Protein AF-0000000087417698 (afdb_homodimer)

pLDDT: mean 85.61, std 10.63, range [52.09, 98.44]

InterPro domains:
  IPR001423 Lysophospholipase patatin, conserved site [PS01237] (291-323)
  IPR002641 Patatin-like phospholipase domain [PF01734] (288-451)
  IPR002641 Patatin-like phospholipase domain [PS51635] (288-452)
  IPR014710 RmlC-like jelly roll fold [G3DSA:2.60.120.10] (2-93)
  IPR016035 Acyl transferase/acyl hydrolase/lysophospholipase [SSF52151] (282-472)
  IPR018490 Cyclic nucleotide-binding domain superfamily [SSF51206] (4-89)
  IPR050301 Neuropathy target esterase [PTHR14226] (79-550)

Organism: NCBI:txid2527985

Sequence (1128 aa):
MAVSLVVHGRLKQSVVDMHGNVLLQRFLTRGSQFGVLGAAQADPVPVDVIAVEPSAVLKLDFETTLRFTREHATFGLNLTRSITNMVRQVLLSDRRPKTPSLVTIFHESQTSRPLTRRLIRRLSDLGETPCLMSDQTDGELIDSVPFRSLIDDGEYLTREDFRRQINQWSDSGRVIVDVDGALDPIHASLLVEFSEQVIWCSSHDKIESSVYRLKAIEARAPGWRDKINLVWILEDDSWVAPSATELRGLVNRDFKISFSEPQPNQGRMLLDGFERLVHHLRGVRIGLALGGGGARGMAHLGVLKALAQSGIVVDMIAGTSAGAMTGILGAAGLDAEHLTKLFAQDLKPAWPFRLLPRGSHLYLLYKYRLGQFDRMLRKYISNWTLQQLPVPVKSVTVDLVSGKPLVRDSGDATDSILESINIPVFSKPIVRNGQALVDGGLVNNIPADVLVESGCNFVIAVSVTAKLELEFAKNRPDTPTSEMTSASILQTILRSYLVQSVNMHSFGVQPADVVIEPDVTGIDLSEFSRTNELAAIGEKATLEAIPKIKALLTQLDDQLFPENMAVSLVVHGRLKQSVVDMHGNVLLQRFLTRGSQFGVLGAAQADPVPVDVIAVEPSAVLKLDFETTLRFTREHATFGLNLTRSITNMVRQVLLSDRRPKTPSLVTIFHESQTSRPLTRRLIRRLSDLGETPCLMSDQTDGELIDSVPFRSLIDDGEYLTREDFRRQINQWSDSGRVIVDVDGALDPIHASLLVEFSEQVIWCSSHDKIESSVYRLKAIEARAPGWRDKINLVWILEDDSWVAPSATELRGLVNRDFKISFSEPQPNQGRMLLDGFERLVHHLRGVRIGLALGGGGARGMAHLGVLKALAQSGIVVDMIAGTSAGAMTGILGAAGLDAEHLTKLFAQDLKPAWPFRLLPRGSHLYLLYKYRLGQFDRMLRKYISNWTLQQLPVPVKSVTVDLVSGKPLVRDSGDATDSILESINIPVFSKPIVRNGQALVDGGLVNNIPADVLVESGCNFVIAVSVTAKLELEFAKNRPDTPTSEMTSASILQTILRSYLVQSVNMHSFGVQPADVVIEPDVTGIDLSEFSRTNELAAIGEKATLEAIPKIKALLTQLDDQLFPEN

Structure (mmCIF, N/CA/C/O backbone):
data_AF-0000000087417698-model_v1
#
loop_
_entity.id
_entity.type
_entity.pdbx_description
1 polymer 'NTE family protein RssA'
#
loop_
_atom_site.group_PDB
_atom_site.id
_atom_site.type_symbol
_atom_site.label_atom_id
_atom_site.label_alt_id
_atom_site.label_comp_id
_atom_site.label_asym_id
_atom_site.label_entity_id
_atom_site.label_seq_id
_atom_site.pdbx_PDB_ins_code
_atom_site.Cartn_x
_atom_site.Cartn_y
_atom_site.Cartn_z
_atom_site.occupancy
_atom_site.B_iso_or_equiv
_atom_site.auth_seq_id
_atom_site.auth_comp_id
_atom_site.auth_asym_id
_atom_site.auth_atom_id
_atom_site.pdbx_PDB_model_num
ATOM 1 N N . MET A 1 1 ? 31.469 -4.496 8.805 1 59.84 1 MET A N 1
ATOM 2 C CA . MET A 1 1 ? 30.656 -4.371 7.59 1 59.84 1 MET A CA 1
ATOM 3 C C . MET A 1 1 ? 31.375 -5.008 6.398 1 59.84 1 MET A C 1
ATOM 5 O O . MET A 1 1 ? 32.562 -4.812 6.211 1 59.84 1 MET A O 1
ATOM 9 N N . ALA A 1 2 ? 30.938 -6.129 5.895 1 74.5 2 ALA A N 1
ATOM 10 C CA . ALA A 1 2 ? 31.641 -6.914 4.875 1 74.5 2 ALA A CA 1
ATOM 11 C C . ALA A 1 2 ? 30.75 -7.141 3.656 1 74.5 2 ALA A C 1
ATOM 13 O O . ALA A 1 2 ? 29.516 -7.109 3.762 1 74.5 2 ALA A O 1
ATOM 14 N N . VAL A 1 3 ? 31.422 -7.145 2.555 1 79.38 3 VAL A N 1
ATOM 15 C CA . VAL A 1 3 ? 30.766 -7.566 1.322 1 79.38 3 VAL A CA 1
ATOM 16 C C . VAL A 1 3 ? 30.984 -9.062 1.113 1 79.38 3 VAL A C 1
ATOM 18 O O . VAL A 1 3 ? 32.094 -9.562 1.243 1 79.38 3 VAL A O 1
ATOM 21 N N . SER A 1 4 ? 29.922 -9.766 0.94 1 85.44 4 SER A N 1
ATOM 22 C CA . SER A 1 4 ? 29.984 -11.211 0.777 1 85.44 4 SER A CA 1
ATOM 23 C C . SER A 1 4 ? 29.547 -11.641 -0.62 1 85.44 4 SER A C 1
ATOM 25 O O . SER A 1 4 ? 28.672 -11.008 -1.217 1 85.44 4 SER A O 1
ATOM 27 N N . LEU A 1 5 ? 30.188 -12.688 -1.14 1 84.5 5 LEU A N 1
ATOM 28 C CA . LEU A 1 5 ? 29.859 -13.297 -2.424 1 84.5 5 LEU A CA 1
ATOM 29 C C . LEU A 1 5 ? 29.453 -14.75 -2.246 1 84.5 5 LEU A C 1
ATOM 31 O O . LEU A 1 5 ? 30.156 -15.516 -1.578 1 84.5 5 LEU A O 1
ATOM 35 N N . VAL A 1 6 ? 28.422 -15.133 -2.879 1 83 6 VAL A N 1
ATOM 36 C CA . VAL A 1 6 ? 27.984 -16.516 -2.773 1 83 6 VAL A CA 1
ATOM 37 C C . VAL A 1 6 ? 28.781 -17.391 -3.727 1 83 6 VAL A C 1
ATOM 39 O O . VAL A 1 6 ? 28.781 -17.172 -4.941 1 83 6 VAL A O 1
ATOM 42 N N . VAL A 1 7 ? 29.406 -18.359 -3.164 1 77.19 7 VAL A N 1
ATOM 43 C CA . VAL A 1 7 ? 30.203 -19.281 -3.971 1 77.19 7 VAL A CA 1
ATOM 44 C C . VAL A 1 7 ? 29.344 -20.469 -4.406 1 77.19 7 VAL A C 1
ATOM 46 O O . VAL A 1 7 ? 29.391 -20.891 -5.562 1 77.19 7 VAL A O 1
ATOM 49 N N . HIS A 1 8 ? 28.641 -20.984 -3.48 1 72.12 8 HIS A N 1
ATOM 50 C CA . HIS A 1 8 ? 27.656 -22.016 -3.764 1 72.12 8 HIS A CA 1
ATOM 51 C C . HIS A 1 8 ? 26.562 -22.031 -2.711 1 72.12 8 HIS A C 1
ATOM 53 O O . HIS A 1 8 ? 26.719 -21.469 -1.625 1 72.12 8 HIS A O 1
ATOM 59 N N . GLY A 1 9 ? 25.438 -22.609 -3.129 1 71.56 9 GLY A N 1
ATOM 60 C CA . GLY A 1 9 ? 24.312 -22.656 -2.217 1 71.56 9 GLY A CA 1
ATOM 61 C C . GLY A 1 9 ? 23.25 -21.609 -2.514 1 71.56 9 GLY A C 1
ATOM 62 O O . GLY A 1 9 ? 23.203 -21.062 -3.619 1 71.56 9 GLY A O 1
ATOM 63 N N . ARG A 1 10 ? 22.312 -21.578 -1.561 1 78.75 10 ARG A N 1
ATOM 64 C CA . ARG A 1 10 ? 21.172 -20.672 -1.715 1 78.75 10 ARG A CA 1
ATOM 65 C C . ARG A 1 10 ? 20.875 -19.938 -0.411 1 78.75 10 ARG A C 1
ATOM 67 O O . ARG A 1 10 ? 20.688 -20.578 0.631 1 78.75 10 ARG A O 1
ATOM 74 N N . LEU A 1 11 ? 21.062 -18.625 -0.544 1 81.44 11 LEU A N 1
ATOM 75 C CA . LEU A 1 11 ? 20.75 -17.797 0.612 1 81.44 11 LEU A CA 1
ATOM 76 C C . LEU A 1 11 ? 19.469 -16.984 0.377 1 81.44 11 LEU A C 1
ATOM 78 O O . LEU A 1 11 ? 19.172 -16.609 -0.755 1 81.44 11 LEU A O 1
ATOM 82 N N . LYS A 1 12 ? 18.703 -16.875 1.402 1 80.19 12 LYS A N 1
ATOM 83 C CA . LYS A 1 12 ? 17.5 -16.031 1.351 1 80.19 12 LYS A CA 1
ATOM 84 C C . LYS A 1 12 ? 17.766 -14.656 1.934 1 80.19 12 LYS A C 1
ATOM 86 O O . LYS A 1 12 ? 18.172 -14.531 3.096 1 80.19 12 LYS A O 1
ATOM 91 N N . GLN A 1 13 ? 17.703 -13.648 1.057 1 77.88 13 GLN A N 1
ATOM 92 C CA . GLN A 1 13 ? 17.875 -12.266 1.495 1 77.88 13 GLN A CA 1
ATOM 93 C C . GLN A 1 13 ? 16.531 -11.562 1.656 1 77.88 13 GLN A C 1
ATOM 95 O O . GLN A 1 13 ? 15.68 -11.633 0.77 1 77.88 13 GLN A O 1
ATOM 100 N N . SER A 1 14 ? 16.297 -11.016 2.811 1 76.31 14 SER A N 1
ATOM 101 C CA . SER A 1 14 ? 15.078 -10.273 3.078 1 76.31 14 SER A CA 1
ATOM 102 C C . SER A 1 14 ? 15.383 -8.844 3.512 1 76.31 14 SER A C 1
ATOM 104 O O . SER A 1 14 ? 16.25 -8.617 4.355 1 76.31 14 SER A O 1
ATOM 106 N N . VAL A 1 15 ? 14.867 -7.922 2.764 1 70.81 15 VAL A N 1
ATOM 107 C CA . VAL A 1 15 ? 14.922 -6.523 3.174 1 70.81 15 VAL A CA 1
ATOM 108 C C . VAL A 1 15 ? 13.617 -6.141 3.871 1 70.81 15 VAL A C 1
ATOM 110 O O . VAL A 1 15 ? 12.531 -6.316 3.311 1 70.81 15 VAL A O 1
ATOM 113 N N . VAL A 1 16 ? 13.727 -5.785 5.102 1 66.19 16 VAL A N 1
ATOM 114 C CA . VAL A 1 16 ? 12.539 -5.48 5.883 1 66.19 16 VAL A CA 1
ATOM 115 C C . VAL A 1 16 ? 12.492 -3.984 6.195 1 66.19 16 VAL A C 1
ATOM 117 O O . VAL A 1 16 ? 13.531 -3.34 6.328 1 66.19 16 VAL A O 1
ATOM 120 N N . ASP A 1 17 ? 11.297 -3.457 6.168 1 59.28 17 ASP A N 1
ATOM 121 C CA . ASP A 1 17 ? 11.164 -2.059 6.566 1 59.28 17 ASP A CA 1
ATOM 122 C C . ASP A 1 17 ? 11.242 -1.911 8.086 1 59.28 17 ASP A C 1
ATOM 124 O O . ASP A 1 17 ? 11.508 -2.883 8.797 1 59.28 17 ASP A O 1
ATOM 128 N N . MET A 1 18 ? 11.18 -0.72 8.484 1 55.44 18 MET A N 1
ATOM 129 C CA . MET A 1 18 ? 11.312 -0.406 9.906 1 55.44 18 MET A CA 1
ATOM 130 C C . MET A 1 18 ? 10.227 -1.099 10.719 1 55.44 18 MET A C 1
ATOM 132 O O . MET A 1 18 ? 10.383 -1.293 11.93 1 55.44 18 MET A O 1
ATOM 136 N N . HIS A 1 19 ? 9.156 -1.535 9.961 1 52.88 19 HIS A N 1
ATOM 137 C CA . HIS A 1 19 ? 8.055 -2.184 10.656 1 52.88 19 HIS A CA 1
ATOM 138 C C . HIS A 1 19 ? 8.164 -3.701 10.57 1 52.88 19 HIS A C 1
ATOM 140 O O . HIS A 1 19 ? 7.285 -4.418 11.055 1 52.88 19 HIS A O 1
ATOM 146 N N . GLY A 1 20 ? 9.242 -4.102 9.93 1 57.41 20 GLY A N 1
ATOM 147 C CA . GLY A 1 20 ? 9.438 -5.535 9.812 1 57.41 20 GLY A CA 1
ATOM 148 C C . GLY A 1 20 ? 8.789 -6.129 8.578 1 57.41 20 GLY A C 1
ATOM 149 O O . GLY A 1 20 ? 8.82 -7.348 8.383 1 57.41 20 GLY A O 1
ATOM 150 N N . ASN A 1 21 ? 8.133 -5.215 7.812 1 60.19 21 ASN A N 1
ATOM 151 C CA . ASN A 1 21 ? 7.535 -5.723 6.582 1 60.19 21 ASN A CA 1
ATOM 152 C C . ASN A 1 21 ? 8.602 -6.035 5.531 1 60.19 21 ASN A C 1
ATOM 154 O O . ASN A 1 21 ? 9.562 -5.281 5.371 1 60.19 21 ASN A O 1
ATOM 158 N N . VAL A 1 22 ? 8.461 -7.223 5.031 1 63.56 22 VAL A N 1
ATOM 159 C CA . VAL A 1 22 ? 9.414 -7.625 4.004 1 63.56 22 VAL A CA 1
ATOM 160 C C . VAL A 1 22 ? 9.188 -6.805 2.736 1 63.56 22 VAL A C 1
ATOM 162 O O . VAL A 1 22 ? 8.102 -6.844 2.152 1 63.56 22 VAL A O 1
ATOM 165 N N . LEU A 1 23 ? 10.125 -5.953 2.43 1 62.72 23 LEU A N 1
ATOM 166 C CA . LEU A 1 23 ? 10.055 -5.117 1.237 1 62.72 23 LEU A CA 1
ATOM 167 C C . LEU A 1 23 ? 10.562 -5.871 0.012 1 62.72 23 LEU A C 1
ATOM 169 O O . LEU A 1 23 ? 10.086 -5.637 -1.104 1 62.72 23 LEU A O 1
ATOM 173 N N . LEU A 1 24 ? 11.578 -6.676 0.32 1 66.06 24 LEU A N 1
ATOM 174 C CA . LEU A 1 24 ? 12.195 -7.449 -0.751 1 66.06 24 LEU A CA 1
ATOM 175 C C . LEU A 1 24 ? 12.727 -8.781 -0.226 1 66.06 24 LEU A C 1
ATOM 177 O O . LEU A 1 24 ? 13.32 -8.836 0.856 1 66.06 24 LEU A O 1
ATOM 181 N N . GLN A 1 25 ? 12.281 -9.789 -0.82 1 69.75 25 GLN A N 1
ATOM 182 C CA . GLN A 1 25 ? 12.852 -11.109 -0.532 1 69.75 25 GLN A CA 1
ATOM 183 C C . GLN A 1 25 ? 13.359 -11.773 -1.804 1 69.75 25 GLN A C 1
ATOM 185 O O . GLN A 1 25 ? 12.648 -11.836 -2.809 1 69.75 25 GLN A O 1
ATOM 190 N N . ARG A 1 26 ? 14.633 -12.078 -1.752 1 71.31 26 ARG A N 1
ATOM 191 C CA . ARG A 1 26 ? 15.188 -12.766 -2.916 1 71.31 26 ARG A CA 1
ATOM 192 C C . ARG A 1 26 ? 16.172 -13.844 -2.498 1 71.31 26 ARG A C 1
ATOM 194 O O . ARG A 1 26 ? 16.688 -13.828 -1.374 1 71.31 26 ARG A O 1
ATOM 201 N N . PHE A 1 27 ? 16.375 -14.727 -3.357 1 73 27 PHE A N 1
ATOM 202 C CA . PHE A 1 27 ? 17.391 -15.75 -3.135 1 73 27 PHE A CA 1
ATOM 203 C C . PHE A 1 27 ? 18.703 -15.367 -3.807 1 73 27 PHE A C 1
ATOM 205 O O . PHE A 1 27 ? 18.719 -14.852 -4.926 1 73 27 PHE A O 1
ATOM 212 N N . LEU A 1 28 ? 19.688 -15.477 -3.006 1 74.94 28 LEU A N 1
ATOM 213 C CA . LEU A 1 28 ? 21.047 -15.266 -3.494 1 74.94 28 LEU A CA 1
ATOM 214 C C . LEU A 1 28 ? 21.719 -16.594 -3.826 1 74.94 28 LEU A C 1
ATOM 216 O O . LEU A 1 28 ? 21.781 -17.484 -2.98 1 74.94 28 LEU A O 1
ATOM 220 N N . THR A 1 29 ? 22.062 -16.688 -5.07 1 75.62 29 THR A N 1
ATOM 221 C CA . THR A 1 29 ? 22.766 -17.891 -5.516 1 75.62 29 THR A CA 1
ATOM 222 C C . THR A 1 29 ? 24.188 -17.562 -5.961 1 75.62 29 THR A C 1
ATOM 224 O O . THR A 1 29 ? 24.703 -16.469 -5.66 1 75.62 29 THR A O 1
ATOM 227 N N . ARG A 1 30 ? 24.797 -18.5 -6.527 1 70.12 30 ARG A N 1
ATOM 228 C CA . ARG A 1 30 ? 26.188 -18.344 -6.914 1 70.12 30 ARG A CA 1
ATOM 229 C C . ARG A 1 30 ? 26.406 -17.031 -7.66 1 70.12 30 ARG A C 1
ATOM 231 O O . ARG A 1 30 ? 25.672 -16.719 -8.594 1 70.12 30 ARG A O 1
ATOM 238 N N . GLY A 1 31 ? 27.359 -16.266 -7.137 1 71.19 31 GLY A N 1
ATOM 239 C CA . GLY A 1 31 ? 27.703 -15.016 -7.797 1 71.19 31 GLY A CA 1
ATOM 240 C C . GLY A 1 31 ? 27 -13.805 -7.211 1 71.19 31 GLY A C 1
ATOM 241 O O . GLY A 1 31 ? 27.391 -12.664 -7.469 1 71.19 31 GLY A O 1
ATOM 242 N N . SER A 1 32 ? 26.047 -14.125 -6.465 1 73.94 32 SER A N 1
ATOM 243 C CA . SER A 1 32 ? 25.328 -13.023 -5.844 1 73.94 32 SER A CA 1
ATOM 244 C C . SER A 1 32 ? 26.156 -12.375 -4.742 1 73.94 32 SER A C 1
ATOM 246 O O . SER A 1 32 ? 27 -13.031 -4.125 1 73.94 32 SER A O 1
ATOM 248 N N . GLN A 1 33 ? 26.016 -11.125 -4.633 1 76.25 33 GLN A N 1
ATOM 249 C CA . GLN A 1 33 ? 26.703 -10.391 -3.578 1 76.25 33 GLN A CA 1
ATOM 250 C C . GLN A 1 33 ? 25.703 -9.836 -2.562 1 76.25 33 GLN A C 1
ATOM 252 O O . GLN A 1 33 ? 24.562 -9.523 -2.912 1 76.25 33 GLN A O 1
ATOM 257 N N . PHE A 1 34 ? 26.062 -9.836 -1.328 1 77.06 34 PHE A N 1
ATOM 258 C CA . PHE A 1 34 ? 25.25 -9.172 -0.314 1 77.06 34 PHE A CA 1
ATOM 259 C C . PHE A 1 34 ? 26.141 -8.461 0.708 1 77.06 34 PHE A C 1
ATOM 261 O O . PHE A 1 34 ? 27.344 -8.664 0.734 1 77.06 34 PHE A O 1
ATOM 268 N N . GLY A 1 35 ? 25.609 -7.488 1.394 1 73.38 35 GLY A N 1
ATOM 269 C CA . GLY A 1 35 ? 26.328 -6.738 2.418 1 73.38 35 GLY A CA 1
ATOM 270 C C . GLY A 1 35 ? 26.859 -5.41 1.922 1 73.38 35 GLY A C 1
ATOM 271 O O . GLY A 1 35 ? 27.453 -4.648 2.689 1 73.38 35 GLY A O 1
ATOM 272 N N . VAL A 1 36 ? 26.641 -5.125 0.745 1 69.81 36 VAL A N 1
ATOM 273 C CA . VAL A 1 36 ? 27.203 -3.928 0.13 1 69.81 36 VAL A CA 1
ATOM 274 C C . VAL A 1 36 ? 26.594 -2.682 0.769 1 69.81 36 VAL A C 1
ATOM 276 O O . VAL A 1 36 ? 27.297 -1.686 0.982 1 69.81 36 VAL A O 1
ATOM 279 N N . LEU A 1 37 ? 25.344 -2.699 1.073 1 67.81 37 LEU A N 1
ATOM 280 C CA . LEU A 1 37 ? 24.641 -1.549 1.647 1 67.81 37 LEU A CA 1
ATOM 281 C C . LEU A 1 37 ? 25.203 -1.215 3.027 1 67.81 37 LEU A C 1
ATOM 283 O O . LEU A 1 37 ? 25.297 -0.042 3.396 1 67.81 37 LEU A O 1
ATOM 287 N N . GLY A 1 38 ? 25.469 -2.232 3.729 1 64.69 38 GLY A N 1
ATOM 288 C CA . GLY A 1 38 ? 26.031 -2.021 5.055 1 64.69 38 GLY A CA 1
ATOM 289 C C . GLY A 1 38 ? 27.453 -1.49 5.031 1 64.69 38 GLY A C 1
ATOM 290 O O . GLY A 1 38 ? 27.875 -0.791 5.953 1 64.69 38 GLY A O 1
ATOM 291 N N . ALA A 1 39 ? 28.078 -1.822 3.99 1 60.94 39 ALA A N 1
ATOM 292 C CA . ALA A 1 39 ? 29.484 -1.41 3.895 1 60.94 39 ALA A CA 1
ATOM 293 C C . ALA A 1 39 ? 29.594 0.079 3.58 1 60.94 39 ALA A C 1
ATOM 295 O O . ALA A 1 39 ? 30.562 0.729 3.963 1 60.94 39 ALA A O 1
ATOM 296 N N . ALA A 1 40 ? 28.578 0.588 2.885 1 56.97 40 ALA A N 1
ATOM 297 C CA . ALA A 1 40 ? 28.672 1.969 2.416 1 56.97 40 ALA A CA 1
ATOM 298 C C . ALA A 1 40 ? 28.203 2.943 3.492 1 56.97 40 ALA A C 1
ATOM 300 O O . ALA A 1 40 ? 28.516 4.137 3.434 1 56.97 40 ALA A O 1
ATOM 301 N N . GLN A 1 41 ? 27.328 2.469 4.348 1 56.59 41 GLN A N 1
ATOM 302 C CA . GLN A 1 41 ? 26.828 3.402 5.348 1 56.59 41 GLN A CA 1
ATOM 303 C C . GLN A 1 41 ? 26.891 2.803 6.746 1 56.59 41 GLN A C 1
ATOM 305 O O . GLN A 1 41 ? 26.938 1.58 6.902 1 56.59 41 GLN A O 1
ATOM 310 N N . ALA A 1 42 ? 27.234 3.594 7.676 1 52.34 42 ALA A N 1
ATOM 311 C CA . ALA A 1 42 ? 27.328 3.227 9.086 1 52.34 42 ALA A CA 1
ATOM 312 C C . ALA A 1 42 ? 26.016 2.635 9.586 1 52.34 42 ALA A C 1
ATOM 314 O O . ALA A 1 42 ? 26 1.761 10.453 1 52.34 42 ALA A O 1
ATOM 315 N N . ASP A 1 43 ? 24.938 3.041 9.016 1 53.59 43 ASP A N 1
ATOM 316 C CA . ASP A 1 43 ? 23.672 2.648 9.625 1 53.59 43 ASP A CA 1
ATOM 317 C C . ASP A 1 43 ? 23.219 1.288 9.109 1 53.59 43 ASP A C 1
ATOM 319 O O . ASP A 1 43 ? 23.281 1.019 7.906 1 53.59 43 ASP A O 1
ATOM 323 N N . PRO A 1 44 ? 23.047 0.427 10.086 1 56.31 44 PRO A N 1
ATOM 324 C CA . PRO A 1 44 ? 22.609 -0.92 9.711 1 56.31 44 PRO A CA 1
ATOM 325 C C . PRO A 1 44 ? 21.375 -0.916 8.82 1 56.31 44 PRO A C 1
ATOM 327 O O . PRO A 1 44 ? 20.438 -0.134 9.055 1 56.31 44 PRO A O 1
ATOM 330 N N . VAL A 1 45 ? 21.516 -1.273 7.578 1 60.59 45 VAL A N 1
ATOM 331 C CA . VAL A 1 45 ? 20.344 -1.508 6.727 1 60.59 45 VAL A CA 1
ATOM 332 C C . VAL A 1 45 ? 19.672 -2.818 7.125 1 60.59 45 VAL A C 1
ATOM 334 O O . VAL A 1 45 ? 20.359 -3.805 7.43 1 60.59 45 VAL A O 1
ATOM 337 N N . PRO A 1 46 ? 18.375 -2.842 7.398 1 63.41 46 PRO A N 1
ATOM 338 C CA . PRO A 1 46 ? 17.672 -4.051 7.84 1 63.41 46 PRO A CA 1
ATOM 339 C C . PRO A 1 46 ? 17.641 -5.137 6.766 1 63.41 46 PRO A C 1
ATOM 341 O O . PRO A 1 46 ? 16.562 -5.438 6.227 1 63.41 46 PRO A O 1
ATOM 344 N N . VAL A 1 47 ? 18.859 -5.66 6.418 1 71.31 47 VAL A N 1
ATOM 345 C CA . VAL A 1 47 ? 18.938 -6.762 5.465 1 71.31 47 VAL A CA 1
ATOM 346 C C . VAL A 1 47 ? 19.344 -8.039 6.188 1 71.31 47 VAL A C 1
ATOM 348 O O . VAL A 1 47 ? 20.344 -8.055 6.918 1 71.31 47 VAL A O 1
ATOM 351 N N . ASP A 1 48 ? 18.438 -9 6.137 1 74.75 48 ASP A N 1
ATOM 352 C CA . ASP A 1 48 ? 18.719 -10.312 6.699 1 74.75 48 ASP A CA 1
ATOM 353 C C . ASP A 1 48 ? 19.031 -11.32 5.602 1 74.75 48 ASP A C 1
ATOM 355 O O . ASP A 1 48 ? 18.406 -11.32 4.543 1 74.75 48 ASP A O 1
ATOM 359 N N . VAL A 1 49 ? 20.172 -12.023 5.824 1 81.5 49 VAL A N 1
ATOM 360 C CA . VAL A 1 49 ? 20.547 -13.078 4.887 1 81.5 49 VAL A CA 1
ATOM 361 C C . VAL A 1 49 ? 20.656 -14.414 5.625 1 81.5 49 VAL A C 1
ATOM 363 O O . VAL A 1 49 ? 21.406 -14.523 6.602 1 81.5 49 VAL A O 1
ATOM 366 N N . ILE A 1 50 ? 19.812 -15.492 5.199 1 79.62 50 ILE A N 1
ATOM 367 C CA . ILE A 1 50 ? 19.812 -16.797 5.844 1 79.62 50 ILE A CA 1
ATOM 368 C C . ILE A 1 50 ? 20.078 -17.891 4.805 1 79.62 50 ILE A C 1
ATOM 370 O O . ILE A 1 50 ? 19.5 -17.875 3.715 1 79.62 50 ILE A O 1
ATOM 374 N N . ALA A 1 51 ? 20.969 -18.828 5.145 1 80.81 51 ALA A N 1
ATOM 375 C CA . ALA A 1 51 ? 21.188 -19.969 4.262 1 80.81 51 ALA A CA 1
ATOM 376 C C . ALA A 1 51 ? 20.031 -20.953 4.328 1 80.81 51 ALA A C 1
ATOM 378 O O . ALA A 1 51 ? 19.656 -21.406 5.414 1 80.81 51 ALA A O 1
ATOM 379 N N . VAL A 1 52 ? 19.484 -21.266 3.225 1 74.69 52 VAL A N 1
ATOM 380 C CA . VAL A 1 52 ? 18.359 -22.188 3.203 1 74.69 52 VAL A CA 1
ATOM 381 C C . VAL A 1 52 ? 18.844 -23.594 2.873 1 74.69 52 VAL A C 1
ATOM 383 O O . VAL A 1 52 ? 18.078 -24.562 2.957 1 74.69 52 VAL A O 1
ATOM 386 N N . GLU A 1 53 ? 20.062 -23.719 2.455 1 71.88 53 GLU A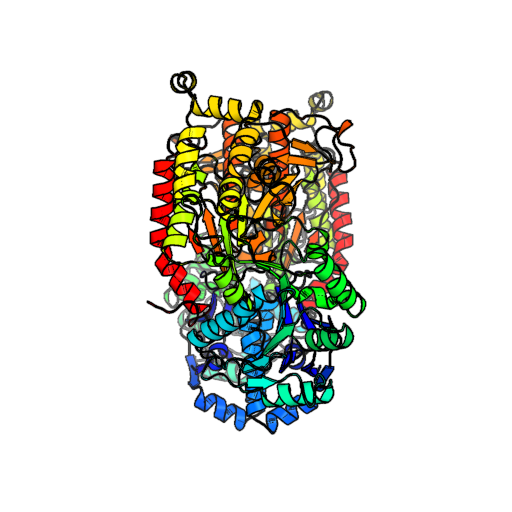 N 1
ATOM 387 C CA . GLU A 1 53 ? 20.797 -24.953 2.207 1 71.88 53 GLU A CA 1
ATOM 388 C C . GLU A 1 53 ? 22.297 -24.781 2.51 1 71.88 53 GLU A C 1
ATOM 390 O O . GLU A 1 53 ? 22.75 -23.656 2.768 1 71.88 53 GLU A O 1
ATOM 395 N N . PRO A 1 54 ? 22.938 -25.875 2.676 1 69.94 54 PRO A N 1
ATOM 396 C CA . PRO A 1 54 ? 24.375 -25.703 2.867 1 69.94 54 PRO A CA 1
ATOM 397 C C . PRO A 1 54 ? 25 -24.797 1.812 1 69.94 54 PRO A C 1
ATOM 399 O O . PRO A 1 54 ? 24.828 -25.031 0.612 1 69.94 54 PRO A O 1
ATOM 402 N N . SER A 1 55 ? 25.562 -23.656 2.355 1 80.12 55 SER A N 1
ATOM 403 C CA . SER A 1 55 ? 26.078 -22.625 1.454 1 80.12 55 SER A CA 1
ATOM 404 C C . SER A 1 55 ? 27.484 -22.203 1.829 1 80.12 55 SER A C 1
ATOM 406 O O . SER A 1 55 ? 27.906 -22.375 2.977 1 80.12 55 SER A O 1
ATOM 408 N N . ALA A 1 56 ? 28.281 -21.812 0.863 1 80.62 56 ALA A N 1
ATOM 409 C CA . ALA A 1 56 ? 29.609 -21.234 1.052 1 80.62 56 ALA A CA 1
ATOM 410 C C . ALA A 1 56 ? 29.672 -19.812 0.502 1 80.62 56 ALA A C 1
ATOM 412 O O . ALA A 1 56 ? 29.203 -19.562 -0.612 1 80.62 56 ALA A O 1
ATOM 413 N N . VAL A 1 57 ? 30.203 -18.906 1.411 1 88.06 57 VAL A N 1
ATOM 414 C CA . VAL A 1 57 ? 30.281 -17.5 1.004 1 88.06 57 VAL A CA 1
ATOM 415 C C . VAL A 1 57 ? 31.703 -16.984 1.201 1 88.06 57 VAL A C 1
ATOM 417 O O . VAL A 1 57 ? 32.406 -17.422 2.109 1 88.06 57 VAL A O 1
ATOM 420 N N . LEU A 1 58 ? 32.156 -16.125 0.258 1 85.31 58 LEU A N 1
ATOM 421 C CA . LEU A 1 58 ? 33.406 -15.375 0.419 1 85.31 58 LEU A CA 1
ATOM 422 C C . LEU A 1 58 ? 33.125 -14.008 1.041 1 85.31 58 LEU A C 1
ATOM 424 O O . LEU A 1 58 ? 32.375 -13.203 0.488 1 85.31 58 LEU A O 1
ATOM 428 N N . LYS A 1 59 ? 33.688 -13.758 2.232 1 86.62 59 LYS A N 1
ATOM 429 C CA . LYS A 1 59 ? 33.469 -12.508 2.951 1 86.62 59 LYS A CA 1
ATOM 430 C C . LYS A 1 59 ? 34.688 -11.586 2.816 1 86.62 59 LYS A C 1
ATOM 432 O O . LYS A 1 59 ? 35.812 -11.977 3.121 1 86.62 59 LYS A O 1
ATOM 437 N N . LEU A 1 60 ? 34.406 -10.406 2.27 1 82.69 60 LEU A N 1
ATOM 438 C CA . LEU A 1 60 ? 35.406 -9.359 2.174 1 82.69 60 LEU A CA 1
ATOM 439 C C . LEU A 1 60 ? 35.156 -8.25 3.186 1 82.69 60 LEU A C 1
ATOM 441 O O . LEU A 1 60 ? 34.094 -7.629 3.17 1 82.69 60 LEU A O 1
ATOM 445 N N . ASP A 1 61 ? 36.062 -7.992 4.039 1 78.69 61 ASP A N 1
ATOM 446 C CA . ASP A 1 61 ? 35.875 -6.879 4.969 1 78.69 61 ASP A CA 1
ATOM 447 C C . ASP A 1 61 ? 35.969 -5.539 4.242 1 78.69 61 ASP A C 1
ATOM 449 O O . ASP A 1 61 ? 36.312 -5.484 3.057 1 78.69 61 ASP A O 1
ATOM 453 N N . PHE A 1 62 ? 35.562 -4.516 4.957 1 71.44 62 PHE A N 1
ATOM 454 C CA . PHE A 1 62 ? 35.406 -3.191 4.359 1 71.44 62 PHE A CA 1
ATOM 455 C C . PHE A 1 62 ? 36.75 -2.699 3.816 1 71.44 62 PHE A C 1
ATOM 457 O O . PHE A 1 62 ? 36.812 -2.174 2.703 1 71.44 62 PHE A O 1
ATOM 464 N N . GLU A 1 63 ? 37.75 -2.875 4.566 1 73.31 63 GLU A N 1
ATOM 465 C CA . GLU A 1 63 ? 39.062 -2.396 4.16 1 73.31 63 GLU A CA 1
ATOM 466 C C . GLU A 1 63 ? 39.562 -3.113 2.902 1 73.31 63 GLU A C 1
ATOM 468 O O . GLU A 1 63 ? 40.125 -2.486 2.002 1 73.31 63 GLU A O 1
ATOM 473 N N . THR A 1 64 ? 39.344 -4.352 2.977 1 78.44 64 THR A N 1
ATOM 474 C CA . THR A 1 64 ? 39.719 -5.152 1.821 1 78.44 64 THR A CA 1
ATOM 475 C C . THR A 1 64 ? 38.906 -4.762 0.592 1 78.44 64 THR A C 1
ATOM 477 O O . THR A 1 64 ? 39.438 -4.684 -0.516 1 78.44 64 THR A O 1
ATOM 480 N N . THR A 1 65 ? 37.688 -4.551 0.787 1 75.25 65 THR A N 1
ATOM 481 C CA . THR A 1 65 ? 36.812 -4.148 -0.309 1 75.25 65 THR A CA 1
ATOM 482 C C . THR A 1 65 ? 37.281 -2.824 -0.91 1 75.25 65 THR A C 1
ATOM 484 O O . THR A 1 65 ? 37.344 -2.678 -2.133 1 75.25 65 THR A O 1
ATOM 487 N N . LEU A 1 66 ? 37.625 -1.968 -0.04 1 70.88 66 LEU A N 1
ATOM 488 C CA . LEU A 1 66 ? 38.094 -0.666 -0.498 1 70.88 66 LEU A CA 1
ATOM 489 C C . LEU A 1 66 ? 39.406 -0.807 -1.288 1 70.88 66 LEU A C 1
ATOM 491 O O . LEU A 1 66 ? 39.594 -0.136 -2.307 1 70.88 66 LEU A O 1
ATOM 495 N N . ARG A 1 67 ? 40.219 -1.615 -0.728 1 76.19 67 ARG A N 1
ATOM 496 C CA . ARG A 1 67 ? 41.5 -1.857 -1.405 1 76.19 67 ARG A CA 1
ATOM 497 C C . ARG A 1 67 ? 41.281 -2.449 -2.793 1 76.19 67 ARG A C 1
ATOM 499 O O . ARG A 1 67 ? 41.906 -2.031 -3.762 1 76.19 67 ARG A O 1
ATOM 506 N N . PHE A 1 68 ? 40.375 -3.379 -2.842 1 77 68 PHE A N 1
ATOM 507 C CA . PHE A 1 68 ? 40.062 -4.031 -4.109 1 77 68 PHE A CA 1
ATOM 508 C C . PHE A 1 68 ? 39.5 -3.035 -5.113 1 77 68 PHE A C 1
ATOM 510 O O . PHE A 1 68 ? 39.781 -3.107 -6.305 1 77 68 PHE A O 1
ATOM 517 N N . THR A 1 69 ? 38.719 -2.139 -4.641 1 72.69 69 THR A N 1
ATOM 518 C CA . THR A 1 69 ? 38.094 -1.143 -5.508 1 72.69 69 THR A CA 1
ATOM 519 C C . THR A 1 69 ? 39.156 -0.179 -6.055 1 72.69 69 THR A C 1
ATOM 521 O O . THR A 1 69 ? 39.062 0.276 -7.195 1 72.69 69 THR A O 1
ATOM 524 N N . ARG A 1 70 ? 40.062 0.064 -5.238 1 71.31 70 ARG A N 1
ATOM 525 C CA . ARG A 1 70 ? 41.156 0.948 -5.641 1 71.31 70 ARG A CA 1
ATOM 526 C C . ARG A 1 70 ? 42.031 0.28 -6.684 1 71.31 70 ARG A C 1
ATOM 528 O O . ARG A 1 70 ? 42.469 0.921 -7.645 1 71.31 70 ARG A O 1
ATOM 535 N N . GLU A 1 71 ? 42.219 -0.957 -6.414 1 77.06 71 GLU A N 1
ATOM 536 C CA . GLU A 1 71 ? 43.156 -1.692 -7.258 1 77.06 71 GLU A CA 1
ATOM 537 C C . GLU A 1 71 ? 42.5 -2.158 -8.547 1 77.06 71 GLU A C 1
ATOM 539 O O . GLU A 1 71 ? 43.156 -2.311 -9.578 1 77.06 71 GLU A O 1
ATOM 544 N N . HIS A 1 72 ? 41.312 -2.436 -8.375 1 75.88 72 HIS A N 1
ATOM 545 C CA . HIS A 1 72 ? 40.562 -2.951 -9.508 1 75.88 72 HIS A CA 1
ATOM 546 C C . HIS A 1 72 ? 39.312 -2.117 -9.758 1 75.88 72 HIS A C 1
ATOM 548 O O . HIS A 1 72 ? 38.25 -2.391 -9.188 1 75.88 72 HIS A O 1
ATOM 554 N N . ALA A 1 73 ? 39.406 -1.271 -10.688 1 68.12 73 ALA A N 1
ATOM 555 C CA . ALA A 1 73 ? 38.312 -0.344 -10.977 1 68.12 73 ALA A CA 1
ATOM 556 C C . ALA A 1 73 ? 37.031 -1.097 -11.367 1 68.12 73 ALA A C 1
ATOM 558 O O . ALA A 1 73 ? 35.938 -0.674 -11.031 1 68.12 73 ALA A O 1
ATOM 559 N N . THR A 1 74 ? 37.25 -2.219 -11.984 1 71.12 74 THR A N 1
ATOM 560 C CA . THR A 1 74 ? 36.094 -2.996 -12.438 1 71.12 74 THR A CA 1
ATOM 561 C C . THR A 1 74 ? 35.312 -3.559 -11.25 1 71.12 74 THR A C 1
ATOM 563 O O . THR A 1 74 ? 34.094 -3.711 -11.312 1 71.12 74 THR A O 1
ATOM 566 N N . PHE A 1 75 ? 36.031 -3.785 -10.273 1 74.12 75 PHE A N 1
ATOM 567 C CA . PHE A 1 75 ? 35.375 -4.297 -9.078 1 74.12 75 PHE A CA 1
ATOM 568 C C . PHE A 1 75 ? 34.469 -3.244 -8.469 1 74.12 75 PHE A C 1
ATOM 570 O O . PHE A 1 75 ? 33.312 -3.543 -8.094 1 74.12 75 PHE A O 1
ATOM 577 N N . GLY A 1 76 ? 35 -2.104 -8.406 1 68.12 76 GLY A N 1
ATOM 578 C CA . GLY A 1 76 ? 34.219 -1.002 -7.895 1 68.12 76 GLY A CA 1
ATOM 579 C C . GLY A 1 76 ? 32.969 -0.726 -8.727 1 68.12 76 GLY A C 1
ATOM 580 O O . GLY A 1 76 ? 31.891 -0.499 -8.18 1 68.12 76 GLY A O 1
ATOM 581 N N . LEU A 1 77 ? 33.156 -0.824 -9.898 1 68.81 77 LEU A N 1
ATOM 582 C CA . LEU A 1 77 ? 32.031 -0.607 -10.805 1 68.81 77 LEU A CA 1
ATOM 583 C C . LEU A 1 77 ? 30.984 -1.702 -10.641 1 68.81 77 LEU A C 1
ATOM 585 O O . LEU A 1 77 ? 29.781 -1.426 -10.664 1 68.81 77 LEU A O 1
ATOM 589 N N . ASN A 1 78 ? 31.516 -2.873 -10.5 1 70.88 78 ASN A N 1
ATOM 590 C CA . ASN A 1 78 ? 30.594 -3.99 -10.344 1 70.88 78 ASN A CA 1
ATOM 591 C C . ASN A 1 78 ? 29.812 -3.891 -9.039 1 70.88 78 ASN A C 1
ATOM 593 O O . ASN A 1 78 ? 28.641 -4.262 -8.977 1 70.88 78 ASN A O 1
ATOM 597 N N . LEU A 1 79 ? 30.531 -3.391 -8.141 1 70.44 79 LEU A N 1
ATOM 598 C CA . LEU A 1 79 ? 29.844 -3.182 -6.867 1 70.44 79 LEU A CA 1
ATOM 599 C C . LEU A 1 79 ? 28.734 -2.139 -7.012 1 70.44 79 LEU A C 1
ATOM 601 O O . LEU A 1 79 ? 27.625 -2.334 -6.523 1 70.44 79 LEU A O 1
ATOM 605 N N . THR A 1 80 ? 29.094 -1.116 -7.676 1 68.44 80 THR A N 1
ATOM 606 C CA . THR A 1 80 ? 28.141 -0.046 -7.91 1 68.44 80 THR A CA 1
ATOM 607 C C . THR A 1 80 ? 26.938 -0.559 -8.711 1 68.44 80 THR A C 1
ATOM 609 O O . THR A 1 80 ? 25.797 -0.243 -8.398 1 68.44 80 THR A O 1
ATOM 612 N N . ARG A 1 81 ? 27.219 -1.351 -9.625 1 69.56 81 ARG A N 1
ATOM 613 C CA . ARG A 1 81 ? 26.156 -1.926 -10.438 1 69.56 81 ARG A CA 1
ATOM 614 C C . ARG A 1 81 ? 25.25 -2.826 -9.609 1 69.56 81 ARG A C 1
ATOM 616 O O . ARG A 1 81 ? 24.031 -2.836 -9.789 1 69.56 81 ARG A O 1
ATOM 623 N N . SER A 1 82 ? 25.906 -3.539 -8.766 1 69.69 82 SER A N 1
ATOM 624 C CA . SER A 1 82 ? 25.141 -4.445 -7.922 1 69.69 82 SER A CA 1
ATOM 625 C C . SER A 1 82 ? 24.172 -3.678 -7.02 1 69.69 82 SER A C 1
ATOM 627 O O . SER A 1 82 ? 23.031 -4.09 -6.832 1 69.69 82 SER A O 1
ATOM 629 N N . ILE A 1 83 ? 24.688 -2.59 -6.559 1 69.5 83 ILE A N 1
ATOM 630 C CA . ILE A 1 83 ? 23.859 -1.777 -5.676 1 69.5 83 ILE A 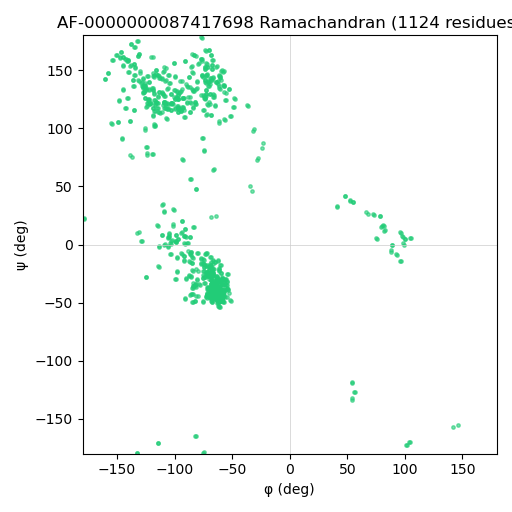CA 1
ATOM 631 C C . ILE A 1 83 ? 22.734 -1.123 -6.477 1 69.5 83 ILE A C 1
ATOM 633 O O . ILE A 1 83 ? 21.594 -1.092 -6.035 1 69.5 83 ILE A O 1
ATOM 637 N N . THR A 1 84 ? 23.141 -0.621 -7.598 1 66.75 84 THR A N 1
ATOM 638 C CA . THR A 1 84 ? 22.141 0.032 -8.445 1 66.75 84 THR A CA 1
ATOM 639 C C . THR A 1 84 ? 21.047 -0.948 -8.844 1 66.75 84 THR A C 1
ATOM 641 O O . THR A 1 84 ? 19.859 -0.591 -8.867 1 66.75 84 THR A O 1
ATOM 644 N N . ASN A 1 85 ? 21.484 -2.129 -9.047 1 67.38 85 ASN A N 1
ATOM 645 C CA . ASN A 1 85 ? 20.516 -3.158 -9.414 1 67.38 85 ASN A CA 1
ATOM 646 C C . ASN A 1 85 ? 19.562 -3.477 -8.258 1 67.38 85 ASN A C 1
ATOM 648 O O . ASN A 1 85 ? 18.375 -3.703 -8.469 1 67.38 85 ASN A O 1
ATOM 652 N N . MET A 1 86 ? 20.141 -3.496 -7.207 1 64.75 86 MET A N 1
ATOM 653 C CA . MET A 1 86 ? 19.312 -3.76 -6.035 1 64.75 86 MET A CA 1
ATOM 654 C C . MET A 1 86 ? 18.281 -2.658 -5.836 1 64.75 86 MET A C 1
ATOM 656 O O . MET A 1 86 ? 17.125 -2.936 -5.52 1 64.75 86 MET A O 1
ATOM 660 N N . VAL A 1 87 ? 18.766 -1.5 -6.016 1 63.25 87 VAL A N 1
ATOM 661 C CA . VAL A 1 87 ? 17.875 -0.351 -5.867 1 63.25 87 VAL A CA 1
ATOM 662 C C . VAL A 1 87 ? 16.75 -0.428 -6.895 1 63.25 87 VAL A C 1
ATOM 664 O O . VAL A 1 87 ? 15.578 -0.206 -6.566 1 63.25 87 VAL A O 1
ATOM 667 N N . ARG A 1 88 ? 17.172 -0.735 -7.984 1 64 88 ARG A N 1
ATOM 668 C CA . ARG A 1 88 ? 16.188 -0.854 -9.055 1 64 88 ARG A CA 1
ATOM 669 C C . ARG A 1 88 ? 15.148 -1.912 -8.727 1 64 88 ARG A C 1
ATOM 671 O O . ARG A 1 88 ? 13.953 -1.7 -8.945 1 64 88 ARG A O 1
ATOM 678 N N . GLN A 1 89 ? 15.68 -2.947 -8.203 1 64.19 89 GLN A N 1
ATOM 679 C CA . GLN A 1 89 ? 14.773 -4.043 -7.875 1 64.19 89 GLN A CA 1
ATOM 680 C C . GLN A 1 89 ? 13.781 -3.629 -6.793 1 64.19 89 GLN A C 1
ATOM 682 O O . GLN A 1 89 ? 12.602 -3.996 -6.852 1 64.19 89 GLN A O 1
ATOM 687 N N . VAL A 1 90 ? 14.305 -2.906 -5.941 1 61.88 90 VAL A N 1
ATOM 688 C CA . VAL A 1 90 ? 13.453 -2.447 -4.852 1 61.88 90 VAL A CA 1
ATOM 689 C C . VAL A 1 90 ? 12.461 -1.405 -5.371 1 61.88 90 VAL A C 1
ATOM 691 O O . VAL A 1 90 ? 11.281 -1.438 -5.027 1 61.88 90 VAL A O 1
ATOM 694 N N . LEU A 1 91 ? 13.086 -0.539 -6.203 1 61 91 LEU A N 1
ATOM 695 C CA . LEU A 1 91 ? 12.273 0.568 -6.695 1 61 91 LEU A CA 1
ATOM 696 C C . LEU A 1 91 ? 11.203 0.071 -7.664 1 61 91 LEU A C 1
ATOM 698 O O . LEU A 1 91 ? 10.078 0.572 -7.664 1 61 91 LEU A O 1
ATOM 702 N N . LEU A 1 92 ? 11.734 -0.82 -8.469 1 58.34 92 LEU A N 1
ATOM 703 C CA . LEU A 1 92 ? 10.828 -1.27 -9.523 1 58.34 92 LEU A CA 1
ATOM 704 C C . LEU A 1 92 ? 10.039 -2.492 -9.07 1 58.34 92 LEU A C 1
ATOM 706 O O . LEU A 1 92 ? 9.242 -3.039 -9.844 1 58.34 92 LEU A O 1
ATOM 710 N N . SER A 1 93 ? 10.133 -2.676 -7.793 1 56.78 93 SER A N 1
ATOM 711 C CA . SER A 1 93 ? 9.477 -3.898 -7.348 1 56.78 93 SER A CA 1
ATOM 712 C C . SER A 1 93 ? 9.727 -5.047 -8.312 1 56.78 93 SER A C 1
ATOM 714 O O . SER A 1 93 ? 8.789 -5.742 -8.719 1 56.78 93 SER A O 1
ATOM 716 N N . ASP A 1 94 ? 10.922 -4.984 -8.898 1 60.22 94 ASP A N 1
ATOM 717 C CA . ASP A 1 94 ? 11.258 -6.094 -9.781 1 60.22 94 ASP A CA 1
ATOM 718 C C . ASP A 1 94 ? 11.172 -7.43 -9.055 1 60.22 94 ASP A C 1
ATOM 720 O O . ASP A 1 94 ? 12.055 -7.766 -8.258 1 60.22 94 ASP A O 1
ATOM 724 N N . ARG A 1 95 ? 10.156 -8.141 -9.398 1 63.09 95 ARG A N 1
ATOM 725 C CA . ARG A 1 95 ? 9.836 -9.406 -8.75 1 63.09 95 ARG A CA 1
ATOM 726 C C . ARG A 1 95 ? 10.453 -10.578 -9.5 1 63.09 95 ARG A C 1
ATOM 728 O O . ARG A 1 95 ? 10.094 -11.734 -9.266 1 63.09 95 ARG A O 1
ATOM 735 N N . ARG A 1 96 ? 11.5 -10.219 -10.312 1 64.25 96 ARG A N 1
ATOM 736 C CA . ARG A 1 96 ? 12.016 -11.273 -11.18 1 64.25 96 ARG A CA 1
ATOM 737 C C . ARG A 1 96 ? 12.984 -12.18 -10.422 1 64.25 96 ARG A C 1
ATOM 739 O O . ARG A 1 96 ? 13.953 -11.703 -9.836 1 64.25 96 ARG A O 1
ATOM 746 N N . PRO A 1 97 ? 12.5 -13.492 -10.453 1 64.5 97 PRO A N 1
ATOM 747 C CA . PRO A 1 97 ? 13.484 -14.422 -9.891 1 64.5 97 PRO A CA 1
ATOM 748 C C . PRO A 1 97 ? 14.672 -14.656 -10.82 1 64.5 97 PRO A C 1
ATOM 750 O O . PRO A 1 97 ? 14.578 -14.391 -12.023 1 64.5 97 PRO A O 1
ATOM 753 N N . LYS A 1 98 ? 15.805 -14.984 -10.242 1 67.38 98 LYS A N 1
ATOM 754 C CA . LYS A 1 98 ? 16.953 -15.375 -11.047 1 67.38 98 LYS A CA 1
ATOM 755 C C . LYS A 1 98 ? 16.656 -16.625 -11.867 1 67.38 98 LYS A C 1
ATOM 757 O O . LYS A 1 98 ? 16.016 -17.562 -11.367 1 67.38 98 LYS A O 1
ATOM 762 N N . THR A 1 99 ? 17.062 -16.656 -13.164 1 80.69 99 THR A N 1
ATOM 763 C CA . THR A 1 99 ? 16.922 -17.828 -14.016 1 80.69 99 THR A CA 1
ATOM 764 C C . THR A 1 99 ? 17.922 -18.922 -13.609 1 80.69 99 THR A C 1
ATOM 766 O O . THR A 1 99 ? 19.094 -18.641 -13.398 1 80.69 99 THR A O 1
ATOM 769 N N . PRO A 1 100 ? 17.406 -20.094 -13.508 1 86.88 100 PRO A N 1
ATOM 770 C CA . PRO A 1 100 ? 18.312 -21.172 -13.086 1 86.88 100 PRO A CA 1
ATOM 771 C C . PRO A 1 100 ? 19.344 -21.531 -14.156 1 86.88 100 PRO A C 1
ATOM 773 O O . PRO A 1 100 ? 18.984 -21.672 -15.328 1 86.88 100 PRO A O 1
ATOM 776 N N . SER A 1 101 ? 20.578 -21.719 -13.742 1 84.81 101 SER A N 1
ATOM 777 C CA . SER A 1 101 ? 21.656 -22.078 -14.656 1 84.81 101 SER A CA 1
ATOM 778 C C . SER A 1 101 ? 21.797 -23.594 -14.789 1 84.81 101 SER A C 1
ATOM 780 O O . SER A 1 101 ? 22.266 -24.094 -15.812 1 84.81 101 SER A O 1
ATOM 782 N N . LEU A 1 102 ? 21.453 -24.297 -13.773 1 90.75 102 LEU A N 1
ATOM 783 C CA . LEU A 1 102 ? 21.531 -25.766 -13.773 1 90.75 102 LEU A CA 1
ATOM 784 C C . LEU A 1 102 ? 20.172 -26.375 -13.43 1 90.75 102 LEU A C 1
ATOM 786 O O . LEU A 1 102 ? 19.656 -26.172 -12.32 1 90.75 102 LEU A O 1
ATOM 790 N N . VAL A 1 103 ? 19.656 -27.141 -14.383 1 95.25 103 VAL A N 1
ATOM 791 C CA . VAL A 1 103 ? 18.344 -27.75 -14.219 1 95.25 103 VAL A CA 1
ATOM 792 C C . VAL A 1 103 ? 18.453 -29.266 -14.445 1 95.25 103 VAL A C 1
ATOM 794 O O . VAL A 1 103 ? 18.969 -29.719 -15.469 1 95.25 103 VAL A O 1
ATOM 797 N N . THR A 1 104 ? 17.984 -29.969 -13.484 1 96.69 104 THR A N 1
ATOM 798 C CA . THR A 1 104 ? 17.969 -31.422 -13.648 1 96.69 104 THR A CA 1
ATOM 799 C C . THR A 1 104 ? 16.547 -31.922 -13.898 1 96.69 104 THR A C 1
ATOM 801 O O . THR A 1 104 ? 15.625 -31.547 -13.18 1 96.69 104 THR A O 1
ATOM 804 N N . ILE A 1 105 ? 16.438 -32.781 -14.883 1 97.5 105 ILE A N 1
ATOM 805 C CA . ILE A 1 105 ? 15.148 -33.375 -15.219 1 97.5 105 ILE A CA 1
ATOM 806 C C . ILE A 1 105 ? 15.188 -34.875 -14.945 1 97.5 105 ILE A C 1
ATOM 808 O O . ILE A 1 105 ? 15.969 -35.594 -15.562 1 97.5 105 ILE A O 1
ATOM 812 N N . PHE A 1 106 ? 14.359 -35.281 -14.031 1 96.94 106 PHE A N 1
ATOM 813 C CA . PHE A 1 106 ? 14.203 -36.688 -13.703 1 96.94 106 PHE A CA 1
ATOM 814 C C . PHE A 1 106 ? 12.992 -37.281 -14.414 1 96.94 106 PHE A C 1
ATOM 816 O O . PHE A 1 106 ? 11.898 -36.719 -14.344 1 96.94 106 PHE A O 1
ATOM 823 N N . HIS A 1 107 ? 13.18 -38.438 -15.039 1 95.38 107 HIS A N 1
ATOM 824 C CA . HIS A 1 107 ? 12.094 -39.094 -15.758 1 95.38 107 HIS A CA 1
ATOM 825 C C . HIS A 1 107 ? 11.711 -40.406 -15.102 1 95.38 107 HIS A C 1
ATOM 827 O O . HIS A 1 107 ? 12.469 -41.375 -15.156 1 95.38 107 HIS A O 1
ATOM 833 N N . GLU A 1 108 ? 10.484 -40.438 -14.562 1 93.75 108 GLU A N 1
ATOM 834 C CA . GLU A 1 108 ? 10 -41.688 -13.992 1 93.75 108 GLU A CA 1
ATOM 835 C C . GLU A 1 108 ? 9.68 -42.719 -15.078 1 93.75 108 GLU A C 1
ATOM 837 O O . GLU A 1 108 ? 9.594 -43.906 -14.805 1 93.75 108 GLU A O 1
ATOM 842 N N . SER A 1 109 ? 9.391 -42.188 -16.188 1 89.62 109 SER A N 1
ATOM 843 C CA . SER A 1 109 ? 9.078 -43.062 -17.328 1 89.62 109 SER A CA 1
ATOM 844 C C . SER A 1 109 ? 9.805 -42.562 -18.594 1 89.62 109 SER A C 1
ATOM 846 O O . SER A 1 109 ? 10.07 -41.375 -18.75 1 89.62 109 SER A O 1
ATOM 848 N N . GLN A 1 110 ? 10 -43.531 -19.469 1 86.12 110 GLN A N 1
ATOM 849 C CA . GLN A 1 110 ? 10.664 -43.219 -20.719 1 86.12 110 GLN A CA 1
ATOM 850 C C . GLN A 1 110 ? 9.789 -42.312 -21.594 1 86.12 110 GLN A C 1
ATOM 852 O O . GLN A 1 110 ? 10.297 -41.562 -22.438 1 86.12 110 GLN A O 1
ATOM 857 N N . THR A 1 111 ? 8.578 -42.375 -21.328 1 85.38 111 THR A N 1
ATOM 858 C CA . THR A 1 111 ? 7.625 -41.625 -22.156 1 85.38 111 THR A CA 1
ATOM 859 C C . THR A 1 111 ? 7.785 -40.125 -21.938 1 85.38 111 THR A C 1
ATOM 861 O O . THR A 1 111 ? 7.336 -39.344 -22.766 1 85.38 111 THR A O 1
ATOM 864 N N . SER A 1 112 ? 8.438 -39.75 -20.891 1 90.38 112 SER A N 1
ATOM 865 C CA . SER A 1 112 ? 8.578 -38.344 -20.594 1 90.38 112 SER A CA 1
ATOM 866 C C . SER A 1 112 ? 9.891 -37.781 -21.141 1 90.38 112 SER A C 1
ATOM 868 O O . SER A 1 112 ? 10.117 -36.562 -21.141 1 90.38 112 SER A O 1
ATOM 870 N N . ARG A 1 113 ? 10.727 -38.594 -21.641 1 88.69 113 ARG A N 1
ATOM 871 C CA . ARG A 1 113 ? 12.078 -38.219 -22.047 1 88.69 113 ARG A CA 1
ATOM 872 C C . ARG A 1 113 ? 12.031 -37.188 -23.172 1 88.69 113 ARG A C 1
ATOM 874 O O . ARG A 1 113 ? 12.867 -36.281 -23.234 1 88.69 113 ARG A O 1
ATOM 881 N N . PRO A 1 114 ? 11.039 -37.312 -24.031 1 88.88 114 PRO A N 1
ATOM 882 C CA . PRO A 1 114 ? 10.969 -36.344 -25.125 1 88.88 114 PRO A CA 1
ATOM 883 C C . PRO A 1 114 ? 10.797 -34.906 -24.609 1 88.88 114 PRO A C 1
ATOM 885 O O . PRO A 1 114 ? 11.07 -33.938 -25.328 1 88.88 114 PRO A O 1
ATOM 888 N N . LEU A 1 115 ? 10.336 -34.75 -23.422 1 92.12 115 LEU A N 1
ATOM 889 C CA . LEU A 1 115 ? 10.156 -33.406 -22.844 1 92.12 115 LEU A CA 1
ATOM 890 C C . LEU A 1 115 ? 11.469 -32.656 -22.828 1 92.12 115 LEU A C 1
ATOM 892 O O . LEU A 1 115 ? 11.492 -31.453 -23.125 1 92.12 115 LEU A O 1
ATOM 896 N N . THR A 1 116 ? 12.562 -33.312 -22.5 1 93.12 116 THR A N 1
ATOM 897 C CA . THR A 1 116 ? 13.867 -32.656 -22.438 1 93.12 116 THR A CA 1
ATOM 898 C C . THR A 1 116 ? 14.266 -32.094 -23.797 1 93.12 116 THR A C 1
ATOM 900 O O . THR A 1 116 ? 14.703 -30.938 -23.875 1 93.12 116 THR A O 1
ATOM 903 N N . ARG A 1 117 ? 14.07 -32.844 -24.797 1 90.5 117 ARG A N 1
ATOM 904 C CA . ARG A 1 117 ? 14.422 -32.406 -26.141 1 90.5 117 ARG A CA 1
ATOM 905 C C . ARG A 1 117 ? 13.578 -31.203 -26.547 1 90.5 117 ARG A C 1
ATOM 907 O O . ARG A 1 117 ? 14.086 -30.234 -27.141 1 90.5 117 ARG A O 1
ATOM 914 N N . ARG A 1 118 ? 12.383 -31.328 -26.297 1 92.06 118 ARG A N 1
ATOM 915 C CA . ARG A 1 118 ? 11.477 -30.219 -26.641 1 92.06 118 ARG A CA 1
ATOM 916 C C . ARG A 1 118 ? 11.859 -28.953 -25.891 1 92.06 118 ARG A C 1
ATOM 918 O O . ARG A 1 118 ? 11.82 -27.859 -26.453 1 92.06 118 ARG A O 1
ATOM 925 N N . LEU A 1 119 ? 12.195 -29.141 -24.656 1 94.31 119 LEU A N 1
ATOM 926 C CA . LEU A 1 119 ? 12.578 -28 -23.828 1 94.31 119 LEU A CA 1
ATOM 927 C C . LEU A 1 119 ? 13.852 -27.344 -24.359 1 94.31 119 LEU A C 1
ATOM 929 O O . LEU A 1 119 ? 13.922 -26.125 -24.484 1 94.31 119 LEU A O 1
ATOM 933 N N . ILE A 1 120 ? 14.82 -28.109 -24.672 1 93.31 120 ILE A N 1
ATOM 934 C CA . ILE A 1 120 ? 16.094 -27.625 -25.172 1 93.31 120 ILE A CA 1
ATOM 935 C C . ILE A 1 120 ? 15.875 -26.859 -26.484 1 93.31 120 ILE A C 1
ATOM 937 O O . ILE A 1 120 ? 16.406 -25.781 -26.688 1 93.31 120 ILE A O 1
ATOM 941 N N . ARG A 1 121 ? 15.086 -27.422 -27.328 1 92.81 121 ARG A N 1
ATOM 942 C CA . ARG A 1 121 ? 14.781 -26.766 -28.594 1 92.81 121 ARG A CA 1
ATOM 943 C C . ARG A 1 121 ? 14.102 -25.422 -28.375 1 92.81 121 ARG A C 1
ATOM 945 O O . ARG A 1 121 ? 14.461 -24.422 -29 1 92.81 121 ARG A O 1
ATOM 952 N N . ARG A 1 122 ? 13.125 -25.438 -27.547 1 94.38 122 ARG A N 1
ATOM 953 C CA . ARG A 1 122 ? 12.375 -24.219 -27.281 1 94.38 122 ARG A CA 1
ATOM 954 C C . ARG A 1 122 ? 13.266 -23.156 -26.656 1 94.38 122 ARG A C 1
ATOM 956 O O . ARG A 1 122 ? 13.195 -21.984 -27.031 1 94.38 122 ARG A O 1
ATOM 963 N N . LEU A 1 123 ? 14.086 -23.531 -25.734 1 93.81 123 LEU A N 1
ATOM 964 C CA . LEU A 1 123 ? 15.008 -22.594 -25.109 1 93.81 123 LEU A CA 1
ATOM 965 C C . LEU A 1 123 ? 16.016 -22.047 -26.109 1 93.81 123 LEU A C 1
ATOM 967 O O . LEU A 1 123 ? 16.375 -20.875 -26.062 1 93.81 123 LEU A O 1
ATOM 971 N N . SER A 1 124 ? 16.406 -22.922 -27.016 1 92.25 124 SER A N 1
ATOM 972 C CA . SER A 1 124 ? 17.297 -22.484 -28.078 1 92.25 124 SER A CA 1
ATOM 973 C C . SER A 1 124 ? 16.625 -21.453 -28.984 1 92.25 124 SER A C 1
ATOM 975 O O . SER A 1 124 ? 17.234 -20.484 -29.406 1 92.25 124 SER A O 1
ATOM 977 N N . ASP A 1 125 ? 15.406 -21.734 -29.266 1 92.5 125 ASP A N 1
ATOM 978 C CA . ASP A 1 125 ? 14.625 -20.812 -30.094 1 92.5 125 ASP A CA 1
ATOM 979 C C . ASP A 1 125 ? 14.539 -19.438 -29.438 1 92.5 125 ASP A C 1
ATOM 981 O O . ASP A 1 125 ? 14.328 -18.422 -30.109 1 92.5 125 ASP A O 1
ATOM 985 N N . LEU A 1 126 ? 14.68 -19.438 -28.172 1 92.88 126 LEU A N 1
ATOM 986 C CA . LEU A 1 126 ? 14.57 -18.188 -27.422 1 92.88 126 LEU A CA 1
ATOM 987 C C . LEU A 1 126 ? 15.938 -17.516 -27.312 1 92.88 126 LEU A C 1
ATOM 989 O O . LEU A 1 126 ? 16.109 -16.578 -26.516 1 92.88 126 LEU A O 1
ATOM 993 N N . GLY A 1 127 ? 16.891 -18.016 -27.953 1 88.31 127 GLY A N 1
ATOM 994 C CA . GLY A 1 127 ? 18.188 -17.375 -28.016 1 88.31 127 GLY A CA 1
ATOM 995 C C . GLY A 1 127 ? 19.172 -17.922 -26.984 1 88.31 127 GLY A C 1
ATOM 996 O O . GLY A 1 127 ? 20.281 -17.406 -26.859 1 88.31 127 GLY A O 1
ATOM 997 N N . GLU A 1 128 ? 18.812 -19.031 -26.328 1 90.25 128 GLU A N 1
ATOM 998 C CA . GLU A 1 128 ? 19.719 -19.641 -25.375 1 90.25 128 GLU A CA 1
ATOM 999 C C . GLU A 1 128 ? 20.609 -20.688 -26.047 1 90.25 128 GLU A C 1
ATOM 1001 O O . GLU A 1 128 ? 20.344 -21.094 -27.172 1 90.25 128 GLU A O 1
ATOM 1006 N N . THR A 1 129 ? 21.734 -20.906 -25.344 1 88.88 129 THR A N 1
ATOM 1007 C CA . THR A 1 129 ? 22.625 -21.969 -25.766 1 88.88 129 THR A CA 1
ATOM 1008 C C . THR A 1 129 ? 22.781 -23.016 -24.672 1 88.88 129 THR A C 1
ATOM 1010 O O . THR A 1 129 ? 23.828 -23.125 -24.047 1 88.88 129 THR A O 1
ATOM 1013 N N . PRO A 1 130 ? 21.734 -23.859 -24.594 1 91.94 130 PRO A N 1
ATOM 1014 C CA . PRO A 1 130 ? 21.797 -24.844 -23.516 1 91.94 130 PRO A CA 1
ATOM 1015 C C . PRO A 1 130 ? 22.797 -25.953 -23.781 1 91.94 130 PRO A C 1
ATOM 1017 O O . PRO A 1 130 ? 23.156 -26.219 -24.922 1 91.94 130 PRO A O 1
ATOM 1020 N N . CYS A 1 131 ? 23.312 -26.469 -22.688 1 91.81 131 CYS A N 1
ATOM 1021 C CA . CYS A 1 131 ? 24.156 -27.656 -22.703 1 91.81 131 CYS A CA 1
ATOM 1022 C C . CYS A 1 131 ? 23.438 -28.844 -22.078 1 91.81 131 CYS A C 1
ATOM 1024 O O . CYS A 1 131 ? 22.609 -28.656 -21.172 1 91.81 131 CYS A O 1
ATOM 1026 N N . LEU A 1 132 ? 23.781 -30.031 -22.594 1 93.12 132 LEU A N 1
ATOM 1027 C CA . LEU A 1 132 ? 23.047 -31.203 -22.125 1 93.12 132 LEU A CA 1
ATOM 1028 C C . LEU A 1 132 ? 23.984 -32.25 -21.531 1 93.12 132 LEU A C 1
ATOM 1030 O O . LEU A 1 132 ? 25 -32.562 -22.141 1 93.12 132 LEU A O 1
ATOM 1034 N N . MET A 1 133 ? 23.688 -32.594 -20.312 1 92.5 133 MET A N 1
ATOM 1035 C CA . MET A 1 133 ? 24.281 -33.781 -19.719 1 92.5 133 MET A CA 1
ATOM 1036 C C . MET A 1 133 ? 23.234 -34.875 -19.531 1 92.5 133 MET A C 1
ATOM 1038 O O . MET A 1 133 ? 22.141 -34.625 -19.016 1 92.5 133 MET A O 1
ATOM 1042 N N . SER A 1 134 ? 23.516 -36.094 -20 1 93.19 134 SER A N 1
ATOM 1043 C CA . SER A 1 134 ? 22.484 -37.125 -19.953 1 93.19 134 SER A CA 1
ATOM 1044 C C . SER A 1 134 ? 23.078 -38.5 -19.672 1 93.19 134 SER A C 1
ATOM 1046 O O . SER A 1 134 ? 24.266 -38.719 -19.891 1 93.19 134 SER A O 1
ATOM 1048 N N . ASP A 1 135 ? 22.281 -39.375 -19.094 1 90.88 135 ASP A N 1
ATOM 1049 C CA . ASP A 1 135 ? 22.672 -40.781 -18.875 1 90.88 135 ASP A CA 1
ATOM 1050 C C . ASP A 1 135 ? 22.344 -41.625 -20.094 1 90.88 135 ASP A C 1
ATOM 1052 O O . ASP A 1 135 ? 22.641 -42.844 -20.109 1 90.88 135 ASP A O 1
ATOM 1056 N N . GLN A 1 136 ? 21.688 -41.125 -21.016 1 82.62 136 GLN A N 1
ATOM 1057 C CA . GLN A 1 136 ? 21.375 -41.844 -22.234 1 82.62 136 GLN A CA 1
ATOM 1058 C C . GLN A 1 136 ? 22.484 -41.719 -23.266 1 82.62 136 GLN A C 1
ATOM 1060 O O . GLN A 1 136 ? 23.203 -40.719 -23.281 1 82.62 136 GLN A O 1
ATOM 1065 N N . THR A 1 137 ? 22.938 -42.906 -23.75 1 68.62 137 THR A N 1
ATOM 1066 C CA . THR A 1 137 ? 24 -42.906 -24.734 1 68.62 137 THR A CA 1
ATOM 1067 C C . THR A 1 137 ? 23.578 -42.188 -26.016 1 68.62 137 THR A C 1
ATOM 1069 O O . THR A 1 137 ? 24.406 -41.625 -26.719 1 68.62 137 THR A O 1
ATOM 1072 N N . ASP A 1 138 ? 22.391 -42.688 -26.531 1 55.97 138 ASP A N 1
ATOM 1073 C CA . ASP A 1 138 ? 21.938 -42.188 -27.812 1 55.97 138 ASP A CA 1
ATOM 1074 C C . ASP A 1 138 ? 21.625 -40.688 -27.719 1 55.97 138 ASP A C 1
ATOM 1076 O O . ASP A 1 138 ? 20.453 -40.281 -27.75 1 55.97 138 ASP A O 1
ATOM 1080 N N . GLY A 1 139 ? 22.203 -40.125 -26.844 1 52.66 139 GLY A N 1
ATOM 1081 C CA . GLY A 1 139 ? 21.859 -38.688 -26.828 1 52.66 139 GLY A CA 1
ATOM 1082 C C . GLY A 1 139 ? 21.578 -38.125 -28.219 1 52.66 139 GLY A C 1
ATOM 1083 O O . GLY A 1 139 ? 22.516 -37.75 -28.938 1 52.66 139 GLY A O 1
ATOM 1084 N N . GLU A 1 140 ? 20.797 -38.875 -28.938 1 52.09 140 GLU A N 1
ATOM 1085 C CA . GLU A 1 140 ? 20.406 -38.156 -30.156 1 52.09 140 GLU A CA 1
ATOM 1086 C C . GLU A 1 140 ? 20.5 -36.656 -29.953 1 52.09 140 GLU A C 1
ATOM 1088 O O . GLU A 1 140 ? 19.797 -36.094 -29.109 1 52.09 140 GLU A O 1
ATOM 1093 N N . LEU A 1 141 ? 21.703 -36.25 -30.125 1 54.28 141 LEU A N 1
ATOM 1094 C CA . LEU A 1 141 ? 22.281 -34.906 -30.172 1 54.28 141 LEU A CA 1
ATOM 1095 C C . LEU A 1 141 ? 21.266 -33.875 -30.656 1 54.28 141 LEU A C 1
ATOM 1097 O O . LEU A 1 141 ? 20.594 -34.094 -31.672 1 54.28 141 LEU A O 1
ATOM 1101 N N . ILE A 1 142 ? 20.344 -33.562 -29.766 1 63.34 142 ILE A N 1
ATOM 1102 C CA . ILE A 1 142 ? 19.719 -32.344 -30.266 1 63.34 142 ILE A CA 1
ATOM 1103 C C . ILE A 1 142 ? 20.75 -31.531 -31.047 1 63.34 142 ILE A C 1
ATOM 1105 O O . ILE A 1 142 ? 21.797 -31.156 -30.516 1 63.34 142 ILE A O 1
ATOM 1109 N N . ASP A 1 143 ? 20.781 -31.578 -32.375 1 62.72 143 ASP A N 1
ATOM 1110 C CA . ASP A 1 143 ? 21.75 -30.906 -33.25 1 62.72 143 ASP A CA 1
ATOM 1111 C C . ASP A 1 143 ? 22.109 -29.531 -32.688 1 62.72 143 ASP A C 1
ATOM 1113 O O . ASP A 1 143 ? 21.234 -28.812 -32.219 1 62.72 143 ASP A O 1
ATOM 1117 N N . SER A 1 144 ? 23.359 -29.344 -32.406 1 75.12 144 SER A N 1
ATOM 1118 C CA . SER A 1 144 ? 24 -28.047 -32.219 1 75.12 144 SER A CA 1
ATOM 1119 C C . SER A 1 144 ? 24.109 -27.688 -30.734 1 75.12 144 SER A C 1
ATOM 1121 O O . SER A 1 144 ? 24.453 -26.562 -30.375 1 75.12 144 SER A O 1
ATOM 1123 N N . VAL A 1 145 ? 23.688 -28.859 -29.828 1 85.62 145 VAL A N 1
ATOM 1124 C CA . VAL A 1 145 ? 23.828 -28.531 -28.422 1 85.62 145 VAL A CA 1
ATOM 1125 C C . VAL A 1 145 ? 25 -29.312 -27.828 1 85.62 145 VAL A C 1
ATOM 1127 O O . VAL A 1 145 ? 25.109 -30.531 -28.016 1 85.62 145 VAL A O 1
ATOM 1130 N N . PRO A 1 146 ? 25.891 -28.609 -27.188 1 87.81 146 PRO A N 1
ATOM 1131 C CA . PRO A 1 146 ? 26.969 -29.344 -26.516 1 87.81 146 PRO A CA 1
ATOM 1132 C C . PRO A 1 146 ? 26.469 -30.438 -25.578 1 87.81 146 PRO A C 1
ATOM 1134 O O . PRO A 1 146 ? 25.5 -30.219 -24.859 1 87.81 146 PRO A O 1
ATOM 1137 N N . PHE A 1 147 ? 27.109 -31.641 -25.703 1 90.38 147 PHE A N 1
ATOM 1138 C CA . PHE A 1 147 ? 26.625 -32.812 -24.953 1 90.38 147 PHE A CA 1
ATOM 1139 C C . PHE A 1 147 ? 27.766 -33.438 -24.188 1 90.38 147 PHE A C 1
ATOM 1141 O O . PHE A 1 147 ? 28.891 -33.531 -24.672 1 90.38 147 PHE A O 1
ATOM 1148 N N . ARG A 1 148 ? 27.391 -33.844 -22.938 1 89.44 148 ARG A N 1
ATOM 1149 C CA . ARG A 1 148 ? 28.281 -34.656 -22.125 1 89.44 148 ARG A CA 1
ATOM 1150 C C . ARG A 1 148 ? 27.5 -35.812 -21.469 1 89.44 148 ARG A C 1
ATOM 1152 O O . ARG A 1 148 ? 26.344 -35.625 -21.047 1 89.44 148 ARG A O 1
ATOM 1159 N N . SER A 1 149 ? 28.172 -36.906 -21.328 1 90.75 149 SER A N 1
ATOM 1160 C CA . SER A 1 149 ? 27.547 -38.062 -20.672 1 90.75 149 SER A CA 1
ATOM 1161 C C . SER A 1 149 ? 27.734 -38 -19.156 1 90.75 149 SER A C 1
ATOM 1163 O O . SER A 1 149 ? 28.812 -37.594 -18.688 1 90.75 149 SER A O 1
ATOM 1165 N N . LEU A 1 150 ? 26.734 -38.438 -18.516 1 92.56 150 LEU A N 1
ATOM 1166 C CA . LEU A 1 150 ? 26.828 -38.531 -17.062 1 92.56 150 LEU A CA 1
ATOM 1167 C C . LEU A 1 150 ? 27.484 -39.844 -16.641 1 92.56 150 LEU A C 1
ATOM 1169 O O . LEU A 1 150 ? 27.828 -40.031 -15.477 1 92.56 150 LEU A O 1
ATOM 1173 N N . ILE A 1 151 ? 27.625 -40.719 -17.625 1 89.19 151 ILE A N 1
ATOM 1174 C CA . ILE A 1 151 ? 28.188 -42.031 -17.359 1 89.19 151 ILE A CA 1
ATOM 1175 C C . ILE A 1 151 ? 29.578 -42.125 -17.984 1 89.19 151 ILE A C 1
ATOM 1177 O O . ILE A 1 151 ? 29.75 -41.812 -19.172 1 89.19 151 ILE A O 1
ATOM 1181 N N . ASP A 1 152 ? 30.5 -42.375 -17.188 1 84.88 152 ASP A N 1
ATOM 1182 C CA . ASP A 1 152 ? 31.875 -42.625 -17.609 1 84.88 152 ASP A CA 1
ATOM 1183 C C . ASP A 1 152 ? 32.281 -44.062 -17.25 1 84.88 152 ASP A C 1
ATOM 1185 O O . ASP A 1 152 ? 32.312 -44.406 -16.078 1 84.88 152 ASP A O 1
ATOM 1189 N N . ASP A 1 153 ? 32.688 -44.875 -18.203 1 84.38 153 ASP A N 1
ATOM 1190 C CA . ASP A 1 153 ? 33.125 -46.281 -18.031 1 84.38 153 ASP A CA 1
ATOM 1191 C C . ASP A 1 153 ? 32.062 -47.094 -17.266 1 84.38 153 ASP A C 1
ATOM 1193 O O . ASP A 1 153 ? 32.375 -47.781 -16.312 1 84.38 153 ASP A O 1
ATOM 1197 N N . GLY A 1 154 ? 30.766 -46.812 -17.547 1 82.25 154 GLY A N 1
ATOM 1198 C CA . GLY A 1 154 ? 29.656 -47.594 -17 1 82.25 154 GLY A CA 1
ATOM 1199 C C . GLY A 1 154 ? 29.172 -47.094 -15.656 1 82.25 154 GLY A C 1
ATOM 1200 O O . GLY A 1 154 ? 28.203 -47.625 -15.094 1 82.25 154 GLY A O 1
ATOM 1201 N N . GLU A 1 155 ? 29.891 -46.156 -15.164 1 88.19 155 GLU A N 1
ATOM 1202 C CA . GLU A 1 155 ? 29.516 -45.625 -13.859 1 88.19 155 GLU A CA 1
ATOM 1203 C C . GLU A 1 155 ? 29.156 -44.125 -13.938 1 88.19 155 GLU A C 1
ATOM 1205 O O . GLU A 1 155 ? 29.703 -43.406 -14.781 1 88.19 155 GLU A O 1
ATOM 1210 N N . TYR A 1 156 ? 28.203 -43.75 -13.109 1 90.69 156 TYR A N 1
ATOM 1211 C CA . TYR A 1 156 ? 27.859 -42.312 -13.047 1 90.69 156 TYR A CA 1
ATOM 1212 C C . TYR A 1 156 ? 29.031 -41.5 -12.555 1 90.69 156 TYR A C 1
ATOM 1214 O O . TYR A 1 156 ? 29.844 -41.969 -11.75 1 90.69 156 TYR A O 1
ATOM 1222 N N . LEU A 1 157 ? 29.062 -40.281 -12.945 1 90.88 157 LEU A N 1
ATOM 1223 C CA . LEU A 1 157 ? 30.125 -39.344 -12.555 1 90.88 157 LEU A CA 1
ATOM 1224 C C . LEU A 1 157 ? 30.156 -39.188 -11.047 1 90.88 157 LEU A C 1
ATOM 1226 O O . LEU A 1 157 ? 29.109 -39.125 -10.398 1 90.88 157 LEU A O 1
ATOM 1230 N N . THR A 1 158 ? 31.359 -39.062 -10.547 1 90 158 THR A N 1
ATOM 1231 C CA . THR A 1 158 ? 31.516 -38.719 -9.133 1 90 158 THR A CA 1
ATOM 1232 C C . THR A 1 158 ? 31.172 -37.25 -8.891 1 90 158 THR A C 1
ATOM 1234 O O . THR A 1 158 ? 31.062 -36.469 -9.844 1 90 158 THR A O 1
ATOM 1237 N N . ARG A 1 159 ? 31.047 -36.969 -7.625 1 89.12 159 ARG A N 1
ATOM 1238 C CA . ARG A 1 159 ? 30.75 -35.594 -7.223 1 89.12 159 ARG A CA 1
ATOM 1239 C C . ARG A 1 159 ? 31.797 -34.625 -7.777 1 89.12 159 ARG A C 1
ATOM 1241 O O . ARG A 1 159 ? 31.453 -33.562 -8.305 1 89.12 159 ARG A O 1
ATOM 1248 N N . GLU A 1 160 ? 33 -35 -7.645 1 87.62 160 GLU A N 1
ATOM 1249 C CA . GLU A 1 160 ? 34.125 -34.125 -8.07 1 87.62 160 GLU A CA 1
ATOM 1250 C C . GLU A 1 160 ? 34.125 -33.969 -9.586 1 87.62 160 GLU A C 1
ATOM 1252 O O . GLU A 1 160 ? 34.344 -32.875 -10.094 1 87.62 160 GLU A O 1
ATOM 1257 N N . ASP A 1 161 ? 33.906 -35.062 -10.273 1 90.44 161 ASP A N 1
ATOM 1258 C CA . ASP A 1 161 ? 33.875 -35 -11.734 1 90.44 161 ASP A CA 1
ATOM 1259 C C . ASP A 1 161 ? 32.719 -34.188 -12.25 1 90.44 161 ASP A C 1
ATOM 1261 O O . ASP A 1 161 ? 32.875 -33.406 -13.195 1 90.44 161 ASP A O 1
ATOM 1265 N N . PHE A 1 162 ? 31.594 -34.375 -11.68 1 90.5 162 PHE A N 1
ATOM 1266 C CA . PHE A 1 162 ? 30.422 -33.625 -12.047 1 90.5 162 PHE A CA 1
ATOM 1267 C C . PHE A 1 162 ? 30.641 -32.125 -11.828 1 90.5 162 PHE A C 1
ATOM 1269 O O . PHE A 1 162 ? 30.375 -31.312 -12.719 1 90.5 162 PHE A O 1
ATOM 1276 N N . ARG A 1 163 ? 31.188 -31.781 -10.656 1 85.5 163 ARG A N 1
ATOM 1277 C CA . ARG A 1 163 ? 31.484 -30.391 -10.328 1 85.5 163 ARG A CA 1
ATOM 1278 C C . ARG A 1 163 ? 32.438 -29.797 -11.336 1 85.5 163 ARG A C 1
ATOM 1280 O O . ARG A 1 163 ? 32.25 -28.656 -11.781 1 85.5 163 ARG A O 1
ATOM 1287 N N . ARG A 1 164 ? 33.438 -30.516 -11.641 1 85.56 164 ARG A N 1
ATOM 1288 C CA . ARG A 1 164 ? 34.438 -30.047 -12.594 1 85.56 164 ARG A CA 1
ATOM 1289 C C . ARG A 1 164 ? 33.781 -29.766 -13.953 1 85.56 164 ARG A C 1
ATOM 1291 O O . ARG A 1 164 ? 34.062 -28.734 -14.57 1 85.56 164 ARG A O 1
ATOM 1298 N N . GLN A 1 165 ? 32.969 -30.609 -14.391 1 87.75 165 GLN A N 1
ATOM 1299 C CA . GLN A 1 165 ? 32.344 -30.469 -15.703 1 87.75 165 GLN A CA 1
ATOM 1300 C C . GLN A 1 165 ? 31.391 -29.297 -15.734 1 87.75 165 GLN A C 1
ATOM 1302 O O . GLN A 1 165 ? 31.344 -28.547 -16.719 1 87.75 165 GLN A O 1
ATOM 1307 N N . ILE A 1 166 ? 30.625 -29.141 -14.68 1 86.88 166 ILE A N 1
ATOM 1308 C CA . ILE A 1 166 ? 29.672 -28.031 -14.602 1 86.88 166 ILE A CA 1
ATOM 1309 C C . ILE A 1 166 ? 30.438 -26.703 -14.578 1 86.88 166 ILE A C 1
ATOM 1311 O O . ILE A 1 166 ? 30.016 -25.719 -15.195 1 86.88 166 ILE A O 1
ATOM 1315 N N . ASN A 1 167 ? 31.531 -26.75 -13.883 1 78.88 167 ASN A N 1
ATOM 1316 C CA . ASN A 1 167 ? 32.344 -25.531 -13.805 1 78.88 167 ASN A CA 1
ATOM 1317 C C . ASN A 1 167 ? 32.906 -25.141 -15.172 1 78.88 167 ASN A C 1
ATOM 1319 O O . ASN A 1 167 ? 33.062 -23.953 -15.469 1 78.88 167 ASN A O 1
ATOM 1323 N N . GLN A 1 168 ? 33.188 -26.062 -15.914 1 82.44 168 GLN A N 1
ATOM 1324 C CA . GLN A 1 168 ? 33.719 -25.812 -17.25 1 82.44 168 GLN A CA 1
ATOM 1325 C C . GLN A 1 168 ? 32.656 -25.156 -18.141 1 82.44 168 GLN A C 1
ATOM 1327 O O . GLN A 1 168 ? 32.969 -24.438 -19.078 1 82.44 168 GLN A O 1
ATOM 1332 N N . TRP A 1 169 ? 31.391 -25.375 -17.781 1 83.81 169 TRP A N 1
ATOM 1333 C CA . TRP A 1 169 ? 30.281 -24.828 -18.562 1 83.81 169 TRP A CA 1
ATOM 1334 C C . TRP A 1 169 ? 29.719 -23.578 -17.891 1 83.81 169 TRP A C 1
ATOM 1336 O O . TRP A 1 169 ? 28.609 -23.156 -18.203 1 83.81 169 TRP A O 1
ATOM 1346 N N . SER A 1 170 ? 30.391 -22.984 -17 1 71.81 170 SER A N 1
ATOM 1347 C CA . SER A 1 170 ? 29.906 -21.875 -16.188 1 71.81 170 SER A CA 1
ATOM 1348 C C . SER A 1 170 ? 29.562 -20.672 -17.062 1 71.81 170 SER A C 1
ATOM 1350 O O . SER A 1 170 ? 28.609 -19.938 -16.75 1 71.81 170 SER A O 1
ATOM 1352 N N . ASP A 1 171 ? 30.266 -20.562 -18.172 1 71.06 171 ASP A N 1
ATOM 1353 C CA . ASP A 1 171 ? 30.078 -19.391 -19.016 1 71.06 171 ASP A CA 1
ATOM 1354 C C . ASP A 1 171 ? 29.234 -19.719 -20.25 1 71.06 171 ASP A C 1
ATOM 1356 O O . ASP A 1 171 ? 28.984 -18.859 -21.078 1 71.06 171 ASP A O 1
ATOM 1360 N N . SER A 1 172 ? 28.922 -20.922 -20.516 1 68.56 172 SER A N 1
ATOM 1361 C CA . SER A 1 172 ? 28.297 -21.359 -21.75 1 68.56 172 SER A CA 1
ATOM 1362 C C . SER A 1 172 ? 26.781 -21.125 -21.734 1 68.56 172 SER A C 1
ATOM 1364 O O . SER A 1 172 ? 26.172 -20.891 -22.766 1 68.56 172 SER A O 1
ATOM 1366 N N . GLY A 1 173 ? 26.188 -21.234 -20.688 1 79.75 173 GLY A N 1
ATOM 1367 C CA . GLY A 1 173 ? 24.734 -21.094 -20.594 1 79.75 173 GLY A CA 1
ATOM 1368 C C . GLY A 1 173 ? 24.109 -22.062 -19.609 1 79.75 173 GLY A C 1
ATOM 1369 O O . GLY A 1 173 ? 24.797 -22.594 -18.734 1 79.75 173 GLY A O 1
ATOM 1370 N N . ARG A 1 174 ? 22.828 -22.297 -19.859 1 90.69 174 ARG A N 1
ATOM 1371 C CA . ARG A 1 174 ? 22.078 -23.172 -18.969 1 90.69 174 ARG A CA 1
ATOM 1372 C C . ARG A 1 174 ? 22.438 -24.641 -19.203 1 90.69 174 ARG A C 1
ATOM 1374 O O . ARG A 1 174 ? 22.469 -25.094 -20.359 1 90.69 174 ARG A O 1
ATOM 1381 N N . VAL A 1 175 ? 22.75 -25.281 -18.172 1 92.75 175 VAL A N 1
ATOM 1382 C CA . VAL A 1 175 ? 23.047 -26.703 -18.25 1 92.75 175 VAL A CA 1
ATOM 1383 C C . VAL A 1 175 ? 21.812 -27.516 -17.859 1 92.75 175 VAL A C 1
ATOM 1385 O O . VAL A 1 175 ? 21.234 -27.312 -16.781 1 92.75 175 VAL A O 1
ATOM 1388 N N . ILE A 1 176 ? 21.438 -28.422 -18.75 1 94.94 176 ILE A N 1
ATOM 1389 C CA . ILE A 1 176 ? 20.312 -29.328 -18.484 1 94.94 176 ILE A CA 1
ATOM 1390 C C . ILE A 1 176 ? 20.828 -30.75 -18.266 1 94.94 176 ILE A C 1
ATOM 1392 O O . ILE A 1 176 ? 21.562 -31.281 -19.094 1 94.94 176 ILE A O 1
ATOM 1396 N N . VAL A 1 177 ? 20.469 -31.25 -17.109 1 94.94 177 VAL A N 1
ATOM 1397 C CA . VAL A 1 177 ? 20.812 -32.625 -16.812 1 94.94 177 VAL A CA 1
ATOM 1398 C C . VAL A 1 177 ? 19.578 -33.531 -17 1 94.94 177 VAL A C 1
ATOM 1400 O O . VAL A 1 177 ? 18.531 -33.25 -16.406 1 94.94 177 VAL A O 1
ATOM 1403 N N . ASP A 1 178 ? 19.672 -34.469 -17.812 1 95.06 178 ASP A N 1
ATOM 1404 C CA . ASP A 1 178 ? 18.578 -35.375 -18.172 1 95.06 178 ASP A CA 1
ATOM 1405 C C . ASP A 1 178 ? 18.844 -36.781 -17.672 1 95.06 178 ASP A C 1
ATOM 1407 O O . ASP A 1 178 ? 19.75 -37.469 -18.172 1 95.06 178 ASP A O 1
ATOM 1411 N N . VAL A 1 179 ? 18.062 -37.219 -16.75 1 95.06 179 VAL A N 1
ATOM 1412 C CA . VAL A 1 179 ? 18.422 -38.5 -16.125 1 95.06 179 VAL A CA 1
ATOM 1413 C C . VAL A 1 179 ? 17.172 -39.312 -15.836 1 95.06 179 VAL A C 1
ATOM 1415 O O . VAL A 1 179 ? 16.062 -38.781 -15.781 1 95.06 179 VAL A O 1
ATOM 1418 N N . ASP A 1 180 ? 17.453 -40.562 -15.695 1 92.62 180 ASP A N 1
ATOM 1419 C CA . ASP A 1 180 ? 16.391 -41.5 -15.281 1 92.62 180 ASP A CA 1
ATOM 1420 C C . ASP A 1 180 ? 16.047 -41.312 -13.805 1 92.62 180 ASP A C 1
ATOM 1422 O O . ASP A 1 180 ? 16.938 -41.156 -12.969 1 92.62 180 ASP A O 1
ATOM 1426 N N . GLY A 1 181 ? 14.719 -41.375 -13.547 1 90.56 181 GLY A N 1
ATOM 1427 C CA . GLY A 1 181 ? 14.258 -41.188 -12.18 1 90.56 181 GLY A CA 1
ATOM 1428 C C . GLY A 1 181 ? 14.617 -42.344 -11.266 1 90.56 181 GLY A C 1
ATOM 1429 O O . GLY A 1 181 ? 14.602 -42.219 -10.047 1 90.56 181 GLY A O 1
ATOM 1430 N N . ALA A 1 182 ? 14.914 -43.469 -11.812 1 88.06 182 ALA A N 1
ATOM 1431 C CA . ALA A 1 182 ? 15.242 -44.656 -11.031 1 88.06 182 ALA A CA 1
ATOM 1432 C C . ALA A 1 182 ? 16.719 -44.656 -10.609 1 88.06 182 ALA A C 1
ATOM 1434 O O . ALA A 1 182 ? 17.203 -45.625 -10.047 1 88.06 182 ALA A O 1
ATOM 1435 N N . LEU A 1 183 ? 17.25 -43.625 -10.727 1 88.81 183 LEU A N 1
ATOM 1436 C CA . LEU A 1 183 ? 18.625 -43.438 -10.273 1 88.81 183 LEU A CA 1
ATOM 1437 C C . LEU A 1 183 ? 18.734 -43.688 -8.773 1 88.81 183 LEU A C 1
ATOM 1439 O O . LEU A 1 183 ? 17.797 -43.438 -8.016 1 88.81 183 LEU A O 1
ATOM 1443 N N . ASP A 1 184 ? 19.906 -44.281 -8.391 1 87.62 184 ASP A N 1
ATOM 1444 C CA . ASP A 1 184 ? 20.125 -44.5 -6.965 1 87.62 184 ASP A CA 1
ATOM 1445 C C . ASP A 1 184 ? 20.047 -43.188 -6.188 1 87.62 184 ASP A C 1
ATOM 1447 O O . ASP A 1 184 ? 20.406 -42.125 -6.703 1 87.62 184 ASP A O 1
ATOM 1451 N N . PRO A 1 185 ? 19.609 -43.281 -4.988 1 87.94 185 PRO A N 1
ATOM 1452 C CA . PRO A 1 185 ? 19.312 -42.094 -4.188 1 87.94 185 PRO A CA 1
ATOM 1453 C C . PRO A 1 185 ? 20.547 -41.219 -3.955 1 87.94 185 PRO A C 1
ATOM 1455 O O . PRO A 1 185 ? 20.422 -40 -3.807 1 87.94 185 PRO A O 1
ATOM 1458 N N . ILE A 1 186 ? 21.672 -41.812 -3.896 1 86.56 186 ILE A N 1
ATOM 1459 C CA . ILE A 1 186 ? 22.891 -41.062 -3.631 1 86.56 186 ILE A CA 1
ATOM 1460 C C . ILE A 1 186 ? 23.188 -40.156 -4.812 1 86.56 186 ILE A C 1
ATOM 1462 O O . ILE A 1 186 ? 23.422 -38.938 -4.633 1 86.56 186 ILE A O 1
ATOM 1466 N N . HIS A 1 187 ? 23.141 -40.75 -5.973 1 91.12 187 HIS A N 1
ATOM 1467 C CA . HIS A 1 187 ? 23.422 -39.938 -7.164 1 91.12 187 HIS A CA 1
ATOM 1468 C C . HIS A 1 187 ? 22.297 -38.938 -7.434 1 91.12 187 HIS A C 1
ATOM 1470 O O . HIS A 1 187 ? 22.547 -37.812 -7.883 1 91.12 187 HIS A O 1
ATOM 1476 N N . ALA A 1 188 ? 21.125 -39.375 -7.215 1 93.44 188 ALA A N 1
ATOM 1477 C CA . ALA A 1 188 ? 19.984 -38.469 -7.375 1 93.44 188 ALA A CA 1
ATOM 1478 C C . ALA A 1 188 ? 20.125 -37.25 -6.461 1 93.44 188 ALA A C 1
ATOM 1480 O O . ALA A 1 188 ? 19.906 -36.125 -6.887 1 93.44 188 ALA A O 1
ATOM 1481 N N . SER A 1 189 ? 20.562 -37.5 -5.227 1 89.38 189 SER A N 1
ATOM 1482 C CA . SER A 1 189 ? 20.734 -36.438 -4.254 1 89.38 189 SER A CA 1
ATOM 1483 C C . SER A 1 189 ? 21.844 -35.469 -4.676 1 89.38 189 SER A C 1
ATOM 1485 O O . SER A 1 189 ? 21.75 -34.25 -4.441 1 89.38 189 SER A O 1
ATOM 1487 N N . LEU A 1 190 ? 22.812 -36.031 -5.227 1 88.06 190 LEU A N 1
ATOM 1488 C CA . LEU A 1 190 ? 23.906 -35.219 -5.723 1 88.06 190 LEU A CA 1
ATOM 1489 C C . LEU A 1 190 ? 23.438 -34.25 -6.797 1 88.06 190 LEU A C 1
ATOM 1491 O O . LEU A 1 190 ? 23.766 -33.062 -6.766 1 88.06 190 LEU A O 1
ATOM 1495 N N . LEU A 1 191 ? 22.688 -34.75 -7.699 1 92.31 191 LEU A N 1
ATOM 1496 C CA . LEU A 1 191 ? 22.172 -33.906 -8.781 1 92.31 191 LEU A CA 1
ATOM 1497 C C . LEU A 1 191 ? 21.25 -32.844 -8.25 1 92.31 191 LEU A C 1
ATOM 1499 O O . LEU A 1 191 ? 21.297 -31.688 -8.695 1 92.31 191 LEU A O 1
ATOM 1503 N N . VAL A 1 192 ? 20.406 -33.219 -7.281 1 91.25 192 VAL A N 1
ATOM 1504 C CA . VAL A 1 192 ? 19.484 -32.25 -6.68 1 91.25 192 VAL A CA 1
ATOM 1505 C C . VAL A 1 192 ? 20.281 -31.188 -5.93 1 91.25 192 VAL A C 1
ATOM 1507 O O . VAL A 1 192 ? 19.953 -30 -6 1 91.25 192 VAL A O 1
ATOM 1510 N N . GLU A 1 193 ? 21.266 -31.578 -5.293 1 84.62 193 GLU A N 1
ATOM 1511 C CA . GLU A 1 193 ? 22.109 -30.656 -4.523 1 84.62 193 GLU A CA 1
ATOM 1512 C C . GLU A 1 193 ? 22.703 -29.578 -5.414 1 84.62 193 GLU A C 1
ATOM 1514 O O . GLU A 1 193 ? 22.719 -28.406 -5.043 1 84.62 193 GLU A O 1
ATOM 1519 N N . PHE A 1 194 ? 23.125 -29.969 -6.586 1 83.31 194 PHE A N 1
ATOM 1520 C CA . PHE A 1 194 ? 23.828 -29.031 -7.469 1 83.31 194 PHE A CA 1
ATOM 1521 C C . PHE A 1 194 ? 22.844 -28.203 -8.281 1 83.31 194 PHE A C 1
ATOM 1523 O O . PHE A 1 194 ? 23.188 -27.125 -8.758 1 83.31 194 PHE A O 1
ATOM 1530 N N . SER A 1 195 ? 21.703 -28.703 -8.414 1 89.75 195 SER A N 1
ATOM 1531 C CA . SER A 1 195 ? 20.734 -28.062 -9.305 1 89.75 195 SER A CA 1
ATOM 1532 C C . SER A 1 195 ? 20.062 -26.875 -8.625 1 89.75 195 SER A C 1
ATOM 1534 O O . SER A 1 195 ? 19.812 -26.906 -7.418 1 89.75 195 SER A O 1
ATOM 1536 N N . GLU A 1 196 ? 19.859 -25.859 -9.344 1 85.12 196 GLU A N 1
ATOM 1537 C CA . GLU A 1 196 ? 19.078 -24.734 -8.867 1 85.12 196 GLU A CA 1
ATOM 1538 C C . GLU A 1 196 ? 17.578 -25 -8.977 1 85.12 196 GLU A C 1
ATOM 1540 O O . GLU A 1 196 ? 16.781 -24.484 -8.195 1 85.12 196 GLU A O 1
ATOM 1545 N N . GLN A 1 197 ? 17.25 -25.828 -9.992 1 91.94 197 GLN A N 1
ATOM 1546 C CA . GLN A 1 197 ? 15.883 -26.297 -10.172 1 91.94 197 GLN A CA 1
ATOM 1547 C C . GLN A 1 197 ? 15.852 -27.75 -10.602 1 91.94 197 GLN A C 1
ATOM 1549 O O . GLN A 1 197 ? 16.766 -28.219 -11.289 1 91.94 197 GLN A O 1
ATOM 1554 N N . VAL A 1 198 ? 14.82 -28.375 -10.164 1 96.12 198 VAL A N 1
ATOM 1555 C CA . VAL A 1 198 ? 14.633 -29.781 -10.508 1 96.12 198 VAL A CA 1
ATOM 1556 C C . VAL A 1 198 ? 13.234 -29.984 -11.109 1 96.12 198 VAL A C 1
ATOM 1558 O O . VAL A 1 198 ? 12.25 -29.484 -10.57 1 96.12 198 VAL A O 1
ATOM 1561 N N . ILE A 1 199 ? 13.203 -30.641 -12.234 1 97.38 199 ILE A N 1
ATOM 1562 C CA . ILE A 1 199 ? 11.953 -31.062 -12.867 1 97.38 199 ILE A CA 1
ATOM 1563 C C . ILE A 1 199 ? 11.773 -32.562 -12.711 1 97.38 199 ILE A C 1
ATOM 1565 O O . ILE A 1 199 ? 12.594 -33.344 -13.188 1 97.38 199 ILE A O 1
ATOM 1569 N N . TRP A 1 200 ? 10.758 -32.906 -12.023 1 97.31 200 TRP A N 1
ATOM 1570 C CA . TRP A 1 200 ? 10.461 -34.312 -11.797 1 97.31 200 TRP A CA 1
ATOM 1571 C C . TRP A 1 200 ? 9.258 -34.75 -12.625 1 97.31 200 TRP A C 1
ATOM 1573 O O . TRP A 1 200 ? 8.109 -34.438 -12.281 1 97.31 200 TRP A O 1
ATOM 1583 N N . CYS A 1 201 ? 9.477 -35.531 -13.648 1 96.5 201 CYS A N 1
ATOM 1584 C CA . CYS A 1 201 ? 8.414 -35.969 -14.547 1 96.5 201 CYS A CA 1
ATOM 1585 C C . CYS A 1 201 ? 7.777 -37.25 -14.047 1 96.5 201 CYS A C 1
ATOM 1587 O O . CYS A 1 201 ? 8.461 -38.281 -13.883 1 96.5 201 CYS A O 1
ATOM 1589 N N . SER A 1 202 ? 6.531 -37.156 -13.844 1 94.5 202 SER A N 1
ATOM 1590 C CA . SER A 1 202 ? 5.801 -38.344 -13.359 1 94.5 202 SER A CA 1
ATOM 1591 C C . SER A 1 202 ? 4.504 -38.531 -14.133 1 94.5 202 SER A C 1
ATOM 1593 O O . SER A 1 202 ? 4.18 -37.75 -15.023 1 94.5 202 SER A O 1
ATOM 1595 N N . SER A 1 203 ? 3.885 -39.688 -13.914 1 90.56 203 SER A N 1
ATOM 1596 C CA . SER A 1 203 ? 2.598 -40.062 -14.492 1 90.56 203 SER A CA 1
ATOM 1597 C C . SER A 1 203 ? 1.713 -40.75 -13.461 1 90.56 203 SER A C 1
ATOM 1599 O O . SER A 1 203 ? 2.143 -41 -12.328 1 90.56 203 SER A O 1
ATOM 1601 N N . HIS A 1 204 ? 0.487 -40.969 -13.906 1 88.5 204 HIS A N 1
ATOM 1602 C CA . HIS A 1 204 ? -0.499 -41.562 -13.008 1 88.5 204 HIS A CA 1
ATOM 1603 C C . HIS A 1 204 ? -0.004 -42.875 -12.422 1 88.5 204 HIS A C 1
ATOM 1605 O O . HIS A 1 204 ? -0.214 -43.156 -11.242 1 88.5 204 HIS A O 1
ATOM 1611 N N . ASP A 1 205 ? 0.667 -43.625 -13.172 1 89.25 205 ASP A N 1
ATOM 1612 C CA . ASP A 1 205 ? 1.078 -44.969 -12.773 1 89.25 205 ASP A CA 1
ATOM 1613 C C . ASP A 1 205 ? 2.381 -44.938 -11.977 1 89.25 205 ASP A C 1
ATOM 1615 O O . ASP A 1 205 ? 2.811 -45.938 -11.422 1 89.25 205 ASP A O 1
ATOM 1619 N N . LYS A 1 206 ? 2.98 -43.781 -11.883 1 92.38 206 LYS A N 1
ATOM 1620 C CA . LYS A 1 206 ? 4.289 -43.688 -11.242 1 92.38 206 LYS A CA 1
ATOM 1621 C C . LYS A 1 206 ? 4.223 -42.875 -9.969 1 92.38 206 LYS A C 1
ATOM 1623 O O . LYS A 1 206 ? 5.25 -42.375 -9.477 1 92.38 206 LYS A O 1
ATOM 1628 N N . ILE A 1 207 ? 3.062 -42.656 -9.453 1 93.19 207 ILE A N 1
ATOM 1629 C CA . ILE A 1 207 ? 2.875 -41.812 -8.281 1 93.19 207 ILE A CA 1
ATOM 1630 C C . ILE A 1 207 ? 3.604 -42.406 -7.082 1 93.19 207 ILE A C 1
ATOM 1632 O O . ILE A 1 207 ? 4.367 -41.719 -6.402 1 93.19 207 ILE A O 1
ATOM 1636 N N . GLU A 1 208 ? 3.447 -43.656 -6.852 1 93.88 208 GLU A N 1
ATOM 1637 C CA . GLU A 1 208 ? 4.039 -44.312 -5.688 1 93.88 208 GLU A CA 1
ATOM 1638 C C . GLU A 1 208 ? 5.562 -44.281 -5.75 1 93.88 208 GLU A C 1
ATOM 1640 O O . GLU A 1 208 ? 6.223 -44 -4.75 1 93.88 208 GLU A O 1
ATOM 1645 N N . SER A 1 209 ? 6.078 -44.594 -6.898 1 93.88 209 SER A N 1
ATOM 1646 C CA . SER A 1 209 ? 7.531 -44.594 -7.051 1 93.88 209 SER A CA 1
ATOM 1647 C C . SER A 1 209 ? 8.086 -43.156 -6.871 1 93.88 209 SER A C 1
ATOM 1649 O O . SER A 1 209 ? 9.148 -43 -6.262 1 93.88 209 SER A O 1
ATOM 1651 N N . SER A 1 210 ? 7.406 -42.219 -7.434 1 94.56 210 SER A N 1
ATOM 1652 C CA . SER A 1 210 ? 7.832 -40.844 -7.277 1 94.56 210 SER A CA 1
ATOM 1653 C C . SER A 1 210 ? 7.848 -40.438 -5.812 1 94.56 210 SER A C 1
ATOM 1655 O O . SER A 1 210 ? 8.789 -39.781 -5.355 1 94.56 210 SER A O 1
ATOM 1657 N N . VAL A 1 211 ? 6.785 -40.812 -5.07 1 95.19 211 VAL A N 1
ATOM 1658 C CA . VAL A 1 211 ? 6.691 -40.469 -3.652 1 95.19 211 VAL A CA 1
ATOM 1659 C C . VAL A 1 211 ? 7.871 -41.094 -2.902 1 95.19 211 VAL A C 1
ATOM 1661 O O . VAL A 1 211 ? 8.523 -40.438 -2.1 1 95.19 211 VAL A O 1
ATOM 1664 N N . TYR A 1 212 ? 8.094 -42.312 -3.217 1 94.25 212 TYR A N 1
ATOM 1665 C CA . TYR A 1 212 ? 9.172 -43.031 -2.553 1 94.25 212 TYR A CA 1
ATOM 1666 C C . TYR A 1 212 ? 10.508 -42.344 -2.777 1 94.25 212 TYR A C 1
ATOM 1668 O O . TYR A 1 212 ? 11.258 -42.125 -1.827 1 94.25 212 TYR A O 1
ATOM 1676 N N . ARG A 1 213 ? 10.82 -42 -3.924 1 94.38 213 ARG A N 1
ATOM 1677 C CA . ARG A 1 213 ? 12.109 -41.406 -4.297 1 94.38 213 ARG A CA 1
ATOM 1678 C C . ARG A 1 213 ? 12.242 -40 -3.754 1 94.38 213 ARG A C 1
ATOM 1680 O O . ARG A 1 213 ? 13.312 -39.625 -3.26 1 94.38 213 ARG A O 1
ATOM 1687 N N . LEU A 1 214 ? 11.195 -39.219 -3.896 1 94.25 214 LEU A N 1
ATOM 1688 C CA . LEU A 1 214 ? 11.25 -37.844 -3.426 1 94.25 214 LEU A CA 1
ATOM 1689 C C . LEU A 1 214 ? 11.336 -37.781 -1.903 1 94.25 214 LEU A C 1
ATOM 1691 O O . LEU A 1 214 ? 11.977 -36.906 -1.344 1 94.25 214 LEU A O 1
ATOM 1695 N N . LYS A 1 215 ? 10.703 -38.75 -1.229 1 93.69 215 LYS A N 1
ATOM 1696 C CA . LYS A 1 215 ? 10.852 -38.812 0.223 1 93.69 215 LYS A CA 1
ATOM 1697 C C . LYS A 1 215 ? 12.297 -39.094 0.615 1 93.69 215 LYS A C 1
ATOM 1699 O O . LYS A 1 215 ? 12.789 -38.562 1.616 1 93.69 215 LYS A O 1
ATOM 1704 N N . ALA A 1 216 ? 12.898 -39.938 -0.152 1 90.81 216 ALA A N 1
ATOM 1705 C CA . ALA A 1 216 ? 14.305 -40.25 0.1 1 90.81 216 ALA A CA 1
ATOM 1706 C C . ALA A 1 216 ? 15.172 -39 -0.062 1 90.81 216 ALA A C 1
ATOM 1708 O O . ALA A 1 216 ? 16.109 -38.812 0.71 1 90.81 216 ALA A O 1
ATOM 1709 N N . ILE A 1 217 ? 14.891 -38.25 -1.013 1 88.81 217 ILE A N 1
ATOM 1710 C CA . ILE A 1 217 ? 15.633 -37.031 -1.273 1 88.81 217 ILE A CA 1
ATOM 1711 C C . ILE A 1 217 ? 15.367 -36.031 -0.155 1 88.81 217 ILE A C 1
ATOM 1713 O O . ILE A 1 217 ? 16.297 -35.406 0.349 1 88.81 217 ILE A O 1
ATOM 1717 N N . GLU A 1 218 ? 14.109 -35.844 0.21 1 87.19 218 GLU A N 1
ATOM 1718 C CA . GLU A 1 218 ? 13.727 -34.906 1.264 1 87.19 218 GLU A CA 1
ATOM 1719 C C . GLU A 1 218 ? 14.398 -35.281 2.588 1 87.19 218 GLU A C 1
ATOM 1721 O O . GLU A 1 218 ? 14.758 -34.375 3.361 1 87.19 218 GLU A O 1
ATOM 1726 N N . ALA A 1 219 ? 14.484 -36.5 2.861 1 86.31 219 ALA A N 1
ATOM 1727 C CA . ALA A 1 219 ? 15.102 -36.969 4.102 1 86.31 219 ALA A CA 1
ATOM 1728 C C . ALA A 1 219 ? 16.547 -36.469 4.219 1 86.31 219 ALA A C 1
ATOM 1730 O O . ALA A 1 219 ? 17.047 -36.25 5.324 1 86.31 219 ALA A O 1
ATOM 1731 N N . ARG A 1 220 ? 17.156 -36.281 3.17 1 83.44 220 ARG A N 1
ATOM 1732 C CA . ARG A 1 220 ? 18.547 -35.812 3.17 1 83.44 220 ARG A CA 1
ATOM 1733 C C . ARG A 1 220 ? 18.625 -34.312 3.393 1 83.44 220 ARG A C 1
ATOM 1735 O O . ARG A 1 220 ? 19.484 -33.812 4.137 1 83.44 220 ARG A O 1
ATOM 1742 N N . ALA A 1 221 ? 17.766 -33.656 2.695 1 81.19 221 ALA A N 1
ATOM 1743 C CA . ALA A 1 221 ? 17.719 -32.188 2.842 1 81.19 221 ALA A CA 1
ATOM 1744 C C . ALA A 1 221 ? 16.297 -31.672 2.613 1 81.19 221 ALA A C 1
ATOM 1746 O O . ALA A 1 221 ? 15.875 -31.5 1.468 1 81.19 221 ALA A O 1
ATOM 1747 N N . PRO A 1 222 ? 15.672 -31.312 3.686 1 74.62 222 PRO A N 1
ATOM 1748 C CA . PRO A 1 222 ? 14.281 -30.875 3.568 1 74.62 222 PRO A CA 1
ATOM 1749 C C . PRO A 1 222 ? 14.133 -29.609 2.719 1 74.62 222 PRO A C 1
ATOM 1751 O O . PRO A 1 222 ? 13.117 -29.438 2.043 1 74.62 222 PRO A O 1
ATOM 1754 N N . GLY A 1 223 ? 15.062 -28.75 2.621 1 78.31 223 GLY A N 1
ATOM 1755 C CA . GLY A 1 223 ? 14.984 -27.5 1.861 1 78.31 223 GLY A CA 1
ATOM 1756 C C . GLY A 1 223 ? 14.945 -27.734 0.362 1 78.31 223 GLY A C 1
ATOM 1757 O O . GLY A 1 223 ? 14.578 -26.828 -0.396 1 78.31 223 GLY A O 1
ATOM 1758 N N . TRP A 1 224 ? 15.219 -29.016 -0.067 1 86.25 224 TRP A N 1
ATOM 1759 C CA . TRP A 1 224 ? 15.266 -29.312 -1.495 1 86.25 224 TRP A CA 1
ATOM 1760 C C . TRP A 1 224 ? 13.867 -29.297 -2.105 1 86.25 224 TRP A C 1
ATOM 1762 O O . TRP A 1 224 ? 13.719 -29.172 -3.322 1 86.25 224 TRP A O 1
ATOM 1772 N N . ARG A 1 225 ? 12.906 -29.391 -1.275 1 87.44 225 ARG A N 1
ATOM 1773 C CA . ARG A 1 225 ? 11.531 -29.375 -1.756 1 87.44 225 ARG A CA 1
ATOM 1774 C C . ARG A 1 225 ? 11.234 -28.078 -2.516 1 87.44 225 ARG A C 1
ATOM 1776 O O . ARG A 1 225 ? 10.484 -28.094 -3.492 1 87.44 225 ARG A O 1
ATOM 1783 N N . ASP A 1 226 ? 11.883 -27.062 -2.184 1 85.5 226 ASP A N 1
ATOM 1784 C CA . ASP A 1 226 ? 11.586 -25.734 -2.734 1 85.5 226 ASP A CA 1
ATOM 1785 C C . ASP A 1 226 ? 12.102 -25.625 -4.168 1 85.5 226 ASP A C 1
ATOM 1787 O O . ASP A 1 226 ? 11.711 -24.703 -4.895 1 85.5 226 ASP A O 1
ATOM 1791 N N . LYS A 1 227 ? 12.883 -26.5 -4.605 1 88.69 227 LYS A N 1
ATOM 1792 C CA . LYS A 1 227 ? 13.398 -26.391 -5.969 1 88.69 227 LYS A CA 1
ATOM 1793 C C . LYS A 1 227 ? 12.867 -27.516 -6.848 1 88.69 227 LYS A C 1
ATOM 1795 O O . LYS A 1 227 ? 13.203 -27.609 -8.031 1 88.69 227 LYS A O 1
ATOM 1800 N N . ILE A 1 228 ? 12.102 -28.391 -6.277 1 94.62 228 ILE A N 1
ATOM 1801 C CA . ILE A 1 228 ? 11.578 -29.516 -7.047 1 94.62 228 ILE A CA 1
ATOM 1802 C C . ILE A 1 228 ? 10.203 -29.156 -7.605 1 94.62 228 ILE A C 1
ATOM 1804 O O . ILE A 1 228 ? 9.289 -28.797 -6.855 1 94.62 228 ILE A O 1
ATOM 1808 N N . ASN A 1 229 ? 10.109 -29.312 -8.898 1 96.44 229 ASN A N 1
ATOM 1809 C CA . ASN A 1 229 ? 8.852 -29.078 -9.602 1 96.44 229 ASN A CA 1
ATOM 1810 C C . ASN A 1 229 ? 8.344 -30.359 -10.266 1 96.44 229 ASN A C 1
ATOM 1812 O O . ASN A 1 229 ? 9.07 -31 -11.023 1 96.44 229 ASN A O 1
ATOM 1816 N N . LEU A 1 230 ? 7.164 -30.672 -9.914 1 96.69 230 LEU A N 1
ATOM 1817 C CA . LEU A 1 230 ? 6.555 -31.859 -10.469 1 96.69 230 LEU A CA 1
ATOM 1818 C C . LEU A 1 230 ? 5.93 -31.578 -11.828 1 96.69 230 LEU A C 1
ATOM 1820 O O . LEU A 1 230 ? 5.258 -30.562 -12.008 1 96.69 230 LEU A O 1
ATOM 1824 N N . VAL A 1 231 ? 6.207 -32.406 -12.797 1 96.5 231 VAL A N 1
ATOM 1825 C CA . VAL A 1 231 ? 5.582 -32.312 -14.109 1 96.5 231 VAL A CA 1
ATOM 1826 C C . VAL A 1 231 ? 4.754 -33.562 -14.391 1 96.5 231 VAL A C 1
ATOM 1828 O O . VAL A 1 231 ? 5.297 -34.656 -14.484 1 96.5 231 VAL A O 1
ATOM 1831 N N . TRP A 1 232 ? 3.463 -33.344 -14.484 1 94.94 232 TRP A N 1
ATOM 1832 C CA . TRP A 1 232 ? 2.559 -34.406 -14.883 1 94.94 232 TRP A CA 1
ATOM 1833 C C . TRP A 1 232 ? 2.479 -34.531 -16.406 1 94.94 232 TRP A C 1
ATOM 1835 O O . TRP A 1 232 ? 2.098 -33.562 -17.078 1 94.94 232 TRP A O 1
ATOM 1845 N N . ILE A 1 233 ? 2.857 -35.625 -16.859 1 90 233 ILE A N 1
ATOM 1846 C CA . ILE A 1 233 ? 2.609 -35.906 -18.266 1 90 233 ILE A CA 1
ATOM 1847 C C . ILE A 1 233 ? 1.267 -36.594 -18.422 1 90 233 ILE A C 1
ATOM 1849 O O . ILE A 1 233 ? 1.149 -37.812 -18.141 1 90 233 ILE A O 1
ATOM 1853 N N . LEU A 1 234 ? 0.338 -35.938 -18.953 1 90 234 LEU A N 1
ATOM 1854 C CA . LEU A 1 234 ? -1.028 -36.438 -19 1 90 234 LEU A CA 1
ATOM 1855 C C . LEU A 1 234 ? -1.256 -37.25 -20.266 1 90 234 LEU A C 1
ATOM 1857 O O . LEU A 1 234 ? -0.756 -36.906 -21.344 1 90 234 LEU A O 1
ATOM 1861 N N . GLU A 1 235 ? -1.95 -38.312 -20 1 82.75 235 GLU A N 1
ATOM 1862 C CA . GLU A 1 235 ? -2.295 -39.188 -21.109 1 82.75 235 GLU A CA 1
ATOM 1863 C C . GLU A 1 235 ? -3.408 -38.594 -21.953 1 82.75 235 GLU A C 1
ATOM 1865 O O . GLU A 1 235 ? -3.951 -37.531 -21.625 1 82.75 235 GLU A O 1
ATOM 1870 N N . ASP A 1 236 ? -3.697 -39.438 -22.938 1 79 236 ASP A N 1
ATOM 1871 C CA . ASP A 1 236 ? -4.734 -39 -23.859 1 79 236 ASP A CA 1
ATOM 1872 C C . ASP A 1 236 ? -6.09 -38.906 -23.156 1 79 236 ASP A C 1
ATOM 1874 O O . ASP A 1 236 ? -6.414 -39.719 -22.312 1 79 236 ASP A O 1
ATOM 1878 N N . ASP A 1 237 ? -6.816 -37.875 -23.219 1 79 237 ASP A N 1
ATOM 1879 C CA . ASP A 1 237 ? -8.188 -37.688 -22.766 1 79 237 ASP A CA 1
ATOM 1880 C C . ASP A 1 237 ? -8.234 -37.156 -21.328 1 79 237 ASP A C 1
ATOM 1882 O O . ASP A 1 237 ? -9.312 -37 -20.766 1 79 237 ASP A O 1
ATOM 1886 N N . SER A 1 238 ? -7 -37.156 -20.766 1 85.06 238 SER A N 1
ATOM 1887 C CA . SER A 1 238 ? -6.984 -36.625 -19.406 1 85.06 238 SER A CA 1
ATOM 1888 C C . SER A 1 238 ? -6.965 -35.094 -19.406 1 85.06 238 SER A C 1
ATOM 1890 O O . SER A 1 238 ? -6.219 -34.469 -20.172 1 85.06 238 SER A O 1
ATOM 1892 N N . TRP A 1 239 ? -7.84 -34.594 -18.547 1 85.38 239 TRP A N 1
ATOM 1893 C CA . TRP A 1 239 ? -7.949 -33.125 -18.453 1 85.38 239 TRP A CA 1
ATOM 1894 C C . TRP A 1 239 ? -7.164 -32.594 -17.266 1 85.38 239 TRP A C 1
ATOM 1896 O O . TRP A 1 239 ? -6.762 -31.438 -17.25 1 85.38 239 TRP A O 1
ATOM 1906 N N . VAL A 1 240 ? -7.117 -33.531 -16.234 1 89.19 240 VAL A N 1
ATOM 1907 C CA . VAL A 1 240 ? -6.535 -33.062 -14.992 1 89.19 240 VAL A CA 1
ATOM 1908 C C . VAL A 1 240 ? -5.512 -34.062 -14.484 1 89.19 240 VAL A C 1
ATOM 1910 O O . VAL A 1 240 ? -5.469 -35.188 -14.953 1 89.19 240 VAL A O 1
ATOM 1913 N N . ALA A 1 241 ? -4.707 -33.594 -13.625 1 91.31 241 ALA A N 1
ATOM 1914 C CA . ALA A 1 241 ? -3.727 -34.469 -12.992 1 91.31 241 ALA A CA 1
ATOM 1915 C C . ALA A 1 241 ? -4.398 -35.406 -12 1 91.31 241 ALA A C 1
ATOM 1917 O O . ALA A 1 241 ? -5.504 -35.125 -11.531 1 91.31 241 ALA A O 1
ATOM 1918 N N . PRO A 1 242 ? -3.775 -36.469 -11.766 1 91.62 242 PRO A N 1
ATOM 1919 C CA . PRO A 1 242 ? -4.309 -37.375 -10.734 1 91.62 242 PRO A CA 1
ATOM 1920 C C . PRO A 1 242 ? -4.211 -36.781 -9.336 1 91.62 242 PRO A C 1
ATOM 1922 O O . PRO A 1 242 ? -3.416 -35.844 -9.102 1 91.62 242 PRO A O 1
ATOM 1925 N N . SER A 1 243 ? -5.098 -37.281 -8.547 1 90.44 243 SER A N 1
ATOM 1926 C CA . SER A 1 243 ? -5.039 -36.844 -7.148 1 90.44 243 SER A CA 1
ATOM 1927 C C . SER A 1 243 ? -3.84 -37.469 -6.441 1 90.44 243 SER A C 1
ATOM 1929 O O . SER A 1 243 ? -3.727 -38.719 -6.359 1 90.44 243 SER A O 1
ATOM 1931 N N . ALA A 1 244 ? -2.869 -36.688 -6.09 1 91.62 244 ALA A N 1
ATOM 1932 C CA . ALA A 1 244 ? -1.661 -37.125 -5.406 1 91.62 244 ALA A CA 1
ATOM 1933 C C . ALA A 1 244 ? -1.265 -36.188 -4.293 1 91.62 244 ALA A C 1
ATOM 1935 O O . ALA A 1 244 ? -0.257 -35.469 -4.402 1 91.62 244 ALA A O 1
ATOM 1936 N N . THR A 1 245 ? -1.956 -36.25 -3.221 1 88.94 245 THR A N 1
ATOM 1937 C CA . THR A 1 245 ? -1.787 -35.312 -2.117 1 88.94 245 THR A CA 1
ATOM 1938 C C . THR A 1 245 ? -0.392 -35.438 -1.511 1 88.94 245 THR A C 1
ATOM 1940 O O . THR A 1 245 ? 0.249 -34.438 -1.203 1 88.94 245 THR A O 1
ATOM 1943 N N . GLU A 1 246 ? 0.077 -36.625 -1.379 1 91.06 246 GLU A N 1
ATOM 1944 C CA . GLU A 1 246 ? 1.387 -36.844 -0.773 1 91.06 246 GLU A CA 1
ATOM 1945 C C . GLU A 1 246 ? 2.502 -36.281 -1.641 1 91.06 246 GLU A C 1
ATOM 1947 O O . GLU A 1 246 ? 3.441 -35.656 -1.127 1 91.06 246 GLU A O 1
ATOM 1952 N N . LEU A 1 247 ? 2.42 -36.531 -2.893 1 92.69 247 LEU A N 1
ATOM 1953 C CA . LEU A 1 247 ? 3.426 -36.031 -3.828 1 92.69 247 LEU A CA 1
ATOM 1954 C C . LEU A 1 247 ? 3.467 -34.531 -3.828 1 92.69 247 LEU A C 1
ATOM 1956 O O . LEU A 1 247 ? 4.543 -33.938 -3.92 1 92.69 247 LEU A O 1
ATOM 1960 N N . ARG A 1 248 ? 2.346 -33.969 -3.703 1 89.75 248 ARG A N 1
ATOM 1961 C CA . ARG A 1 248 ? 2.25 -32.5 -3.701 1 89.75 248 ARG A CA 1
ATOM 1962 C C . ARG A 1 248 ? 2.979 -31.906 -2.502 1 89.75 248 ARG A C 1
ATOM 1964 O O . ARG A 1 248 ? 3.533 -30.812 -2.588 1 89.75 248 ARG A O 1
ATOM 1971 N N . GLY A 1 249 ? 2.934 -32.656 -1.451 1 90.19 249 GLY A N 1
ATOM 1972 C CA . GLY A 1 249 ? 3.605 -32.188 -0.253 1 90.19 249 GLY A CA 1
ATOM 1973 C C . GLY A 1 249 ? 5.117 -32.25 -0.353 1 90.19 249 GLY A C 1
ATOM 1974 O O . GLY A 1 249 ? 5.824 -31.656 0.462 1 90.19 249 GLY A O 1
ATOM 1975 N N . LEU A 1 250 ? 5.613 -32.844 -1.412 1 93.75 250 LEU A N 1
ATOM 1976 C CA . LEU A 1 250 ? 7.047 -33.094 -1.54 1 93.75 250 LEU A CA 1
ATOM 1977 C C . LEU A 1 250 ? 7.656 -32.188 -2.607 1 93.75 250 LEU A C 1
ATOM 1979 O O . LEU A 1 250 ? 8.859 -32.281 -2.871 1 93.75 250 LEU A O 1
ATOM 1983 N N . VAL A 1 251 ? 6.816 -31.359 -3.215 1 94.44 251 VAL A N 1
ATOM 1984 C CA . VAL A 1 251 ? 7.305 -30.531 -4.316 1 94.44 251 VAL A CA 1
ATOM 1985 C C . VAL A 1 251 ? 6.879 -29.078 -4.105 1 94.44 251 VAL A C 1
ATOM 1987 O O . VAL A 1 251 ? 6.027 -28.797 -3.262 1 94.44 251 VAL A O 1
ATOM 1990 N N . ASN A 1 252 ? 7.52 -28.203 -4.828 1 91.19 252 ASN A N 1
ATOM 1991 C CA . ASN A 1 252 ? 7.215 -26.781 -4.734 1 91.19 252 ASN A CA 1
ATOM 1992 C C . ASN A 1 252 ? 6.004 -26.406 -5.586 1 91.19 252 ASN A C 1
ATOM 1994 O O . ASN A 1 252 ? 5.094 -25.734 -5.109 1 91.19 252 ASN A O 1
ATOM 1998 N N . ARG A 1 253 ? 6.043 -26.875 -6.824 1 93.62 253 ARG A N 1
ATOM 1999 C CA . ARG A 1 253 ? 4.992 -26.594 -7.797 1 93.62 253 ARG A CA 1
ATOM 2000 C C . ARG A 1 253 ? 4.793 -27.781 -8.742 1 93.62 253 ARG A C 1
ATOM 2002 O O . ARG A 1 253 ? 5.578 -28.719 -8.734 1 93.62 253 ARG A O 1
ATOM 2009 N N . ASP A 1 254 ? 3.707 -27.703 -9.406 1 94.94 254 ASP A N 1
ATOM 2010 C CA . ASP A 1 254 ? 3.496 -28.75 -10.406 1 94.94 254 ASP A CA 1
ATOM 2011 C C . ASP A 1 254 ? 3.004 -28.156 -11.727 1 94.94 254 ASP A C 1
ATOM 2013 O O . ASP A 1 254 ? 2.461 -27.047 -11.75 1 94.94 254 ASP A O 1
ATOM 2017 N N . PHE A 1 255 ? 3.301 -28.812 -12.734 1 96.19 255 PHE A N 1
ATOM 2018 C CA . PHE A 1 255 ? 2.896 -28.469 -14.094 1 96.19 255 PHE A CA 1
ATOM 2019 C C . PHE A 1 255 ? 2.189 -29.641 -14.766 1 96.19 255 PHE A C 1
ATOM 2021 O O . PHE A 1 255 ? 2.566 -30.797 -14.562 1 96.19 255 PHE A O 1
ATOM 2028 N N . LYS A 1 256 ? 1.158 -29.359 -15.469 1 95.38 256 LYS A N 1
ATOM 2029 C CA . LYS A 1 256 ? 0.453 -30.359 -16.266 1 95.38 256 LYS A CA 1
ATOM 2030 C C . LYS A 1 256 ? 0.676 -30.141 -17.75 1 95.38 256 LYS A C 1
ATOM 2032 O O . LYS A 1 256 ? 0.399 -29.062 -18.266 1 95.38 256 LYS A O 1
ATOM 2037 N N . ILE A 1 257 ? 1.17 -31.125 -18.375 1 92.94 257 ILE A N 1
ATOM 2038 C CA . ILE A 1 257 ? 1.492 -31.031 -19.781 1 92.94 257 ILE A CA 1
ATOM 2039 C C . ILE A 1 257 ? 0.822 -32.156 -20.547 1 92.94 257 ILE A C 1
ATOM 2041 O O . ILE A 1 257 ? 0.801 -33.312 -20.078 1 92.94 257 ILE A O 1
ATOM 2045 N N . SER A 1 258 ? 0.2 -31.781 -21.578 1 88.56 258 SER A N 1
ATOM 2046 C CA . SER A 1 258 ? -0.362 -32.75 -22.516 1 88.56 258 SER A CA 1
ATOM 2047 C C . SER A 1 258 ? 0.113 -32.5 -23.938 1 88.56 258 SER A C 1
ATOM 2049 O O . SER A 1 258 ? 0.199 -31.344 -24.375 1 88.56 258 SER A O 1
ATOM 2051 N N . PHE A 1 259 ? 0.461 -33.531 -24.609 1 80.69 259 PHE A N 1
ATOM 2052 C CA . PHE A 1 259 ? 0.891 -33.406 -25.984 1 80.69 259 PHE A CA 1
ATOM 2053 C C . PHE A 1 259 ? -0.184 -33.906 -26.938 1 80.69 259 PHE A C 1
ATOM 2055 O O . PHE A 1 259 ? 0.037 -34 -28.156 1 80.69 259 PHE A O 1
ATOM 2062 N N . SER A 1 260 ? -1.3 -34.219 -26.344 1 82.69 260 SER A N 1
ATOM 2063 C CA . SER A 1 260 ? -2.416 -34.688 -27.141 1 82.69 260 SER A CA 1
ATOM 2064 C C . SER A 1 260 ? -3.186 -33.531 -27.781 1 82.69 260 SER A C 1
ATOM 2066 O O . SER A 1 260 ? -3.088 -32.406 -27.328 1 82.69 260 SER A O 1
ATOM 2068 N N . GLU A 1 261 ? -3.977 -33.875 -28.797 1 82.69 261 GLU A N 1
ATOM 2069 C CA . GLU A 1 261 ? -4.844 -32.906 -29.422 1 82.69 261 GLU A CA 1
ATOM 2070 C C . GLU A 1 261 ? -5.98 -32.469 -28.5 1 82.69 261 GLU A C 1
ATOM 2072 O O . GLU A 1 261 ? -6.574 -33.312 -27.812 1 82.69 261 GLU A O 1
ATOM 2077 N N . PRO A 1 262 ? -6.242 -31.219 -28.516 1 83.25 262 PRO A N 1
ATOM 2078 C CA . PRO A 1 262 ? -7.297 -30.766 -27.609 1 83.25 262 PRO A CA 1
ATOM 2079 C C . PRO A 1 262 ? -8.695 -31.188 -28.062 1 83.25 262 PRO A C 1
ATOM 2081 O O . PRO A 1 262 ? -8.969 -31.219 -29.266 1 83.25 262 PRO A O 1
ATOM 2084 N N . GLN A 1 263 ? -9.539 -31.438 -27.125 1 85 263 GLN A N 1
ATOM 2085 C CA . GLN A 1 263 ? -10.953 -31.672 -27.406 1 85 263 GLN A CA 1
ATOM 2086 C C . GLN A 1 263 ? -11.68 -30.359 -27.688 1 85 263 GLN A C 1
ATOM 2088 O O . GLN A 1 263 ? -11.188 -29.281 -27.359 1 85 263 GLN A O 1
ATOM 2093 N N . PRO A 1 264 ? -12.828 -30.453 -28.344 1 83.12 264 PRO A N 1
ATOM 2094 C CA . PRO A 1 264 ? -13.539 -29.234 -28.75 1 83.12 264 PRO A CA 1
ATOM 2095 C C . PRO A 1 264 ? -13.875 -28.328 -27.562 1 83.12 264 PRO A C 1
ATOM 2097 O O . PRO A 1 264 ? -13.883 -27.094 -27.703 1 83.12 264 PRO A O 1
ATOM 2100 N N . ASN A 1 265 ? -14.156 -28.922 -26.453 1 89.38 265 ASN A N 1
ATOM 2101 C CA . ASN A 1 265 ? -14.547 -28.125 -25.297 1 89.38 265 ASN A CA 1
ATOM 2102 C C . ASN A 1 265 ? -13.344 -27.766 -24.422 1 89.38 265 ASN A C 1
ATOM 2104 O O . ASN A 1 265 ? -13.492 -27.188 -23.344 1 89.38 265 ASN A O 1
ATOM 2108 N N . GLN A 1 266 ? -12.211 -28.109 -24.953 1 88 266 GLN A N 1
ATOM 2109 C CA . GLN A 1 266 ? -10.984 -27.844 -24.203 1 88 266 GLN A CA 1
ATOM 2110 C C . GLN A 1 266 ? -10.297 -26.578 -24.688 1 88 266 GLN A C 1
ATOM 2112 O O . GLN A 1 266 ? -10.078 -26.406 -25.891 1 88 266 GLN A O 1
ATOM 2117 N N . GLY A 1 267 ? -10.023 -25.703 -23.797 1 82.88 267 GLY A N 1
ATOM 2118 C CA . GLY A 1 267 ? -9.305 -24.484 -24.109 1 82.88 267 GLY A CA 1
ATOM 2119 C C . GLY A 1 267 ? -7.805 -24.672 -24.172 1 82.88 267 GLY A C 1
ATOM 2120 O O . GLY A 1 267 ? -7.316 -25.797 -24.281 1 82.88 267 GLY A O 1
ATOM 2121 N N . ARG A 1 268 ? -7.094 -23.547 -24.141 1 80.69 268 ARG A N 1
ATOM 2122 C CA . ARG A 1 268 ? -5.648 -23.547 -24.328 1 80.69 268 ARG A CA 1
ATOM 2123 C C . ARG A 1 268 ? -4.914 -23.812 -23.016 1 80.69 268 ARG A C 1
ATOM 2125 O O . ARG A 1 268 ? -3.713 -24.094 -23.016 1 80.69 268 ARG A O 1
ATOM 2132 N N . MET A 1 269 ? -5.629 -23.812 -21.969 1 80.75 269 MET A N 1
ATOM 2133 C CA . MET A 1 269 ? -4.965 -23.812 -20.672 1 80.75 269 MET A CA 1
ATOM 2134 C C . MET A 1 269 ? -4.141 -25.094 -20.5 1 80.75 269 MET A C 1
ATOM 2136 O O . MET A 1 269 ? -3.01 -25.031 -20 1 80.75 269 MET A O 1
ATOM 2140 N N . LEU A 1 270 ? -4.676 -26.172 -20.859 1 80.38 270 LEU A N 1
ATOM 2141 C CA . LEU A 1 270 ? -3.904 -27.406 -20.75 1 80.38 270 LEU A CA 1
ATOM 2142 C C . LEU A 1 270 ? -2.834 -27.469 -21.844 1 80.38 270 LEU A C 1
ATOM 2144 O O . LEU A 1 270 ? -1.713 -27.922 -21.578 1 80.38 270 LEU A O 1
ATOM 2148 N N . LEU A 1 271 ? -3.127 -26.938 -22.938 1 82.38 271 LEU A N 1
ATOM 2149 C CA . LEU A 1 271 ? -2.217 -26.984 -24.078 1 82.38 271 LEU A CA 1
ATOM 2150 C C . LEU A 1 271 ? -0.978 -26.141 -23.812 1 82.38 271 LEU A C 1
ATOM 2152 O O . LEU A 1 271 ? 0.105 -26.438 -24.328 1 82.38 271 LEU A O 1
ATOM 2156 N N . ASP A 1 272 ? -1.139 -25.219 -22.984 1 91.38 272 ASP A N 1
ATOM 2157 C CA . ASP A 1 272 ? -0.062 -24.266 -22.75 1 91.38 272 ASP A CA 1
ATOM 2158 C C . ASP A 1 272 ? 0.8 -24.703 -21.562 1 91.38 272 ASP A C 1
ATOM 2160 O O . ASP A 1 272 ? 1.614 -23.922 -21.062 1 91.38 272 ASP A O 1
ATOM 2164 N N . GLY A 1 273 ? 0.597 -25.906 -21.109 1 93.88 273 GLY A N 1
ATOM 2165 C CA . GLY A 1 273 ? 1.36 -26.406 -19.969 1 93.88 273 GLY A CA 1
ATOM 2166 C C . GLY A 1 273 ? 2.859 -26.375 -20.203 1 93.88 273 GLY A C 1
ATOM 2167 O O . GLY A 1 273 ? 3.625 -26.016 -19.312 1 93.88 273 GLY A O 1
ATOM 2168 N N . PHE A 1 274 ? 3.219 -26.781 -21.438 1 94.62 274 PHE A N 1
ATOM 2169 C CA . PHE A 1 274 ? 4.633 -26.781 -21.797 1 94.62 274 PHE A CA 1
ATOM 2170 C C . PHE A 1 274 ? 5.203 -25.359 -21.734 1 94.62 274 PHE A C 1
ATOM 2172 O O . PHE A 1 274 ? 6.293 -25.141 -21.203 1 94.62 274 PHE A O 1
ATOM 2179 N N . GLU A 1 275 ? 4.492 -24.422 -22.266 1 95.25 275 GLU A N 1
ATOM 2180 C CA . GLU A 1 275 ? 4.957 -23.031 -22.266 1 95.25 275 GLU A CA 1
ATOM 2181 C C . GLU A 1 275 ? 5.055 -22.484 -20.844 1 95.25 275 GLU A C 1
ATOM 2183 O O . GLU A 1 275 ? 5.926 -21.656 -20.547 1 95.25 275 GLU A O 1
ATOM 2188 N N . ARG A 1 276 ? 4.184 -22.906 -20 1 96.69 276 ARG A N 1
ATOM 2189 C CA . ARG A 1 276 ? 4.246 -22.469 -18.609 1 96.69 276 ARG A CA 1
ATOM 2190 C C . ARG A 1 276 ? 5.52 -22.953 -17.938 1 96.69 276 ARG A C 1
ATOM 2192 O O . ARG A 1 276 ? 6.082 -22.266 -17.078 1 96.69 276 ARG A O 1
ATOM 2199 N N . LEU A 1 277 ? 5.887 -24.188 -18.266 1 96.19 277 LEU A N 1
ATOM 2200 C CA . LEU A 1 277 ? 7.16 -24.688 -17.766 1 96.19 277 LEU A CA 1
ATOM 2201 C C . LEU A 1 277 ? 8.32 -23.844 -18.266 1 96.19 277 LEU A C 1
ATOM 2203 O O . LEU A 1 277 ? 9.25 -23.547 -17.5 1 96.19 277 LEU A O 1
ATOM 2207 N N . VAL A 1 278 ? 8.273 -23.453 -19.531 1 96.25 278 VAL A N 1
ATOM 2208 C CA . VAL A 1 278 ? 9.297 -22.578 -20.109 1 96.25 278 VAL A CA 1
ATOM 2209 C C . VAL A 1 278 ? 9.305 -21.234 -19.375 1 96.25 278 VAL A C 1
ATOM 2211 O O . VAL A 1 278 ? 10.367 -20.719 -19.031 1 96.25 278 VAL A O 1
ATOM 2214 N N . HIS A 1 279 ? 8.062 -20.672 -19.125 1 96.06 279 HIS A N 1
ATOM 2215 C CA . HIS A 1 279 ? 7.961 -19.453 -18.328 1 96.06 279 HIS A CA 1
ATOM 2216 C C . HIS A 1 279 ? 8.711 -19.594 -17 1 96.06 279 HIS A C 1
ATOM 2218 O O . HIS A 1 279 ? 9.492 -18.719 -16.625 1 96.06 279 HIS A O 1
ATOM 2224 N N . HIS A 1 280 ? 8.438 -20.688 -16.375 1 94.5 280 HIS A N 1
ATOM 2225 C CA . HIS A 1 280 ? 9.031 -20.953 -15.062 1 94.5 280 HIS A CA 1
ATOM 2226 C C . HIS A 1 280 ? 10.555 -20.953 -15.141 1 94.5 280 HIS A C 1
ATOM 2228 O O . HIS A 1 280 ? 11.219 -20.359 -14.289 1 94.5 280 HIS A O 1
ATOM 2234 N N . LEU A 1 281 ? 11.102 -21.578 -16.109 1 93.56 281 LEU A N 1
ATOM 2235 C CA . LEU A 1 281 ? 12.547 -21.688 -16.266 1 93.56 281 LEU A CA 1
ATOM 2236 C C . LEU A 1 281 ? 13.156 -20.344 -16.641 1 93.56 281 LEU A C 1
ATOM 2238 O O . LEU A 1 281 ? 14.359 -20.125 -16.469 1 93.56 281 LEU A O 1
ATOM 2242 N N . ARG A 1 282 ? 12.32 -19.5 -17.172 1 92.56 282 ARG A N 1
ATOM 2243 C CA . ARG A 1 282 ? 12.797 -18.188 -17.578 1 92.56 282 ARG A CA 1
ATOM 2244 C C . ARG A 1 282 ? 12.477 -17.141 -16.516 1 92.56 282 ARG A C 1
ATOM 2246 O O . ARG A 1 282 ? 12.695 -15.945 -16.719 1 92.56 282 ARG A O 1
ATOM 2253 N N . GLY A 1 283 ? 11.906 -17.516 -15.445 1 89.5 283 GLY A N 1
ATOM 2254 C CA . GLY A 1 283 ? 11.641 -16.625 -14.336 1 89.5 283 GLY A CA 1
ATOM 2255 C C . GLY A 1 283 ? 10.438 -15.734 -14.562 1 89.5 283 GLY A C 1
ATOM 2256 O O . GLY A 1 283 ? 10.391 -14.602 -14.078 1 89.5 283 GLY A O 1
ATOM 2257 N N . VAL A 1 284 ? 9.562 -16.188 -15.398 1 92.31 284 VAL A N 1
ATOM 2258 C CA . VAL A 1 284 ? 8.344 -15.438 -15.703 1 92.31 284 VAL A CA 1
ATOM 2259 C C . VAL A 1 284 ? 7.133 -16.172 -15.125 1 92.31 284 VAL A C 1
ATOM 2261 O O . VAL A 1 284 ? 7.027 -17.391 -15.234 1 92.31 284 VAL A O 1
ATOM 2264 N N . ARG A 1 285 ? 6.312 -15.422 -14.422 1 95 285 ARG A N 1
ATOM 2265 C CA . ARG A 1 285 ? 5.055 -15.953 -13.906 1 95 285 ARG A CA 1
ATOM 2266 C C . ARG A 1 285 ? 3.928 -14.938 -14.062 1 95 285 ARG A C 1
ATOM 2268 O O . ARG A 1 285 ? 3.832 -13.984 -13.289 1 95 285 ARG A O 1
ATOM 2275 N N . ILE A 1 286 ? 3.092 -15.219 -14.992 1 96.69 286 ILE A N 1
ATOM 2276 C CA . ILE A 1 286 ? 2.004 -14.305 -15.312 1 96.69 286 ILE A CA 1
ATOM 2277 C C . ILE A 1 286 ? 0.743 -14.711 -14.555 1 96.69 286 ILE A C 1
ATOM 2279 O O . ILE A 1 286 ? 0.239 -15.82 -14.734 1 96.69 286 ILE A O 1
ATOM 2283 N N . GLY A 1 287 ? 0.341 -13.82 -13.672 1 97.69 287 GLY A N 1
ATOM 2284 C CA . GLY A 1 287 ? -0.882 -14.047 -12.922 1 97.69 287 GLY A CA 1
ATOM 2285 C C . GLY A 1 287 ? -2.072 -13.289 -13.469 1 97.69 287 GLY A C 1
ATOM 2286 O O . GLY A 1 287 ? -1.928 -12.164 -13.953 1 97.69 287 GLY A O 1
ATOM 2287 N N . LEU A 1 288 ? -3.26 -13.906 -13.398 1 98.31 288 LEU A N 1
ATOM 2288 C CA . LEU A 1 288 ? -4.52 -13.281 -13.797 1 98.31 288 LEU A CA 1
ATOM 2289 C C . LEU A 1 288 ? -5.477 -13.188 -12.617 1 98.31 288 LEU A C 1
ATOM 2291 O O . LEU A 1 288 ? -5.91 -14.211 -12.078 1 98.31 288 LEU A O 1
ATOM 2295 N N . ALA A 1 289 ? -5.723 -11.984 -12.18 1 97.88 289 ALA A N 1
ATOM 2296 C CA . ALA A 1 289 ? -6.652 -11.742 -11.078 1 97.88 289 ALA A CA 1
ATOM 2297 C C . ALA A 1 289 ? -8.031 -11.352 -11.602 1 97.88 289 ALA A C 1
ATOM 2299 O O . ALA A 1 289 ? -8.18 -10.32 -12.266 1 97.88 289 ALA A O 1
ATOM 2300 N N . LEU A 1 290 ? -9.008 -12.156 -11.312 1 97.75 290 LEU A N 1
ATOM 2301 C CA . LEU A 1 290 ? -10.367 -11.93 -11.797 1 97.75 290 LEU A CA 1
ATOM 2302 C C . LEU A 1 290 ? -11.281 -11.469 -10.664 1 97.75 290 LEU A C 1
ATOM 2304 O O . LEU A 1 290 ? -11.5 -12.203 -9.695 1 97.75 290 LEU A O 1
ATOM 2308 N N . GLY A 1 291 ? -11.844 -10.328 -10.836 1 95 291 GLY A N 1
ATOM 2309 C CA . GLY A 1 291 ? -12.656 -9.727 -9.789 1 95 291 GLY A CA 1
ATOM 2310 C C . GLY A 1 291 ? -14.078 -10.242 -9.773 1 95 291 GLY A C 1
ATOM 2311 O O . GLY A 1 291 ? -14.539 -10.844 -10.742 1 95 291 GLY A O 1
ATOM 2312 N N . GLY A 1 292 ? -14.719 -9.984 -8.648 1 92.25 292 GLY A N 1
ATOM 2313 C CA . GLY A 1 292 ? -16.125 -10.305 -8.508 1 92.25 292 GLY A CA 1
ATOM 2314 C C . GLY A 1 292 ? -17.047 -9.219 -9.031 1 92.25 292 GLY A C 1
ATOM 2315 O O . GLY A 1 292 ? -16.672 -8.047 -9.062 1 92.25 292 GLY A O 1
ATOM 2316 N N . GLY A 1 293 ? -18.281 -9.742 -9.445 1 88.19 293 GLY A N 1
ATOM 2317 C CA . GLY A 1 293 ? -19.219 -8.773 -9.992 1 88.19 293 GLY A CA 1
ATOM 2318 C C . GLY A 1 293 ? -20.547 -9.391 -10.391 1 88.19 293 GLY A C 1
ATOM 2319 O O . GLY A 1 293 ? -21.266 -8.844 -11.227 1 88.19 293 GLY A O 1
ATOM 2320 N N . GLY A 1 294 ? -20.906 -10.539 -9.828 1 88.81 294 GLY A N 1
ATOM 2321 C CA . GLY A 1 294 ? -22.141 -11.211 -10.234 1 88.81 294 GLY A CA 1
ATOM 2322 C C . GLY A 1 294 ? -22.188 -11.492 -11.719 1 88.81 294 GLY A C 1
ATOM 2323 O O . GLY A 1 294 ? -21.25 -12.062 -12.289 1 88.81 294 GLY A O 1
ATOM 2324 N N . ALA A 1 295 ? -23.281 -11.039 -12.305 1 89.38 295 ALA A N 1
ATOM 2325 C CA . ALA A 1 295 ? -23.453 -11.273 -13.742 1 89.38 295 ALA A CA 1
ATOM 2326 C C . ALA A 1 295 ? -22.375 -10.547 -14.539 1 89.38 295 ALA A C 1
ATOM 2328 O O . ALA A 1 295 ? -21.984 -11 -15.625 1 89.38 295 ALA A O 1
ATOM 2329 N N . ARG A 1 296 ? -21.906 -9.484 -14.078 1 92.38 296 ARG A N 1
ATOM 2330 C CA . ARG A 1 296 ? -20.875 -8.711 -14.758 1 92.38 296 ARG A CA 1
ATOM 2331 C C . ARG A 1 296 ? -19.594 -9.523 -14.914 1 92.38 296 ARG A C 1
ATOM 2333 O O . ARG A 1 296 ? -18.781 -9.25 -15.789 1 92.38 296 ARG A O 1
ATOM 2340 N N . GLY A 1 297 ? -19.406 -10.508 -14.086 1 94.5 297 GLY A N 1
ATOM 2341 C CA . GLY A 1 297 ? -18.25 -11.383 -14.141 1 94.5 297 GLY A CA 1
ATOM 2342 C C . GLY A 1 297 ? -18.219 -12.242 -15.391 1 94.5 297 GLY A C 1
ATOM 2343 O O . GLY A 1 297 ? -17.188 -12.836 -15.719 1 94.5 297 GLY A O 1
ATOM 2344 N N . MET A 1 298 ? -19.344 -12.289 -16.094 1 95.69 298 MET A N 1
ATOM 2345 C CA . MET A 1 298 ? -19.344 -13.023 -17.359 1 95.69 298 MET A CA 1
ATOM 2346 C C . MET A 1 298 ? -18.422 -12.352 -18.375 1 95.69 298 MET A C 1
ATOM 2348 O O . MET A 1 298 ? -18.016 -12.977 -19.359 1 95.69 298 MET A O 1
ATOM 2352 N N . ALA A 1 299 ? -18.047 -11.156 -18.109 1 97.44 299 ALA A N 1
ATOM 2353 C CA . ALA A 1 299 ? -17.062 -10.469 -18.953 1 97.44 299 ALA A CA 1
ATOM 2354 C C . ALA A 1 299 ? -15.719 -11.172 -18.906 1 97.44 299 ALA A C 1
ATOM 2356 O O . ALA A 1 299 ? -14.93 -11.078 -19.844 1 97.44 299 ALA A O 1
ATOM 2357 N N . HIS A 1 300 ? -15.43 -11.852 -17.812 1 98.25 300 HIS A N 1
ATOM 2358 C CA . HIS A 1 300 ? -14.172 -12.578 -17.672 1 98.25 300 HIS A CA 1
ATOM 2359 C C . HIS A 1 300 ? -14.023 -13.625 -18.766 1 98.25 300 HIS A C 1
ATOM 2361 O O . HIS A 1 300 ? -12.898 -13.969 -19.156 1 98.25 300 HIS A O 1
ATOM 2367 N N . LEU A 1 301 ? -15.133 -14.164 -19.266 1 97.69 301 LEU A N 1
ATOM 2368 C CA . LEU A 1 301 ? -15.086 -15.148 -20.344 1 97.69 301 LEU A CA 1
ATOM 2369 C C . LEU A 1 301 ? -14.461 -14.547 -21.594 1 97.69 301 LEU A C 1
ATOM 2371 O O . LEU A 1 301 ? -13.641 -15.195 -22.266 1 97.69 301 LEU A O 1
ATOM 2375 N N . GLY A 1 302 ? -14.867 -13.336 -21.875 1 97.88 302 GLY A N 1
ATOM 2376 C CA . GLY A 1 302 ? -14.25 -12.633 -22.984 1 97.88 302 GLY A CA 1
ATOM 2377 C C . GLY A 1 302 ? -12.781 -12.336 -22.766 1 97.88 302 GLY A C 1
ATOM 2378 O O . GLY A 1 302 ? -11.984 -12.375 -23.703 1 97.88 302 GLY A O 1
ATOM 2379 N N . VAL A 1 303 ? -12.438 -12.031 -21.578 1 98.19 303 VAL A N 1
ATOM 2380 C CA . VAL A 1 303 ? -11.047 -11.766 -21.219 1 98.19 303 VAL A CA 1
ATOM 2381 C C . VAL A 1 303 ? -10.203 -13.016 -21.469 1 98.19 303 VAL A C 1
ATOM 2383 O O . VAL A 1 303 ? -9.148 -12.938 -22.094 1 98.19 303 VAL A O 1
ATOM 2386 N N . LEU A 1 304 ? -10.688 -14.141 -20.969 1 97.38 304 LEU A N 1
ATOM 2387 C CA . LEU A 1 304 ? -9.977 -15.398 -21.141 1 97.38 304 LEU A CA 1
ATOM 2388 C C . LEU A 1 304 ? -9.789 -15.719 -22.625 1 97.38 304 LEU A C 1
ATOM 2390 O O . LEU A 1 304 ? -8.703 -16.125 -23.047 1 97.38 304 LEU A O 1
ATOM 2394 N N . LYS A 1 305 ? -10.805 -15.508 -23.359 1 96.5 305 LYS A N 1
ATOM 2395 C CA . LYS A 1 305 ? -10.758 -15.766 -24.797 1 96.5 305 LYS A CA 1
ATOM 2396 C C . LYS A 1 305 ? -9.727 -14.875 -25.484 1 96.5 305 LYS A C 1
ATOM 2398 O O . LYS A 1 305 ? -8.883 -15.359 -26.234 1 96.5 305 LYS A O 1
ATOM 2403 N N . ALA A 1 306 ? -9.805 -13.609 -25.219 1 97.56 306 ALA A N 1
ATOM 2404 C CA . ALA A 1 306 ? -8.93 -12.633 -25.859 1 97.56 306 ALA A CA 1
ATOM 2405 C C . ALA A 1 306 ? -7.469 -12.883 -25.5 1 97.56 306 ALA A C 1
ATOM 2407 O O . ALA A 1 306 ? -6.586 -12.766 -26.359 1 97.56 306 ALA A O 1
ATOM 2408 N N . LEU A 1 307 ? -7.191 -13.195 -24.266 1 96.5 307 LEU A N 1
ATOM 2409 C CA . LEU A 1 307 ? -5.82 -13.484 -23.859 1 96.5 307 LEU A CA 1
ATOM 2410 C C . LEU A 1 307 ? -5.281 -14.711 -24.578 1 96.5 307 LEU A C 1
ATOM 2412 O O . LEU A 1 307 ? -4.156 -14.695 -25.094 1 96.5 307 LEU A O 1
ATOM 2416 N N . ALA A 1 308 ? -6.078 -15.734 -24.625 1 93.88 308 ALA A N 1
ATOM 2417 C CA . ALA A 1 308 ? -5.676 -16.969 -25.312 1 93.88 308 ALA A CA 1
ATOM 2418 C C . ALA A 1 308 ? -5.414 -16.703 -26.797 1 93.88 308 ALA A C 1
ATOM 2420 O O . ALA A 1 308 ? -4.41 -17.172 -27.344 1 93.88 308 ALA A O 1
ATOM 2421 N N . GLN A 1 309 ? -6.246 -15.969 -27.375 1 93.12 309 GLN A N 1
ATOM 2422 C CA . GLN A 1 309 ? -6.137 -15.68 -28.797 1 93.12 309 GLN A CA 1
ATOM 2423 C C . GLN A 1 309 ? -4.91 -14.82 -29.094 1 93.12 309 GLN A C 1
ATOM 2425 O O . GLN A 1 309 ? -4.359 -14.875 -30.203 1 93.12 309 GLN A O 1
ATOM 2430 N N . SER A 1 310 ? -4.547 -14.086 -28.172 1 94.69 310 SER A N 1
ATOM 2431 C CA . SER A 1 310 ? -3.416 -13.18 -28.359 1 94.69 310 SER A CA 1
ATOM 2432 C C . SER A 1 310 ? -2.105 -13.852 -27.953 1 94.69 310 SER A C 1
ATOM 2434 O O . SER A 1 310 ? -1.056 -13.203 -27.922 1 94.69 310 SER A O 1
ATOM 2436 N N . GLY A 1 311 ? -2.18 -15.086 -27.531 1 92.75 311 GLY A N 1
ATOM 2437 C CA . GLY A 1 311 ? -0.986 -15.859 -27.219 1 92.75 311 GLY A CA 1
ATOM 2438 C C . GLY A 1 311 ? -0.423 -15.57 -25.844 1 92.75 311 GLY A C 1
ATOM 2439 O O . GLY A 1 311 ? 0.762 -15.797 -25.594 1 92.75 311 GLY A O 1
ATOM 2440 N N . ILE A 1 312 ? -1.161 -14.992 -25.016 1 95.44 312 ILE A N 1
ATOM 2441 C CA . ILE A 1 312 ? -0.701 -14.727 -23.656 1 95.44 312 ILE A CA 1
ATOM 2442 C C . ILE A 1 312 ? -0.991 -15.938 -22.781 1 95.44 312 ILE A C 1
ATOM 2444 O O . ILE A 1 312 ? -2.152 -16.266 -22.531 1 95.44 312 ILE A O 1
ATOM 2448 N N . VAL A 1 313 ? 0.024 -16.578 -22.312 1 96.44 313 VAL A N 1
ATOM 2449 C CA . VAL A 1 313 ? -0.092 -17.766 -21.484 1 96.44 313 VAL A CA 1
ATOM 2450 C C . VAL A 1 313 ? -0.1 -17.359 -20 1 96.44 313 VAL A C 1
ATOM 2452 O O . VAL A 1 313 ? 0.893 -16.844 -19.484 1 96.44 313 VAL A O 1
ATOM 2455 N N . VAL A 1 314 ? -1.203 -17.656 -19.344 1 96.81 314 VAL A N 1
ATOM 2456 C CA . VAL A 1 314 ? -1.356 -17.328 -17.922 1 96.81 314 VAL A CA 1
ATOM 2457 C C . VAL A 1 314 ? -0.822 -18.484 -17.078 1 96.81 314 VAL A C 1
ATOM 2459 O O . VAL A 1 314 ? -1.118 -19.656 -17.344 1 96.81 314 VAL A O 1
ATOM 2462 N N . ASP A 1 315 ? -0.066 -18.125 -16.047 1 97.25 315 ASP A N 1
ATOM 2463 C CA . ASP A 1 315 ? 0.593 -19.156 -15.234 1 97.25 315 ASP A CA 1
ATOM 2464 C C . ASP A 1 315 ? -0.209 -19.453 -13.977 1 97.25 315 ASP A C 1
ATOM 2466 O O . ASP A 1 315 ? -0.043 -20.516 -13.367 1 97.25 315 ASP A O 1
ATOM 2470 N N . MET A 1 316 ? -1.008 -18.531 -13.578 1 97.81 316 MET A N 1
ATOM 2471 C CA . MET A 1 316 ? -1.793 -18.688 -12.352 1 97.81 316 MET A CA 1
ATOM 2472 C C . MET A 1 316 ? -3.014 -17.766 -12.375 1 97.81 316 MET A C 1
ATOM 2474 O O . MET A 1 316 ? -2.969 -16.688 -12.945 1 97.81 316 MET A O 1
ATOM 2478 N N . ILE A 1 317 ? -4.094 -18.234 -11.742 1 98.44 317 ILE A N 1
ATOM 2479 C CA . ILE A 1 317 ? -5.316 -17.438 -11.695 1 98.44 317 ILE A CA 1
ATOM 2480 C C . ILE A 1 317 ? -5.781 -17.297 -10.25 1 98.44 317 ILE A C 1
ATOM 2482 O O . ILE A 1 317 ? -5.66 -18.219 -9.453 1 98.44 317 ILE A O 1
ATOM 2486 N N . ALA A 1 318 ? -6.145 -16.156 -9.867 1 98.25 318 ALA A N 1
ATOM 2487 C CA . ALA A 1 318 ? -6.863 -15.898 -8.625 1 98.25 318 ALA A CA 1
ATOM 2488 C C . ALA A 1 318 ? -8.188 -15.195 -8.891 1 98.25 318 ALA A C 1
ATOM 2490 O O . ALA A 1 318 ? -8.258 -14.289 -9.719 1 98.25 318 ALA A O 1
ATOM 2491 N N . GLY A 1 319 ? -9.211 -15.695 -8.25 1 97.69 319 GLY A N 1
ATOM 2492 C CA . GLY A 1 319 ? -10.523 -15.125 -8.523 1 97.69 319 GLY A CA 1
ATOM 2493 C C . GLY A 1 319 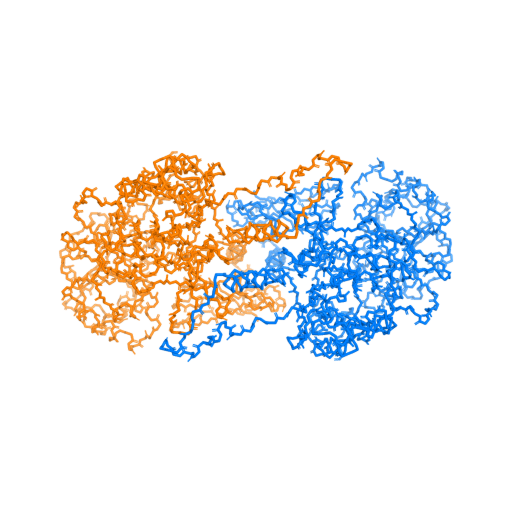? -11.367 -14.945 -7.281 1 97.69 319 GLY A C 1
ATOM 2494 O O . GLY A 1 319 ? -11.195 -15.664 -6.297 1 97.69 319 GLY A O 1
ATOM 2495 N N . THR A 1 320 ? -12.25 -14.008 -7.344 1 96.06 320 THR A N 1
ATOM 2496 C CA . THR A 1 320 ? -13.242 -13.758 -6.301 1 96.06 320 THR A CA 1
ATOM 2497 C C . THR A 1 320 ? -14.648 -13.773 -6.875 1 96.06 320 THR A C 1
ATOM 2499 O O . THR A 1 320 ? -14.914 -13.141 -7.898 1 96.06 320 THR A O 1
ATOM 2502 N N . SER A 1 321 ? -15.578 -14.484 -6.211 1 94.94 321 SER A N 1
ATOM 2503 C CA . SER A 1 321 ? -16.969 -14.562 -6.617 1 94.94 321 SER A CA 1
ATOM 2504 C C . SER A 1 321 ? -17.109 -15.016 -8.062 1 94.94 321 SER A C 1
ATOM 2506 O O . SER A 1 321 ? -16.562 -16.047 -8.445 1 94.94 321 SER A O 1
ATOM 2508 N N . ALA A 1 322 ? -17.688 -14.18 -8.93 1 94.94 322 ALA A N 1
ATOM 2509 C CA . ALA A 1 322 ? -17.812 -14.539 -10.344 1 94.94 322 ALA A CA 1
ATOM 2510 C C . ALA A 1 322 ? -16.453 -14.781 -10.977 1 94.94 322 ALA A C 1
ATOM 2512 O O . ALA A 1 322 ? -16.312 -15.625 -11.867 1 94.94 322 ALA A O 1
ATOM 2513 N N . GLY A 1 323 ? -15.469 -14.078 -10.523 1 97.25 323 GLY A N 1
ATOM 2514 C CA . GLY A 1 323 ? -14.109 -14.305 -10.984 1 97.25 323 GLY A CA 1
ATOM 2515 C C . GLY A 1 323 ? -13.57 -15.672 -10.586 1 97.25 323 GLY A C 1
ATOM 2516 O O . GLY A 1 323 ? -12.836 -16.297 -11.352 1 97.25 323 GLY A O 1
ATOM 2517 N N . ALA A 1 324 ? -13.922 -16.047 -9.367 1 97.94 324 ALA A N 1
ATOM 2518 C CA . ALA A 1 324 ? -13.539 -17.391 -8.953 1 97.94 324 ALA A CA 1
ATOM 2519 C C . ALA A 1 324 ? -14.227 -18.453 -9.812 1 97.94 324 ALA A C 1
ATOM 2521 O O . ALA A 1 324 ? -13.594 -19.422 -10.234 1 97.94 324 ALA A O 1
ATOM 2522 N N . MET A 1 325 ? -15.492 -18.234 -10.07 1 97 325 MET A N 1
ATOM 2523 C CA . MET A 1 325 ? -16.25 -19.188 -10.875 1 97 325 MET A CA 1
ATOM 2524 C C . MET A 1 325 ? -15.656 -19.312 -12.273 1 97 325 MET A C 1
ATOM 2526 O O . MET A 1 325 ? -15.273 -20.406 -12.695 1 97 325 MET A O 1
ATOM 2530 N N . THR A 1 326 ? -15.492 -18.219 -12.953 1 97.31 326 THR A N 1
ATOM 2531 C CA . THR A 1 326 ? -14.969 -18.234 -14.312 1 97.31 326 THR A CA 1
ATOM 2532 C C . THR A 1 326 ? -13.492 -18.625 -14.32 1 97.31 326 THR A C 1
ATOM 2534 O O . THR A 1 326 ? -13.047 -19.359 -15.219 1 97.31 326 THR A O 1
ATOM 2537 N N . GLY A 1 327 ? -12.766 -18.172 -13.336 1 97.81 327 GLY A N 1
ATOM 2538 C CA . GLY A 1 327 ? -11.352 -18.484 -13.25 1 97.81 327 GLY A CA 1
ATOM 2539 C C . GLY A 1 327 ? -11.078 -19.953 -13.047 1 97.81 327 GLY A C 1
ATOM 2540 O O . GLY A 1 327 ? -10.219 -20.531 -13.727 1 97.81 327 GLY A O 1
ATOM 2541 N N . ILE A 1 328 ? -11.82 -20.562 -12.125 1 98 328 ILE A N 1
ATOM 2542 C CA . ILE A 1 328 ? -11.625 -21.984 -11.828 1 98 328 ILE A CA 1
ATOM 2543 C C . ILE A 1 328 ? -12.039 -22.828 -13.031 1 98 328 ILE A C 1
ATOM 2545 O O . ILE A 1 328 ? -11.336 -23.766 -13.414 1 98 328 ILE A O 1
ATOM 2549 N N . LEU A 1 329 ? -13.125 -22.484 -13.656 1 97.38 329 LEU A N 1
ATOM 2550 C CA . LEU A 1 329 ? -13.562 -23.219 -14.828 1 97.38 329 LEU A CA 1
ATOM 2551 C C . LEU A 1 329 ? -12.578 -23.062 -15.984 1 97.38 329 LEU A C 1
ATOM 2553 O O . LEU A 1 329 ? -12.297 -24.016 -16.703 1 97.38 329 LEU A O 1
ATOM 2557 N N . GLY A 1 330 ? -12.102 -21.875 -16.172 1 96 330 GLY A N 1
ATOM 2558 C CA . GLY A 1 330 ? -11.047 -21.656 -17.141 1 96 330 GLY A CA 1
ATOM 2559 C C . GLY A 1 330 ? -9.789 -22.453 -16.844 1 96 330 GLY A C 1
ATOM 2560 O O . GLY A 1 330 ? -9.203 -23.062 -17.75 1 96 330 GLY A O 1
ATOM 2561 N N . ALA A 1 331 ? -9.422 -22.422 -15.602 1 96.62 331 ALA A N 1
ATOM 2562 C CA . ALA A 1 331 ? -8.227 -23.156 -15.164 1 96.62 331 ALA A CA 1
ATOM 2563 C C . ALA A 1 331 ? -8.391 -24.656 -15.367 1 96.62 331 ALA A C 1
ATOM 2565 O O . ALA A 1 331 ? -7.406 -25.375 -15.531 1 96.62 331 ALA A O 1
ATOM 2566 N N . ALA A 1 332 ? -9.633 -25.062 -15.336 1 95.38 332 ALA A N 1
ATOM 2567 C CA . ALA A 1 332 ? -9.945 -26.469 -15.547 1 95.38 332 ALA A CA 1
ATOM 2568 C C . ALA A 1 332 ? -9.781 -26.859 -17.016 1 95.38 332 ALA A C 1
ATOM 2570 O O . ALA A 1 332 ? -9.867 -28.031 -17.375 1 95.38 332 ALA A O 1
ATOM 2571 N N . GLY A 1 333 ? -9.57 -25.922 -17.828 1 93.25 333 GLY A N 1
ATOM 2572 C CA . GLY A 1 333 ? -9.266 -26.219 -19.234 1 93.25 333 GLY A CA 1
ATOM 2573 C C . GLY A 1 333 ? -10.461 -26.047 -20.141 1 93.25 333 GLY A C 1
ATOM 2574 O O . GLY A 1 333 ? -10.391 -26.344 -21.344 1 93.25 333 GLY A O 1
ATOM 2575 N N . LEU A 1 334 ? -11.531 -25.578 -19.609 1 94.12 334 LEU A N 1
ATOM 2576 C CA . LEU A 1 334 ? -12.711 -25.375 -20.438 1 94.12 334 LEU A CA 1
ATOM 2577 C C . LEU A 1 334 ? -12.523 -24.156 -21.359 1 94.12 334 LEU A C 1
ATOM 2579 O O . LEU A 1 334 ? -11.977 -23.141 -20.938 1 94.12 334 LEU A O 1
ATOM 2583 N N . ASP A 1 335 ? -13.023 -24.359 -22.516 1 94.31 335 ASP A N 1
ATOM 2584 C CA . ASP A 1 335 ? -12.938 -23.297 -23.5 1 94.31 335 ASP A CA 1
ATOM 2585 C C . ASP A 1 335 ? -13.859 -22.141 -23.141 1 94.31 335 ASP A C 1
ATOM 2587 O O . ASP A 1 335 ? -15 -22.344 -22.719 1 94.31 335 ASP A O 1
ATOM 2591 N N . ALA A 1 336 ? -13.375 -20.938 -23.359 1 94.94 336 ALA A N 1
ATOM 2592 C CA . ALA A 1 336 ? -14.117 -19.75 -22.953 1 94.94 336 ALA A CA 1
ATOM 2593 C C . ALA A 1 336 ? -15.422 -19.609 -23.734 1 94.94 336 ALA A C 1
ATOM 2595 O O . ALA A 1 336 ? -16.453 -19.234 -23.172 1 94.94 336 ALA A O 1
ATOM 2596 N N . GLU A 1 337 ? -15.375 -19.859 -24.984 1 94.06 337 GLU A N 1
ATOM 2597 C CA . GLU A 1 337 ? -16.578 -19.781 -25.797 1 94.06 337 GLU A CA 1
ATOM 2598 C C . GLU A 1 337 ? -17.594 -20.844 -25.406 1 94.06 337 GLU A C 1
ATOM 2600 O O . GLU A 1 337 ? -18.797 -20.578 -25.359 1 94.06 337 GLU A O 1
ATOM 2605 N N . HIS A 1 338 ? -17.047 -21.984 -25.234 1 94.75 338 HIS A N 1
ATOM 2606 C CA . HIS A 1 338 ? -17.922 -23.062 -24.766 1 94.75 338 HIS A CA 1
ATOM 2607 C C . HIS A 1 338 ? -18.578 -22.703 -23.438 1 94.75 338 HIS A C 1
ATOM 2609 O O . HIS A 1 338 ? -19.781 -22.906 -23.25 1 94.75 338 HIS A O 1
ATOM 2615 N N . LEU A 1 339 ? -17.828 -22.203 -22.562 1 95 339 LEU A N 1
ATOM 2616 C CA . LEU A 1 339 ? -18.344 -21.781 -21.25 1 95 339 LEU A CA 1
ATOM 2617 C C . LEU A 1 339 ? -19.406 -20.703 -21.406 1 95 339 LEU A C 1
ATOM 2619 O O . LEU A 1 339 ? -20.406 -20.688 -20.672 1 95 339 LEU A O 1
ATOM 2623 N N . THR A 1 340 ? -19.156 -19.781 -22.312 1 95.69 340 THR A N 1
ATOM 2624 C CA . THR A 1 340 ? -20.109 -18.719 -22.562 1 95.69 340 THR A CA 1
ATOM 2625 C C . THR A 1 340 ? -21.469 -19.297 -22.969 1 95.69 340 THR A C 1
ATOM 2627 O O . THR A 1 340 ? -22.5 -18.875 -22.469 1 95.69 340 THR A O 1
ATOM 2630 N N . LYS A 1 341 ? -21.422 -20.234 -23.797 1 94.06 341 LYS A N 1
ATOM 2631 C CA . LYS A 1 341 ? -22.641 -20.891 -24.25 1 94.06 341 LYS A CA 1
ATOM 2632 C C . LYS A 1 341 ? -23.328 -21.609 -23.094 1 94.06 341 LYS A C 1
ATOM 2634 O O . LYS A 1 341 ? -24.547 -21.547 -22.953 1 94.06 341 LYS A O 1
ATOM 2639 N N . LEU A 1 342 ? -22.562 -22.312 -22.312 1 93.12 342 LEU A N 1
ATOM 2640 C CA . LEU A 1 342 ? -23.109 -23.047 -21.172 1 93.12 342 LEU A CA 1
ATOM 2641 C C . LEU A 1 342 ? -23.797 -22.094 -20.203 1 93.12 342 LEU A C 1
ATOM 2643 O O . LEU A 1 342 ? -24.938 -22.328 -19.781 1 93.12 342 LEU A O 1
ATOM 2647 N N . PHE A 1 343 ? -23.125 -21.016 -19.859 1 93.25 343 PHE A N 1
ATOM 2648 C CA . PHE A 1 343 ? -23.672 -20.062 -18.906 1 93.25 343 PHE A CA 1
ATOM 2649 C C . PHE A 1 343 ? -24.906 -19.375 -19.453 1 93.25 343 PHE A C 1
ATOM 2651 O O . PHE A 1 343 ? -25.875 -19.156 -18.719 1 93.25 343 PHE A O 1
ATOM 2658 N N . ALA A 1 344 ? -24.875 -18.969 -20.734 1 91.88 344 ALA A N 1
ATOM 2659 C CA . ALA A 1 344 ? -26.016 -18.344 -21.375 1 91.88 344 ALA A CA 1
ATOM 2660 C C . ALA A 1 344 ? -27.25 -19.234 -21.297 1 91.88 344 ALA A C 1
ATOM 2662 O O . ALA A 1 344 ? -28.375 -18.75 -21.125 1 91.88 344 ALA A O 1
ATOM 2663 N N . GLN A 1 345 ? -27.031 -20.453 -21.359 1 89.5 345 GLN A N 1
ATOM 2664 C CA . GLN A 1 345 ? -28.125 -21.422 -21.344 1 89.5 345 GLN A CA 1
ATOM 2665 C C . GLN A 1 345 ? -28.562 -21.734 -19.922 1 89.5 345 GLN A C 1
ATOM 2667 O O . GLN A 1 345 ? -29.75 -21.688 -19.609 1 89.5 345 GLN A O 1
ATOM 2672 N N . ASP A 1 346 ? -27.641 -22.047 -19.047 1 89.44 346 ASP A N 1
ATOM 2673 C CA . ASP A 1 346 ? -27.938 -22.594 -17.719 1 89.44 346 ASP A CA 1
ATOM 2674 C C . ASP A 1 346 ? -28.344 -21.484 -16.75 1 89.44 346 ASP A C 1
ATOM 2676 O O . ASP A 1 346 ? -28.953 -21.75 -15.719 1 89.44 346 ASP A O 1
ATOM 2680 N N . LEU A 1 347 ? -27.953 -20.203 -17.016 1 85.88 347 LEU A N 1
ATOM 2681 C CA . LEU A 1 347 ? -28.266 -19.125 -16.094 1 85.88 347 LEU A CA 1
ATOM 2682 C C . LEU A 1 347 ? -29.391 -18.25 -16.625 1 85.88 347 LEU A C 1
ATOM 2684 O O . LEU A 1 347 ? -29.703 -17.203 -16.062 1 85.88 347 LEU A O 1
ATOM 2688 N N . LYS A 1 348 ? -29.969 -18.609 -17.672 1 82.69 348 LYS A N 1
ATOM 2689 C CA . LYS A 1 348 ? -31.156 -17.938 -18.188 1 82.69 348 LYS A CA 1
ATOM 2690 C C . LYS A 1 348 ? -32.375 -18.188 -17.297 1 82.69 348 LYS A C 1
ATOM 2692 O O . LYS A 1 348 ? -32.719 -19.344 -17.047 1 82.69 348 LYS A O 1
ATOM 2697 N N . PRO A 1 349 ? -32.938 -17.016 -16.797 1 82.12 349 PRO A N 1
ATOM 2698 C CA . PRO A 1 349 ? -34.094 -17.234 -15.945 1 82.12 349 PRO A CA 1
ATOM 2699 C C . PRO A 1 349 ? -35.25 -17.922 -16.672 1 82.12 349 PRO A C 1
ATOM 2701 O O . PRO A 1 349 ? -35.5 -17.656 -17.859 1 82.12 349 PRO A O 1
ATOM 2704 N N . ALA A 1 350 ? -35.906 -18.703 -15.906 1 77.94 350 ALA A N 1
ATOM 2705 C CA . ALA A 1 350 ? -37.094 -19.328 -16.453 1 77.94 350 ALA A CA 1
ATOM 2706 C C . ALA A 1 350 ? -38.188 -18.297 -16.734 1 77.94 350 ALA A C 1
ATOM 2708 O O . ALA A 1 350 ? -38.156 -17.203 -16.188 1 77.94 350 ALA A O 1
ATOM 2709 N N . TRP A 1 351 ? -39.031 -18.672 -17.562 1 72.88 351 TRP A N 1
ATOM 2710 C CA . TRP A 1 351 ? -40.062 -17.797 -18.141 1 72.88 351 TRP A CA 1
ATOM 2711 C C . TRP A 1 351 ? -40.844 -17.094 -17.031 1 72.88 351 TRP A C 1
ATOM 2713 O O . TRP A 1 351 ? -41.094 -15.883 -17.125 1 72.88 351 TRP A O 1
ATOM 2723 N N . PRO A 1 352 ? -41.219 -17.656 -15.977 1 73.31 352 PRO A N 1
ATOM 2724 C CA . PRO A 1 352 ? -42 -16.953 -14.977 1 73.31 352 PRO A CA 1
ATOM 2725 C C . PRO A 1 352 ? -41.25 -15.812 -14.305 1 73.31 352 PRO A C 1
ATOM 2727 O O . PRO A 1 352 ? -41.844 -14.781 -13.961 1 73.31 352 PRO A O 1
ATOM 2730 N N . PHE A 1 353 ? -40 -16.047 -14.141 1 79.12 353 PHE A N 1
ATOM 2731 C CA . PHE A 1 353 ? -39.219 -15.031 -13.477 1 79.12 353 PHE A CA 1
ATOM 2732 C C . PHE A 1 353 ? -39.031 -13.812 -14.367 1 79.12 353 PHE A C 1
ATOM 2734 O O . PHE A 1 353 ? -38.875 -12.688 -13.875 1 79.12 353 PHE A O 1
ATOM 2741 N N . ARG A 1 354 ? -39.062 -13.969 -15.641 1 73.44 354 ARG A N 1
ATOM 2742 C CA . ARG A 1 354 ? -38.812 -12.883 -16.594 1 73.44 354 ARG A CA 1
ATOM 2743 C C . ARG A 1 354 ? -40.031 -11.938 -16.656 1 73.44 354 ARG A C 1
ATOM 2745 O O . ARG A 1 354 ? -39.875 -10.781 -17.062 1 73.44 354 ARG A O 1
ATOM 2752 N N . LEU A 1 355 ? -41.094 -12.477 -16.219 1 70.06 355 LEU A N 1
ATOM 2753 C CA . LEU A 1 355 ? -42.312 -11.688 -16.266 1 70.06 355 LEU A CA 1
ATOM 2754 C C . LEU A 1 355 ? -42.469 -10.82 -15.023 1 70.06 355 LEU A C 1
ATOM 2756 O O . LEU A 1 355 ? -43.219 -9.852 -15.023 1 70.06 355 LEU A O 1
ATOM 2760 N N . LEU A 1 356 ? -41.719 -11.094 -14.008 1 74.38 356 LEU A N 1
ATOM 2761 C CA . LEU A 1 356 ? -41.844 -10.383 -12.742 1 74.38 356 LEU A CA 1
ATOM 2762 C C . LEU A 1 356 ? -40.875 -9.211 -12.656 1 74.38 356 LEU A C 1
ATOM 2764 O O . LEU A 1 356 ? -39.75 -9.289 -13.172 1 74.38 356 LEU A O 1
ATOM 2768 N N . PRO A 1 357 ? -41.406 -8.094 -12.062 1 73.12 357 PRO A N 1
ATOM 2769 C CA . PRO A 1 357 ? -40.469 -7.02 -11.758 1 73.12 357 PRO A CA 1
ATOM 2770 C C . PRO A 1 357 ? -39.281 -7.484 -10.883 1 73.12 357 PRO A C 1
ATOM 2772 O O . PRO A 1 357 ? -39.469 -8.297 -9.977 1 73.12 357 PRO A O 1
ATOM 2775 N N . ARG A 1 358 ? -38.156 -7.336 -11.211 1 73 358 ARG A N 1
ATOM 2776 C CA . ARG A 1 358 ? -36.938 -7.77 -10.523 1 73 358 ARG A CA 1
ATOM 2777 C C . ARG A 1 358 ? -36.781 -9.281 -10.633 1 73 358 ARG A C 1
ATOM 2779 O O . ARG A 1 358 ? -36.281 -9.922 -9.703 1 73 358 ARG A O 1
ATOM 2786 N N . GLY A 1 359 ? -37.344 -9.781 -11.648 1 74.31 359 GLY A N 1
ATOM 2787 C CA . GLY A 1 359 ? -37.344 -11.219 -11.875 1 74.31 359 GLY A CA 1
ATOM 2788 C C . GLY A 1 359 ? -35.938 -11.812 -11.859 1 74.31 359 GLY A C 1
ATOM 2789 O O . GLY A 1 359 ? -35.719 -12.906 -11.336 1 74.31 359 GLY A O 1
ATOM 2790 N N . SER A 1 360 ? -35 -11.148 -12.383 1 76.69 360 SER A N 1
ATOM 2791 C CA . SER A 1 360 ? -33.594 -11.617 -12.398 1 76.69 360 SER A CA 1
ATOM 2792 C C . SER A 1 360 ? -33.062 -11.75 -10.984 1 76.69 360 SER A C 1
ATOM 2794 O O . SER A 1 360 ? -32.344 -12.711 -10.688 1 76.69 360 SER A O 1
ATOM 2796 N N . HIS A 1 361 ? -33.344 -10.867 -10.141 1 78 361 HIS A N 1
ATOM 2797 C CA . HIS A 1 361 ? -32.938 -10.922 -8.75 1 78 361 HIS A CA 1
ATOM 2798 C C . HIS A 1 361 ? -33.562 -12.117 -8.023 1 78 361 HIS A C 1
ATOM 2800 O O . HIS A 1 361 ? -32.875 -12.812 -7.273 1 78 361 HIS A O 1
ATOM 2806 N N . LEU A 1 362 ? -34.812 -12.289 -8.297 1 75.38 362 LEU A N 1
ATOM 2807 C CA . LEU A 1 362 ? -35.531 -13.391 -7.672 1 75.38 362 LEU A CA 1
ATOM 2808 C C . LEU A 1 362 ? -35 -14.734 -8.148 1 75.38 362 LEU A C 1
ATOM 2810 O O . LEU A 1 362 ? -34.938 -15.688 -7.367 1 75.38 362 LEU A O 1
ATOM 2814 N N . TYR A 1 363 ? -34.781 -14.742 -9.359 1 78.31 363 TYR A N 1
ATOM 2815 C CA . TYR A 1 363 ? -34.188 -15.961 -9.922 1 78.31 363 TYR A CA 1
ATOM 2816 C C . TYR A 1 363 ? -32.875 -16.297 -9.273 1 78.31 363 TYR A C 1
ATOM 2818 O O . TYR A 1 363 ? -32.594 -17.453 -8.938 1 78.31 363 TYR A O 1
ATOM 2826 N N . LEU A 1 364 ? -31.984 -15.359 -9.148 1 78.31 364 LEU A N 1
ATOM 2827 C CA . LEU A 1 364 ? -30.688 -15.562 -8.508 1 78.31 364 LEU A CA 1
ATOM 2828 C C . LEU A 1 364 ? -30.859 -16.031 -7.062 1 78.31 364 LEU A C 1
ATOM 2830 O O . LEU A 1 364 ? -30.141 -16.922 -6.598 1 78.31 364 LEU A O 1
ATOM 2834 N N . LEU A 1 365 ? -31.781 -15.398 -6.398 1 75.56 365 LEU A N 1
ATOM 2835 C CA . LEU A 1 365 ? -32.094 -15.82 -5.039 1 75.56 365 LEU A CA 1
ATOM 2836 C C . LEU A 1 365 ? -32.5 -17.297 -5.004 1 75.56 365 LEU A C 1
ATOM 2838 O O . LEU A 1 365 ? -32.062 -18.047 -4.129 1 75.56 365 LEU A O 1
ATOM 2842 N N . TYR A 1 366 ? -33.312 -17.609 -5.984 1 77.25 366 TYR A N 1
ATOM 2843 C CA . TYR A 1 366 ? -33.781 -18.984 -6.117 1 77.25 366 TYR A CA 1
ATOM 2844 C C . TYR A 1 366 ? -32.594 -19.922 -6.359 1 77.25 366 TYR A C 1
ATOM 2846 O O . TYR A 1 366 ? -32.5 -20.969 -5.715 1 77.25 366 TYR A O 1
ATOM 2854 N N . LYS A 1 367 ? -31.766 -19.609 -7.223 1 80.62 367 LYS A N 1
ATOM 2855 C CA . LYS A 1 367 ? -30.609 -20.438 -7.566 1 80.62 367 LYS A CA 1
ATOM 2856 C C . LYS A 1 367 ? -29.688 -20.625 -6.359 1 80.62 367 LYS A C 1
ATOM 2858 O O . LYS A 1 367 ? -29.203 -21.734 -6.113 1 80.62 367 LYS A O 1
ATOM 2863 N N . TYR A 1 368 ? -29.469 -19.609 -5.629 1 76.94 368 TYR A N 1
ATOM 2864 C CA . TYR A 1 368 ? -28.625 -19.672 -4.449 1 76.94 368 TYR A CA 1
ATOM 2865 C C . TYR A 1 368 ? -29.25 -20.516 -3.354 1 76.94 368 TYR A C 1
ATOM 2867 O O . TYR A 1 368 ? -28.609 -21.422 -2.805 1 76.94 368 TYR A O 1
ATOM 2875 N N . ARG A 1 369 ? -30.5 -20.297 -3.076 1 75.69 369 ARG A N 1
ATOM 2876 C CA . ARG A 1 369 ? -31.188 -20.891 -1.934 1 75.69 369 ARG A CA 1
ATOM 2877 C C . ARG A 1 369 ? -31.469 -22.375 -2.178 1 75.69 369 ARG A C 1
ATOM 2879 O O . ARG A 1 369 ? -31.5 -23.172 -1.235 1 75.69 369 ARG A O 1
ATOM 2886 N N . LEU A 1 370 ? -31.609 -22.766 -3.471 1 75.5 370 LEU A N 1
ATOM 2887 C CA . LEU A 1 370 ? -31.953 -24.141 -3.76 1 75.5 370 LEU A CA 1
ATOM 2888 C C . LEU A 1 370 ? -30.703 -24.953 -4.133 1 75.5 370 LEU A C 1
ATOM 2890 O O . LEU A 1 370 ? -30.812 -26.094 -4.566 1 75.5 370 LEU A O 1
ATOM 2894 N N . GLY A 1 371 ? -29.578 -24.406 -3.996 1 80.88 371 GLY A N 1
ATOM 2895 C CA . GLY A 1 371 ? -28.328 -25.125 -4.242 1 80.88 371 GLY A CA 1
ATOM 2896 C C . GLY A 1 371 ? -28.125 -25.484 -5.699 1 80.88 371 GLY A C 1
ATOM 2897 O O . GLY A 1 371 ? -27.484 -26.484 -6.008 1 80.88 371 GLY A O 1
ATOM 2898 N N . GLN A 1 372 ? -28.656 -24.812 -6.59 1 85.62 372 GLN A N 1
ATOM 2899 C CA . GLN A 1 372 ? -28.625 -25.156 -8.008 1 85.62 372 GLN A CA 1
ATOM 2900 C C . GLN A 1 372 ? -27.25 -24.875 -8.609 1 85.62 372 GLN A C 1
ATOM 2902 O O . GLN A 1 372 ? -26.875 -25.469 -9.625 1 85.62 372 GLN A O 1
ATOM 2907 N N . PHE A 1 373 ? -26.516 -24.047 -8.031 1 90.06 373 PHE A N 1
ATOM 2908 C CA . PHE A 1 373 ? -25.172 -23.781 -8.523 1 90.06 373 PHE A CA 1
ATOM 2909 C C . PHE A 1 373 ? -24.266 -24.984 -8.352 1 90.06 373 PHE A C 1
ATOM 2911 O O . PHE A 1 373 ? -23.422 -25.266 -9.203 1 90.06 373 PHE A O 1
ATOM 2918 N N . ASP A 1 374 ? -24.438 -25.672 -7.25 1 92.88 374 ASP A N 1
ATOM 2919 C CA . ASP A 1 374 ? -23.641 -26.875 -7 1 92.88 374 ASP A CA 1
ATOM 2920 C C . ASP A 1 374 ? -23.828 -27.906 -8.109 1 92.88 374 ASP A C 1
ATOM 2922 O O . ASP A 1 374 ? -22.859 -28.391 -8.688 1 92.88 374 ASP A O 1
ATOM 2926 N N . ARG A 1 375 ? -25.062 -28.156 -8.398 1 92 375 ARG A N 1
ATOM 2927 C CA . ARG A 1 375 ? -25.391 -29.125 -9.43 1 92 375 ARG A CA 1
ATOM 2928 C C . ARG A 1 375 ? -24.875 -28.688 -10.797 1 92 375 ARG A C 1
ATOM 2930 O O . ARG A 1 375 ? -24.344 -29.5 -11.562 1 92 375 ARG A O 1
ATOM 2937 N N . MET A 1 376 ? -25.047 -27.484 -11.07 1 92.69 376 MET A N 1
ATOM 2938 C CA . MET A 1 376 ? -24.609 -26.922 -12.344 1 92.69 376 MET A CA 1
ATOM 2939 C C . MET A 1 376 ? -23.094 -27.062 -12.508 1 92.69 376 MET A C 1
ATOM 2941 O O . MET A 1 376 ? -22.625 -27.547 -13.531 1 92.69 376 MET A O 1
ATOM 2945 N N . LEU A 1 377 ? -22.391 -26.703 -11.555 1 95.31 377 LEU A N 1
ATOM 2946 C CA . LEU A 1 377 ? -20.922 -26.688 -11.617 1 95.31 377 LEU A CA 1
ATOM 2947 C C . LEU A 1 377 ? -20.375 -28.109 -11.664 1 95.31 377 LEU A C 1
ATOM 2949 O O . LEU A 1 377 ? -19.375 -28.375 -12.344 1 95.31 377 LEU A O 1
ATOM 2953 N N . ARG A 1 378 ? -21 -29.016 -10.945 1 95.19 378 ARG A N 1
ATOM 2954 C CA . ARG A 1 378 ? -20.547 -30.406 -10.93 1 95.19 378 ARG A CA 1
ATOM 2955 C C . ARG A 1 378 ? -20.75 -31.047 -12.297 1 95.19 378 ARG A C 1
ATOM 2957 O O . ARG A 1 378 ? -20.031 -31.984 -12.656 1 95.19 378 ARG A O 1
ATOM 2964 N N . LYS A 1 379 ? -21.656 -30.516 -13.016 1 93.69 379 LYS A N 1
ATOM 2965 C CA . LYS A 1 379 ? -21.812 -30.969 -14.398 1 93.69 379 LYS A CA 1
ATOM 2966 C C . LYS A 1 379 ? -20.609 -30.547 -15.25 1 93.69 379 LYS A C 1
ATOM 2968 O O . LYS A 1 379 ? -20.266 -31.219 -16.219 1 93.69 379 LYS A O 1
ATOM 2973 N N . TYR A 1 380 ? -20.016 -29.438 -14.906 1 93.62 380 TYR A N 1
ATOM 2974 C CA . TYR A 1 380 ? -18.938 -28.891 -15.703 1 93.62 380 TYR A CA 1
ATOM 2975 C C . TYR A 1 380 ? -17.594 -29.5 -15.312 1 93.62 380 TYR A C 1
ATOM 2977 O O . TYR A 1 380 ? -16.766 -29.797 -16.172 1 93.62 380 TYR A O 1
ATOM 2985 N N . ILE A 1 381 ? -17.281 -29.688 -14.016 1 93.88 381 ILE A N 1
ATOM 2986 C CA . ILE A 1 381 ? -15.922 -30.031 -13.609 1 93.88 381 ILE A CA 1
ATOM 2987 C C . ILE A 1 381 ? -15.961 -31.203 -12.633 1 93.88 381 ILE A C 1
ATOM 2989 O O . ILE A 1 381 ? -14.969 -31.516 -11.977 1 93.88 381 ILE A O 1
ATOM 2993 N N . SER A 1 382 ? -17.062 -31.797 -12.492 1 92.31 382 SER A N 1
ATOM 2994 C CA . SER A 1 382 ? -17.203 -33 -11.656 1 92.31 382 SER A CA 1
ATOM 2995 C C . SER A 1 382 ? -16.688 -32.75 -10.242 1 92.31 382 SER A C 1
ATOM 2997 O O . SER A 1 382 ? -17.078 -31.75 -9.602 1 92.31 382 SER A O 1
ATOM 2999 N N . ASN A 1 383 ? -15.859 -33.719 -9.703 1 94.31 383 ASN A N 1
ATOM 3000 C CA . ASN A 1 383 ? -15.352 -33.594 -8.344 1 94.31 383 ASN A CA 1
ATOM 3001 C C . ASN A 1 383 ? -13.852 -33.312 -8.328 1 94.31 383 ASN A C 1
ATOM 3003 O O . ASN A 1 383 ? -13.133 -33.844 -7.469 1 94.31 383 ASN A O 1
ATOM 3007 N N . TRP A 1 384 ? -13.484 -32.594 -9.289 1 95.81 384 TRP A N 1
ATOM 3008 C CA . TRP A 1 384 ? -12.07 -32.25 -9.359 1 95.81 384 TRP A CA 1
ATOM 3009 C C . TRP A 1 384 ? -11.672 -31.328 -8.211 1 95.81 384 TRP A C 1
ATOM 3011 O O . TRP A 1 384 ? -12.516 -30.609 -7.656 1 95.81 384 TRP A O 1
ATOM 3021 N N . THR A 1 385 ? -10.383 -31.438 -7.82 1 96.38 385 THR A N 1
ATOM 3022 C CA . THR A 1 385 ? -9.828 -30.531 -6.816 1 96.38 385 THR A CA 1
ATOM 3023 C C . THR A 1 385 ? -9.008 -29.438 -7.477 1 96.38 385 THR A C 1
ATOM 3025 O O . THR A 1 385 ? -8.594 -29.562 -8.633 1 96.38 385 THR A O 1
ATOM 3028 N N . LEU A 1 386 ? -8.867 -28.328 -6.805 1 96.75 386 LEU A N 1
ATOM 3029 C CA . LEU A 1 386 ? -8.102 -27.219 -7.336 1 96.75 386 LEU A CA 1
ATOM 3030 C C . LEU A 1 386 ? -6.695 -27.656 -7.73 1 96.75 386 LEU A C 1
ATOM 3032 O O . LEU A 1 386 ? -6.148 -27.188 -8.734 1 96.75 386 LEU A O 1
ATOM 3036 N N . GLN A 1 387 ? -6.137 -28.609 -7.027 1 94.75 387 GLN A N 1
ATOM 3037 C CA . GLN A 1 387 ? -4.766 -29.078 -7.223 1 94.75 387 GLN A CA 1
ATOM 3038 C C . GLN A 1 387 ? -4.633 -29.859 -8.523 1 94.75 387 GLN A C 1
ATOM 3040 O O . GLN A 1 387 ? -3.539 -29.969 -9.078 1 94.75 387 GLN A O 1
ATOM 3045 N N . GLN A 1 388 ? -5.688 -30.375 -8.945 1 95.44 388 GLN A N 1
ATOM 3046 C CA . GLN A 1 388 ? -5.656 -31.234 -10.117 1 95.44 388 GLN A CA 1
ATOM 3047 C C . GLN A 1 388 ? -5.73 -30.422 -11.406 1 95.44 388 GLN A C 1
ATOM 3049 O O . GLN A 1 388 ? -5.422 -30.922 -12.484 1 95.44 388 GLN A O 1
ATOM 3054 N N . LEU A 1 389 ? -6.102 -29.25 -11.32 1 96.12 389 LEU A N 1
ATOM 3055 C CA . LEU A 1 389 ? -6.402 -28.453 -12.5 1 96.12 389 LEU A CA 1
ATOM 3056 C C . LEU A 1 389 ? -5.125 -28.094 -13.258 1 96.12 389 LEU A C 1
ATOM 3058 O O . LEU A 1 389 ? -4.051 -28 -12.656 1 96.12 389 LEU A O 1
ATOM 3062 N N . PRO A 1 390 ? -5.242 -27.891 -14.547 1 95.38 390 PRO A N 1
ATOM 3063 C CA . PRO A 1 390 ? -4.078 -27.578 -15.383 1 95.38 390 PRO A CA 1
ATOM 3064 C C . PRO A 1 390 ? -3.342 -26.328 -14.922 1 95.38 390 PRO A C 1
ATOM 3066 O O . PRO A 1 390 ? -2.109 -26.281 -14.961 1 95.38 390 PRO A O 1
ATOM 3069 N N . VAL A 1 391 ? -4.094 -25.359 -14.539 1 96.75 391 VAL A N 1
ATOM 3070 C CA . VAL A 1 391 ? -3.514 -24.094 -14.094 1 96.75 391 VAL A CA 1
ATOM 3071 C C . VAL A 1 391 ? -3.809 -23.875 -12.609 1 96.75 391 VAL A C 1
ATOM 3073 O O . VAL A 1 391 ? -4.945 -24.062 -12.164 1 96.75 391 VAL A O 1
ATOM 3076 N N . PRO A 1 392 ? -2.734 -23.625 -11.867 1 96.88 392 PRO A N 1
ATOM 3077 C CA . PRO A 1 392 ? -3.006 -23.312 -10.461 1 96.88 392 PRO A CA 1
ATOM 3078 C C . PRO A 1 392 ? -3.969 -22.141 -10.281 1 96.88 392 PRO A C 1
ATOM 3080 O O . PRO A 1 392 ? -3.82 -21.109 -10.953 1 96.88 392 PRO A O 1
ATOM 3083 N N . VAL A 1 393 ? -4.961 -22.359 -9.453 1 97.69 393 VAL A N 1
ATOM 3084 C CA . VAL A 1 393 ? -5.992 -21.344 -9.273 1 97.69 393 VAL A CA 1
ATOM 3085 C C . VAL A 1 393 ? -6.309 -21.188 -7.785 1 97.69 393 VAL A C 1
ATOM 3087 O O . VAL A 1 393 ? -6.258 -22.156 -7.027 1 97.69 393 VAL A O 1
ATOM 3090 N N . LYS A 1 394 ? -6.52 -19.953 -7.418 1 98 394 LYS A N 1
ATOM 3091 C CA . LYS A 1 394 ? -6.895 -19.625 -6.047 1 98 394 LYS A CA 1
ATOM 3092 C C . LYS A 1 394 ? -8.227 -18.875 -6.008 1 98 394 LYS A C 1
ATOM 3094 O O . LYS A 1 394 ? -8.516 -18.062 -6.887 1 98 394 LYS A O 1
ATOM 3099 N N . SER A 1 395 ? -9.039 -19.203 -5.055 1 97.94 395 SER A N 1
ATOM 3100 C CA . SER A 1 395 ? -10.312 -18.531 -4.848 1 97.94 395 SER A CA 1
ATOM 3101 C C . SER A 1 395 ? -10.336 -17.797 -3.504 1 97.94 395 SER A C 1
ATOM 3103 O O . SER A 1 395 ? -9.758 -18.281 -2.525 1 97.94 395 SER A O 1
ATOM 3105 N N . VAL A 1 396 ? -11.008 -16.688 -3.479 1 96.38 396 VAL A N 1
ATOM 3106 C CA . VAL A 1 396 ? -11.023 -15.875 -2.273 1 96.38 396 VAL A CA 1
ATOM 3107 C C . VAL A 1 396 ? -12.438 -15.859 -1.684 1 96.38 396 VAL A C 1
ATOM 3109 O O . VAL A 1 396 ? -13.414 -15.711 -2.412 1 96.38 396 VAL A O 1
ATOM 3112 N N . THR A 1 397 ? -12.547 -16.094 -0.443 1 95.88 397 THR A N 1
ATOM 3113 C CA . THR A 1 397 ? -13.758 -15.961 0.363 1 95.88 397 THR A CA 1
ATOM 3114 C C . THR A 1 397 ? -13.469 -15.203 1.654 1 95.88 397 THR A C 1
ATOM 3116 O O . THR A 1 397 ? -12.344 -14.75 1.873 1 95.88 397 THR A O 1
ATOM 3119 N N . VAL A 1 398 ? -14.523 -14.938 2.408 1 93.75 398 VAL A N 1
ATOM 3120 C CA . VAL A 1 398 ? -14.336 -14.234 3.676 1 93.75 398 VAL A CA 1
ATOM 3121 C C . VAL A 1 398 ? -15 -15.023 4.801 1 93.75 398 VAL A C 1
ATOM 3123 O O . VAL A 1 398 ? -16.109 -15.547 4.633 1 93.75 398 VAL A O 1
ATOM 3126 N N . ASP A 1 399 ? -14.289 -15.125 5.902 1 94.19 399 ASP A N 1
ATOM 3127 C CA . ASP A 1 399 ? -14.836 -15.734 7.113 1 94.19 399 ASP A CA 1
ATOM 3128 C C . ASP A 1 399 ? -15.375 -14.664 8.062 1 94.19 399 ASP A C 1
ATOM 3130 O O . ASP A 1 399 ? -14.602 -13.883 8.625 1 94.19 399 ASP A O 1
ATOM 3134 N N . LEU A 1 400 ? -16.656 -14.695 8.312 1 91.75 400 LEU A N 1
ATOM 3135 C CA . LEU A 1 400 ? -17.297 -13.664 9.125 1 91.75 400 LEU A CA 1
ATOM 3136 C C . LEU A 1 400 ? -16.969 -13.859 10.602 1 91.75 400 LEU A C 1
ATOM 3138 O O . LEU A 1 400 ? -17.188 -12.953 11.406 1 91.75 400 LEU A O 1
ATOM 3142 N N . VAL A 1 401 ? -16.5 -14.992 10.961 1 90.69 401 VAL A N 1
ATOM 3143 C CA . VAL A 1 401 ? -16.109 -15.234 12.352 1 90.69 401 VAL A CA 1
ATOM 3144 C C . VAL A 1 401 ? -14.781 -14.539 12.641 1 90.69 401 VAL A C 1
ATOM 3146 O O . VAL A 1 401 ? -14.68 -13.734 13.57 1 90.69 401 VAL A O 1
ATOM 3149 N N . SER A 1 402 ? -13.82 -14.734 11.797 1 89.5 402 SER A N 1
ATOM 3150 C CA . SER A 1 402 ? -12.5 -14.148 12 1 89.5 402 SER A CA 1
ATOM 3151 C C . SER A 1 402 ? -12.422 -12.742 11.414 1 89.5 402 SER A C 1
ATOM 3153 O O . SER A 1 402 ? -11.586 -11.938 11.828 1 89.5 402 SER A O 1
ATOM 3155 N N . GLY A 1 403 ? -13.195 -12.492 10.453 1 88.56 403 GLY A N 1
ATOM 3156 C CA . GLY A 1 403 ? -13.164 -11.203 9.766 1 88.56 403 GLY A CA 1
ATOM 3157 C C . GLY A 1 403 ? -12.047 -11.094 8.75 1 88.56 403 GLY A C 1
ATOM 3158 O O . GLY A 1 403 ? -11.719 -10 8.297 1 88.56 403 GLY A O 1
ATOM 3159 N N . LYS A 1 404 ? -11.477 -12.219 8.391 1 89 404 LYS A N 1
ATOM 3160 C CA . LYS A 1 404 ? -10.336 -12.219 7.48 1 89 404 LYS A CA 1
ATOM 3161 C C . LYS A 1 404 ? -10.68 -12.922 6.172 1 89 404 LYS A C 1
ATOM 3163 O O . LYS A 1 404 ? -11.57 -13.773 6.133 1 89 404 LYS A O 1
ATOM 3168 N N . PRO A 1 405 ? -10.008 -12.453 5.113 1 90.81 405 PRO A N 1
ATOM 3169 C CA . PRO A 1 405 ? -10.164 -13.211 3.869 1 90.81 405 PRO A CA 1
ATOM 3170 C C . PRO A 1 405 ? -9.547 -14.609 3.945 1 90.81 405 PRO A C 1
ATOM 3172 O O . PRO A 1 405 ? -8.562 -14.812 4.664 1 90.81 405 PRO A O 1
ATOM 3175 N N . LEU A 1 406 ? -10.188 -15.508 3.336 1 94.38 406 LEU A N 1
ATOM 3176 C CA . LEU A 1 406 ? -9.688 -16.875 3.219 1 94.38 406 LEU A CA 1
ATOM 3177 C C . LEU A 1 406 ? -9.398 -17.234 1.763 1 94.38 406 LEU A C 1
ATOM 3179 O O . LEU A 1 406 ? -10.273 -17.094 0.903 1 94.38 406 LEU A O 1
ATOM 3183 N N . VAL A 1 407 ? -8.172 -17.609 1.491 1 96.62 407 VAL A N 1
ATOM 3184 C CA . VAL A 1 407 ? -7.758 -18 0.146 1 96.62 407 VAL A CA 1
ATOM 3185 C C . VAL A 1 407 ? -7.664 -19.516 0.052 1 96.62 407 VAL A C 1
ATOM 3187 O O . VAL A 1 407 ? -6.961 -20.156 0.842 1 96.62 407 VAL A O 1
ATOM 3190 N N . ARG A 1 408 ? -8.453 -20.047 -0.892 1 96.44 408 ARG A N 1
ATOM 3191 C CA . ARG A 1 408 ? -8.391 -21.484 -1.147 1 96.44 408 ARG A CA 1
ATOM 3192 C C . ARG A 1 408 ? -7.473 -21.797 -2.326 1 96.44 408 ARG A C 1
ATOM 3194 O O . ARG A 1 408 ? -7.574 -21.172 -3.381 1 96.44 408 ARG A O 1
ATOM 3201 N N . ASP A 1 409 ? -6.551 -22.703 -2.129 1 95 409 ASP A N 1
ATOM 3202 C CA . ASP A 1 409 ? -5.715 -23.172 -3.229 1 95 409 ASP A CA 1
ATOM 3203 C C . ASP A 1 409 ? -5.703 -24.703 -3.301 1 95 409 ASP A C 1
ATOM 3205 O O . ASP A 1 409 ? -4.953 -25.281 -4.082 1 95 409 ASP A O 1
ATOM 3209 N N . SER A 1 410 ? -6.477 -25.297 -2.422 1 94.62 410 SER A N 1
ATOM 3210 C CA . SER A 1 410 ? -6.641 -26.75 -2.391 1 94.62 410 SER A CA 1
ATOM 3211 C C . SER A 1 410 ? -8.062 -27.125 -1.996 1 94.62 410 SER A C 1
ATOM 3213 O O . SER A 1 410 ? -8.828 -26.281 -1.519 1 94.62 410 SER A O 1
ATOM 3215 N N . GLY A 1 411 ? -8.344 -28.359 -2.33 1 94.5 411 GLY A N 1
ATOM 3216 C CA . GLY A 1 411 ? -9.672 -28.859 -1.991 1 94.5 411 GLY A CA 1
ATOM 3217 C C . GLY A 1 411 ? -10.602 -28.922 -3.186 1 94.5 411 GLY A C 1
ATOM 3218 O O . GLY A 1 411 ? -10.164 -28.797 -4.332 1 94.5 411 GLY A O 1
ATOM 3219 N N . ASP A 1 412 ? -11.891 -29.172 -2.855 1 96.69 412 ASP A N 1
ATOM 3220 C CA . ASP A 1 412 ? -12.898 -29.344 -3.898 1 96.69 412 ASP A CA 1
ATOM 3221 C C . ASP A 1 412 ? -13.117 -28.047 -4.672 1 96.69 412 ASP A C 1
ATOM 3223 O O . ASP A 1 412 ? -13.359 -27 -4.074 1 96.69 412 ASP A O 1
ATOM 3227 N N . ALA A 1 413 ? -13 -28.156 -6.02 1 97.44 413 ALA A N 1
ATOM 3228 C CA . ALA A 1 413 ? -13.094 -26.969 -6.871 1 97.44 413 ALA A CA 1
ATOM 3229 C C . ALA A 1 413 ? -14.484 -26.359 -6.797 1 97.44 413 ALA A C 1
ATOM 3231 O O . ALA A 1 413 ? -14.625 -25.141 -6.672 1 97.44 413 ALA A O 1
ATOM 3232 N N . THR A 1 414 ? -15.492 -27.203 -6.863 1 97.31 414 THR A N 1
ATOM 3233 C CA . THR A 1 414 ? -16.875 -26.719 -6.828 1 97.31 414 THR A CA 1
ATOM 3234 C C . THR A 1 414 ? -17.172 -26.031 -5.492 1 97.31 414 THR A C 1
ATOM 3236 O O . THR A 1 414 ? -17.734 -24.938 -5.461 1 97.31 414 THR A O 1
ATOM 3239 N N . ASP A 1 415 ? -16.734 -26.609 -4.395 1 95.81 415 ASP A N 1
ATOM 3240 C CA . ASP A 1 415 ? -16.922 -26.016 -3.078 1 95.81 415 ASP A CA 1
ATOM 3241 C C . ASP A 1 415 ? -16.234 -24.656 -2.979 1 95.81 415 ASP A C 1
ATOM 3243 O O . ASP A 1 415 ? -16.781 -23.719 -2.385 1 95.81 415 ASP A O 1
ATOM 3247 N N . SER A 1 416 ? -15.086 -24.609 -3.539 1 96.94 416 SER A N 1
ATOM 3248 C CA . SER A 1 416 ? -14.344 -23.359 -3.51 1 96.94 416 SER A CA 1
ATOM 3249 C C . SER A 1 416 ? -15.086 -22.25 -4.246 1 96.94 416 SER A C 1
ATOM 3251 O O . SER A 1 416 ? -15.094 -21.109 -3.805 1 96.94 416 SER A O 1
ATOM 3253 N N . ILE A 1 417 ? -15.734 -22.594 -5.324 1 97.06 417 ILE A N 1
ATOM 3254 C CA . ILE A 1 417 ? -16.531 -21.625 -6.074 1 97.06 417 ILE A CA 1
ATOM 3255 C C . ILE A 1 417 ? -17.734 -21.203 -5.254 1 97.06 417 ILE A C 1
ATOM 3257 O O . ILE A 1 417 ? -18.016 -20.016 -5.09 1 97.06 417 ILE A O 1
ATOM 3261 N N . LEU A 1 418 ? -18.453 -22.203 -4.723 1 95.25 418 LEU A N 1
ATOM 3262 C CA . LEU A 1 418 ? -19.672 -21.938 -3.982 1 95.25 418 LEU A CA 1
ATOM 3263 C C . LEU A 1 418 ? -19.422 -21.031 -2.793 1 95.25 418 LEU A C 1
ATOM 3265 O O . LEU A 1 418 ? -20.219 -20.125 -2.502 1 95.25 418 LEU A O 1
ATOM 3269 N N . GLU A 1 419 ? -18.312 -21.266 -2.123 1 94.75 419 GLU A N 1
ATOM 3270 C CA . GLU A 1 419 ? -17.938 -20.406 -1.006 1 94.75 419 GLU A CA 1
ATOM 3271 C C . GLU A 1 419 ? -17.688 -18.984 -1.471 1 94.75 419 GLU A C 1
ATOM 3273 O O . GLU A 1 419 ? -18.109 -18.031 -0.815 1 94.75 419 GLU A O 1
ATOM 3278 N N . SER A 1 420 ? -17.031 -18.828 -2.566 1 96 420 SER A N 1
ATOM 3279 C CA . SER A 1 420 ? -16.578 -17.531 -3.045 1 96 420 SER A CA 1
ATOM 3280 C C . SER A 1 420 ? -17.734 -16.719 -3.625 1 96 420 SER A C 1
ATOM 3282 O O . SER A 1 420 ? -17.719 -15.484 -3.572 1 96 420 SER A O 1
ATOM 3284 N N . ILE A 1 421 ? -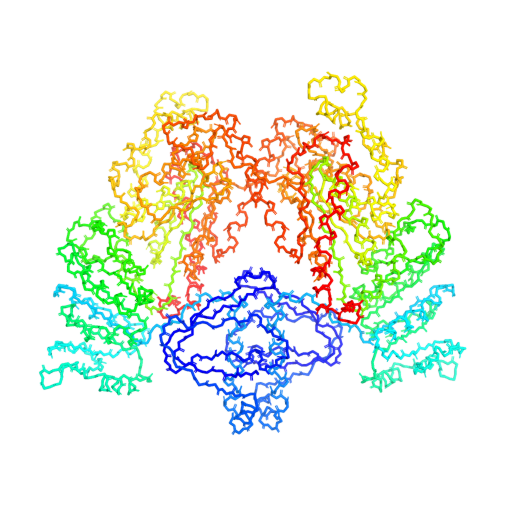18.797 -17.359 -4.133 1 93.06 421 ILE A N 1
ATOM 3285 C CA . ILE A 1 421 ? -19.891 -16.641 -4.777 1 93.06 421 ILE A CA 1
ATOM 3286 C C . ILE A 1 421 ? -21.031 -16.422 -3.783 1 93.06 421 ILE A C 1
ATOM 3288 O O . ILE A 1 421 ? -22.109 -15.969 -4.156 1 93.06 421 ILE A O 1
ATOM 3292 N N . ASN A 1 422 ? -20.812 -16.797 -2.551 1 91.19 422 ASN A N 1
ATOM 3293 C CA . ASN A 1 422 ? -21.859 -16.719 -1.544 1 91.19 422 ASN A CA 1
ATOM 3294 C C . ASN A 1 422 ? -22.109 -15.273 -1.104 1 91.19 422 ASN A C 1
ATOM 3296 O O . ASN A 1 422 ? -21.75 -14.891 0.014 1 91.19 422 ASN A O 1
ATOM 3300 N N . ILE A 1 423 ? -22.828 -14.5 -1.811 1 85.94 423 ILE A N 1
ATOM 3301 C CA . ILE A 1 423 ? -23.094 -13.086 -1.585 1 85.94 423 ILE A CA 1
ATOM 3302 C C . ILE A 1 423 ? -24.062 -12.914 -0.415 1 85.94 423 ILE A C 1
ATOM 3304 O O . ILE A 1 423 ? -25.156 -13.484 -0.417 1 85.94 423 ILE A O 1
ATOM 3308 N N . PRO A 1 424 ? -23.734 -12.164 0.567 1 80.31 424 PRO A N 1
ATOM 3309 C CA . PRO A 1 424 ? -24.547 -12.016 1.782 1 80.31 424 PRO A CA 1
ATOM 3310 C C . PRO A 1 424 ? -25.984 -11.594 1.489 1 80.31 424 PRO A C 1
ATOM 3312 O O . PRO A 1 424 ? -26.906 -12.008 2.191 1 80.31 424 PRO A O 1
ATOM 3315 N N . VAL A 1 425 ? -26.344 -10.805 0.529 1 74.06 425 VAL A N 1
ATOM 3316 C CA . VAL A 1 425 ? -27.688 -10.32 0.244 1 74.06 425 VAL A CA 1
ATOM 3317 C C . VAL A 1 425 ? -28.516 -11.43 -0.387 1 74.06 425 VAL A C 1
ATOM 3319 O O . VAL A 1 425 ? -29.75 -11.438 -0.272 1 74.06 425 VAL A O 1
ATOM 3322 N N . PHE A 1 426 ? -27.875 -12.461 -0.869 1 77.44 426 PHE A N 1
ATOM 3323 C CA . PHE A 1 426 ? -28.594 -13.461 -1.639 1 77.44 426 PHE A CA 1
ATOM 3324 C C . PHE A 1 426 ? -28.625 -14.797 -0.897 1 77.44 426 PHE A C 1
ATOM 3326 O O . PHE A 1 426 ? -29.438 -15.664 -1.211 1 77.44 426 PHE A O 1
ATOM 3333 N N . SER A 1 427 ? -27.703 -14.945 0.047 1 78.94 427 SER A N 1
ATOM 3334 C CA . SER A 1 427 ? -27.609 -16.25 0.688 1 78.94 427 SER A CA 1
ATOM 3335 C C . SER A 1 427 ? -27.125 -16.125 2.127 1 78.94 427 SER A C 1
ATOM 3337 O O . SER A 1 427 ? -26.562 -15.094 2.51 1 78.94 427 SER A O 1
ATOM 3339 N N . LYS A 1 428 ? -27.375 -17.234 2.863 1 85.44 428 LYS A N 1
ATOM 3340 C CA . LYS A 1 428 ? -26.812 -17.344 4.207 1 85.44 428 LYS A CA 1
ATOM 3341 C C . LYS A 1 428 ? -25.344 -17.75 4.152 1 85.44 428 LYS A C 1
ATOM 3343 O O . LYS A 1 428 ? -24.891 -18.375 3.182 1 85.44 428 LYS A O 1
ATOM 3348 N N . PRO A 1 429 ? -24.641 -17.406 5.219 1 91.19 429 PRO A N 1
ATOM 3349 C CA . PRO A 1 429 ? -23.25 -17.844 5.246 1 91.19 429 PRO A CA 1
ATOM 3350 C C . PRO A 1 429 ? -23.109 -19.359 5.258 1 91.19 429 PRO A C 1
ATOM 3352 O O . PRO A 1 429 ? -23.953 -20.062 5.824 1 91.19 429 PRO A O 1
ATOM 3355 N N . ILE A 1 430 ? -22.172 -19.875 4.547 1 91.19 430 ILE A N 1
ATOM 3356 C CA . ILE A 1 430 ? -21.828 -21.297 4.633 1 91.19 430 ILE A CA 1
ATOM 3357 C C . ILE A 1 430 ? -21.047 -21.562 5.922 1 91.19 430 ILE A C 1
ATOM 3359 O O . ILE A 1 430 ? -19.969 -21.016 6.121 1 91.19 430 ILE A O 1
ATOM 3363 N N . VAL A 1 431 ? -21.625 -22.312 6.754 1 91.19 431 VAL A N 1
ATOM 3364 C CA . VAL A 1 431 ? -21.047 -22.516 8.07 1 91.19 431 VAL A CA 1
ATOM 3365 C C . VAL A 1 431 ? -20.422 -23.922 8.148 1 91.19 431 VAL A C 1
ATOM 3367 O O . VAL A 1 431 ? -21.125 -24.922 8 1 91.19 431 VAL A O 1
ATOM 3370 N N . ARG A 1 432 ? -19.094 -23.938 8.344 1 89.38 432 ARG A N 1
ATOM 3371 C CA . ARG A 1 432 ? -18.406 -25.203 8.539 1 89.38 432 ARG A CA 1
ATOM 3372 C C . ARG A 1 432 ? -17.047 -24.984 9.203 1 89.38 432 ARG A C 1
ATOM 3374 O O . ARG A 1 432 ? -16.391 -23.969 8.984 1 89.38 432 ARG A O 1
ATOM 3381 N N . ASN A 1 433 ? -16.656 -25.922 10.109 1 89.31 433 ASN A N 1
ATOM 3382 C CA . ASN A 1 433 ? -15.359 -25.953 10.766 1 89.31 433 ASN A CA 1
ATOM 3383 C C . ASN A 1 433 ? -15.055 -24.641 11.484 1 89.31 433 ASN A C 1
ATOM 3385 O O . ASN A 1 433 ? -13.969 -24.078 11.336 1 89.31 433 ASN A O 1
ATOM 3389 N N . GLY A 1 434 ? -16.078 -24.094 12.031 1 90.31 434 GLY A N 1
ATOM 3390 C CA . GLY A 1 434 ? -15.891 -22.891 12.82 1 90.31 434 GLY A CA 1
ATOM 3391 C C . GLY A 1 434 ? -15.828 -21.625 11.977 1 90.31 434 GLY A C 1
ATOM 3392 O O . GLY A 1 434 ? -15.398 -20.578 12.453 1 90.31 434 GLY A O 1
ATOM 3393 N N . GLN A 1 435 ? -16.203 -21.797 10.734 1 93.06 435 GLN A N 1
ATOM 3394 C CA . GLN A 1 435 ? -16.156 -20.672 9.812 1 93.06 435 GLN A CA 1
ATOM 3395 C C . GLN A 1 435 ? -17.562 -20.344 9.281 1 93.06 435 GLN A C 1
ATOM 3397 O O . GLN A 1 435 ? -18.406 -21.219 9.195 1 93.06 435 GLN A O 1
ATOM 3402 N N . ALA A 1 436 ? -17.75 -19.125 9.102 1 93.94 436 ALA A N 1
ATOM 3403 C CA . ALA A 1 436 ? -18.938 -18.641 8.391 1 93.94 436 ALA A CA 1
ATOM 3404 C C . ALA A 1 436 ? -18.547 -17.891 7.125 1 93.94 436 ALA A C 1
ATOM 3406 O O . ALA A 1 436 ? -18.172 -16.703 7.18 1 93.94 436 ALA A O 1
ATOM 3407 N N . LEU A 1 437 ? -18.734 -18.578 6.004 1 94 437 LEU A N 1
ATOM 3408 C CA . LEU A 1 437 ? -18.094 -18.125 4.773 1 94 437 LEU A CA 1
ATOM 3409 C C . LEU A 1 437 ? -19.078 -17.375 3.895 1 94 437 LEU A C 1
ATOM 3411 O O . LEU A 1 437 ? -20.234 -17.781 3.748 1 94 437 LEU A O 1
ATOM 3415 N N . VAL A 1 438 ? -18.641 -16.234 3.4 1 93.5 438 VAL A N 1
ATOM 3416 C CA . VAL A 1 438 ? -19.406 -15.43 2.449 1 93.5 438 VAL A CA 1
ATOM 3417 C C . VAL A 1 438 ? -18.5 -15.016 1.293 1 93.5 438 VAL A C 1
ATOM 3419 O O . VAL A 1 438 ? -17.328 -15.391 1.248 1 93.5 438 VAL A O 1
ATOM 3422 N N . ASP A 1 439 ? -19.047 -14.273 0.374 1 91.5 439 ASP A N 1
ATOM 3423 C CA . ASP A 1 439 ? -18.359 -13.82 -0.828 1 91.5 439 ASP A CA 1
ATOM 3424 C C . ASP A 1 439 ? -17.094 -13.031 -0.471 1 91.5 439 ASP A C 1
ATOM 3426 O O . ASP A 1 439 ? -17.125 -12.156 0.401 1 91.5 439 ASP A O 1
ATOM 3430 N N . GLY A 1 440 ? -16.016 -13.344 -1.227 1 89.62 440 GLY A N 1
ATOM 3431 C CA . GLY A 1 440 ? -14.719 -12.727 -0.973 1 89.62 440 GLY A CA 1
ATOM 3432 C C . GLY A 1 440 ? -14.68 -11.25 -1.326 1 89.62 440 GLY A C 1
ATOM 3433 O O . GLY A 1 440 ? -13.789 -10.523 -0.886 1 89.62 440 GLY A O 1
ATOM 3434 N N . GLY A 1 441 ? -15.594 -10.805 -2.121 1 88.12 441 GLY A N 1
ATOM 3435 C CA . GLY A 1 441 ? -15.633 -9.422 -2.576 1 88.12 441 GLY A CA 1
ATOM 3436 C C . GLY A 1 441 ? -15.812 -8.43 -1.446 1 88.12 441 GLY A C 1
ATOM 3437 O O . GLY A 1 441 ? -15.562 -7.23 -1.617 1 88.12 441 GLY A O 1
ATOM 3438 N N . LEU A 1 442 ? -16.172 -8.945 -0.334 1 83.69 442 LEU A N 1
ATOM 3439 C CA . LEU A 1 442 ? -16.375 -8.109 0.843 1 83.69 442 LEU A CA 1
ATOM 3440 C C . LEU A 1 442 ? -15.078 -7.438 1.266 1 83.69 442 LEU A C 1
ATOM 3442 O O . LEU A 1 442 ? -15.078 -6.273 1.674 1 83.69 442 LEU A O 1
ATOM 3446 N N . VAL A 1 443 ? -14 -8.195 1.127 1 85.12 443 VAL A N 1
ATOM 3447 C CA . VAL A 1 443 ? -12.75 -7.668 1.661 1 85.12 443 VAL A CA 1
ATOM 3448 C C . VAL A 1 443 ? -11.688 -7.645 0.562 1 85.12 443 VAL A C 1
ATOM 3450 O O . VAL A 1 443 ? -10.766 -6.82 0.594 1 85.12 443 VAL A O 1
ATOM 3453 N N . ASN A 1 444 ? -11.789 -8.492 -0.37 1 87.81 444 ASN A N 1
ATOM 3454 C CA . ASN A 1 444 ? -10.82 -8.586 -1.453 1 87.81 444 ASN A CA 1
ATOM 3455 C C . ASN A 1 444 ? -11.484 -8.992 -2.766 1 87.81 444 ASN A C 1
ATOM 3457 O O . ASN A 1 444 ? -11.469 -10.172 -3.139 1 87.81 444 ASN A O 1
ATOM 3461 N N . ASN A 1 445 ? -11.875 -8.008 -3.52 1 89.94 445 ASN A N 1
ATOM 3462 C CA . ASN A 1 445 ? -12.672 -8.281 -4.719 1 89.94 445 ASN A CA 1
ATOM 3463 C C . ASN A 1 445 ? -11.781 -8.617 -5.91 1 89.94 445 ASN A C 1
ATOM 3465 O O . ASN A 1 445 ? -12.164 -9.406 -6.773 1 89.94 445 ASN A O 1
ATOM 3469 N N . ILE A 1 446 ? -10.711 -7.992 -6.004 1 92.5 446 ILE A N 1
ATOM 3470 C CA . ILE A 1 446 ? -9.742 -8.281 -7.055 1 92.5 446 ILE A CA 1
ATOM 3471 C C . ILE A 1 446 ? -8.438 -8.758 -6.43 1 92.5 446 ILE A C 1
ATOM 3473 O O . ILE A 1 446 ? -7.605 -7.941 -6.016 1 92.5 446 ILE A O 1
ATOM 3477 N N . PRO A 1 447 ? -8.195 -9.977 -6.434 1 93.75 447 PRO A N 1
ATOM 3478 C CA . PRO A 1 447 ? -7.129 -10.547 -5.613 1 93.75 447 PRO A CA 1
ATOM 3479 C C . PRO A 1 447 ? -5.766 -10.508 -6.305 1 93.75 447 PRO A C 1
ATOM 3481 O O . PRO A 1 447 ? -5.086 -11.531 -6.41 1 93.75 447 PRO A O 1
ATOM 3484 N N . ALA A 1 448 ? -5.27 -9.336 -6.73 1 93.25 448 ALA A N 1
ATOM 3485 C CA . ALA A 1 448 ? -3.941 -9.18 -7.316 1 93.25 448 ALA A CA 1
ATOM 3486 C C . ALA A 1 448 ? -2.852 -9.43 -6.277 1 93.25 448 ALA A C 1
ATOM 3488 O O . ALA A 1 448 ? -1.793 -9.977 -6.598 1 93.25 448 ALA A O 1
ATOM 3489 N N . ASP A 1 449 ? -3.133 -9.086 -5.059 1 86.94 449 ASP A N 1
ATOM 3490 C CA . ASP A 1 449 ? -2.176 -9.281 -3.975 1 86.94 449 ASP A CA 1
ATOM 3491 C C . ASP A 1 449 ? -1.906 -10.766 -3.746 1 86.94 449 ASP A C 1
ATOM 3493 O O . ASP A 1 449 ? -0.768 -11.164 -3.49 1 86.94 449 ASP A O 1
ATOM 3497 N N . VAL A 1 450 ? -2.963 -11.555 -3.898 1 92.88 450 VAL A N 1
ATOM 3498 C CA . VAL A 1 450 ? -2.846 -13 -3.707 1 92.88 450 VAL A CA 1
ATOM 3499 C C . VAL A 1 450 ? -1.861 -13.578 -4.723 1 92.88 450 VAL A C 1
ATOM 3501 O O . VAL A 1 450 ? -1.053 -14.445 -4.387 1 92.88 450 VAL A O 1
ATOM 3504 N N . LEU A 1 451 ? -1.919 -13.062 -5.898 1 95.44 451 LEU A N 1
ATOM 3505 C CA . LEU A 1 451 ? -1.042 -13.539 -6.961 1 95.44 451 LEU A CA 1
ATOM 3506 C C . LEU A 1 451 ? 0.398 -13.102 -6.719 1 95.44 451 LEU A C 1
ATOM 3508 O O . LEU A 1 451 ? 1.33 -13.891 -6.887 1 95.44 451 LEU A O 1
ATOM 3512 N N . VAL A 1 452 ? 0.597 -11.867 -6.297 1 87.94 452 VAL A N 1
ATOM 3513 C CA . VAL A 1 452 ? 1.936 -11.367 -6 1 87.94 452 VAL A CA 1
ATOM 3514 C C . VAL A 1 452 ? 2.547 -12.172 -4.855 1 87.94 452 VAL A C 1
ATOM 3516 O O . VAL A 1 452 ? 3.703 -12.594 -4.934 1 87.94 452 VAL A O 1
ATOM 3519 N N . GLU A 1 453 ? 1.714 -12.453 -3.893 1 83.69 453 GLU A N 1
ATOM 3520 C CA . GLU A 1 453 ? 2.174 -13.227 -2.744 1 83.69 453 GLU A CA 1
ATOM 3521 C C . GLU A 1 453 ? 2.523 -14.656 -3.145 1 83.69 453 GLU A C 1
ATOM 3523 O O . GLU A 1 453 ? 3.34 -15.305 -2.49 1 83.69 453 GLU A O 1
ATOM 3528 N N . SER A 1 454 ? 1.897 -15.055 -4.234 1 91.19 454 SER A N 1
ATOM 3529 C CA . SER A 1 454 ? 2.139 -16.406 -4.711 1 91.19 454 SER A CA 1
ATOM 3530 C C . SER A 1 454 ? 3.324 -16.453 -5.672 1 91.19 454 SER A C 1
ATOM 3532 O O . SER A 1 454 ? 3.578 -17.484 -6.301 1 91.19 454 SER A O 1
ATOM 3534 N N . GLY A 1 455 ? 3.973 -15.375 -5.938 1 86 455 GLY A N 1
ATOM 3535 C CA . GLY A 1 455 ? 5.219 -15.367 -6.688 1 86 455 GLY A CA 1
ATOM 3536 C C . GLY A 1 455 ? 5.051 -14.867 -8.109 1 86 455 GLY A C 1
ATOM 3537 O O . GLY A 1 455 ? 5.992 -14.914 -8.906 1 86 455 GLY A O 1
ATOM 3538 N N . CYS A 1 456 ? 3.881 -14.398 -8.492 1 92.25 456 CYS A N 1
ATOM 3539 C CA . CYS A 1 456 ? 3.713 -13.828 -9.82 1 92.25 456 CYS A CA 1
ATOM 3540 C C . CYS A 1 456 ? 4.469 -12.508 -9.945 1 92.25 456 CYS A C 1
ATOM 3542 O O . CYS A 1 456 ? 4.383 -11.656 -9.062 1 92.25 456 CYS A O 1
ATOM 3544 N N . ASN A 1 457 ? 5.246 -12.391 -10.984 1 86.94 457 ASN A N 1
ATOM 3545 C CA . ASN A 1 457 ? 6.004 -11.156 -11.172 1 86.94 457 ASN A CA 1
ATOM 3546 C C . ASN A 1 457 ? 5.383 -10.273 -12.25 1 86.94 457 ASN A C 1
ATOM 3548 O O . ASN A 1 457 ? 5.914 -9.203 -12.562 1 86.94 457 ASN A O 1
ATOM 3552 N N . PHE A 1 458 ? 4.312 -10.68 -12.828 1 91.25 458 PHE A N 1
ATOM 3553 C CA . PHE A 1 458 ? 3.467 -9.914 -13.734 1 91.25 458 PHE A CA 1
ATOM 3554 C C . PHE A 1 458 ? 1.997 -10.25 -13.523 1 91.25 458 PHE A C 1
ATOM 3556 O O . PHE A 1 458 ? 1.584 -11.398 -13.703 1 91.25 458 PHE A O 1
ATOM 3563 N N . VAL A 1 459 ? 1.254 -9.273 -13.125 1 94.88 459 VAL A N 1
ATOM 3564 C CA . VAL A 1 459 ? -0.128 -9.562 -12.758 1 94.88 459 VAL A CA 1
ATOM 3565 C C . VAL A 1 459 ? -1.075 -8.727 -13.617 1 94.88 459 VAL A C 1
ATOM 3567 O O . VAL A 1 459 ? -0.931 -7.504 -13.703 1 94.88 459 VAL A O 1
ATOM 3570 N N . ILE A 1 460 ? -1.995 -9.375 -14.289 1 97.25 460 ILE A N 1
ATOM 3571 C CA . ILE A 1 460 ? -3.102 -8.742 -15 1 97.25 460 ILE A CA 1
ATOM 3572 C C . ILE A 1 460 ? -4.367 -8.812 -14.156 1 97.25 460 ILE A C 1
ATOM 3574 O O . ILE A 1 460 ? -4.832 -9.898 -13.805 1 97.25 460 ILE A O 1
ATOM 3578 N N . ALA A 1 461 ? -4.848 -7.707 -13.797 1 96.31 461 ALA A N 1
ATOM 3579 C CA . ALA A 1 461 ? -6.086 -7.656 -13.023 1 96.31 461 ALA A CA 1
ATOM 3580 C C . ALA A 1 461 ? -7.266 -7.23 -13.891 1 96.31 461 ALA A C 1
ATOM 3582 O O . ALA A 1 461 ? -7.125 -6.355 -14.742 1 96.31 461 ALA A O 1
ATOM 3583 N N . VAL A 1 462 ? -8.406 -7.871 -13.688 1 96.94 462 VAL A N 1
ATOM 3584 C CA . VAL A 1 462 ? -9.625 -7.535 -14.414 1 96.94 462 VAL A CA 1
ATOM 3585 C C . VAL A 1 462 ? -10.703 -7.09 -13.43 1 96.94 462 VAL A C 1
ATOM 3587 O O . VAL A 1 462 ? -11.133 -7.871 -12.57 1 96.94 462 VAL A O 1
ATOM 3590 N N . SER A 1 463 ? -11.094 -5.91 -13.578 1 92.62 463 SER A N 1
ATOM 3591 C CA . SER A 1 463 ? -12.125 -5.344 -12.711 1 92.62 463 SER A CA 1
ATOM 3592 C C . SER A 1 463 ? -13.469 -5.273 -13.422 1 92.62 463 SER A C 1
ATOM 3594 O O . SER A 1 463 ? -13.609 -4.559 -14.422 1 92.62 463 SER A O 1
ATOM 3596 N N . VAL A 1 464 ? -14.391 -6.008 -12.922 1 92.38 464 VAL A N 1
ATOM 3597 C CA . VAL A 1 464 ? -15.734 -5.945 -13.477 1 92.38 464 VAL A CA 1
ATOM 3598 C C . VAL A 1 464 ? -16.672 -5.266 -12.484 1 92.38 464 VAL A C 1
ATOM 3600 O O . VAL A 1 464 ? -17.844 -5.641 -12.367 1 92.38 464 VAL A O 1
ATOM 3603 N N . THR A 1 465 ? -16.094 -4.406 -11.711 1 81.06 465 THR A N 1
ATOM 3604 C CA . THR A 1 465 ? -16.875 -3.639 -10.75 1 81.06 465 THR A CA 1
ATOM 3605 C C . THR A 1 465 ? -17.469 -2.393 -11.398 1 81.06 465 THR A C 1
ATOM 3607 O O . THR A 1 465 ? -16.812 -1.749 -12.227 1 81.06 465 THR A O 1
ATOM 3610 N N . ALA A 1 466 ? -18.703 -2.234 -11.109 1 69.38 466 ALA A N 1
ATOM 3611 C CA . ALA A 1 466 ? -19.328 -1.023 -11.617 1 69.38 466 ALA A CA 1
ATOM 3612 C C . ALA A 1 466 ? -18.703 0.226 -11.008 1 69.38 466 ALA A C 1
ATOM 3614 O O . ALA A 1 466 ? -18.281 0.208 -9.844 1 69.38 466 ALA A O 1
ATOM 3615 N N . LYS A 1 467 ? -18.531 1.22 -11.859 1 75.88 467 LYS A N 1
ATOM 3616 C CA . LYS A 1 467 ? -18.109 2.514 -11.336 1 75.88 467 LYS A CA 1
ATOM 3617 C C . LYS A 1 467 ? -19.219 3.154 -10.492 1 75.88 467 LYS A C 1
ATOM 3619 O O . LYS A 1 467 ? -20.406 2.932 -10.75 1 75.88 467 LYS A O 1
ATOM 3624 N N . LEU A 1 468 ? -18.797 3.799 -9.461 1 77.94 468 LEU A N 1
ATOM 3625 C CA . LEU A 1 468 ? -19.75 4.492 -8.617 1 77.94 468 LEU A CA 1
ATOM 3626 C C . LEU A 1 468 ? -20.422 5.637 -9.383 1 77.94 468 LEU A C 1
ATOM 3628 O O . LEU A 1 468 ? -19.734 6.445 -10.008 1 77.94 468 LEU A O 1
ATOM 3632 N N . GLU A 1 469 ? -21.734 5.559 -9.508 1 78.12 469 GLU A N 1
ATOM 3633 C CA . GLU A 1 469 ? -22.438 6.691 -10.094 1 78.12 469 GLU A CA 1
ATOM 3634 C C . GLU A 1 469 ? -22.234 7.957 -9.266 1 78.12 469 GLU A C 1
ATOM 3636 O O . GLU A 1 469 ? -22.312 7.918 -8.039 1 78.12 469 GLU A O 1
ATOM 3641 N N . LEU A 1 470 ? -21.938 9.039 -9.938 1 83.19 470 LEU A N 1
ATOM 3642 C CA . LEU A 1 470 ? -21.734 10.297 -9.219 1 83.19 470 LEU A CA 1
ATOM 3643 C C . LEU A 1 470 ? -23.078 10.953 -8.891 1 83.19 470 LEU A C 1
ATOM 3645 O O . LEU A 1 470 ? -23.328 12.094 -9.281 1 83.19 470 LEU A O 1
ATOM 3649 N N . GLU A 1 471 ? -23.938 10.211 -8.383 1 84.44 471 GLU A N 1
ATOM 3650 C CA . GLU A 1 471 ? -25.266 10.656 -7.957 1 84.44 471 GLU A CA 1
ATOM 3651 C C . GLU A 1 471 ? -25.719 9.906 -6.703 1 84.44 471 GLU A C 1
ATOM 3653 O O . GLU A 1 471 ? -25.484 8.703 -6.578 1 84.44 471 GLU A O 1
ATOM 3658 N N . PHE A 1 472 ? -26.203 10.719 -5.797 1 86.38 472 PHE A N 1
ATOM 3659 C CA . PHE A 1 472 ? -26.766 10.141 -4.582 1 86.38 472 PHE A CA 1
ATOM 3660 C C . PHE A 1 472 ? -28.016 10.891 -4.152 1 86.38 472 PHE A C 1
ATOM 3662 O O . PHE A 1 472 ? -27.984 12.109 -3.967 1 86.38 472 PHE A O 1
ATOM 3669 N N . ALA A 1 473 ? -29.047 10.172 -3.986 1 87.5 473 ALA A N 1
ATOM 3670 C CA . ALA A 1 473 ? -30.344 10.734 -3.607 1 87.5 473 ALA A CA 1
ATOM 3671 C C . ALA A 1 473 ? -30.703 11.938 -4.484 1 87.5 473 ALA A C 1
ATOM 3673 O O . ALA A 1 473 ? -31.062 13 -3.977 1 87.5 473 ALA A O 1
ATOM 3674 N N . LYS A 1 474 ? -30.438 11.828 -5.797 1 83.69 474 LYS A N 1
ATOM 3675 C CA . LYS A 1 474 ? -30.766 12.805 -6.824 1 83.69 474 LYS A CA 1
ATOM 3676 C C . LYS A 1 474 ? -29.812 14.008 -6.762 1 83.69 474 LYS A C 1
ATOM 3678 O O . LYS A 1 474 ? -30.047 15.023 -7.414 1 83.69 474 LYS A O 1
ATOM 3683 N N . ASN A 1 475 ? -28.828 13.891 -5.887 1 89.62 475 ASN A N 1
ATOM 3684 C CA . ASN A 1 475 ? -27.828 14.953 -5.82 1 89.62 475 ASN A CA 1
ATOM 3685 C C . ASN A 1 475 ? -26.609 14.633 -6.688 1 89.62 475 ASN A C 1
ATOM 3687 O O . ASN A 1 475 ? -26.125 13.508 -6.68 1 89.62 475 ASN A O 1
ATOM 3691 N N . ARG A 1 476 ? -26.188 15.602 -7.48 1 89.19 476 ARG A N 1
ATOM 3692 C CA . ARG A 1 476 ? -25 15.516 -8.32 1 89.19 476 ARG A CA 1
ATOM 3693 C C . ARG A 1 476 ? -23.969 16.578 -7.934 1 89.19 476 ARG A C 1
ATOM 3695 O O . ARG A 1 476 ? -24.281 17.516 -7.199 1 89.19 476 ARG A O 1
ATOM 3702 N N . PRO A 1 477 ? -22.703 16.469 -8.297 1 87.56 477 PRO A N 1
ATOM 3703 C CA . PRO A 1 477 ? -21.656 17.406 -7.891 1 87.56 477 PRO A CA 1
ATOM 3704 C C . PRO A 1 477 ? -22.016 18.859 -8.219 1 87.56 477 PRO A C 1
ATOM 3706 O O . PRO A 1 477 ? -21.641 19.766 -7.48 1 87.56 477 PRO A O 1
ATOM 3709 N N . ASP A 1 478 ? -22.828 19.062 -9.172 1 85.94 478 ASP A N 1
ATOM 3710 C CA . ASP A 1 478 ? -23.141 20.438 -9.594 1 85.94 478 ASP A CA 1
ATOM 3711 C C . ASP A 1 478 ? -24.531 20.844 -9.109 1 85.94 478 ASP A C 1
ATOM 3713 O O . ASP A 1 478 ? -25.016 21.922 -9.453 1 85.94 478 ASP A O 1
ATOM 3717 N N . THR A 1 479 ? -25.094 20.031 -8.281 1 88.25 479 THR A N 1
ATOM 3718 C CA . THR A 1 479 ? -26.422 20.3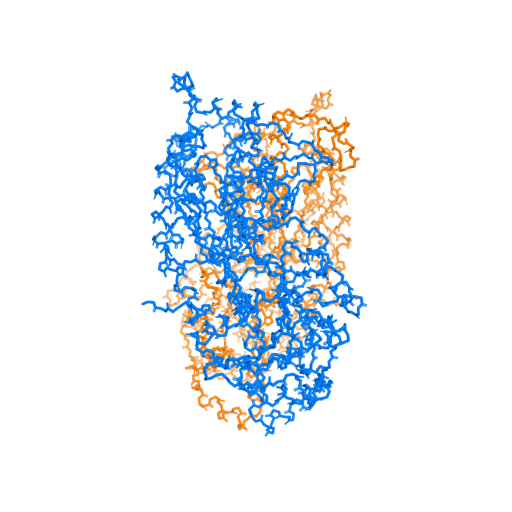91 -7.773 1 88.25 479 THR A CA 1
ATOM 3719 C C . THR A 1 479 ? -26.312 21.547 -6.793 1 88.25 479 THR A C 1
ATOM 3721 O O . THR A 1 479 ? -25.578 21.484 -5.809 1 88.25 479 THR A O 1
ATOM 3724 N N . PRO A 1 480 ? -26.953 22.641 -7.047 1 88.31 480 PRO A N 1
ATOM 3725 C CA . PRO A 1 480 ? -26.969 23.75 -6.082 1 88.31 480 PRO A CA 1
ATOM 3726 C C . PRO A 1 480 ? -27.562 23.344 -4.734 1 88.31 480 PRO A C 1
ATOM 3728 O O . PRO A 1 480 ? -28.469 22.516 -4.672 1 88.31 480 PRO A O 1
ATOM 3731 N N . THR A 1 481 ? -27.062 23.984 -3.699 1 87.94 481 THR A N 1
ATOM 3732 C CA . THR A 1 481 ? -27.453 23.656 -2.336 1 87.94 481 THR A CA 1
ATOM 3733 C C . THR A 1 481 ? -28.969 23.766 -2.164 1 87.94 481 THR A C 1
ATOM 3735 O O . THR A 1 481 ? -29.594 22.922 -1.497 1 87.94 481 THR A O 1
ATOM 3738 N N . SER A 1 482 ? -29.547 24.703 -2.744 1 88.69 482 SER A N 1
ATOM 3739 C CA . SER A 1 482 ? -30.969 24.969 -2.592 1 88.69 482 SER A CA 1
ATOM 3740 C C . SER A 1 482 ? -31.812 23.844 -3.201 1 88.69 482 SER A C 1
ATOM 3742 O O . SER A 1 482 ? -32.969 23.625 -2.799 1 88.69 482 SER A O 1
ATOM 3744 N N . GLU A 1 483 ? -31.25 23.078 -4.086 1 88 483 GLU A N 1
ATOM 3745 C CA . GLU A 1 483 ? -31.984 22.047 -4.812 1 88 483 GLU A CA 1
ATOM 3746 C C . GLU A 1 483 ? -31.625 20.656 -4.297 1 88 483 GLU A C 1
ATOM 3748 O O . GLU A 1 483 ? -32.188 19.656 -4.754 1 88 483 GLU A O 1
ATOM 3753 N N . MET A 1 484 ? -30.781 20.641 -3.398 1 86.62 484 MET A N 1
ATOM 3754 C CA . MET A 1 484 ? -30.328 19.328 -2.92 1 86.62 484 MET A CA 1
ATOM 3755 C C . MET A 1 484 ? -31.375 18.688 -2.021 1 86.62 484 MET A C 1
ATOM 3757 O O . MET A 1 484 ? -32.125 19.375 -1.336 1 86.62 484 MET A O 1
ATOM 3761 N N . THR A 1 485 ? -31.453 17.359 -2.121 1 85.25 485 THR A N 1
ATOM 3762 C CA . THR A 1 485 ? -32.438 16.594 -1.37 1 85.25 485 THR A CA 1
ATOM 3763 C C . THR A 1 485 ? -31.766 15.789 -0.257 1 85.25 485 THR A C 1
ATOM 3765 O O . THR A 1 485 ? -30.578 15.477 -0.342 1 85.25 485 THR A O 1
ATOM 3768 N N . SER A 1 486 ? -32.562 15.555 0.769 1 85.5 486 SER A N 1
ATOM 3769 C CA . SER A 1 486 ? -32.094 14.742 1.874 1 85.5 486 SER A CA 1
ATOM 3770 C C . SER A 1 486 ? -32.281 13.258 1.591 1 85.5 486 SER A C 1
ATOM 3772 O O . SER A 1 486 ? -33.094 12.875 0.77 1 85.5 486 SER A O 1
ATOM 3774 N N . ALA A 1 487 ? -31.406 12.453 2.1 1 85.88 487 ALA A N 1
ATOM 3775 C CA . ALA A 1 487 ? -31.469 11 1.96 1 85.88 487 ALA A CA 1
ATOM 3776 C C . ALA A 1 487 ? -31.922 10.352 3.266 1 85.88 487 ALA A C 1
ATOM 3778 O O . ALA A 1 487 ? -31.656 10.867 4.352 1 85.88 487 ALA A O 1
ATOM 3779 N N . SER A 1 488 ? -32.656 9.289 3.125 1 82.19 488 SER A N 1
ATOM 3780 C CA . SER A 1 488 ? -33.031 8.508 4.301 1 82.19 488 SER A CA 1
ATOM 3781 C C . SER A 1 488 ? -31.812 7.82 4.914 1 82.19 488 SER A C 1
ATOM 3783 O O . SER A 1 488 ? -30.75 7.723 4.277 1 82.19 488 SER A O 1
ATOM 3785 N N . ILE A 1 489 ? -31.969 7.406 6.113 1 78.31 489 ILE A N 1
ATOM 3786 C CA . ILE A 1 489 ? -30.906 6.711 6.816 1 78.31 489 ILE A CA 1
ATOM 3787 C C . ILE A 1 489 ? -30.562 5.414 6.086 1 78.31 489 ILE A C 1
ATOM 3789 O O . ILE A 1 489 ? -29.391 5.074 5.926 1 78.31 489 ILE A O 1
ATOM 3793 N N . LEU A 1 490 ? -31.578 4.727 5.629 1 74.31 490 LEU A N 1
ATOM 3794 C CA . LEU A 1 490 ? -31.344 3.471 4.922 1 74.31 490 LEU A CA 1
ATOM 3795 C C . LEU A 1 490 ? -30.609 3.709 3.611 1 74.31 490 LEU A C 1
ATOM 3797 O O . LEU A 1 490 ? -29.672 2.982 3.287 1 74.31 490 LEU A O 1
ATOM 3801 N N . GLN A 1 491 ? -31.047 4.77 2.863 1 79.62 491 GLN A N 1
ATOM 3802 C CA . GLN A 1 491 ? -30.344 5.129 1.641 1 79.62 491 GLN A CA 1
ATOM 3803 C C . GLN A 1 491 ? -28.875 5.453 1.929 1 79.62 491 GLN A C 1
ATOM 3805 O O . GLN A 1 491 ? -28 5.066 1.168 1 79.62 491 GLN A O 1
ATOM 3810 N N . THR A 1 492 ? -28.719 6.125 3.039 1 84.06 492 THR A N 1
ATOM 3811 C CA . THR A 1 492 ? -27.375 6.539 3.436 1 84.06 492 THR A CA 1
ATOM 3812 C C . THR A 1 492 ? -26.516 5.324 3.785 1 84.06 492 THR A C 1
ATOM 3814 O O . THR A 1 492 ? -25.359 5.223 3.344 1 84.06 492 THR A O 1
ATOM 3817 N N . ILE A 1 493 ? -27 4.383 4.504 1 75.94 493 ILE A N 1
ATOM 3818 C CA . ILE A 1 493 ? -26.281 3.186 4.906 1 75.94 493 ILE A CA 1
ATOM 3819 C C . ILE A 1 493 ? -25.922 2.361 3.672 1 75.94 493 ILE A C 1
ATOM 3821 O O . ILE A 1 493 ? -24.766 1.935 3.516 1 75.94 493 ILE A O 1
ATOM 3825 N N . LEU A 1 494 ? -26.828 2.152 2.787 1 74.12 494 LEU A N 1
ATOM 3826 C CA . LEU A 1 494 ? -26.594 1.356 1.588 1 74.12 494 LEU A CA 1
ATOM 3827 C C . LEU A 1 494 ? -25.547 2.012 0.698 1 74.12 494 LEU A C 1
ATOM 3829 O O . LEU A 1 494 ? -24.672 1.33 0.161 1 74.12 494 LEU A O 1
ATOM 3833 N N . ARG A 1 495 ? -25.688 3.385 0.557 1 81.62 495 ARG A N 1
ATOM 3834 C CA . ARG A 1 495 ? -24.703 4.113 -0.224 1 81.62 495 ARG A CA 1
ATOM 3835 C C . ARG A 1 495 ? -23.328 4.031 0.425 1 81.62 495 ARG A C 1
ATOM 3837 O O . ARG A 1 495 ? -22.312 3.904 -0.268 1 81.62 495 ARG A O 1
ATOM 3844 N N . SER A 1 496 ? -23.344 4.145 1.766 1 80.94 496 SER A N 1
ATOM 3845 C CA . SER A 1 496 ? -22.078 4.039 2.5 1 80.94 496 SER A CA 1
ATOM 3846 C C . SER A 1 496 ? -21.422 2.686 2.264 1 80.94 496 SER A C 1
ATOM 3848 O O . SER A 1 496 ? -20.203 2.609 2.068 1 80.94 496 SER A O 1
ATOM 3850 N N . TYR A 1 497 ? -22.188 1.654 2.223 1 75.06 497 TYR A N 1
ATOM 3851 C CA . TYR A 1 497 ? -21.703 0.309 1.951 1 75.06 497 TYR A CA 1
ATOM 3852 C C . TYR A 1 497 ? -21.078 0.224 0.562 1 75.06 497 TYR A C 1
ATOM 3854 O O . TYR A 1 497 ? -20 -0.358 0.388 1 75.06 497 TYR A O 1
ATOM 3862 N N . LEU A 1 498 ? -21.75 0.777 -0.382 1 75.62 498 LEU A N 1
ATOM 3863 C CA . LEU A 1 498 ? -21.25 0.767 -1.754 1 75.62 498 LEU A CA 1
ATOM 3864 C C . LEU A 1 498 ? -19.953 1.552 -1.868 1 75.62 498 LEU A C 1
ATOM 3866 O O . LEU A 1 498 ? -19 1.108 -2.531 1 75.62 498 LEU A O 1
ATOM 3870 N N . VAL A 1 499 ? -19.969 2.699 -1.23 1 81.94 499 VAL A N 1
ATOM 3871 C CA . VAL A 1 499 ? -18.797 3.555 -1.258 1 81.94 499 VAL A CA 1
ATOM 3872 C C . VAL A 1 499 ? -17.609 2.824 -0.622 1 81.94 499 VAL A C 1
ATOM 3874 O O . VAL A 1 499 ? -16.5 2.855 -1.151 1 81.94 499 VAL A O 1
ATOM 3877 N N . GLN A 1 500 ? -17.828 2.203 0.512 1 80.5 500 GLN A N 1
ATOM 3878 C CA . GLN A 1 500 ? -16.766 1.434 1.17 1 80.5 500 GLN A CA 1
ATOM 3879 C C . GLN A 1 500 ? -16.266 0.315 0.267 1 80.5 500 GLN A C 1
ATOM 3881 O O . GLN A 1 500 ? -15.055 0.087 0.175 1 80.5 500 GLN A O 1
ATOM 3886 N N . SER A 1 501 ? -17.188 -0.333 -0.366 1 77.31 501 SER A N 1
ATOM 3887 C CA . SER A 1 501 ? -16.844 -1.44 -1.248 1 77.31 501 SER A CA 1
ATOM 3888 C C . SER A 1 501 ? -15.961 -0.973 -2.398 1 77.31 501 SER A C 1
ATOM 3890 O O . SER A 1 501 ? -14.93 -1.593 -2.689 1 77.31 501 SER A O 1
ATOM 3892 N N . VAL A 1 502 ? -16.344 0.128 -2.977 1 77.69 502 VAL A N 1
ATOM 3893 C CA . VAL A 1 502 ? -15.609 0.664 -4.117 1 77.69 502 VAL A CA 1
ATOM 3894 C C . VAL A 1 502 ? -14.211 1.077 -3.68 1 77.69 502 VAL A C 1
ATOM 3896 O O . VAL A 1 502 ? -13.234 0.831 -4.391 1 77.69 502 VAL A O 1
ATOM 3899 N N . ASN A 1 503 ? -14.156 1.688 -2.57 1 78.31 503 ASN A N 1
ATOM 3900 C CA . ASN A 1 503 ? -12.852 2.135 -2.09 1 78.31 503 ASN A CA 1
ATOM 3901 C C . ASN A 1 503 ? -11.961 0.957 -1.698 1 78.31 503 ASN A C 1
ATOM 3903 O O . ASN A 1 503 ? -10.742 1.008 -1.872 1 78.31 503 ASN A O 1
ATOM 3907 N N . MET A 1 504 ? -12.57 -0.066 -1.184 1 76.31 504 MET A N 1
ATOM 3908 C CA . MET A 1 504 ? -11.82 -1.271 -0.84 1 76.31 504 MET A CA 1
ATOM 3909 C C . MET A 1 504 ? -11.234 -1.924 -2.09 1 76.31 504 MET A C 1
ATOM 3911 O O . MET A 1 504 ? -10.125 -2.465 -2.053 1 76.31 504 MET A O 1
ATOM 3915 N N . HIS A 1 505 ? -11.961 -1.827 -3.172 1 76.38 505 HIS A N 1
ATOM 3916 C CA . HIS A 1 505 ? -11.539 -2.42 -4.438 1 76.38 505 HIS A CA 1
ATOM 3917 C C . HIS A 1 505 ? -10.266 -1.761 -4.957 1 76.38 505 HIS A C 1
ATOM 3919 O O . HIS A 1 505 ? -9.406 -2.43 -5.535 1 76.38 505 HIS A O 1
ATOM 3925 N N . SER A 1 506 ? -10.141 -0.55 -4.695 1 74.31 506 SER A N 1
ATOM 3926 C CA . SER A 1 506 ? -8.984 0.189 -5.195 1 74.31 506 SER A CA 1
ATOM 3927 C C . SER A 1 506 ? -7.691 -0.303 -4.555 1 74.31 506 SER A C 1
ATOM 3929 O O . SER A 1 506 ? -6.637 -0.305 -5.195 1 74.31 506 SER A O 1
ATOM 3931 N N . PHE A 1 507 ? -7.758 -0.824 -3.422 1 71.12 507 PHE A N 1
ATOM 3932 C CA . PHE A 1 507 ? -6.574 -1.318 -2.729 1 71.12 507 PHE A CA 1
ATOM 3933 C C . PHE A 1 507 ? -6.152 -2.674 -3.281 1 71.12 507 PHE A C 1
ATOM 3935 O O . PHE A 1 507 ? -4.957 -2.955 -3.408 1 71.12 507 PHE A O 1
ATOM 3942 N N . GLY A 1 508 ? -7.059 -3.455 -3.658 1 70.75 508 GLY A N 1
ATOM 3943 C CA . GLY A 1 508 ? -6.77 -4.801 -4.133 1 70.75 508 GLY A CA 1
ATOM 3944 C C . GLY A 1 508 ? -6.121 -4.82 -5.504 1 70.75 508 GLY A C 1
ATOM 3945 O O . GLY A 1 508 ? -5.402 -5.766 -5.84 1 70.75 508 GLY A O 1
ATOM 3946 N N . VAL A 1 509 ? -6.32 -3.781 -6.262 1 77.56 509 VAL A N 1
ATOM 3947 C CA . VAL A 1 509 ? -5.863 -3.752 -7.648 1 77.56 509 VAL A CA 1
ATOM 3948 C C . VAL A 1 509 ? -4.465 -3.145 -7.719 1 77.56 509 VAL A C 1
ATOM 3950 O O . VAL A 1 509 ? -3.754 -3.326 -8.711 1 77.56 509 VAL A O 1
ATOM 3953 N N . GLN A 1 510 ? -3.994 -2.586 -6.656 1 76.19 510 GLN A N 1
ATOM 3954 C CA . GLN A 1 510 ? -2.777 -1.78 -6.664 1 76.19 510 GLN A CA 1
ATOM 3955 C C . GLN A 1 510 ? -1.563 -2.621 -7.047 1 76.19 510 GLN A C 1
ATOM 3957 O O . GLN A 1 510 ? -0.694 -2.164 -7.789 1 76.19 510 GLN A O 1
ATOM 3962 N N . PRO A 1 511 ? -1.61 -3.895 -6.715 1 77.75 511 PRO A N 1
ATOM 3963 C CA . PRO A 1 511 ? -0.418 -4.688 -7.02 1 77.75 511 PRO A CA 1
ATOM 3964 C C . PRO A 1 511 ? -0.358 -5.121 -8.484 1 77.75 511 PRO A C 1
ATOM 3966 O O . PRO A 1 511 ? 0.666 -5.637 -8.938 1 77.75 511 PRO A O 1
ATOM 3969 N N . ALA A 1 512 ? -1.367 -4.883 -9.227 1 88.94 512 ALA A N 1
ATOM 3970 C CA . ALA A 1 512 ? -1.437 -5.352 -10.609 1 88.94 512 ALA A CA 1
ATOM 3971 C C . ALA A 1 512 ? -0.562 -4.5 -11.523 1 88.94 512 ALA A C 1
ATOM 3973 O O . ALA A 1 512 ? -0.374 -3.307 -11.273 1 88.94 512 ALA A O 1
ATOM 3974 N N . ASP A 1 513 ? 0.026 -5.086 -12.531 1 86.44 513 ASP A N 1
ATOM 3975 C CA . ASP A 1 513 ? 0.815 -4.383 -13.531 1 86.44 513 ASP A CA 1
ATOM 3976 C C . ASP A 1 513 ? -0.083 -3.764 -14.602 1 86.44 513 ASP A C 1
ATOM 3978 O O . ASP A 1 513 ? 0.225 -2.697 -15.141 1 86.44 513 ASP A O 1
ATOM 3982 N N . VAL A 1 514 ? -1.121 -4.438 -14.906 1 92.44 514 VAL A N 1
ATOM 3983 C CA . VAL A 1 514 ? -2.115 -3.963 -15.867 1 92.44 514 VAL A CA 1
ATOM 3984 C C . VAL A 1 514 ? -3.52 -4.23 -15.328 1 92.44 514 VAL A C 1
ATOM 3986 O O . VAL A 1 514 ? -3.777 -5.285 -14.742 1 92.44 514 VAL A O 1
ATOM 3989 N N . VAL A 1 515 ? -4.32 -3.264 -15.484 1 92.94 515 VAL A N 1
ATOM 3990 C CA . VAL A 1 515 ? -5.715 -3.408 -15.07 1 92.94 515 VAL A CA 1
ATOM 3991 C C . VAL A 1 515 ? -6.629 -3.287 -16.281 1 92.94 515 VAL A C 1
ATOM 3993 O O . VAL A 1 515 ? -6.559 -2.305 -17.031 1 92.94 515 VAL A O 1
ATOM 3996 N N . ILE A 1 516 ? -7.383 -4.316 -16.531 1 95.75 516 ILE A N 1
ATOM 3997 C CA . ILE A 1 516 ? -8.422 -4.301 -17.562 1 95.75 516 ILE A CA 1
ATOM 3998 C C . ILE A 1 516 ? -9.773 -4.008 -16.922 1 95.75 516 ILE A C 1
ATOM 4000 O O . ILE A 1 516 ? -10.195 -4.707 -15.992 1 95.75 516 ILE A O 1
ATOM 4004 N N . GLU A 1 517 ? -10.43 -3.016 -17.406 1 93.19 517 GLU A N 1
ATOM 4005 C CA . GLU A 1 517 ? -11.711 -2.609 -16.844 1 93.19 517 GLU A CA 1
ATOM 4006 C C . GLU A 1 517 ? -12.805 -2.602 -17.906 1 93.19 517 GLU A C 1
ATOM 4008 O O . GLU A 1 517 ? -13.148 -1.545 -18.438 1 93.19 517 GLU A O 1
ATOM 4013 N N . PRO A 1 518 ? -13.383 -3.766 -18.156 1 94.56 518 PRO A N 1
ATOM 4014 C CA . PRO A 1 518 ? -14.531 -3.754 -19.062 1 94.56 518 PRO A CA 1
ATOM 4015 C C . PRO A 1 518 ? -15.648 -2.832 -18.594 1 94.56 518 PRO A C 1
ATOM 4017 O O . PRO A 1 518 ? -15.93 -2.758 -17.391 1 94.56 518 PRO A O 1
ATOM 4020 N N . ASP A 1 519 ? -16.234 -2.08 -19.438 1 90.94 519 ASP A N 1
ATOM 4021 C CA . ASP A 1 519 ? -17.312 -1.177 -19.078 1 90.94 519 ASP A CA 1
ATOM 4022 C C . ASP A 1 519 ? -18.625 -1.941 -18.875 1 90.94 519 ASP A C 1
ATOM 4024 O O . ASP A 1 519 ? -19.406 -2.088 -19.812 1 90.94 519 ASP A O 1
ATOM 4028 N N . VAL A 1 520 ? -18.844 -2.318 -17.688 1 89.62 520 VAL A N 1
ATOM 4029 C CA . VAL A 1 520 ? -20.031 -3.117 -17.359 1 89.62 520 VAL A CA 1
ATOM 4030 C C . VAL A 1 520 ? -21 -2.293 -16.531 1 89.62 520 VAL A C 1
ATOM 4032 O O . VAL A 1 520 ? -21.922 -2.842 -15.914 1 89.62 520 VAL A O 1
ATOM 4035 N N . THR A 1 521 ? -20.812 -0.983 -16.328 1 81.94 521 THR A N 1
ATOM 4036 C CA . THR A 1 521 ? -21.562 -0.108 -15.43 1 81.94 521 THR A CA 1
ATOM 4037 C C . THR A 1 521 ? -23.047 -0.141 -15.742 1 81.94 521 THR A C 1
ATOM 4039 O O . THR A 1 521 ? -23.891 -0.056 -14.844 1 81.94 521 THR A O 1
ATOM 4042 N N . GLY A 1 522 ? -23.531 -0.351 -16.938 1 78.62 522 GLY A N 1
ATOM 4043 C CA . GLY A 1 522 ? -24.938 -0.33 -17.297 1 78.62 522 GLY A CA 1
ATOM 4044 C C . GLY A 1 522 ? -25.625 -1.667 -17.094 1 78.62 522 GLY A C 1
ATOM 4045 O O . GLY A 1 522 ? -26.812 -1.806 -17.375 1 78.62 522 GLY A O 1
ATOM 4046 N N . ILE A 1 523 ? -25 -2.613 -16.547 1 83.62 523 ILE A N 1
ATOM 4047 C CA . ILE A 1 523 ? -25.562 -3.951 -16.406 1 83.62 523 ILE A CA 1
ATOM 4048 C C . ILE A 1 523 ? -25.672 -4.305 -14.93 1 83.62 523 ILE A C 1
ATOM 4050 O O . ILE A 1 523 ? -24.734 -4.121 -14.156 1 83.62 523 ILE A O 1
ATOM 4054 N N . ASP A 1 524 ? -26.797 -4.789 -14.633 1 79.75 524 ASP A N 1
ATOM 4055 C CA . ASP A 1 524 ? -27.062 -5.148 -13.242 1 79.75 524 ASP A CA 1
ATOM 4056 C C . ASP A 1 524 ? -26.359 -6.453 -12.867 1 79.75 524 ASP A C 1
ATOM 4058 O O . ASP A 1 524 ? -26.156 -7.32 -13.727 1 79.75 524 ASP A O 1
ATOM 4062 N N . LEU A 1 525 ? -26.172 -6.648 -11.57 1 79.94 525 LEU A N 1
ATOM 4063 C CA . LEU A 1 525 ? -25.438 -7.789 -11.039 1 79.94 525 LEU A CA 1
ATOM 4064 C C . LEU A 1 525 ? -26.203 -9.086 -11.258 1 79.94 525 LEU A C 1
ATOM 4066 O O . LEU A 1 525 ? -25.625 -10.172 -11.242 1 79.94 525 LEU A O 1
ATOM 4070 N N . SER A 1 526 ? -27.516 -9 -11.5 1 79.25 526 SER A N 1
ATOM 4071 C CA . SER A 1 526 ? -28.359 -10.188 -11.578 1 79.25 526 SER A CA 1
ATOM 4072 C C . SER A 1 526 ? -28.688 -10.539 -13.023 1 79.25 526 SER A C 1
ATOM 4074 O O . SER A 1 526 ? -29.344 -11.547 -13.289 1 79.25 526 SER A O 1
ATOM 4076 N N . GLU A 1 527 ? -28.156 -9.805 -13.969 1 81.25 527 GLU A N 1
ATOM 4077 C CA . GLU A 1 527 ? -28.578 -9.961 -15.352 1 81.25 527 GLU A CA 1
ATOM 4078 C C . GLU A 1 527 ? -27.688 -10.945 -16.094 1 81.25 527 GLU A C 1
ATOM 4080 O O . GLU A 1 527 ? -27.016 -10.578 -17.078 1 81.25 527 GLU A O 1
ATOM 4085 N N . PHE A 1 528 ? -27.844 -12.195 -15.789 1 86.19 528 PHE A N 1
ATOM 4086 C CA . PHE A 1 528 ? -27.031 -13.25 -16.391 1 86.19 528 PHE A CA 1
ATOM 4087 C C . PHE A 1 528 ? -27.516 -13.547 -17.812 1 86.19 528 PHE A C 1
ATOM 4089 O O . PHE A 1 528 ? -26.812 -14.203 -18.578 1 86.19 528 PHE A O 1
ATOM 4096 N N . SER A 1 529 ? -28.656 -13.047 -18.203 1 83.69 529 SER A N 1
ATOM 4097 C CA . SER A 1 529 ? -29.172 -13.227 -19.547 1 83.69 529 SER A CA 1
ATOM 4098 C C . SER A 1 529 ? -28.312 -12.5 -20.578 1 83.69 529 SER A C 1
ATOM 4100 O O . SER A 1 529 ? -28.375 -12.812 -21.766 1 83.69 529 SER A O 1
ATOM 4102 N N . ARG A 1 530 ? -27.578 -11.664 -20.094 1 89.94 530 ARG A N 1
ATOM 4103 C CA . ARG A 1 530 ? -26.734 -10.859 -20.984 1 89.94 530 ARG A CA 1
ATOM 4104 C C . ARG A 1 530 ? -25.297 -11.383 -21.016 1 89.94 530 ARG A C 1
ATOM 4106 O O . ARG A 1 530 ? -24.359 -10.617 -21.234 1 89.94 530 ARG A O 1
ATOM 4113 N N . THR A 1 531 ? -25.172 -12.617 -20.828 1 93.31 531 THR A N 1
ATOM 4114 C CA . THR A 1 531 ? -23.859 -13.266 -20.75 1 93.31 531 THR A CA 1
ATOM 4115 C C . THR A 1 531 ? -23.078 -13.039 -22.047 1 93.31 531 THR A C 1
ATOM 4117 O O . THR A 1 531 ? -21.891 -12.688 -22 1 93.31 531 THR A O 1
ATOM 4120 N N . ASN A 1 532 ? -23.688 -13.234 -23.188 1 95.06 532 ASN A N 1
ATOM 4121 C CA . ASN A 1 532 ? -23.016 -13.055 -24.469 1 95.06 532 ASN A CA 1
ATOM 4122 C C . ASN A 1 532 ? -22.516 -11.625 -24.641 1 95.06 532 ASN A C 1
ATOM 4124 O O . ASN A 1 532 ? -21.391 -11.406 -25.109 1 95.06 532 ASN A O 1
ATOM 4128 N N . GLU A 1 533 ? -23.359 -10.727 -24.312 1 95.31 533 GLU A N 1
ATOM 4129 C CA . GLU A 1 533 ? -22.984 -9.312 -24.391 1 95.31 533 GLU A CA 1
ATOM 4130 C C . GLU A 1 533 ? -21.812 -9 -23.453 1 95.31 533 GLU A C 1
ATOM 4132 O O . GLU A 1 533 ? -20.875 -8.297 -23.844 1 95.31 533 GLU A O 1
ATOM 4137 N N . LEU A 1 534 ? -21.875 -9.469 -22.297 1 95.56 534 LEU A N 1
ATOM 4138 C CA . LEU A 1 534 ? -20.828 -9.234 -21.312 1 95.56 534 LEU A CA 1
ATOM 4139 C C . LEU A 1 534 ? -19.5 -9.836 -21.75 1 95.56 534 LEU A C 1
ATOM 4141 O O . LEU A 1 534 ? -18.453 -9.211 -21.625 1 95.56 534 LEU A O 1
ATOM 4145 N N . ALA A 1 535 ? -19.578 -11.07 -22.281 1 97.19 535 ALA A N 1
ATOM 4146 C CA . ALA A 1 535 ? -18.375 -11.695 -22.797 1 97.19 535 ALA A CA 1
ATOM 4147 C C . ALA A 1 535 ? -17.734 -10.852 -23.906 1 97.19 535 ALA A C 1
ATOM 4149 O O . ALA A 1 535 ? -16.516 -10.68 -23.953 1 97.19 535 ALA A O 1
ATOM 4150 N N . ALA A 1 536 ? -18.562 -10.297 -24.703 1 97.19 536 ALA A N 1
ATOM 4151 C CA . ALA A 1 536 ? -18.078 -9.453 -25.797 1 97.19 536 ALA A CA 1
ATOM 4152 C C . ALA A 1 536 ? -17.406 -8.188 -25.266 1 97.19 536 ALA A C 1
ATOM 4154 O O . ALA A 1 536 ? -16.391 -7.746 -25.781 1 97.19 536 ALA A O 1
ATOM 4155 N N . ILE A 1 537 ? -17.984 -7.637 -24.266 1 96.69 537 ILE A N 1
ATOM 4156 C CA . ILE A 1 537 ? -17.422 -6.441 -23.625 1 96.69 537 ILE A CA 1
ATOM 4157 C C . ILE A 1 537 ? -16.047 -6.754 -23.047 1 96.69 537 ILE A C 1
ATOM 4159 O O . ILE A 1 537 ? -15.109 -5.977 -23.203 1 96.69 537 ILE A O 1
ATOM 4163 N N . GLY A 1 538 ? -15.93 -7.887 -22.391 1 97.75 538 GLY A N 1
ATOM 4164 C CA . GLY A 1 538 ? -14.648 -8.305 -21.828 1 97.75 538 GLY A CA 1
ATOM 4165 C C . GLY A 1 538 ? -13.586 -8.531 -22.891 1 97.75 538 GLY A C 1
ATOM 4166 O O . GLY A 1 538 ? -12.43 -8.156 -22.703 1 97.75 538 GLY A O 1
ATOM 4167 N N . GLU A 1 539 ? -14.07 -9.164 -23.969 1 97.94 539 GLU A N 1
ATOM 4168 C CA . GLU A 1 539 ? -13.156 -9.43 -25.078 1 97.94 539 GLU A CA 1
ATOM 4169 C C . GLU A 1 539 ? -12.625 -8.125 -25.672 1 97.94 539 GLU A C 1
ATOM 4171 O O . GLU A 1 539 ? -11.414 -7.984 -25.875 1 97.94 539 GLU A O 1
ATOM 4176 N N . LYS A 1 540 ? -13.492 -7.211 -25.875 1 97.62 540 LYS A N 1
ATOM 4177 C CA . LYS A 1 540 ? -13.125 -5.922 -26.453 1 97.62 540 LYS A CA 1
ATOM 4178 C C . LYS A 1 540 ? -12.156 -5.168 -25.547 1 97.62 540 LYS A C 1
ATOM 4180 O O . LYS A 1 540 ? -11.133 -4.652 -26 1 97.62 540 LYS A O 1
ATOM 4185 N N . ALA A 1 541 ? -12.461 -5.086 -24.297 1 97.25 541 ALA A N 1
ATOM 4186 C CA . ALA A 1 541 ? -11.609 -4.383 -23.344 1 97.25 541 ALA A CA 1
ATOM 4187 C C . ALA A 1 541 ? -10.219 -5 -23.281 1 97.25 541 ALA A C 1
ATOM 4189 O O . ALA A 1 541 ? -9.219 -4.285 -23.156 1 97.25 541 ALA A O 1
ATOM 4190 N N . THR A 1 542 ? -10.188 -6.273 -23.344 1 97.88 542 THR A N 1
ATOM 4191 C CA . THR A 1 542 ? -8.906 -6.977 -23.281 1 97.88 542 THR A CA 1
ATOM 4192 C C . THR A 1 542 ? -8.078 -6.719 -24.531 1 97.88 542 THR A C 1
ATOM 4194 O O . THR A 1 542 ? -6.879 -6.445 -24.438 1 97.88 542 THR A O 1
ATOM 4197 N N . LEU A 1 543 ? -8.695 -6.801 -25.656 1 97.44 543 LEU A N 1
ATOM 4198 C CA . LEU A 1 543 ? -7.992 -6.562 -26.906 1 97.44 543 LEU A CA 1
ATOM 4199 C C . LEU A 1 543 ? -7.395 -5.16 -26.953 1 97.44 543 LEU A C 1
ATOM 4201 O O . LEU A 1 543 ? -6.305 -4.953 -27.484 1 97.44 543 LEU A O 1
ATOM 4205 N N . GLU A 1 544 ? -8.094 -4.219 -26.344 1 96.81 544 GLU A N 1
ATOM 4206 C CA . GLU A 1 544 ? -7.59 -2.854 -26.25 1 96.81 544 GLU A CA 1
ATOM 4207 C C . GLU A 1 544 ? -6.367 -2.775 -25.344 1 96.81 544 GLU A C 1
ATOM 4209 O O . GLU A 1 544 ? -5.496 -1.926 -25.531 1 96.81 544 GLU A O 1
ATOM 4214 N N . ALA A 1 545 ? -6.277 -3.666 -24.422 1 96.25 545 ALA A N 1
ATOM 4215 C CA . ALA A 1 545 ? -5.195 -3.643 -23.438 1 96.25 545 ALA A CA 1
ATOM 4216 C C . ALA A 1 545 ? -4.008 -4.477 -23.906 1 96.25 545 ALA A C 1
ATOM 4218 O O . ALA A 1 545 ? -2.912 -4.371 -23.344 1 96.25 545 ALA A O 1
ATOM 4219 N N . ILE A 1 546 ? -4.129 -5.312 -24.922 1 96.69 546 ILE A N 1
ATOM 4220 C CA . ILE A 1 546 ? -3.15 -6.305 -25.344 1 96.69 546 ILE A CA 1
ATOM 4221 C C . ILE A 1 546 ? -1.847 -5.609 -25.734 1 96.69 546 ILE A C 1
ATOM 4223 O O . ILE A 1 546 ? -0.764 -6.031 -25.312 1 96.69 546 ILE A O 1
ATOM 4227 N N . PRO A 1 547 ? -1.914 -4.477 -26.516 1 94.88 547 PRO A N 1
ATOM 4228 C CA . PRO A 1 547 ? -0.651 -3.82 -26.859 1 94.88 547 PRO A CA 1
ATOM 4229 C C . PRO A 1 547 ? 0.157 -3.406 -25.641 1 94.88 547 PRO A C 1
ATOM 4231 O O . PRO A 1 547 ? 1.374 -3.607 -25.594 1 94.88 547 PRO A O 1
ATOM 4234 N N . LYS A 1 548 ? -0.543 -2.916 -24.672 1 92.75 548 LYS A N 1
ATOM 4235 C CA . LYS A 1 548 ? 0.134 -2.52 -23.438 1 92.75 548 LYS A CA 1
ATOM 4236 C C . LYS A 1 548 ? 0.697 -3.734 -22.703 1 92.75 548 LYS A C 1
ATOM 4238 O O . LYS A 1 548 ? 1.825 -3.699 -22.203 1 92.75 548 LYS A O 1
ATOM 4243 N N . ILE A 1 549 ? -0.086 -4.781 -22.625 1 95.25 549 ILE A N 1
ATOM 4244 C CA . ILE A 1 549 ? 0.332 -6.012 -21.969 1 95.25 549 ILE A CA 1
ATOM 4245 C C . ILE A 1 549 ? 1.585 -6.562 -22.641 1 95.25 549 ILE A C 1
ATOM 4247 O O . ILE A 1 549 ? 2.57 -6.887 -21.969 1 95.25 549 ILE A O 1
ATOM 4251 N N . LYS A 1 550 ? 1.58 -6.625 -23.922 1 94.06 550 LYS A N 1
ATOM 4252 C CA . LYS A 1 550 ? 2.707 -7.168 -24.672 1 94.06 550 LYS A CA 1
ATOM 4253 C C . LYS A 1 550 ? 3.951 -6.301 -24.5 1 94.06 550 LYS A C 1
ATOM 4255 O O . LYS A 1 550 ? 5.062 -6.816 -24.375 1 94.06 550 LYS A O 1
ATOM 4260 N N . ALA A 1 551 ? 3.768 -4.992 -24.516 1 90.06 551 ALA A N 1
ATOM 4261 C CA . ALA A 1 551 ? 4.891 -4.078 -24.328 1 90.06 551 ALA A CA 1
ATOM 4262 C C . ALA A 1 551 ? 5.547 -4.309 -22.969 1 90.06 551 ALA A C 1
ATOM 4264 O O . ALA A 1 551 ? 6.773 -4.355 -22.859 1 90.06 551 ALA A O 1
ATOM 4265 N N . LEU A 1 552 ? 4.715 -4.492 -21.984 1 86.75 552 LEU A N 1
ATOM 4266 C CA . LEU A 1 552 ? 5.23 -4.699 -20.641 1 86.75 552 LEU A CA 1
ATOM 4267 C C . LEU A 1 552 ? 5.891 -6.066 -20.516 1 86.75 552 LEU A C 1
ATOM 4269 O O . LEU A 1 552 ? 6.906 -6.215 -19.828 1 86.75 552 LEU A O 1
ATOM 4273 N N . LEU A 1 553 ? 5.32 -7.016 -21.156 1 91.19 553 LEU A N 1
ATOM 4274 C CA . LEU A 1 553 ? 5.898 -8.352 -21.141 1 91.19 553 LEU A CA 1
ATOM 4275 C C . LEU A 1 553 ? 7.242 -8.375 -21.859 1 91.19 553 LEU A C 1
ATOM 4277 O O . LEU A 1 553 ? 8.164 -9.086 -21.438 1 91.19 553 LEU A O 1
ATOM 4281 N N . THR A 1 554 ? 7.328 -7.621 -22.938 1 89.25 554 THR A N 1
ATOM 4282 C CA . THR A 1 554 ? 8.594 -7.516 -23.641 1 89.25 554 THR A CA 1
ATOM 4283 C C . THR A 1 554 ? 9.672 -6.91 -22.75 1 89.25 554 THR A C 1
ATOM 4285 O O . THR A 1 554 ? 10.828 -7.332 -22.781 1 89.25 554 THR A O 1
ATOM 4288 N N . GLN A 1 555 ? 9.242 -6.008 -22 1 80.44 555 GLN A N 1
ATOM 4289 C CA . GLN A 1 555 ? 10.18 -5.41 -21.047 1 80.44 555 GLN A CA 1
ATOM 4290 C C . GLN A 1 555 ? 10.609 -6.426 -20 1 80.44 555 GLN A C 1
ATOM 4292 O O . GLN A 1 555 ? 11.75 -6.387 -19.516 1 80.44 555 GLN A O 1
ATOM 4297 N N . LEU A 1 556 ? 9.688 -7.285 -19.75 1 82 556 LEU A N 1
ATOM 4298 C CA . LEU A 1 556 ? 9.977 -8.328 -18.766 1 82 556 LEU A CA 1
ATOM 4299 C C . LEU A 1 556 ? 10.961 -9.344 -19.328 1 82 556 LEU A C 1
ATOM 4301 O O . LEU A 1 556 ? 11.93 -9.711 -18.656 1 82 556 LEU A O 1
ATOM 4305 N N . ASP A 1 557 ? 10.719 -9.766 -20.531 1 87.44 557 ASP A N 1
ATOM 4306 C CA . ASP A 1 557 ? 11.555 -10.719 -21.25 1 87.44 557 ASP A CA 1
ATOM 4307 C C . ASP A 1 557 ? 11.398 -10.555 -22.766 1 87.44 557 ASP A C 1
ATOM 4309 O O . ASP A 1 557 ? 10.43 -11.047 -23.344 1 87.44 557 ASP A O 1
ATOM 4313 N N . ASP A 1 558 ? 12.328 -9.992 -23.375 1 86.69 558 ASP A N 1
ATOM 4314 C CA . ASP A 1 558 ? 12.195 -9.633 -24.781 1 86.69 558 ASP A CA 1
ATOM 4315 C C . ASP A 1 558 ? 12.367 -10.859 -25.672 1 86.69 558 ASP A C 1
ATOM 4317 O O . ASP A 1 558 ? 11.984 -10.836 -26.844 1 86.69 558 ASP A O 1
ATOM 4321 N N . GLN A 1 559 ? 12.906 -11.898 -25.141 1 87.25 559 GLN A N 1
ATOM 4322 C CA . GLN A 1 559 ? 13.055 -13.117 -25.938 1 87.25 559 GLN A CA 1
ATOM 4323 C C . GLN A 1 559 ? 11.773 -13.945 -25.922 1 87.25 559 GLN A C 1
ATOM 4325 O O . GLN A 1 559 ? 11.328 -14.445 -26.953 1 87.25 559 GLN A O 1
ATOM 4330 N N . LEU A 1 560 ? 11.211 -14.039 -24.766 1 90.06 560 LEU A N 1
ATOM 4331 C CA . LEU A 1 560 ? 9.984 -14.812 -24.594 1 90.06 560 LEU A CA 1
ATOM 4332 C C . LEU A 1 560 ? 8.805 -14.102 -25.25 1 90.06 560 LEU A C 1
ATOM 4334 O O . LEU A 1 560 ? 7.91 -14.75 -25.797 1 90.06 560 LEU A O 1
ATOM 4338 N N . PHE A 1 561 ? 8.883 -12.75 -25.109 1 91.44 561 PHE A N 1
ATOM 4339 C CA . PHE A 1 561 ? 7.809 -11.938 -25.656 1 91.44 561 PHE A CA 1
ATOM 4340 C C . PHE A 1 561 ? 8.352 -10.906 -26.641 1 91.44 561 PHE A C 1
ATOM 4342 O O . PHE A 1 561 ? 8.43 -9.719 -26.312 1 91.44 561 PHE A O 1
ATOM 4349 N N . PRO A 1 562 ? 8.648 -11.367 -27.781 1 85 562 PRO A N 1
ATOM 4350 C CA . PRO A 1 562 ? 9.242 -10.438 -28.75 1 85 562 PRO A CA 1
ATOM 4351 C C . PRO A 1 562 ? 8.266 -9.359 -29.203 1 85 562 PRO A C 1
ATOM 4353 O O . PRO A 1 562 ? 7.055 -9.578 -29.203 1 85 562 PRO A O 1
ATOM 4356 N N . GLU A 1 563 ? 8.844 -8.117 -29.359 1 75.81 563 GLU A N 1
ATOM 4357 C CA . GLU A 1 563 ? 8.039 -7.016 -29.875 1 75.81 563 GLU A CA 1
ATOM 4358 C C . GLU A 1 563 ? 7.52 -7.316 -31.281 1 75.81 563 GLU A C 1
ATOM 4360 O O . GLU A 1 563 ? 8.258 -7.832 -32.125 1 75.81 563 GLU A O 1
ATOM 4365 N N . ASN A 1 564 ? 6.305 -7.645 -31.562 1 57.25 564 ASN A N 1
ATOM 4366 C CA . ASN A 1 564 ? 5.844 -7.793 -32.938 1 57.25 564 ASN A CA 1
ATOM 4367 C C . ASN A 1 564 ? 6.078 -6.523 -33.75 1 57.25 564 ASN A C 1
ATOM 4369 O O . ASN A 1 564 ? 5.934 -5.414 -33.219 1 57.25 564 ASN A O 1
ATOM 4373 N N . MET B 1 1 ? 23.953 9.07 -20.547 1 59.56 1 MET B N 1
ATOM 4374 C CA . MET B 1 1 ? 23.766 8.844 -19.125 1 59.56 1 MET B CA 1
ATOM 4375 C C . MET B 1 1 ? 24.781 9.633 -18.312 1 59.56 1 MET B C 1
ATOM 4377 O O . MET B 1 1 ? 25.969 9.648 -18.641 1 59.56 1 MET B O 1
ATOM 4381 N N . ALA B 1 2 ? 24.422 10.688 -17.641 1 74.19 2 ALA B N 1
ATOM 4382 C CA . ALA B 1 2 ? 25.328 11.617 -16.953 1 74.19 2 ALA B CA 1
ATOM 4383 C C . ALA B 1 2 ? 24.984 11.734 -15.477 1 74.19 2 ALA B C 1
ATOM 4385 O O . ALA B 1 2 ? 23.859 11.484 -15.07 1 74.19 2 ALA B O 1
ATOM 4386 N N . VAL B 1 3 ? 26.062 11.891 -14.75 1 79.38 3 VAL B N 1
ATOM 4387 C CA . VAL B 1 3 ? 25.906 12.242 -13.344 1 79.38 3 VAL B CA 1
ATOM 4388 C C . VAL B 1 3 ? 25.938 13.758 -13.18 1 79.38 3 VAL B C 1
ATOM 4390 O O . VAL B 1 3 ? 26.812 14.43 -13.734 1 79.38 3 VAL B O 1
ATOM 4393 N N . SER B 1 4 ? 24.922 14.273 -12.555 1 85.62 4 SER B N 1
ATOM 4394 C CA . SER B 1 4 ? 24.828 15.719 -12.383 1 85.62 4 SER B CA 1
ATOM 4395 C C . SER B 1 4 ? 24.922 16.109 -10.914 1 85.62 4 SER B C 1
ATOM 4397 O O . SER B 1 4 ? 24.484 15.359 -10.039 1 85.62 4 SER B O 1
ATOM 4399 N N . LEU B 1 5 ? 25.531 17.266 -10.664 1 84.75 5 LEU B N 1
ATOM 4400 C CA . LEU B 1 5 ? 25.656 17.859 -9.328 1 84.75 5 LEU B CA 1
ATOM 4401 C C . LEU B 1 5 ? 24.984 19.219 -9.281 1 84.75 5 LEU B C 1
ATOM 4403 O O . LEU B 1 5 ? 25.203 20.062 -10.148 1 84.75 5 LEU B O 1
ATOM 4407 N N . VAL B 1 6 ? 24.25 19.453 -8.273 1 83.06 6 VAL B N 1
ATOM 4408 C CA . VAL B 1 6 ? 23.578 20.734 -8.141 1 83.06 6 VAL B CA 1
ATOM 4409 C C . VAL B 1 6 ? 24.547 21.766 -7.566 1 83.06 6 VAL B C 1
ATOM 4411 O O . VAL B 1 6 ? 25.078 21.594 -6.465 1 83.06 6 VAL B O 1
ATOM 4414 N N . VAL B 1 7 ? 24.703 22.797 -8.297 1 77.31 7 VAL B N 1
ATOM 4415 C CA . VAL B 1 7 ? 25.594 23.875 -7.848 1 77.31 7 VAL B CA 1
ATOM 4416 C C . VAL B 1 7 ? 24.797 24.906 -7.059 1 77.31 7 VAL B C 1
ATOM 4418 O O . VAL B 1 7 ? 25.234 25.375 -6.012 1 77.31 7 VAL B O 1
ATOM 4421 N N . HIS B 1 8 ? 23.719 25.266 -7.609 1 72.12 8 HIS B N 1
ATOM 4422 C CA . HIS B 1 8 ? 22.766 26.141 -6.914 1 72.12 8 HIS B CA 1
ATOM 4423 C C . HIS B 1 8 ? 21.344 25.922 -7.43 1 72.12 8 HIS B C 1
ATOM 4425 O O . HIS B 1 8 ? 21.156 25.359 -8.508 1 72.12 8 HIS B O 1
ATOM 4431 N N . GLY B 1 9 ? 20.422 26.328 -6.582 1 71.31 9 GLY B N 1
ATOM 4432 C CA . GLY B 1 9 ? 19.016 26.156 -6.957 1 71.31 9 GLY B CA 1
ATOM 4433 C C . GLY B 1 9 ? 18.375 24.953 -6.297 1 71.31 9 GLY B C 1
ATOM 4434 O O . GLY B 1 9 ? 18.875 24.453 -5.285 1 71.31 9 GLY B O 1
ATOM 4435 N N . ARG B 1 10 ? 17.141 24.734 -6.777 1 78.81 10 ARG B N 1
ATOM 4436 C CA . ARG B 1 10 ? 16.328 23.656 -6.203 1 78.81 10 ARG B CA 1
ATOM 4437 C C . ARG B 1 10 ? 15.656 22.844 -7.297 1 78.81 10 ARG B C 1
ATOM 4439 O O . ARG B 1 10 ? 14.961 23.391 -8.148 1 78.81 10 ARG B O 1
ATOM 4446 N N . LEU B 1 11 ? 16.109 21.578 -7.297 1 81.5 11 LEU B N 1
ATOM 4447 C CA . LEU B 1 11 ? 15.492 20.656 -8.258 1 81.5 11 LEU B CA 1
ATOM 4448 C C . LEU B 1 11 ? 14.578 19.672 -7.551 1 81.5 11 LEU B C 1
ATOM 4450 O O . LEU B 1 11 ? 14.844 19.266 -6.41 1 81.5 11 LEU B O 1
ATOM 4454 N N . LYS B 1 12 ? 13.484 19.391 -8.18 1 80.44 12 LYS B N 1
ATOM 4455 C CA . LYS B 1 12 ? 12.57 18.375 -7.676 1 80.44 12 LYS B CA 1
ATOM 4456 C C . LYS B 1 12 ? 12.805 17.031 -8.367 1 80.44 12 LYS B C 1
ATOM 4458 O O . LYS B 1 12 ? 12.703 16.938 -9.594 1 80.44 12 LYS B O 1
ATOM 4463 N N . GLN B 1 13 ? 13.266 16.062 -7.582 1 78.12 13 GLN B N 1
ATOM 4464 C CA . GLN B 1 13 ? 13.469 14.711 -8.102 1 78.12 13 GLN B CA 1
ATOM 4465 C C . GLN B 1 13 ? 12.312 13.797 -7.73 1 78.12 13 GLN B C 1
ATOM 4467 O O . GLN B 1 13 ? 11.898 13.75 -6.57 1 78.12 13 GLN B O 1
ATOM 4472 N N . SER B 1 14 ? 11.727 13.18 -8.703 1 76.31 14 SER B N 1
ATOM 4473 C CA . SER B 1 14 ? 10.641 12.234 -8.484 1 76.31 14 SER B CA 1
ATOM 4474 C C . SER B 1 14 ? 10.984 10.859 -9.047 1 76.31 14 SER B C 1
ATOM 4476 O O . SER B 1 14 ? 11.453 10.75 -10.18 1 76.31 14 SER B O 1
ATOM 4478 N N . VAL B 1 15 ? 10.961 9.891 -8.195 1 71 15 VAL B N 1
ATOM 4479 C CA . VAL B 1 15 ? 11.078 8.5 -8.641 1 71 15 VAL B CA 1
ATOM 4480 C C . VAL B 1 15 ? 9.688 7.879 -8.758 1 71 15 VAL B C 1
ATOM 4482 O O . VAL B 1 15 ? 8.914 7.891 -7.801 1 71 15 VAL B O 1
ATOM 4485 N N . VAL B 1 16 ? 9.344 7.504 -9.938 1 66.25 16 VAL B N 1
ATOM 4486 C CA . VAL B 1 16 ? 8.008 6.977 -10.172 1 66.25 16 VAL B CA 1
ATOM 4487 C C . VAL B 1 16 ? 8.086 5.484 -10.492 1 66.25 16 VAL B C 1
ATOM 4489 O O . VAL B 1 16 ? 9.078 5.016 -11.055 1 66.25 16 VAL B O 1
ATOM 4492 N N . ASP B 1 17 ? 7.109 4.773 -10.008 1 59.31 17 ASP B N 1
ATOM 4493 C CA . ASP B 1 17 ? 7.059 3.357 -10.367 1 59.31 17 ASP B CA 1
ATOM 4494 C C . ASP B 1 17 ? 6.531 3.17 -11.789 1 59.31 17 ASP B C 1
ATOM 4496 O O . ASP B 1 17 ? 6.324 4.145 -12.508 1 59.31 17 ASP B O 1
ATOM 4500 N N . MET B 1 18 ? 6.492 1.968 -12.164 1 55.34 18 MET B N 1
ATOM 4501 C CA . MET B 1 18 ? 6.086 1.631 -13.523 1 55.34 18 MET B CA 1
ATOM 4502 C C . MET B 1 18 ? 4.664 2.111 -13.805 1 55.34 18 MET B C 1
ATOM 4504 O O . MET B 1 18 ? 4.281 2.291 -14.961 1 55.34 18 MET B O 1
ATOM 4508 N N . HIS B 1 19 ? 3.947 2.387 -12.656 1 52.91 19 HIS B N 1
ATOM 4509 C CA . HIS B 1 19 ? 2.564 2.824 -12.82 1 52.91 19 HIS B CA 1
ATOM 4510 C C . HIS B 1 19 ? 2.455 4.344 -12.727 1 52.91 19 HIS B C 1
ATOM 4512 O O . HIS B 1 19 ? 1.354 4.895 -12.797 1 52.91 19 HIS B O 1
ATOM 4518 N N . GLY B 1 20 ? 3.633 4.926 -12.578 1 57.47 20 GLY B N 1
ATOM 4519 C CA . GLY B 1 20 ? 3.623 6.379 -12.5 1 57.47 20 GLY B CA 1
ATOM 4520 C C . GLY B 1 20 ? 3.447 6.898 -11.086 1 57.47 20 GLY B C 1
ATOM 4521 O O . GLY B 1 20 ? 3.354 8.109 -10.875 1 57.47 20 GLY B O 1
ATOM 4522 N N . ASN B 1 21 ? 3.318 5.926 -10.141 1 60.19 21 ASN B N 1
ATOM 4523 C CA . ASN B 1 21 ? 3.201 6.367 -8.758 1 60.19 21 ASN B CA 1
ATOM 4524 C C . ASN B 1 21 ? 4.531 6.891 -8.227 1 60.19 21 ASN B C 1
ATOM 4526 O O . ASN B 1 21 ? 5.582 6.312 -8.492 1 60.19 21 ASN B O 1
ATOM 4530 N N . VAL B 1 22 ? 4.418 8.047 -7.672 1 63.62 22 VAL B N 1
ATOM 4531 C CA . VAL B 1 22 ? 5.629 8.641 -7.113 1 63.62 22 VAL B CA 1
ATOM 4532 C C . VAL B 1 22 ? 6.074 7.844 -5.891 1 63.62 22 VAL B C 1
ATOM 4534 O O . VAL B 1 22 ? 5.332 7.73 -4.91 1 63.62 22 VAL B O 1
ATOM 4537 N N . LEU B 1 23 ? 7.184 7.172 -6.016 1 62.84 23 LEU B N 1
ATOM 4538 C CA . LEU B 1 23 ? 7.742 6.375 -4.93 1 62.84 23 LEU B CA 1
ATOM 4539 C C . LEU B 1 23 ? 8.57 7.246 -3.99 1 62.84 23 LEU B C 1
ATOM 4541 O O . LEU B 1 23 ? 8.648 6.973 -2.789 1 62.84 23 LEU B O 1
ATOM 4545 N N . LEU B 1 24 ? 9.227 8.195 -4.648 1 66.44 24 LEU B N 1
ATOM 4546 C CA . LEU B 1 24 ? 10.086 9.102 -3.896 1 66.44 24 LEU B CA 1
ATOM 4547 C C . LEU B 1 24 ? 10.133 10.477 -4.547 1 66.44 24 LEU B C 1
ATOM 4549 O O . LEU B 1 24 ? 10.211 10.586 -5.773 1 66.44 24 LEU B O 1
ATOM 4553 N N . GLN B 1 25 ? 9.797 11.422 -3.793 1 69.94 25 GLN B N 1
ATOM 4554 C CA . GLN B 1 25 ? 9.969 12.797 -4.242 1 69.94 25 GLN B CA 1
ATOM 4555 C C . GLN B 1 25 ? 10.836 13.594 -3.264 1 69.94 25 GLN B C 1
ATOM 4557 O O . GLN B 1 25 ? 10.594 13.57 -2.055 1 69.94 25 GLN B O 1
ATOM 4562 N N . ARG B 1 26 ? 11.914 14.102 -3.822 1 71.69 26 ARG B N 1
ATOM 4563 C CA . ARG B 1 26 ? 12.773 14.914 -2.957 1 71.69 26 ARG B CA 1
ATOM 4564 C C . ARG B 1 26 ? 13.312 16.125 -3.703 1 71.69 26 ARG B C 1
ATOM 4566 O O . ARG B 1 26 ? 13.312 16.156 -4.938 1 71.69 26 ARG B O 1
ATOM 4573 N N . PHE B 1 27 ? 13.688 17.062 -2.967 1 73.19 27 PHE B N 1
ATOM 4574 C CA . PHE B 1 27 ? 14.344 18.219 -3.543 1 73.19 27 PHE B CA 1
ATOM 4575 C C . PHE B 1 27 ? 15.859 18.094 -3.475 1 73.19 27 PHE B C 1
ATOM 4577 O O . PHE B 1 27 ? 16.391 17.625 -2.471 1 73.19 27 PHE B O 1
ATOM 4584 N N . LEU B 1 28 ? 16.391 18.344 -4.594 1 75.19 28 LEU B N 1
ATOM 4585 C CA . LEU B 1 28 ? 17.844 18.375 -4.703 1 75.19 28 LEU B CA 1
ATOM 4586 C C . LEU B 1 28 ? 18.359 19.812 -4.629 1 75.19 28 LEU B C 1
ATOM 4588 O O . LEU B 1 28 ? 17.938 20.672 -5.402 1 75.19 28 LEU B O 1
ATOM 4592 N N . THR B 1 29 ? 19.156 20 -3.629 1 75.81 29 THR B N 1
ATOM 4593 C CA . THR B 1 29 ? 19.766 21.312 -3.467 1 75.81 29 THR B CA 1
ATOM 4594 C C . THR B 1 29 ? 21.281 21.234 -3.648 1 75.81 29 THR B C 1
ATOM 4596 O O . THR B 1 29 ? 21.797 20.25 -4.168 1 75.81 29 THR B O 1
ATOM 4599 N N . ARG B 1 30 ? 21.906 22.297 -3.348 1 70.62 30 ARG B N 1
ATOM 4600 C CA . ARG B 1 30 ? 23.344 22.375 -3.566 1 70.62 30 ARG B CA 1
ATOM 4601 C C . ARG B 1 30 ? 24.062 21.141 -3.02 1 70.62 30 ARG B C 1
ATOM 4603 O O . ARG B 1 30 ? 23.812 20.75 -1.879 1 70.62 30 ARG B O 1
ATOM 4610 N N . GLY B 1 31 ? 24.828 20.516 -3.914 1 71.44 31 GLY B N 1
ATOM 4611 C CA . GLY B 1 31 ? 25.609 19.375 -3.498 1 71.44 31 GLY B CA 1
ATOM 4612 C C . GLY B 1 31 ? 24.938 18.047 -3.789 1 71.44 31 GLY B C 1
ATOM 4613 O O . GLY B 1 31 ? 25.594 16.984 -3.758 1 71.44 31 GLY B O 1
ATOM 4614 N N . SER B 1 32 ? 23.734 18.172 -4.07 1 74.25 32 SER B N 1
ATOM 4615 C CA . SER B 1 32 ? 23.016 16.938 -4.391 1 74.25 32 SER B CA 1
ATOM 4616 C C . SER B 1 32 ? 23.422 16.406 -5.754 1 74.25 32 SER B C 1
ATOM 4618 O O . SER B 1 32 ? 23.828 17.172 -6.633 1 74.25 32 SER B O 1
ATOM 4620 N N . GLN B 1 33 ? 23.438 15.156 -5.836 1 76.38 33 GLN B N 1
ATOM 4621 C CA . GLN B 1 33 ? 23.75 14.5 -7.102 1 76.38 33 GLN B CA 1
ATOM 4622 C C . GLN B 1 33 ? 22.531 13.758 -7.645 1 76.38 33 GLN B C 1
ATOM 4624 O O . GLN B 1 33 ? 21.703 13.281 -6.879 1 76.38 33 GLN B O 1
ATOM 4629 N N . PHE B 1 34 ? 22.375 13.773 -8.93 1 77.19 34 PHE B N 1
ATOM 4630 C CA . PHE B 1 34 ? 21.344 12.953 -9.547 1 77.19 34 PHE B CA 1
ATOM 4631 C C . PHE B 1 34 ? 21.844 12.359 -10.859 1 77.19 34 PHE B C 1
ATOM 4633 O O . PHE B 1 34 ? 22.891 12.758 -11.367 1 77.19 34 PHE B O 1
ATOM 4640 N N . GLY B 1 35 ? 21.25 11.289 -11.312 1 73.38 35 GLY B N 1
ATOM 4641 C CA . GLY B 1 35 ? 21.594 10.641 -12.562 1 73.38 35 GLY B CA 1
ATOM 4642 C C . GLY B 1 35 ? 22.516 9.438 -12.375 1 73.38 35 GLY B C 1
ATOM 4643 O O . GLY B 1 35 ? 22.859 8.766 -13.344 1 73.38 35 GLY B O 1
ATOM 4644 N N . VAL B 1 36 ? 22.828 9.156 -11.219 1 69.81 36 VAL B N 1
ATOM 4645 C CA . VAL B 1 36 ? 23.781 8.094 -10.938 1 69.81 36 VAL B CA 1
ATOM 4646 C C . VAL B 1 36 ? 23.188 6.742 -11.32 1 69.81 36 VAL B C 1
ATOM 4648 O O . VAL B 1 36 ? 23.891 5.867 -11.828 1 69.81 36 VAL B O 1
ATOM 4651 N N . LEU B 1 37 ? 21.922 6.539 -11.086 1 68 37 LEU B N 1
ATOM 4652 C CA . LEU B 1 37 ? 21.266 5.273 -11.367 1 68 37 LEU B CA 1
ATOM 4653 C C . LEU B 1 37 ? 21.25 4.988 -12.867 1 68 37 LEU B C 1
ATOM 4655 O O . LEU B 1 37 ? 21.375 3.832 -13.281 1 68 37 LEU B O 1
ATOM 4659 N N . GLY B 1 38 ? 21.047 6.012 -13.578 1 64.56 38 GLY B N 1
ATOM 4660 C CA . GLY B 1 38 ? 21.031 5.848 -15.023 1 64.56 38 GLY B CA 1
ATOM 4661 C C . GLY B 1 38 ? 22.406 5.562 -15.602 1 64.56 38 GLY B C 1
ATOM 4662 O O . GLY B 1 38 ? 22.516 4.918 -16.641 1 64.56 38 GLY B O 1
ATOM 4663 N N . ALA B 1 39 ? 23.344 6.027 -14.891 1 61.19 39 ALA B N 1
ATOM 4664 C CA . ALA B 1 39 ? 24.703 5.855 -15.391 1 61.19 39 ALA B CA 1
ATOM 4665 C C . ALA B 1 39 ? 25.172 4.414 -15.211 1 61.19 39 ALA B C 1
ATOM 4667 O O . ALA B 1 39 ? 26 3.928 -15.977 1 61.19 39 ALA B O 1
ATOM 4668 N N . ALA B 1 40 ? 24.641 3.762 -14.195 1 56.91 40 ALA B N 1
ATOM 4669 C CA . ALA B 1 40 ? 25.141 2.432 -13.867 1 56.91 40 ALA B CA 1
ATOM 4670 C C . ALA B 1 40 ? 24.438 1.356 -14.695 1 56.91 40 ALA B C 1
ATOM 4672 O O . ALA B 1 40 ? 24.938 0.239 -14.82 1 56.91 40 ALA B O 1
ATOM 4673 N N . GLN B 1 41 ? 23.234 1.637 -15.078 1 56.69 41 GLN B N 1
ATOM 4674 C CA . GLN B 1 41 ? 22.531 0.597 -15.82 1 56.69 41 GLN B CA 1
ATOM 4675 C C . GLN B 1 41 ? 21.891 1.161 -17.094 1 56.69 41 GLN B C 1
ATOM 4677 O O . GLN B 1 41 ? 21.641 2.365 -17.188 1 56.69 41 GLN B O 1
ATOM 4682 N N . ALA B 1 42 ? 21.938 0.413 -18.109 1 52.53 42 ALA B N 1
ATOM 4683 C CA . ALA B 1 42 ? 21.375 0.75 -19.422 1 52.53 42 ALA B CA 1
ATOM 4684 C C . ALA B 1 42 ? 19.891 1.083 -19.297 1 52.53 42 ALA B C 1
ATOM 4686 O O . ALA B 1 42 ? 19.375 1.912 -20.047 1 52.53 42 ALA B O 1
ATOM 4687 N N . ASP B 1 43 ? 19.25 0.504 -18.359 1 53.91 43 ASP B N 1
ATOM 4688 C CA . ASP B 1 43 ? 17.797 0.647 -18.391 1 53.91 43 ASP B CA 1
ATOM 4689 C C . ASP B 1 43 ? 17.359 1.933 -17.688 1 53.91 43 ASP B C 1
ATOM 4691 O O . ASP B 1 43 ? 17.859 2.262 -16.609 1 53.91 43 ASP B O 1
ATOM 4695 N N . PRO B 1 44 ? 16.672 2.715 -18.484 1 56.62 44 PRO B N 1
ATOM 4696 C CA . PRO B 1 44 ? 16.203 3.988 -17.922 1 56.62 44 PRO B CA 1
ATOM 4697 C C . PRO B 1 44 ? 15.461 3.816 -16.594 1 56.62 44 PRO B C 1
ATOM 4699 O O . PRO B 1 44 ? 14.68 2.877 -16.438 1 56.62 44 PRO B O 1
ATOM 4702 N N . VAL B 1 45 ? 16.047 4.266 -15.523 1 60.75 45 VAL B N 1
ATOM 4703 C CA . VAL B 1 45 ? 15.312 4.34 -14.266 1 60.75 45 VAL B CA 1
ATOM 4704 C C . VAL B 1 45 ? 14.328 5.504 -14.312 1 60.75 45 VAL B C 1
ATOM 4706 O O . VAL B 1 45 ? 14.648 6.574 -14.836 1 60.75 45 VAL B O 1
ATOM 4709 N N . PRO B 1 46 ? 13.039 5.305 -14.016 1 63.47 46 PRO B N 1
ATOM 4710 C CA . PRO B 1 46 ? 12.031 6.367 -14.094 1 63.47 46 PRO B CA 1
ATOM 4711 C C . PRO B 1 46 ? 12.258 7.469 -13.062 1 63.47 46 PRO B C 1
ATOM 4713 O O . PRO B 1 46 ? 11.469 7.621 -12.133 1 63.47 46 PRO B O 1
ATOM 4716 N N . VAL B 1 47 ? 13.422 8.188 -13.219 1 71.38 47 VAL B N 1
ATOM 4717 C CA . VAL B 1 47 ? 13.703 9.32 -12.344 1 71.38 47 VAL B CA 1
ATOM 4718 C C . VAL B 1 47 ? 13.57 10.625 -13.125 1 71.38 47 VAL B C 1
ATOM 4720 O O . VAL B 1 47 ? 14.156 10.773 -14.203 1 71.38 47 VAL B O 1
ATOM 4723 N N . ASP B 1 48 ? 12.625 11.422 -12.688 1 74.88 48 ASP B N 1
ATOM 4724 C CA . ASP B 1 48 ? 12.438 12.75 -13.266 1 74.88 48 ASP B CA 1
ATOM 4725 C C . ASP B 1 48 ? 13 13.836 -12.359 1 74.88 48 ASP B C 1
ATOM 4727 O O . ASP B 1 48 ? 12.859 13.766 -11.133 1 74.88 48 ASP B O 1
ATOM 4731 N N . VAL B 1 49 ? 13.82 14.703 -12.992 1 81.69 49 VAL B N 1
ATOM 4732 C CA . VAL B 1 49 ? 14.359 15.836 -12.25 1 81.69 49 VAL B CA 1
ATOM 4733 C C . VAL B 1 49 ? 13.938 17.141 -12.922 1 81.69 49 VAL B C 1
ATOM 4735 O O . VAL B 1 49 ? 14.188 17.344 -14.109 1 81.69 49 VAL B O 1
ATOM 4738 N N . ILE B 1 50 ? 13.188 18.078 -12.148 1 79.81 50 ILE B N 1
ATOM 4739 C CA . ILE B 1 50 ? 12.703 19.344 -12.695 1 79.81 50 ILE B CA 1
ATOM 4740 C C . ILE B 1 50 ? 13.18 20.5 -11.812 1 79.81 50 ILE B C 1
ATOM 4742 O O . ILE B 1 50 ? 13.102 20.422 -10.586 1 79.81 50 ILE B O 1
ATOM 4746 N N . ALA B 1 51 ? 13.68 21.547 -12.445 1 80.88 51 ALA B N 1
ATOM 4747 C CA . ALA B 1 51 ? 14.055 22.75 -11.695 1 80.88 51 ALA B CA 1
ATOM 4748 C C . ALA B 1 51 ? 12.812 23.516 -11.25 1 80.88 51 ALA B C 1
ATOM 4750 O O . ALA B 1 51 ? 11.961 23.859 -12.078 1 80.88 51 ALA B O 1
ATOM 4751 N N . VAL B 1 52 ? 12.711 23.781 -10.008 1 74.75 52 VAL B N 1
ATOM 4752 C CA . VAL B 1 52 ? 11.555 24.516 -9.5 1 74.75 52 VAL B CA 1
ATOM 4753 C C . VAL B 1 52 ? 11.898 26 -9.344 1 74.75 52 VAL B C 1
ATOM 4755 O O . VAL B 1 52 ? 11.023 26.812 -9.086 1 74.75 52 VAL B O 1
ATOM 4758 N N . GLU B 1 53 ? 13.148 26.328 -9.453 1 72.25 53 GLU B N 1
ATOM 4759 C CA . GLU B 1 53 ? 13.711 27.672 -9.484 1 72.25 53 GLU B CA 1
ATOM 4760 C C . GLU B 1 53 ? 14.953 27.734 -10.367 1 72.25 53 GLU B C 1
ATOM 4762 O O . GLU B 1 53 ? 15.445 26.703 -10.82 1 72.25 53 GLU B O 1
ATOM 4767 N N . PRO B 1 54 ? 15.273 28.922 -10.758 1 70.12 54 PRO B N 1
ATOM 4768 C CA . PRO B 1 54 ? 16.516 28.984 -11.523 1 70.12 54 PRO B CA 1
ATOM 4769 C C . PRO B 1 54 ? 17.656 28.234 -10.844 1 70.12 54 PRO B C 1
ATOM 4771 O O . PRO B 1 54 ? 17.953 28.469 -9.672 1 70.12 54 PRO B O 1
ATOM 4774 N N . SER B 1 55 ? 18.141 27.188 -11.602 1 80.19 55 SER B N 1
ATOM 4775 C CA . SER B 1 55 ? 19.125 26.281 -11.023 1 80.19 55 SER B CA 1
ATOM 4776 C C . SER B 1 55 ? 20.328 26.094 -11.953 1 80.19 55 SER B C 1
ATOM 4778 O O . SER B 1 55 ? 20.203 26.281 -13.164 1 80.19 55 SER B O 1
ATOM 4780 N N . ALA B 1 56 ? 21.5 25.891 -11.398 1 80.44 56 ALA B N 1
ATOM 4781 C CA . ALA B 1 56 ? 22.703 25.531 -12.133 1 80.44 56 ALA B CA 1
ATOM 4782 C C . ALA B 1 56 ? 23.219 24.156 -11.703 1 80.44 56 ALA B C 1
ATOM 4784 O O . ALA B 1 56 ? 23.297 23.859 -10.508 1 80.44 56 ALA B O 1
ATOM 4785 N N . VAL B 1 57 ? 23.484 23.312 -12.781 1 88.06 57 VAL B N 1
ATOM 4786 C CA . VAL B 1 57 ? 23.953 21.953 -12.492 1 88.06 57 VAL B CA 1
ATOM 4787 C C . VAL B 1 57 ? 25.25 21.688 -13.273 1 88.06 57 VAL B C 1
ATOM 4789 O O . VAL B 1 57 ? 25.438 22.203 -14.367 1 88.06 57 VAL B O 1
ATOM 4792 N N . LEU B 1 58 ? 26.172 20.938 -12.625 1 85.31 58 LEU B N 1
ATOM 4793 C CA . LEU B 1 58 ? 27.344 20.406 -13.305 1 85.31 58 LEU B CA 1
ATOM 4794 C C . LEU B 1 58 ? 27.062 18.984 -13.812 1 85.31 58 LEU B C 1
ATOM 4796 O O . LEU B 1 58 ? 26.734 18.094 -13.031 1 85.31 58 LEU B O 1
ATOM 4800 N N . LYS B 1 59 ? 27.125 18.797 -15.125 1 86.75 59 LYS B N 1
ATOM 4801 C CA . LYS B 1 59 ? 26.844 17.5 -15.742 1 86.75 59 LYS B CA 1
ATOM 4802 C C . LYS B 1 59 ? 28.141 16.797 -16.141 1 86.75 59 LYS B C 1
ATOM 4804 O O . LYS B 1 59 ? 28.969 17.359 -16.859 1 86.75 59 LYS B O 1
ATOM 4809 N N . LEU B 1 60 ? 28.297 15.602 -15.562 1 82.69 60 LEU B N 1
ATOM 4810 C CA . LEU B 1 60 ? 29.422 14.75 -15.93 1 82.69 60 LEU B CA 1
ATOM 4811 C C . LEU B 1 60 ? 28.953 13.578 -16.781 1 82.69 60 LEU B C 1
ATOM 4813 O O . LEU B 1 60 ? 28.109 12.789 -16.359 1 82.69 60 LEU B O 1
ATOM 4817 N N . ASP B 1 61 ? 29.484 13.461 -17.953 1 78.94 61 ASP B N 1
ATOM 4818 C CA . ASP B 1 61 ? 29.125 12.305 -18.781 1 78.94 61 ASP B CA 1
ATOM 4819 C C . ASP B 1 61 ? 29.719 11.016 -18.203 1 78.94 61 ASP B C 1
ATOM 4821 O O . ASP B 1 61 ? 30.516 11.062 -17.266 1 78.94 61 ASP B O 1
ATOM 4825 N N . PHE B 1 62 ? 29.219 9.93 -18.734 1 71.62 62 PHE B N 1
ATOM 4826 C CA . PHE B 1 62 ? 29.562 8.617 -18.188 1 71.62 62 PHE B CA 1
ATOM 4827 C C . PHE B 1 62 ? 31.062 8.383 -18.25 1 71.62 62 PHE B C 1
ATOM 4829 O O . PHE B 1 62 ? 31.656 7.906 -17.281 1 71.62 62 PHE B O 1
ATOM 4836 N N . GLU B 1 63 ? 31.641 8.695 -19.312 1 73.56 63 GLU B N 1
ATOM 4837 C CA . GLU B 1 63 ? 33.062 8.461 -19.5 1 73.56 63 GLU B CA 1
ATOM 4838 C C . GLU B 1 63 ? 33.875 9.289 -18.516 1 73.56 63 GLU B C 1
ATOM 4840 O O . GLU B 1 63 ? 34.875 8.797 -17.938 1 73.56 63 GLU B O 1
ATOM 4845 N N . THR B 1 64 ? 33.438 10.461 -18.438 1 78.69 64 THR B N 1
ATOM 4846 C CA . THR B 1 64 ? 34.125 11.352 -17.5 1 78.69 64 THR B CA 1
ATOM 4847 C C . THR B 1 64 ? 33.969 10.867 -16.062 1 78.69 64 THR B C 1
ATOM 4849 O O . THR B 1 64 ? 34.906 10.922 -15.266 1 78.69 64 THR B O 1
ATOM 4852 N N . THR B 1 65 ? 32.812 10.453 -15.758 1 75.38 65 THR B N 1
ATOM 4853 C CA . THR B 1 65 ? 32.531 9.945 -14.422 1 75.38 65 THR B CA 1
ATOM 4854 C C . THR B 1 65 ? 33.438 8.734 -14.109 1 75.38 65 THR B C 1
ATOM 4856 O O . THR B 1 65 ? 34 8.641 -13.016 1 75.38 65 THR B O 1
ATOM 4859 N N . LEU B 1 66 ? 33.531 7.934 -15.094 1 70.88 66 LEU B N 1
ATOM 4860 C CA . LEU B 1 66 ? 34.375 6.746 -14.914 1 70.88 66 LEU B CA 1
ATOM 4861 C C . LEU B 1 66 ? 35.844 7.129 -14.711 1 70.88 66 LEU B C 1
ATOM 4863 O O . LEU B 1 66 ? 36.531 6.535 -13.883 1 70.88 66 LEU B O 1
ATOM 4867 N N . ARG B 1 67 ? 36.219 8.055 -15.523 1 76.19 67 ARG B N 1
ATOM 4868 C CA . ARG B 1 67 ? 37.594 8.531 -15.406 1 76.19 67 ARG B CA 1
ATOM 4869 C C . ARG B 1 67 ? 37.844 9.117 -14.023 1 76.19 67 ARG B C 1
ATOM 4871 O O . ARG B 1 67 ? 38.875 8.844 -13.406 1 76.19 67 ARG B O 1
ATOM 4878 N N . PHE B 1 68 ? 36.906 9.875 -13.578 1 77.19 68 PHE B N 1
ATOM 4879 C CA . PHE B 1 68 ? 37.031 10.508 -12.266 1 77.19 68 PHE B CA 1
ATOM 4880 C C . PHE B 1 68 ? 37.094 9.461 -11.164 1 77.19 68 PHE B C 1
ATOM 4882 O O . PHE B 1 68 ? 37.844 9.617 -10.188 1 77.19 68 PHE B O 1
ATOM 4889 N N . THR B 1 69 ? 36.344 8.445 -11.328 1 72.75 69 THR B N 1
ATOM 4890 C CA . THR B 1 69 ? 36.312 7.387 -10.32 1 72.75 69 THR B CA 1
ATOM 4891 C C . THR B 1 69 ? 37.625 6.633 -10.289 1 72.75 69 THR B C 1
ATOM 4893 O O . THR B 1 69 ? 38.094 6.203 -9.219 1 72.75 69 THR B O 1
ATOM 4896 N N . ARG B 1 70 ? 38.188 6.527 -11.406 1 71.31 70 ARG B N 1
ATOM 4897 C CA . ARG B 1 70 ? 39.469 5.848 -11.516 1 71.31 70 ARG B CA 1
ATOM 4898 C C . ARG B 1 70 ? 40.594 6.691 -10.898 1 71.31 70 ARG B C 1
ATOM 4900 O O . ARG B 1 70 ? 41.469 6.16 -10.219 1 71.31 70 ARG B O 1
ATOM 4907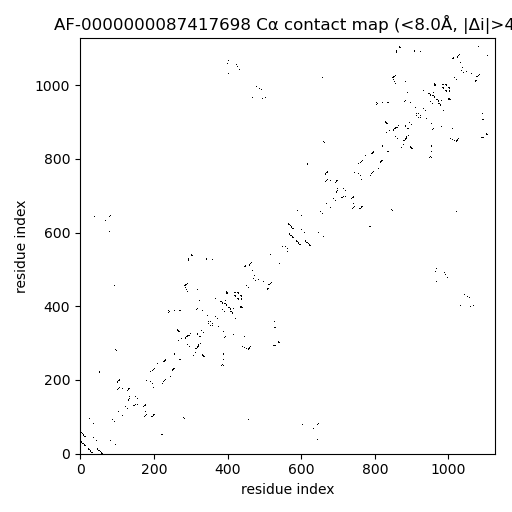 N N . GLU B 1 71 ? 40.406 7.922 -11.164 1 77.12 71 GLU B N 1
ATOM 4908 C CA . GLU B 1 71 ? 41.469 8.828 -10.75 1 77.12 71 GLU B CA 1
ATOM 4909 C C . GLU B 1 71 ? 41.312 9.227 -9.281 1 77.12 71 GLU B C 1
ATOM 4911 O O . GLU B 1 71 ? 42.312 9.516 -8.602 1 77.12 71 GLU B O 1
ATOM 4916 N N . HIS B 1 72 ? 40.156 9.289 -8.945 1 76.06 72 HIS B N 1
ATOM 4917 C CA . HIS B 1 72 ? 39.844 9.719 -7.582 1 76.06 72 HIS B CA 1
ATOM 4918 C C . HIS B 1 72 ? 38.969 8.695 -6.875 1 76.06 72 HIS B C 1
ATOM 4920 O O . HIS B 1 72 ? 37.719 8.766 -6.961 1 76.06 72 HIS B O 1
ATOM 4926 N N . ALA B 1 73 ? 39.562 7.902 -6.105 1 68.38 73 ALA B N 1
ATOM 4927 C CA . ALA B 1 73 ? 38.844 6.82 -5.434 1 68.38 73 ALA B CA 1
ATOM 4928 C C . ALA B 1 73 ? 37.75 7.367 -4.535 1 68.38 73 ALA B C 1
ATOM 4930 O O . ALA B 1 73 ? 36.688 6.754 -4.402 1 68.38 73 ALA B O 1
ATOM 4931 N N . THR B 1 74 ? 38 8.516 -4.023 1 71.5 74 THR B N 1
ATOM 4932 C CA . THR B 1 74 ? 37 9.117 -3.119 1 71.5 74 THR B CA 1
ATOM 4933 C C . THR B 1 74 ? 35.75 9.5 -3.871 1 71.5 74 THR B C 1
ATOM 4935 O O . THR B 1 74 ? 34.625 9.445 -3.314 1 71.5 74 THR B O 1
ATOM 4938 N N . PHE B 1 75 ? 35.969 9.82 -5.047 1 73.75 75 PHE B N 1
ATOM 4939 C CA . PHE B 1 75 ? 34.812 10.172 -5.863 1 73.75 75 PHE B CA 1
ATOM 4940 C C . PHE B 1 75 ? 33.906 8.953 -6.082 1 73.75 75 PHE B C 1
ATOM 4942 O O . PHE B 1 75 ? 32.688 9.047 -5.949 1 73.75 75 PHE B O 1
ATOM 4949 N N . GLY B 1 76 ? 34.562 7.91 -6.371 1 68.12 76 GLY B N 1
ATOM 4950 C CA . GLY B 1 76 ? 33.812 6.672 -6.555 1 68.12 76 GLY B CA 1
ATOM 4951 C C . GLY B 1 76 ? 33.062 6.227 -5.305 1 68.12 76 GLY B C 1
ATOM 4952 O O . GLY B 1 76 ? 31.922 5.801 -5.375 1 68.12 76 GLY B O 1
ATOM 4953 N N . LEU B 1 77 ? 33.688 6.395 -4.301 1 68.75 77 LEU B N 1
ATOM 4954 C CA . LEU B 1 77 ? 33.094 6.027 -3.027 1 68.75 77 LEU B CA 1
ATOM 4955 C C . LEU B 1 77 ? 31.891 6.926 -2.715 1 68.75 77 LEU B C 1
ATOM 4957 O O . LEU B 1 77 ? 30.875 6.457 -2.209 1 68.75 77 LEU B O 1
ATOM 4961 N N . ASN B 1 78 ? 32.125 8.156 -3.01 1 70.94 78 ASN B N 1
ATOM 4962 C CA . ASN B 1 78 ? 31.047 9.094 -2.74 1 70.94 78 ASN B CA 1
ATOM 4963 C C . ASN B 1 78 ? 29.844 8.82 -3.625 1 70.94 78 ASN B C 1
ATOM 4965 O O . ASN B 1 78 ? 28.703 8.992 -3.189 1 70.94 78 ASN B O 1
ATOM 4969 N N . LEU B 1 79 ? 30.203 8.422 -4.754 1 70.56 79 LEU B N 1
ATOM 4970 C CA . LEU B 1 79 ? 29.094 8.055 -5.641 1 70.56 79 LEU B CA 1
ATOM 4971 C C . LEU B 1 79 ? 28.344 6.848 -5.098 1 70.56 79 LEU B C 1
ATOM 4973 O O . LEU B 1 79 ? 27.109 6.836 -5.094 1 70.56 79 LEU B O 1
ATOM 4977 N N . THR B 1 80 ? 29.109 5.93 -4.668 1 68.5 80 THR B N 1
ATOM 4978 C CA . THR B 1 80 ? 28.516 4.723 -4.098 1 68.5 80 THR B CA 1
ATOM 4979 C C . THR B 1 80 ? 27.672 5.062 -2.869 1 68.5 80 THR B C 1
ATOM 4981 O O . THR B 1 80 ? 26.578 4.543 -2.703 1 68.5 80 THR B O 1
ATOM 4984 N N . ARG B 1 81 ? 28.172 5.926 -2.127 1 69.56 81 ARG B N 1
ATOM 4985 C CA . ARG B 1 81 ? 27.438 6.348 -0.932 1 69.56 81 ARG B CA 1
ATOM 4986 C C . ARG B 1 81 ? 26.141 7.051 -1.301 1 69.56 81 ARG B C 1
ATOM 4988 O O . ARG B 1 81 ? 25.125 6.863 -0.636 1 69.56 81 ARG B O 1
ATOM 4995 N N . SER B 1 82 ? 26.266 7.82 -2.314 1 69.88 82 SER B N 1
ATOM 4996 C CA . SER B 1 82 ? 25.078 8.547 -2.744 1 69.88 82 SER B CA 1
ATOM 4997 C C . SER B 1 82 ? 23.984 7.598 -3.203 1 69.88 82 SER B C 1
ATOM 4999 O O . SER B 1 82 ? 22.797 7.805 -2.896 1 69.88 82 SER B O 1
ATOM 5001 N N . ILE B 1 83 ? 24.438 6.594 -3.861 1 69.62 83 ILE B N 1
ATOM 5002 C CA . ILE B 1 83 ? 23.469 5.621 -4.363 1 69.62 83 ILE B CA 1
ATOM 5003 C C . ILE B 1 83 ? 22.906 4.816 -3.197 1 69.62 83 ILE B C 1
ATOM 5005 O O . ILE B 1 83 ? 21.688 4.578 -3.137 1 69.62 83 ILE B O 1
ATOM 5009 N N . THR B 1 84 ? 23.797 4.434 -2.359 1 66.94 84 THR B N 1
ATOM 5010 C CA . THR B 1 84 ? 23.359 3.652 -1.207 1 66.94 84 THR B CA 1
ATOM 5011 C C . THR B 1 84 ? 22.375 4.449 -0.358 1 66.94 84 THR B C 1
ATOM 5013 O O . THR B 1 84 ? 21.375 3.9 0.131 1 66.94 84 THR B O 1
ATOM 5016 N N . ASN B 1 85 ? 22.641 5.691 -0.3 1 67.5 85 ASN B N 1
ATOM 5017 C CA . ASN B 1 85 ? 21.75 6.559 0.464 1 67.5 85 ASN B CA 1
ATOM 5018 C C . ASN B 1 85 ? 20.375 6.672 -0.195 1 67.5 85 ASN B C 1
ATOM 5020 O O . ASN B 1 85 ? 19.359 6.703 0.491 1 67.5 85 ASN B O 1
ATOM 5024 N N . MET B 1 86 ? 20.469 6.75 -1.388 1 64.62 86 MET B N 1
ATOM 5025 C CA . MET B 1 86 ? 19.203 6.828 -2.111 1 64.62 86 MET B CA 1
ATOM 5026 C C . MET B 1 86 ? 18.375 5.562 -1.905 1 64.62 86 MET B C 1
ATOM 5028 O O . MET B 1 86 ? 17.156 5.633 -1.709 1 64.62 86 MET B O 1
ATOM 5032 N N . VAL B 1 87 ? 19.062 4.504 -1.981 1 63.19 87 VAL B N 1
ATOM 5033 C CA . VAL B 1 87 ? 18.406 3.219 -1.794 1 63.19 87 VAL B CA 1
ATOM 5034 C C . VAL B 1 87 ? 17.797 3.148 -0.394 1 63.19 87 VAL B C 1
ATOM 5036 O O . VAL B 1 87 ? 16.656 2.723 -0.227 1 63.19 87 VAL B O 1
ATOM 5039 N N . ARG B 1 88 ? 18.562 3.561 0.441 1 64.06 88 ARG B N 1
ATOM 5040 C CA . ARG B 1 88 ? 18.094 3.557 1.823 1 64.06 88 ARG B CA 1
ATOM 5041 C C . ARG B 1 88 ? 16.844 4.414 1.982 1 64.06 88 ARG B C 1
ATOM 5043 O O . ARG B 1 88 ? 15.898 4.016 2.658 1 64.06 88 ARG B O 1
ATOM 5050 N N . GLN B 1 89 ? 16.953 5.512 1.326 1 64.44 89 GLN B N 1
ATOM 5051 C CA . GLN B 1 89 ? 15.82 6.434 1.434 1 64.44 89 GLN B CA 1
ATOM 5052 C C . GLN B 1 89 ? 14.555 5.82 0.84 1 64.44 89 GLN B C 1
ATOM 5054 O O . GLN B 1 89 ? 13.461 5.992 1.385 1 64.44 89 GLN B O 1
ATOM 5059 N N . VAL B 1 90 ? 14.797 5.16 -0.176 1 61.94 90 VAL B N 1
ATOM 5060 C CA . VAL B 1 90 ? 13.664 4.531 -0.84 1 61.94 90 VAL B CA 1
ATOM 5061 C C . VAL B 1 90 ? 13.156 3.359 0.001 1 61.94 90 VAL B C 1
ATOM 5063 O O . VAL B 1 90 ? 11.953 3.186 0.171 1 61.94 90 VAL B O 1
ATOM 5066 N N . LEU B 1 91 ? 14.195 2.637 0.479 1 60.91 91 LEU B N 1
ATOM 5067 C CA . LEU B 1 91 ? 13.844 1.428 1.217 1 60.91 91 LEU B CA 1
ATOM 5068 C C . LEU B 1 91 ? 13.203 1.774 2.555 1 60.91 91 LEU B C 1
ATOM 5070 O O . LEU B 1 91 ? 12.273 1.093 2.996 1 60.91 91 LEU B O 1
ATOM 5074 N N . LEU B 1 92 ? 13.867 2.768 3.104 1 58.38 92 LEU B N 1
ATOM 5075 C CA . LEU B 1 92 ? 13.414 3.098 4.453 1 58.38 92 LEU B CA 1
ATOM 5076 C C . LEU B 1 92 ? 12.32 4.156 4.414 1 58.38 92 LEU B C 1
ATOM 5078 O O . LEU B 1 92 ? 11.836 4.586 5.465 1 58.38 92 LEU B O 1
ATOM 5082 N N . SER B 1 93 ? 11.852 4.305 3.211 1 56.84 93 SER B N 1
ATOM 5083 C CA . SER B 1 93 ? 10.875 5.391 3.123 1 56.84 93 SER B CA 1
ATOM 5084 C C . SER B 1 93 ? 11.32 6.598 3.945 1 56.84 93 SER B C 1
ATOM 5086 O O . SER B 1 93 ? 10.531 7.141 4.727 1 56.84 93 SER B O 1
ATOM 5088 N N . ASP B 1 94 ? 12.641 6.758 3.984 1 60.31 94 ASP B N 1
ATOM 5089 C CA . ASP B 1 94 ? 13.133 7.934 4.699 1 60.31 94 ASP B CA 1
ATOM 5090 C C . ASP B 1 94 ? 12.539 9.219 4.117 1 60.31 94 ASP B C 1
ATOM 5092 O O . ASP B 1 94 ? 12.945 9.664 3.041 1 60.31 94 ASP B O 1
ATOM 5096 N N . ARG B 1 95 ? 11.672 9.758 4.879 1 63.44 95 ARG B N 1
ATOM 5097 C CA . ARG B 1 95 ? 10.914 10.938 4.469 1 63.44 95 ARG B CA 1
ATOM 5098 C C . ARG B 1 95 ? 11.586 12.219 4.945 1 63.44 95 ARG B C 1
ATOM 5100 O O . ARG B 1 95 ? 10.984 13.289 4.906 1 63.44 95 ARG B O 1
ATOM 5107 N N . ARG B 1 96 ? 12.914 12.07 5.242 1 64.5 96 ARG B N 1
ATOM 5108 C CA . ARG B 1 96 ? 13.562 13.227 5.859 1 64.5 96 ARG B CA 1
ATOM 5109 C C . ARG B 1 96 ? 13.977 14.25 4.809 1 64.5 96 ARG B C 1
ATOM 5111 O O . ARG B 1 96 ? 14.688 13.922 3.857 1 64.5 96 ARG B O 1
ATOM 5118 N N . PRO B 1 97 ? 13.336 15.461 5.086 1 64.62 97 PRO B N 1
ATOM 5119 C CA . PRO B 1 97 ? 13.836 16.516 4.203 1 64.62 97 PRO B CA 1
ATOM 5120 C C . PRO B 1 97 ? 15.242 16.984 4.574 1 64.62 97 PRO B C 1
ATOM 5122 O O . PRO B 1 97 ? 15.695 16.75 5.699 1 64.62 97 PRO B O 1
ATOM 5125 N N . LYS B 1 98 ? 15.961 17.469 3.594 1 67.62 98 LYS B N 1
ATOM 5126 C CA . LYS B 1 98 ? 17.266 18.062 3.871 1 67.62 98 LYS B CA 1
ATOM 5127 C C . LYS B 1 98 ? 17.109 19.281 4.777 1 67.62 98 LYS B C 1
ATOM 5129 O O . LYS B 1 98 ? 16.188 20.078 4.617 1 67.62 98 LYS B O 1
ATOM 5134 N N . THR B 1 99 ? 18 19.438 5.781 1 80.69 99 THR B N 1
ATOM 5135 C CA . THR B 1 99 ? 18.031 20.594 6.66 1 80.69 99 THR B CA 1
ATOM 5136 C C . THR B 1 99 ? 18.578 21.828 5.926 1 80.69 99 THR B C 1
ATOM 5138 O O . THR B 1 99 ? 19.594 21.734 5.238 1 80.69 99 THR B O 1
ATOM 5141 N N . PRO B 1 100 ? 17.891 22.891 6.082 1 86.94 100 PRO B N 1
ATOM 5142 C CA . PRO B 1 100 ? 18.359 24.078 5.363 1 86.94 100 PRO B CA 1
ATOM 5143 C C . PRO B 1 100 ? 19.656 24.656 5.934 1 86.94 100 PRO B C 1
ATOM 5145 O O . PRO B 1 100 ? 19.797 24.766 7.152 1 86.94 100 PRO B O 1
ATOM 5148 N N . SER B 1 101 ? 20.562 25.016 5.062 1 84.75 101 SER B N 1
ATOM 5149 C CA . SER B 1 101 ? 21.859 25.578 5.473 1 84.75 101 SER B CA 1
ATOM 5150 C C . SER B 1 101 ? 21.781 27.094 5.582 1 84.75 101 SER B C 1
ATOM 5152 O O . SER B 1 101 ? 22.531 27.703 6.34 1 84.75 101 SER B O 1
ATOM 5154 N N . LEU B 1 102 ? 20.953 27.703 4.824 1 90.75 102 LEU B N 1
ATOM 5155 C CA . LEU B 1 102 ? 20.781 29.141 4.84 1 90.75 102 LEU B CA 1
ATOM 5156 C C . LEU B 1 102 ? 19.328 29.516 5.09 1 90.75 102 LEU B C 1
ATOM 5158 O O . LEU B 1 102 ? 18.453 29.203 4.281 1 90.75 102 LEU B O 1
ATOM 5162 N N . VAL B 1 103 ? 19.109 30.219 6.203 1 95.25 103 VAL B N 1
ATOM 5163 C CA . VAL B 1 103 ? 17.766 30.609 6.613 1 95.25 103 VAL B CA 1
ATOM 5164 C C . VAL B 1 103 ? 17.719 32.125 6.82 1 95.25 103 VAL B C 1
ATOM 5166 O O . VAL B 1 103 ? 18.516 32.688 7.562 1 95.25 103 VAL B O 1
ATOM 5169 N N . THR B 1 104 ? 16.797 32.719 6.16 1 96.69 104 THR B N 1
ATOM 5170 C CA . THR B 1 104 ? 16.609 34.156 6.363 1 96.69 104 THR B CA 1
ATOM 5171 C C . THR B 1 104 ? 15.352 34.406 7.184 1 96.69 104 THR B C 1
ATOM 5173 O O . THR B 1 104 ? 14.281 33.875 6.891 1 96.69 104 THR B O 1
ATOM 5176 N N . ILE B 1 105 ? 15.508 35.281 8.156 1 97.44 105 ILE B N 1
ATOM 5177 C CA . ILE B 1 105 ? 14.391 35.656 9.008 1 97.44 105 ILE B CA 1
ATOM 5178 C C . ILE B 1 105 ? 14.07 37.156 8.789 1 97.44 105 ILE B C 1
ATOM 5180 O O . ILE B 1 105 ? 14.898 38 9.062 1 97.44 105 ILE B O 1
ATOM 5184 N N . PHE B 1 106 ? 12.883 37.375 8.312 1 96.94 106 PHE B N 1
ATOM 5185 C CA . PHE B 1 106 ? 12.383 38.719 8.125 1 96.94 106 PHE B CA 1
ATOM 5186 C C . PHE B 1 106 ? 11.484 39.156 9.289 1 96.94 106 PHE B C 1
ATOM 5188 O O . PHE B 1 106 ? 10.555 38.406 9.656 1 96.94 106 PHE B O 1
ATOM 5195 N N . HIS B 1 107 ? 11.719 40.312 9.82 1 95.38 107 HIS B N 1
ATOM 5196 C CA . HIS B 1 107 ? 10.93 40.812 10.945 1 95.38 107 HIS B CA 1
ATOM 5197 C C . HIS B 1 107 ? 10.102 42.031 10.539 1 95.38 107 HIS B C 1
ATOM 5199 O O . HIS B 1 107 ? 10.648 43.125 10.328 1 95.38 107 HIS B O 1
ATOM 5205 N N . GLU B 1 108 ? 8.773 41.844 10.555 1 93.69 108 GLU B N 1
ATOM 5206 C CA . GLU B 1 108 ? 7.898 43 10.266 1 93.69 108 GLU B CA 1
ATOM 5207 C C . GLU B 1 108 ? 7.883 44 11.422 1 93.69 108 GLU B C 1
ATOM 5209 O O . GLU B 1 108 ? 7.496 45.156 11.25 1 93.69 108 GLU B O 1
ATOM 5214 N N . SER B 1 109 ? 8.172 43.469 12.539 1 89.5 109 SER B N 1
ATOM 5215 C CA . SER B 1 109 ? 8.219 44.312 13.734 1 89.5 109 SER B CA 1
ATOM 5216 C C . SER B 1 109 ? 9.453 44 14.57 1 89.5 109 SER B C 1
ATOM 5218 O O . SER B 1 109 ? 9.953 42.875 14.57 1 89.5 109 SER B O 1
ATOM 5220 N N . GLN B 1 110 ? 9.836 45 15.328 1 86.06 110 GLN B N 1
ATOM 5221 C CA . GLN B 1 110 ? 11 44.844 16.188 1 86.06 110 GLN B CA 1
ATOM 5222 C C . GLN B 1 110 ? 10.719 43.844 17.328 1 86.06 110 GLN B C 1
ATOM 5224 O O . GLN B 1 110 ? 11.633 43.219 17.859 1 86.06 110 GLN B O 1
ATOM 5229 N N . THR B 1 111 ? 9.5 43.719 17.562 1 85.19 111 THR B N 1
ATOM 5230 C CA . THR B 1 111 ? 9.102 42.844 18.672 1 85.19 111 THR B CA 1
ATOM 5231 C C . THR B 1 111 ? 9.406 41.375 18.375 1 85.19 111 THR B C 1
ATOM 5233 O O . THR B 1 111 ? 9.484 40.562 19.281 1 85.19 111 THR B O 1
ATOM 5236 N N . SER B 1 112 ? 9.617 41.062 17.141 1 90.31 112 SER B N 1
ATOM 5237 C CA . SER B 1 112 ? 9.859 39.688 16.766 1 90.31 112 SER B CA 1
ATOM 5238 C C . SER B 1 112 ? 11.352 39.375 16.719 1 90.31 112 SER B C 1
ATOM 5240 O O . SER B 1 112 ? 11.75 38.219 16.578 1 90.31 112 SER B O 1
ATOM 5242 N N . ARG B 1 113 ? 12.172 40.344 16.844 1 88.62 113 ARG B N 1
ATOM 5243 C CA . ARG B 1 113 ? 13.617 40.188 16.656 1 88.62 113 ARG B CA 1
ATOM 5244 C C . ARG B 1 113 ? 14.203 39.219 17.672 1 88.62 113 ARG B C 1
ATOM 5246 O O . ARG B 1 113 ? 15.117 38.469 17.359 1 88.62 113 ARG B O 1
ATOM 5253 N N . PRO B 1 114 ? 13.641 39.219 18.875 1 88.75 114 PRO B N 1
ATOM 5254 C CA . PRO B 1 114 ? 14.18 38.281 19.844 1 88.75 114 PRO B CA 1
ATOM 5255 C C . PRO B 1 114 ? 14.047 36.812 19.406 1 88.75 114 PRO B C 1
ATOM 5257 O O . PRO B 1 114 ? 14.75 35.938 19.922 1 88.75 114 PRO B O 1
ATOM 5260 N N . LEU B 1 115 ? 13.18 36.531 18.516 1 92.12 115 LEU B N 1
ATOM 5261 C CA . LEU B 1 115 ? 13 35.188 18.016 1 92.12 115 LEU B CA 1
ATOM 5262 C C . LEU B 1 115 ? 14.297 34.625 17.438 1 92.12 115 LEU B C 1
ATOM 5264 O O . LEU B 1 115 ? 14.625 33.469 17.641 1 92.12 115 LEU B O 1
ATOM 5268 N N . THR B 1 116 ? 15.031 35.469 16.719 1 93.19 116 THR B N 1
ATOM 5269 C CA . THR B 1 116 ? 16.281 35.031 16.094 1 93.19 116 THR B CA 1
ATOM 5270 C C . THR B 1 116 ? 17.281 34.594 17.156 1 93.19 116 THR B C 1
ATOM 5272 O O . THR B 1 116 ? 17.906 33.531 17.016 1 93.19 116 THR B O 1
ATOM 5275 N N . ARG B 1 117 ? 17.406 35.344 18.172 1 90.62 117 ARG B N 1
ATOM 5276 C CA . ARG B 1 117 ? 18.344 35 19.25 1 90.62 117 ARG B CA 1
ATOM 5277 C C . ARG B 1 117 ? 17.953 33.688 19.938 1 90.62 117 ARG B C 1
ATOM 5279 O O . ARG B 1 117 ? 18.797 32.844 20.219 1 90.62 117 ARG B O 1
ATOM 5286 N N . ARG B 1 118 ? 16.75 33.594 20.188 1 92.12 118 ARG B N 1
ATOM 5287 C CA . ARG B 1 118 ? 16.25 32.406 20.828 1 92.12 118 ARG B CA 1
ATOM 5288 C C . ARG B 1 118 ? 16.5 31.172 19.953 1 92.12 118 ARG B C 1
ATOM 5290 O O . ARG B 1 118 ? 16.875 30.109 20.438 1 92.12 118 ARG B O 1
ATOM 5297 N N . LEU B 1 119 ? 16.266 31.359 18.703 1 94.44 119 LEU B N 1
ATOM 5298 C CA . LEU B 1 119 ? 16.453 30.281 17.75 1 94.44 119 LEU B CA 1
ATOM 5299 C C . LEU B 1 119 ? 17.922 29.859 17.688 1 94.44 119 LEU B C 1
ATOM 5301 O O . LEU B 1 119 ? 18.234 28.656 17.719 1 94.44 119 LEU B O 1
ATOM 5305 N N . ILE B 1 120 ? 18.797 30.781 17.594 1 93.38 120 ILE B N 1
ATOM 5306 C CA . ILE B 1 120 ? 20.234 30.516 17.516 1 93.38 120 ILE B CA 1
ATOM 5307 C C . ILE B 1 120 ? 20.688 29.781 18.781 1 93.38 120 ILE B C 1
ATOM 5309 O O . ILE B 1 120 ? 21.438 28.812 18.703 1 93.38 120 ILE B O 1
ATOM 5313 N N . ARG B 1 121 ? 20.234 30.234 19.891 1 92.88 121 ARG B N 1
ATOM 5314 C CA . ARG B 1 121 ? 20.594 29.578 21.156 1 92.88 121 ARG B CA 1
ATOM 5315 C C . ARG B 1 121 ? 20.109 28.141 21.188 1 92.88 121 ARG B C 1
ATOM 5317 O O . ARG B 1 121 ? 20.844 27.234 21.562 1 92.88 121 ARG B O 1
ATOM 5324 N N . ARG B 1 122 ? 18.875 27.969 20.828 1 94.38 122 ARG B N 1
ATOM 5325 C CA . ARG B 1 122 ? 18.297 26.641 20.844 1 94.38 122 ARG B CA 1
ATOM 5326 C C . ARG B 1 122 ? 19.031 25.703 19.875 1 94.38 122 ARG B C 1
ATOM 5328 O O . ARG B 1 122 ? 19.297 24.547 20.219 1 94.38 122 ARG B O 1
ATOM 5335 N N . LEU B 1 123 ? 19.312 26.188 18.719 1 93.81 123 LEU B N 1
ATOM 5336 C CA . LEU B 1 123 ? 20.047 25.391 17.734 1 93.81 123 LEU B CA 1
ATOM 5337 C C . LEU B 1 123 ? 21.453 25.062 18.234 1 93.81 123 LEU B C 1
ATOM 5339 O O . LEU B 1 123 ? 21.953 23.953 18 1 93.81 123 LEU B O 1
ATOM 5343 N N . SER B 1 124 ? 22.031 26.016 18.922 1 92.19 124 SER B N 1
ATOM 5344 C CA . SER B 1 124 ? 23.344 25.766 19.516 1 92.19 124 SER B CA 1
ATOM 5345 C C . SER B 1 124 ? 23.266 24.688 20.594 1 92.19 124 SER B C 1
ATOM 5347 O O . SER B 1 124 ? 24.156 23.844 20.688 1 92.19 124 SER B O 1
ATOM 5349 N N . ASP B 1 125 ? 22.234 24.766 21.344 1 92.5 125 ASP B N 1
ATOM 5350 C CA . ASP B 1 125 ? 22.016 23.75 22.375 1 92.5 125 ASP B CA 1
ATOM 5351 C C . ASP B 1 125 ? 21.906 22.359 21.766 1 92.5 125 ASP B C 1
ATOM 5353 O O . ASP B 1 125 ? 22.156 21.359 22.438 1 92.5 125 ASP B O 1
ATOM 5357 N N . LEU B 1 126 ? 21.531 22.312 20.562 1 92.88 126 LEU B N 1
ATOM 5358 C CA . LEU B 1 126 ? 21.328 21.047 19.891 1 92.88 126 LEU B CA 1
ATOM 5359 C C . LEU B 1 126 ? 22.625 20.594 19.188 1 92.88 126 LEU B C 1
ATOM 5361 O O . LEU B 1 126 ? 22.594 19.688 18.359 1 92.88 126 LEU B O 1
ATOM 5365 N N . GLY B 1 127 ? 23.656 21.281 19.406 1 88.19 127 GLY B N 1
ATOM 5366 C CA . GLY B 1 127 ? 24.953 20.859 18.906 1 88.19 127 GLY B CA 1
ATOM 5367 C C . GLY B 1 127 ? 25.312 21.531 17.594 1 88.19 127 GLY B C 1
ATOM 5368 O O . GLY B 1 127 ? 26.344 21.188 16.984 1 88.19 127 GLY B O 1
ATOM 5369 N N . GLU B 1 128 ? 24.547 22.531 17.172 1 90.25 128 GLU B N 1
ATOM 5370 C CA . GLU B 1 128 ? 24.875 23.25 15.945 1 90.25 128 GLU B CA 1
ATOM 5371 C C . GLU B 1 128 ? 25.766 24.453 16.234 1 90.25 128 GLU B C 1
ATOM 5373 O O . GLU B 1 128 ? 25.938 24.844 17.391 1 90.25 128 GLU B O 1
ATOM 5378 N N . THR B 1 129 ? 26.453 24.828 15.141 1 88.69 129 THR B N 1
ATOM 5379 C CA . THR B 1 129 ? 27.25 26.031 15.203 1 88.69 129 THR B CA 1
ATOM 5380 C C . THR B 1 129 ? 26.766 27.062 14.18 1 88.69 129 THR B C 1
ATOM 5382 O O . THR B 1 129 ? 27.438 27.297 13.172 1 88.69 129 THR B O 1
ATOM 5385 N N . PRO B 1 130 ? 25.672 27.703 14.555 1 91.94 130 PRO B N 1
ATOM 5386 C CA . PRO B 1 130 ? 25.125 28.641 13.57 1 91.94 130 PRO B CA 1
ATOM 5387 C C . PRO B 1 130 ? 25.953 29.922 13.445 1 91.94 130 PRO B C 1
ATOM 5389 O O . PRO B 1 130 ? 26.688 30.281 14.359 1 91.94 130 PRO B O 1
ATOM 5392 N N . CYS B 1 131 ? 25.891 30.453 12.266 1 91.81 131 CYS B N 1
ATOM 5393 C CA . CYS B 1 131 ? 26.469 31.766 11.969 1 91.81 131 CYS B CA 1
ATOM 5394 C C . CYS B 1 131 ? 25.359 32.781 11.734 1 91.81 131 CYS B C 1
ATOM 5396 O O . CYS B 1 131 ? 24.281 32.469 11.25 1 91.81 131 CYS B O 1
ATOM 5398 N N . LEU B 1 132 ? 25.688 34.062 12.109 1 93.12 132 LEU B N 1
ATOM 5399 C CA . LEU B 1 132 ? 24.641 35.062 12.016 1 93.12 132 LEU B CA 1
ATOM 5400 C C . LEU B 1 132 ? 25.078 36.219 11.125 1 93.12 132 LEU B C 1
ATOM 5402 O O . LEU B 1 132 ? 26.188 36.75 11.281 1 93.12 132 LEU B O 1
ATOM 5406 N N . MET B 1 133 ? 24.266 36.469 10.156 1 92.44 133 MET B N 1
ATOM 5407 C CA . MET B 1 133 ? 24.359 37.719 9.406 1 92.44 133 MET B CA 1
ATOM 5408 C C . MET B 1 133 ? 23.156 38.625 9.711 1 92.44 133 MET B C 1
ATOM 5410 O O . MET B 1 133 ? 22.016 38.188 9.688 1 92.44 133 MET B O 1
ATOM 5414 N N . SER B 1 134 ? 23.406 39.875 10.055 1 93.12 134 SER B N 1
ATOM 5415 C CA . SER B 1 134 ? 22.297 40.719 10.469 1 93.12 134 SER B CA 1
ATOM 5416 C C . SER B 1 134 ? 22.484 42.156 10.016 1 93.12 134 SER B C 1
ATOM 5418 O O . SER B 1 134 ? 23.609 42.594 9.742 1 93.12 134 SER B O 1
ATOM 5420 N N . ASP B 1 135 ? 21.406 42.906 9.844 1 90.81 135 ASP B N 1
ATOM 5421 C CA . ASP B 1 135 ? 21.438 44.312 9.531 1 90.81 135 ASP B CA 1
ATOM 5422 C C . ASP B 1 135 ? 21.484 45.156 10.805 1 90.81 135 ASP B C 1
ATOM 5424 O O . ASP B 1 135 ? 21.578 46.375 10.734 1 90.81 135 ASP B O 1
ATOM 5428 N N . GLN B 1 136 ? 21.375 44.562 11.906 1 82.62 136 GLN B N 1
ATOM 5429 C CA . GLN B 1 136 ? 21.453 45.281 13.172 1 82.62 136 GLN B CA 1
ATOM 5430 C C . GLN B 1 136 ? 22.906 45.375 13.656 1 82.62 136 GLN B C 1
ATOM 5432 O O . GLN B 1 136 ? 23.719 44.5 13.344 1 82.62 136 GLN B O 1
ATOM 5437 N N . THR B 1 137 ? 23.312 46.656 13.945 1 69.06 137 THR B N 1
ATOM 5438 C CA . THR B 1 137 ? 24.688 46.875 14.406 1 69.06 137 THR B CA 1
ATOM 5439 C C . THR B 1 137 ? 24.938 46.125 15.711 1 69.06 137 THR B C 1
ATOM 5441 O O . THR B 1 137 ? 26.062 45.688 15.984 1 69.06 137 THR B O 1
ATOM 5444 N N . ASP B 1 138 ? 24.016 46.438 16.672 1 56 138 ASP B N 1
ATOM 5445 C CA . ASP B 1 138 ? 24.234 45.906 18 1 56 138 ASP B CA 1
ATOM 5446 C C . ASP B 1 138 ? 24.062 44.375 18.016 1 56 138 ASP B C 1
ATOM 5448 O O . ASP B 1 138 ? 23.094 43.844 18.562 1 56 138 ASP B O 1
ATOM 5452 N N . GLY B 1 139 ? 24.234 43.875 16.938 1 52.81 139 GLY B N 1
ATOM 5453 C CA . GLY B 1 139 ? 24.078 42.438 17.031 1 52.81 139 GLY B CA 1
ATOM 5454 C C . GLY B 1 139 ? 24.562 41.844 18.344 1 52.81 139 GLY B C 1
ATOM 5455 O O . GLY B 1 139 ? 25.766 41.656 18.547 1 52.81 139 GLY B O 1
ATOM 5456 N N . GLU B 1 140 ? 24.078 42.469 19.391 1 52.28 140 GLU B N 1
ATOM 5457 C CA . GLU B 1 140 ? 24.406 41.75 20.641 1 52.28 140 GLU B CA 1
ATOM 5458 C C . GLU B 1 140 ? 24.672 40.281 20.375 1 52.28 140 GLU B C 1
ATOM 5460 O O . GLU B 1 140 ? 23.812 39.562 19.859 1 52.28 140 GLU B O 1
ATOM 5465 N N . LEU B 1 141 ? 25.906 40.062 20.078 1 54.34 141 LEU B N 1
ATOM 5466 C CA . LEU B 1 141 ? 26.688 38.844 19.875 1 54.34 141 LEU B CA 1
ATOM 5467 C C . LEU B 1 141 ? 26.109 37.688 20.688 1 54.34 141 LEU B C 1
ATOM 5469 O O . LEU B 1 141 ? 25.859 37.844 21.875 1 54.34 141 LEU B O 1
ATOM 5473 N N . ILE B 1 142 ? 24.969 37.219 20.188 1 63.75 142 ILE B N 1
ATOM 5474 C CA . ILE B 1 142 ? 24.812 35.938 20.844 1 63.75 142 ILE B CA 1
ATOM 5475 C C . ILE B 1 142 ? 26.188 35.312 21.125 1 63.75 142 ILE B C 1
ATOM 5477 O O . ILE B 1 142 ? 26.969 35.094 20.188 1 63.75 142 ILE B O 1
ATOM 5481 N N . ASP B 1 143 ? 26.734 35.438 22.312 1 62.59 143 ASP B N 1
ATOM 5482 C CA . ASP B 1 143 ? 28.062 34.969 22.688 1 62.59 143 ASP B CA 1
ATOM 5483 C C . ASP B 1 143 ? 28.391 33.656 22 1 62.59 143 ASP B C 1
ATOM 5485 O O . ASP B 1 143 ? 27.531 32.781 21.875 1 62.59 143 ASP B O 1
ATOM 5489 N N . SER B 1 144 ? 29.422 33.656 21.219 1 75 144 SER B N 1
ATOM 5490 C CA . SER B 1 144 ? 30.125 32.469 20.734 1 75 144 SER B CA 1
ATOM 5491 C C . SER B 1 144 ? 29.688 32.094 19.328 1 75 144 SER B C 1
ATOM 5493 O O . SER B 1 144 ? 30.031 31.016 18.828 1 75 144 SER B O 1
ATOM 5495 N N . VAL B 1 145 ? 28.75 33.125 18.703 1 85.56 145 VAL B N 1
ATOM 5496 C CA . VAL B 1 145 ? 28.359 32.781 17.344 1 85.56 145 VAL B CA 1
ATOM 5497 C C . VAL B 1 145 ? 29.031 33.719 16.359 1 85.56 145 VAL B C 1
ATOM 5499 O O . VAL B 1 145 ? 29.016 34.938 16.547 1 85.56 145 VAL B O 1
ATOM 5502 N N . PRO B 1 146 ? 29.688 33.156 15.383 1 87.75 146 PRO B N 1
ATOM 5503 C CA . PRO B 1 146 ? 30.266 34.031 14.359 1 87.75 146 PRO B CA 1
ATOM 5504 C C . PRO B 1 146 ? 29.25 35 13.75 1 87.75 146 PRO B C 1
ATOM 5506 O O . PRO B 1 146 ? 28.109 34.594 13.477 1 87.75 146 PRO B O 1
ATOM 5509 N N . PHE B 1 147 ? 29.672 36.281 13.641 1 90.38 147 PHE B N 1
ATOM 5510 C CA . PHE B 1 147 ? 28.75 37.312 13.203 1 90.38 147 PHE B CA 1
ATOM 5511 C C . PHE B 1 147 ? 29.359 38.125 12.055 1 90.38 147 PHE B C 1
ATOM 5513 O O . PHE B 1 147 ? 30.562 38.406 12.039 1 90.38 147 PHE B O 1
ATOM 5520 N N . ARG B 1 148 ? 28.469 38.406 11.086 1 89.31 148 ARG B N 1
ATOM 5521 C CA . ARG B 1 148 ? 28.781 39.344 10.008 1 89.31 148 ARG B CA 1
ATOM 5522 C C . ARG B 1 148 ? 27.625 40.312 9.758 1 89.31 148 ARG B C 1
ATOM 5524 O O . ARG B 1 148 ? 26.453 39.906 9.844 1 89.31 148 ARG B O 1
ATOM 5531 N N . SER B 1 149 ? 28 41.5 9.398 1 90.75 149 SER B N 1
ATOM 5532 C CA . SER B 1 149 ? 26.984 42.5 9.094 1 90.75 149 SER B CA 1
ATOM 5533 C C . SER B 1 149 ? 26.547 42.438 7.637 1 90.75 149 SER B C 1
ATOM 5535 O O . SER B 1 149 ? 27.375 42.188 6.75 1 90.75 149 SER B O 1
ATOM 5537 N N . LEU B 1 150 ? 25.312 42.688 7.473 1 92.44 150 LEU B N 1
ATOM 5538 C CA . LEU B 1 150 ? 24.797 42.75 6.113 1 92.44 150 LEU B CA 1
ATOM 5539 C C . LEU B 1 150 ? 25.016 44.125 5.504 1 92.44 150 LEU B C 1
ATOM 5541 O O . LEU B 1 150 ? 24.812 44.312 4.301 1 92.44 150 LEU B O 1
ATOM 5545 N N . ILE B 1 151 ? 25.391 45 6.379 1 88.94 151 ILE B N 1
ATOM 5546 C CA . ILE B 1 151 ? 25.578 46.406 5.941 1 88.94 151 ILE B CA 1
ATOM 5547 C C . ILE B 1 151 ? 27.062 46.75 5.957 1 88.94 151 ILE B C 1
ATOM 5549 O O . ILE B 1 151 ? 27.75 46.531 6.957 1 88.94 151 ILE B O 1
ATOM 5553 N N . ASP B 1 152 ? 27.531 47.094 4.859 1 84.75 152 ASP B N 1
ATOM 5554 C CA . ASP B 1 152 ? 28.891 47.594 4.699 1 84.75 152 ASP B CA 1
ATOM 5555 C C . ASP B 1 152 ? 28.906 49.062 4.246 1 84.75 152 ASP B C 1
ATOM 5557 O O . ASP B 1 152 ? 28.391 49.375 3.168 1 84.75 152 ASP B O 1
ATOM 5561 N N . ASP B 1 153 ? 29.516 49.969 4.973 1 84.25 153 ASP B N 1
ATOM 5562 C CA . ASP B 1 153 ? 29.594 51.406 4.691 1 84.25 153 ASP B CA 1
ATOM 5563 C C . ASP B 1 153 ? 28.203 52 4.453 1 84.25 153 ASP B C 1
ATOM 5565 O O . ASP B 1 153 ? 27.984 52.688 3.465 1 84.25 153 ASP B O 1
ATOM 5569 N N . GLY B 1 154 ? 27.203 51.531 5.227 1 82.19 154 GLY B N 1
ATOM 5570 C CA . GLY B 1 154 ? 25.859 52.094 5.211 1 82.19 154 GLY B CA 1
ATOM 5571 C C . GLY B 1 154 ? 24.969 51.469 4.156 1 82.19 154 GLY B C 1
ATOM 5572 O O . GLY B 1 154 ? 23.781 51.812 4.055 1 82.19 154 GLY B O 1
ATOM 5573 N N . GLU B 1 155 ? 25.562 50.625 3.385 1 88.06 155 GLU B N 1
ATOM 5574 C CA . GLU B 1 155 ? 24.766 50 2.332 1 88.06 155 GLU B CA 1
ATOM 5575 C C . GLU B 1 155 ? 24.719 48.5 2.5 1 88.06 155 GLU B C 1
ATOM 5577 O O . GLU B 1 155 ? 25.656 47.906 3.027 1 88.06 155 GLU B O 1
ATOM 5582 N N . TYR B 1 156 ? 23.594 47.938 2.107 1 90.56 156 TYR B N 1
ATOM 5583 C CA . TYR B 1 156 ? 23.484 46.469 2.148 1 90.56 156 TYR B CA 1
ATOM 5584 C C . TYR B 1 156 ? 24.469 45.812 1.191 1 90.56 156 TYR B C 1
ATOM 5586 O O . TYR B 1 156 ? 24.797 46.375 0.145 1 90.56 156 TYR B O 1
ATOM 5594 N N . LEU B 1 157 ? 24.844 44.656 1.497 1 90.62 157 LEU B N 1
ATOM 5595 C CA . LEU B 1 157 ? 25.781 43.875 0.681 1 90.62 157 LEU B CA 1
ATOM 5596 C C . LEU B 1 157 ? 25.234 43.656 -0.72 1 90.62 157 LEU B C 1
ATOM 5598 O O . LEU B 1 157 ? 24.031 43.438 -0.886 1 90.62 157 LEU B O 1
ATOM 5602 N N . THR B 1 158 ? 26.125 43.719 -1.679 1 89.88 158 THR B N 1
ATOM 5603 C CA . THR B 1 158 ? 25.766 43.375 -3.043 1 89.88 158 THR B CA 1
ATOM 5604 C C . THR B 1 158 ? 25.594 41.844 -3.176 1 89.88 158 THR B C 1
ATOM 5606 O O . THR B 1 158 ? 26 41.094 -2.289 1 89.88 158 THR B O 1
ATOM 5609 N N . ARG B 1 159 ? 25 41.5 -4.281 1 89.06 159 ARG B N 1
ATOM 5610 C CA . ARG B 1 159 ? 24.812 40.094 -4.578 1 89.06 159 ARG B CA 1
ATOM 5611 C C . ARG B 1 159 ? 26.125 39.344 -4.531 1 89.06 159 ARG B C 1
ATOM 5613 O O . ARG B 1 159 ? 26.219 38.25 -3.945 1 89.06 159 ARG B O 1
ATOM 5620 N N . GLU B 1 160 ? 27.109 39.906 -5.125 1 87.69 160 GLU B N 1
ATOM 5621 C CA . GLU B 1 160 ? 28.406 39.25 -5.211 1 87.69 160 GLU B CA 1
ATOM 5622 C C . GLU B 1 160 ? 29.062 39.125 -3.834 1 87.69 160 GLU B C 1
ATOM 5624 O O . GLU B 1 160 ? 29.641 38.094 -3.494 1 87.69 160 GLU B O 1
ATOM 5629 N N . ASP B 1 161 ? 28.953 40.219 -3.078 1 90.31 161 ASP B N 1
ATOM 5630 C CA . ASP B 1 161 ? 29.547 40.219 -1.746 1 90.31 161 ASP B CA 1
ATOM 5631 C C . ASP B 1 161 ? 28.828 39.219 -0.828 1 90.31 161 ASP B C 1
ATOM 5633 O O . ASP B 1 161 ? 29.484 38.5 -0.044 1 90.31 161 ASP B O 1
ATOM 5637 N N . PHE B 1 162 ? 27.578 39.188 -0.887 1 90.38 162 PHE B N 1
ATOM 5638 C CA . PHE B 1 162 ? 26.781 38.281 -0.093 1 90.38 162 PHE B CA 1
ATOM 5639 C C . PHE B 1 162 ? 27.141 36.812 -0.434 1 90.38 162 PHE B C 1
ATOM 5641 O O . PHE B 1 162 ? 27.391 36 0.459 1 90.38 162 PHE B O 1
ATOM 5648 N N . ARG B 1 163 ? 27.203 36.531 -1.736 1 85.5 163 ARG B N 1
ATOM 5649 C CA . ARG B 1 163 ? 27.562 35.219 -2.207 1 85.5 163 ARG B CA 1
ATOM 5650 C C . ARG B 1 163 ? 28.953 34.812 -1.694 1 85.5 163 ARG B C 1
ATOM 5652 O O . ARG B 1 163 ? 29.141 33.688 -1.253 1 85.5 163 ARG B O 1
ATOM 5659 N N . ARG B 1 164 ? 29.828 35.688 -1.795 1 85.5 164 ARG B N 1
ATOM 5660 C CA . ARG B 1 164 ? 31.188 35.438 -1.341 1 85.5 164 ARG B CA 1
ATOM 5661 C C . ARG B 1 164 ? 31.219 35.094 0.146 1 85.5 164 ARG B C 1
ATOM 5663 O O . ARG B 1 164 ? 31.891 34.156 0.563 1 85.5 164 ARG B O 1
ATOM 5670 N N . GLN B 1 165 ? 30.531 35.812 0.893 1 87.75 165 GLN B N 1
ATOM 5671 C CA . GLN B 1 165 ? 30.531 35.625 2.34 1 87.75 165 GLN B CA 1
ATOM 5672 C C . GLN B 1 165 ? 29.859 34.312 2.719 1 87.75 165 GLN B C 1
ATOM 5674 O O . GLN B 1 165 ? 30.344 33.594 3.611 1 87.75 165 GLN B O 1
ATOM 5679 N N . ILE B 1 166 ? 28.781 34 2.066 1 86.88 166 ILE B N 1
ATOM 5680 C CA . ILE B 1 166 ? 28.078 32.75 2.342 1 86.88 166 ILE B CA 1
ATOM 5681 C C . ILE B 1 166 ? 28.969 31.562 1.972 1 86.88 166 ILE B C 1
ATOM 5683 O O . ILE B 1 166 ? 29 30.547 2.676 1 86.88 166 ILE B O 1
ATOM 5687 N N . ASN B 1 167 ? 29.656 31.734 0.894 1 78.88 167 ASN B N 1
ATOM 5688 C CA . ASN B 1 167 ? 30.547 30.672 0.452 1 78.88 167 ASN B CA 1
ATOM 5689 C C . ASN B 1 167 ? 31.672 30.438 1.46 1 78.88 167 ASN B C 1
ATOM 5691 O O . ASN B 1 167 ? 32.125 29.297 1.628 1 78.88 167 ASN B O 1
ATOM 5695 N N . GLN B 1 168 ? 32.062 31.406 2.047 1 82.38 168 GLN B N 1
ATOM 5696 C CA . GLN B 1 168 ? 33.125 31.297 3.055 1 82.38 168 GLN B CA 1
ATOM 5697 C C . GLN B 1 168 ? 32.625 30.516 4.27 1 82.38 168 GLN B C 1
ATOM 5699 O O . GLN B 1 168 ? 33.438 29.891 4.98 1 82.38 168 GLN B O 1
ATOM 5704 N N . TRP B 1 169 ? 31.344 30.516 4.469 1 83.5 169 TRP B N 1
ATOM 5705 C CA . TRP B 1 169 ? 30.75 29.828 5.609 1 83.5 169 TRP B CA 1
ATOM 5706 C C . TRP B 1 169 ? 30.156 28.484 5.184 1 83.5 169 TRP B C 1
ATOM 5708 O O . TRP B 1 169 ? 29.375 27.875 5.918 1 83.5 169 TRP B O 1
ATOM 5718 N N . SER B 1 170 ? 30.516 27.969 4.078 1 71.62 170 SER B N 1
ATOM 5719 C CA . SER B 1 170 ? 29.938 26.766 3.506 1 71.62 170 SER B CA 1
ATOM 5720 C C . SER B 1 170 ? 30.172 25.562 4.41 1 71.62 170 SER B C 1
ATOM 5722 O O . SER B 1 170 ? 29.328 24.656 4.488 1 71.62 170 SER B O 1
ATOM 5724 N N . ASP B 1 171 ? 31.266 25.609 5.133 1 70.81 171 ASP B N 1
ATOM 5725 C CA . ASP B 1 171 ? 31.641 24.453 5.945 1 70.81 171 ASP B CA 1
ATOM 5726 C C . ASP B 1 171 ? 31.328 24.703 7.422 1 70.81 171 ASP B C 1
ATOM 5728 O O . ASP B 1 171 ? 31.578 23.844 8.266 1 70.81 171 ASP B O 1
ATOM 5732 N N . SER B 1 172 ? 30.953 25.828 7.828 1 68.44 172 SER B N 1
ATOM 5733 C CA . SER B 1 172 ? 30.812 26.188 9.234 1 68.44 172 SER B CA 1
ATOM 5734 C C . SER B 1 172 ? 29.484 25.703 9.805 1 68.44 172 SER B C 1
ATOM 5736 O O . SER B 1 172 ? 29.391 25.391 10.992 1 68.44 172 SER B O 1
ATOM 5738 N N . GLY B 1 173 ? 28.516 25.719 9.125 1 79.69 173 GLY B N 1
ATOM 5739 C CA . GLY B 1 173 ? 27.203 25.344 9.609 1 79.69 173 GLY B CA 1
ATOM 5740 C C . GLY B 1 173 ? 26.078 26.141 8.984 1 79.69 173 GLY B C 1
ATOM 5741 O O . GLY B 1 173 ? 26.25 26.75 7.922 1 79.69 173 GLY B O 1
ATOM 5742 N N . ARG B 1 174 ? 24.984 26.188 9.75 1 90.62 174 ARG B N 1
ATOM 5743 C CA . ARG B 1 174 ? 23.797 26.891 9.258 1 90.62 174 ARG B CA 1
ATOM 5744 C C . ARG B 1 174 ? 23.969 28.406 9.383 1 90.62 174 ARG B C 1
ATOM 5746 O O . ARG B 1 174 ? 24.406 28.906 10.43 1 90.62 174 ARG B O 1
ATOM 5753 N N . VAL B 1 175 ? 23.734 29.047 8.336 1 92.62 175 VAL B N 1
ATOM 5754 C CA . VAL B 1 175 ? 23.797 30.5 8.328 1 92.62 175 VAL B CA 1
ATOM 5755 C C . VAL B 1 175 ? 22.406 31.078 8.5 1 92.62 175 VAL B C 1
ATOM 5757 O O . VAL B 1 175 ? 21.484 30.75 7.742 1 92.62 175 VAL B O 1
ATOM 5760 N N . ILE B 1 176 ? 22.281 31.938 9.5 1 94.94 176 ILE B N 1
ATOM 5761 C CA . ILE B 1 176 ? 21.016 32.625 9.75 1 94.94 176 ILE B CA 1
ATOM 5762 C C . ILE B 1 176 ? 21.156 34.125 9.391 1 94.94 176 ILE B C 1
ATOM 5764 O O . ILE B 1 176 ? 22.062 34.781 9.867 1 94.94 176 ILE B O 1
ATOM 5768 N N . VAL B 1 177 ? 20.297 34.5 8.5 1 94.94 177 VAL B N 1
ATOM 5769 C CA . VAL B 1 177 ? 20.25 35.906 8.133 1 94.94 177 VAL B CA 1
ATOM 5770 C C . VAL B 1 177 ? 19.078 36.594 8.828 1 94.94 177 VAL B C 1
ATOM 5772 O O . VAL B 1 177 ? 17.922 36.156 8.703 1 94.94 177 VAL B O 1
ATOM 5775 N N . ASP B 1 178 ? 19.328 37.562 9.586 1 95.06 178 ASP B N 1
ATOM 5776 C CA . ASP B 1 178 ? 18.344 38.312 10.383 1 95.06 178 ASP B CA 1
ATOM 5777 C C . ASP B 1 178 ? 18.156 39.719 9.859 1 95.06 178 ASP B C 1
ATOM 5779 O O . ASP B 1 178 ? 19.062 40.562 9.969 1 95.06 178 ASP B O 1
ATOM 5783 N N . VAL B 1 179 ? 17 40 9.359 1 95.06 179 VAL B N 1
ATOM 5784 C CA . VAL B 1 179 ? 16.875 41.281 8.672 1 95.06 179 VAL B CA 1
ATOM 5785 C C . VAL B 1 179 ? 15.5 41.875 8.945 1 95.06 179 VAL B C 1
ATOM 5787 O O . VAL B 1 179 ? 14.57 41.156 9.336 1 95.06 179 VAL B O 1
ATOM 5790 N N . ASP B 1 180 ? 15.477 43.156 8.742 1 92.62 180 ASP B N 1
ATOM 5791 C CA . ASP B 1 180 ? 14.211 43.875 8.828 1 92.62 180 ASP B CA 1
ATOM 5792 C C . ASP B 1 180 ? 13.328 43.594 7.617 1 92.62 180 ASP B C 1
ATOM 5794 O O . ASP B 1 180 ? 13.812 43.531 6.484 1 92.62 180 ASP B O 1
ATOM 5798 N N . GLY B 1 181 ? 12.016 43.438 7.922 1 90.5 181 GLY B N 1
ATOM 5799 C CA . GLY B 1 181 ? 11.07 43.125 6.863 1 90.5 181 GLY B CA 1
ATOM 5800 C C . GLY B 1 181 ? 10.836 44.281 5.918 1 90.5 181 GLY B C 1
ATOM 5801 O O . GLY B 1 181 ? 10.344 44.094 4.805 1 90.5 181 GLY B O 1
ATOM 5802 N N . ALA B 1 182 ? 11.156 45.469 6.324 1 87.88 182 ALA B N 1
ATOM 5803 C CA . ALA B 1 182 ? 10.938 46.656 5.52 1 87.88 182 ALA B CA 1
ATOM 5804 C C . ALA B 1 182 ? 12.086 46.875 4.531 1 87.88 182 ALA B C 1
ATOM 5806 O O . ALA B 1 182 ? 12.141 47.906 3.855 1 87.88 182 ALA B O 1
ATOM 5807 N N . LEU B 1 183 ? 12.789 45.938 4.383 1 88.69 183 LEU B N 1
ATOM 5808 C CA . LEU B 1 183 ? 13.867 45.969 3.4 1 88.69 183 LEU B CA 1
ATOM 5809 C C . LEU B 1 183 ? 13.312 46.188 1.995 1 88.69 183 LEU B C 1
ATOM 5811 O O . LEU B 1 183 ? 12.203 45.75 1.684 1 88.69 183 LEU B O 1
ATOM 5815 N N . ASP B 1 184 ? 14.102 46.938 1.192 1 87.5 184 ASP B N 1
ATOM 5816 C CA . ASP B 1 184 ? 13.68 47.125 -0.191 1 87.5 184 ASP B CA 1
ATOM 5817 C C . ASP B 1 184 ? 13.5 45.781 -0.903 1 87.5 184 ASP B C 1
ATOM 5819 O O . ASP B 1 184 ? 14.211 44.844 -0.613 1 87.5 184 ASP B O 1
ATOM 5823 N N . PRO B 1 185 ? 12.617 45.75 -1.82 1 87.75 185 PRO B N 1
ATOM 5824 C CA . PRO B 1 185 ? 12.227 44.5 -2.469 1 87.75 185 PRO B CA 1
ATOM 5825 C C . PRO B 1 185 ? 13.375 43.844 -3.215 1 87.75 185 PRO B C 1
ATOM 5827 O O . PRO B 1 185 ? 13.414 42.625 -3.34 1 87.75 185 PRO B O 1
ATOM 5830 N N . ILE B 1 186 ? 14.266 44.656 -3.699 1 86.5 186 ILE B N 1
ATOM 5831 C CA . ILE B 1 186 ? 15.375 44.094 -4.465 1 86.5 186 ILE B CA 1
ATOM 5832 C C . ILE B 1 186 ? 16.281 43.281 -3.543 1 86.5 186 ILE B C 1
ATOM 5834 O O . ILE B 1 186 ? 16.609 42.125 -3.844 1 86.5 186 ILE B O 1
ATOM 5838 N N . HIS B 1 187 ? 16.609 43.875 -2.439 1 91 187 HIS B N 1
ATOM 5839 C CA . HIS B 1 187 ? 17.469 43.188 -1.492 1 91 187 HIS B CA 1
ATOM 5840 C C . HIS B 1 187 ? 16.719 42.031 -0.824 1 91 187 HIS B C 1
ATOM 5842 O O . HIS B 1 187 ? 17.312 41 -0.547 1 91 187 HIS B O 1
ATOM 5848 N N . ALA B 1 188 ? 15.516 42.25 -0.533 1 93.31 188 ALA B N 1
ATOM 5849 C CA . ALA B 1 188 ? 14.711 41.188 0.044 1 93.31 188 ALA B CA 1
ATOM 5850 C C . ALA B 1 188 ? 14.672 39.969 -0.886 1 93.31 188 ALA B C 1
ATOM 5852 O O . ALA B 1 188 ? 14.812 38.812 -0.439 1 93.31 188 ALA B O 1
ATOM 5853 N N . SER B 1 189 ? 14.508 40.25 -2.182 1 89.38 189 SER B N 1
ATOM 5854 C CA . SER B 1 189 ? 14.438 39.188 -3.176 1 89.38 189 SER B CA 1
ATOM 5855 C C . SER B 1 189 ? 15.766 38.438 -3.271 1 89.38 189 SER B C 1
ATOM 5857 O O . SER B 1 189 ? 15.789 37.219 -3.49 1 89.38 189 SER B O 1
ATOM 5859 N N . LEU B 1 190 ? 16.766 39.156 -3.156 1 87.94 190 LEU B N 1
ATOM 5860 C CA . LEU B 1 190 ? 18.094 38.562 -3.182 1 87.94 190 LEU B CA 1
ATOM 5861 C C . LEU B 1 190 ? 18.25 37.562 -2.037 1 87.94 190 LEU B C 1
ATOM 5863 O O . LEU B 1 190 ? 18.734 36.438 -2.24 1 87.94 190 LEU B O 1
ATOM 5867 N N . LEU B 1 191 ? 17.875 37.969 -0.884 1 92.25 191 LEU B N 1
ATOM 5868 C CA . LEU B 1 191 ? 17.984 37.094 0.285 1 92.25 191 LEU B CA 1
ATOM 5869 C C . LEU B 1 191 ? 17.125 35.875 0.14 1 92.25 191 LEU B C 1
ATOM 5871 O O . LEU B 1 191 ? 17.531 34.75 0.499 1 92.25 191 LEU B O 1
ATOM 5875 N N . VAL B 1 192 ? 15.906 36.062 -0.39 1 91.19 192 VAL B N 1
ATOM 5876 C CA . VAL B 1 192 ? 15 34.938 -0.594 1 91.19 192 VAL B CA 1
ATOM 5877 C C . VAL B 1 192 ? 15.586 34 -1.635 1 91.19 192 VAL B C 1
ATOM 5879 O O . VAL B 1 192 ? 15.516 32.781 -1.475 1 91.19 192 VAL B O 1
ATOM 5882 N N . GLU B 1 193 ? 16.141 34.531 -2.6 1 84.5 193 GLU B N 1
ATOM 5883 C CA . GLU B 1 193 ? 16.719 33.719 -3.674 1 84.5 193 GLU B CA 1
ATOM 5884 C C . GLU B 1 193 ? 17.797 32.781 -3.139 1 84.5 193 GLU B C 1
ATOM 5886 O O . GLU B 1 193 ? 17.859 31.609 -3.521 1 84.5 193 GLU B O 1
ATOM 5891 N N . PHE B 1 194 ? 18.594 33.281 -2.24 1 83.31 194 PHE B N 1
ATOM 5892 C CA . PHE B 1 194 ? 19.734 32.531 -1.75 1 83.31 194 PHE B CA 1
ATOM 5893 C C . PHE B 1 194 ? 19.312 31.578 -0.633 1 83.31 194 PHE B C 1
ATOM 5895 O O . PHE B 1 194 ? 20 30.578 -0.367 1 83.31 194 PHE B O 1
ATOM 5902 N N . SER B 1 195 ? 18.266 31.875 -0.025 1 89.69 195 SER B N 1
ATOM 5903 C CA . SER B 1 195 ? 17.859 31.125 1.159 1 89.69 195 SER B CA 1
ATOM 5904 C C . SER B 1 195 ? 17.172 29.812 0.777 1 89.69 195 SER B C 1
ATOM 5906 O O . SER B 1 195 ? 16.453 29.766 -0.216 1 89.69 195 SER B O 1
ATOM 5908 N N . GLU B 1 196 ? 17.453 28.828 1.477 1 85.06 196 GLU B N 1
ATOM 5909 C CA . GLU B 1 196 ? 16.734 27.562 1.321 1 85.06 196 GLU B CA 1
ATOM 5910 C C . GLU B 1 196 ? 15.391 27.594 2.047 1 85.06 196 GLU B C 1
ATOM 5912 O O . GLU B 1 196 ? 14.445 26.922 1.638 1 85.06 196 GLU B O 1
ATOM 5917 N N . GLN B 1 197 ? 15.375 28.375 3.135 1 92 197 GLN B N 1
ATOM 5918 C CA . GLN B 1 197 ? 14.141 28.625 3.875 1 92 197 GLN B CA 1
ATOM 5919 C C . GLN B 1 197 ? 14.055 30.078 4.324 1 92 197 GLN B C 1
ATOM 5921 O O . GLN B 1 197 ? 15.07 30.719 4.602 1 92 197 GLN B O 1
ATOM 5926 N N . VAL B 1 198 ? 12.852 30.5 4.367 1 96.06 198 VAL B N 1
ATOM 5927 C CA . VAL B 1 198 ? 12.594 31.875 4.809 1 96.06 198 VAL B CA 1
ATOM 5928 C C . VAL B 1 198 ? 11.555 31.859 5.926 1 96.06 198 VAL B C 1
ATOM 5930 O O . VAL B 1 198 ? 10.531 31.188 5.828 1 96.06 198 VAL B O 1
ATOM 5933 N N . ILE B 1 199 ? 11.875 32.562 6.996 1 97.44 199 ILE B N 1
ATOM 5934 C CA . ILE B 1 199 ? 10.938 32.781 8.094 1 97.44 199 ILE B CA 1
ATOM 5935 C C . ILE B 1 199 ? 10.461 34.219 8.07 1 97.44 199 ILE B C 1
ATOM 5937 O O . ILE B 1 199 ? 11.266 35.156 8.203 1 97.44 199 ILE B O 1
ATOM 5941 N N . TRP B 1 200 ? 9.211 34.375 7.871 1 97.25 200 TRP B N 1
ATOM 5942 C CA . TRP B 1 200 ? 8.625 35.719 7.836 1 97.25 200 TRP B CA 1
ATOM 5943 C C . TRP B 1 200 ? 7.809 35.969 9.102 1 97.25 200 TRP B C 1
ATOM 5945 O O . TRP B 1 200 ? 6.691 35.469 9.234 1 97.25 200 TRP B O 1
ATOM 5955 N N . CYS B 1 201 ? 8.305 36.812 9.969 1 96.5 201 CYS B N 1
ATOM 5956 C CA . CYS B 1 201 ? 7.637 37.094 11.234 1 96.5 201 CYS B CA 1
ATOM 5957 C C . CYS B 1 201 ? 6.648 38.25 11.078 1 96.5 201 CYS B C 1
ATOM 5959 O O . CYS B 1 201 ? 7.035 39.344 10.688 1 96.5 201 CYS B O 1
ATOM 5961 N N . SER B 1 202 ? 5.465 37.938 11.398 1 94.44 202 SER B N 1
ATOM 5962 C CA . SER B 1 202 ? 4.422 38.969 11.289 1 94.44 202 SER B CA 1
ATOM 5963 C C . SER B 1 202 ? 3.537 38.969 12.531 1 94.44 202 SER B C 1
ATOM 5965 O O . SER B 1 202 ? 3.742 38.188 13.453 1 94.44 202 SER B O 1
ATOM 5967 N N . SER B 1 203 ? 2.705 40 12.617 1 90.5 203 SER B N 1
ATOM 5968 C CA . SER B 1 203 ? 1.72 40.188 13.68 1 90.5 203 SER B CA 1
ATOM 5969 C C . SER B 1 203 ? 0.393 40.688 13.125 1 90.5 203 SER B C 1
ATOM 5971 O O . SER B 1 203 ? 0.281 40.969 11.922 1 90.5 203 SER B O 1
ATOM 5973 N N . HIS B 1 204 ? -0.567 40.719 14.031 1 88.5 204 HIS B N 1
ATOM 5974 C CA . HIS B 1 204 ? -1.915 41.094 13.625 1 88.5 204 HIS B CA 1
ATOM 5975 C C . HIS B 1 204 ? -1.919 42.469 12.938 1 88.5 204 HIS B C 1
ATOM 5977 O O . HIS B 1 204 ? -2.625 42.656 11.945 1 88.5 204 HIS B O 1
ATOM 5983 N N . ASP B 1 205 ? -1.125 43.344 13.375 1 89.19 205 ASP B N 1
ATOM 5984 C CA . ASP B 1 205 ? -1.137 44.719 12.883 1 89.19 205 ASP B CA 1
ATOM 5985 C C . ASP B 1 205 ? -0.281 44.844 11.625 1 89.19 205 ASP B C 1
ATOM 5987 O O . ASP B 1 205 ? -0.286 45.906 10.984 1 89.19 205 ASP B O 1
ATOM 5991 N N . LYS B 1 206 ? 0.412 43.812 11.266 1 92.25 206 LYS B N 1
ATOM 5992 C CA . LYS B 1 206 ? 1.343 43.938 10.148 1 92.25 206 LYS B CA 1
ATOM 5993 C C . LYS B 1 206 ? 0.902 43.062 8.984 1 92.25 206 LYS B C 1
ATOM 5995 O O . LYS B 1 206 ? 1.701 42.719 8.094 1 92.25 206 LYS B O 1
ATOM 6000 N N . ILE B 1 207 ? -0.327 42.625 8.977 1 93.12 207 ILE B N 1
ATOM 6001 C CA . ILE B 1 207 ? -0.831 41.719 7.961 1 93.12 207 ILE B CA 1
ATOM 6002 C C . ILE B 1 207 ? -0.765 42.375 6.59 1 93.12 207 ILE B C 1
ATOM 6004 O O . ILE B 1 207 ? -0.245 41.812 5.633 1 93.12 207 ILE B O 1
ATOM 6008 N N . GLU B 1 208 ? -1.208 43.594 6.488 1 93.75 208 GLU B N 1
ATOM 6009 C CA . GLU B 1 208 ? -1.26 44.281 5.207 1 93.75 208 GLU B CA 1
ATOM 6010 C C . GLU B 1 208 ? 0.14 44.5 4.645 1 93.75 208 GLU B C 1
ATOM 6012 O O . GLU B 1 208 ? 0.373 44.312 3.449 1 93.75 208 GLU B O 1
ATOM 6017 N N . SER B 1 209 ? 1.021 44.938 5.488 1 93.81 209 SER B N 1
ATOM 6018 C CA . SER B 1 209 ? 2.391 45.156 5.039 1 93.81 209 SER B CA 1
ATOM 6019 C C . SER B 1 209 ? 3.049 43.875 4.598 1 93.81 209 SER B C 1
ATOM 6021 O O . SER B 1 209 ? 3.779 43.844 3.604 1 93.81 209 SER B O 1
ATOM 6023 N N . SER B 1 210 ? 2.816 42.844 5.359 1 94.56 210 SER B N 1
ATOM 6024 C CA . SER B 1 210 ? 3.365 41.531 4.996 1 94.56 210 SER B CA 1
ATOM 6025 C C . SER B 1 210 ? 2.85 41.094 3.635 1 94.56 210 SER B C 1
ATOM 6027 O O . SER B 1 210 ? 3.615 40.562 2.818 1 94.56 210 SER B O 1
ATOM 6029 N N . VAL B 1 211 ? 1.53 41.25 3.398 1 95.19 211 VAL B N 1
ATOM 6030 C CA . VAL B 1 211 ? 0.922 40.875 2.131 1 95.19 211 VAL B CA 1
ATOM 6031 C C . VAL B 1 211 ? 1.572 41.656 0.986 1 95.19 211 VAL B C 1
ATOM 6033 O O . VAL B 1 211 ? 1.94 41.062 -0.036 1 95.19 211 VAL B O 1
ATOM 6036 N N . TYR B 1 212 ? 1.702 42.906 1.228 1 94.19 212 TYR B N 1
ATOM 6037 C CA . TYR B 1 212 ? 2.285 43.75 0.207 1 94.19 212 TYR B CA 1
ATOM 6038 C C . TYR B 1 212 ? 3.691 43.312 -0.157 1 94.19 212 TYR B C 1
ATOM 6040 O O . TYR B 1 212 ? 4.02 43.156 -1.338 1 94.19 212 TYR B O 1
ATOM 6048 N N . ARG B 1 213 ? 4.492 43.031 0.751 1 94.31 213 ARG B N 1
ATOM 6049 C CA . ARG B 1 213 ? 5.895 42.688 0.544 1 94.31 213 ARG B CA 1
ATOM 6050 C C . ARG B 1 213 ? 6.031 41.312 -0.054 1 94.31 213 ARG B C 1
ATOM 6052 O O . ARG B 1 213 ? 6.848 41.094 -0.95 1 94.31 213 ARG B O 1
ATOM 6059 N N . LEU B 1 214 ? 5.277 40.375 0.472 1 94.19 214 LEU B N 1
ATOM 6060 C CA . LEU B 1 214 ? 5.363 39 -0.027 1 94.19 214 LEU B CA 1
ATOM 6061 C C . LEU B 1 214 ? 4.828 38.906 -1.452 1 94.19 214 LEU B C 1
ATOM 6063 O O . LEU B 1 214 ? 5.32 38.125 -2.254 1 94.19 214 LEU B O 1
ATOM 6067 N N . LYS B 1 215 ? 3.824 39.719 -1.772 1 93.62 215 LYS B N 1
ATOM 6068 C CA . LYS B 1 215 ? 3.35 39.781 -3.152 1 93.62 215 LYS B CA 1
ATOM 6069 C C . LYS B 1 215 ? 4.441 40.281 -4.094 1 93.62 215 LYS B C 1
ATOM 6071 O O . LYS B 1 215 ? 4.559 39.812 -5.227 1 93.62 215 LYS B O 1
ATOM 6076 N N . ALA B 1 216 ? 5.152 41.219 -3.605 1 90.75 216 ALA B N 1
ATOM 6077 C CA . ALA B 1 216 ? 6.262 41.75 -4.402 1 90.75 216 ALA B CA 1
ATOM 6078 C C . ALA B 1 216 ? 7.312 40.688 -4.652 1 90.75 216 ALA B C 1
ATOM 6080 O O . ALA B 1 216 ? 7.875 40.594 -5.746 1 90.75 216 ALA B O 1
ATOM 6081 N N . ILE B 1 217 ? 7.574 39.906 -3.697 1 88.69 217 ILE B N 1
ATOM 6082 C CA . ILE B 1 217 ? 8.547 38.844 -3.803 1 88.69 217 ILE B CA 1
ATOM 6083 C C . ILE B 1 217 ? 8.023 37.75 -4.75 1 88.69 217 ILE B C 1
ATOM 6085 O O . ILE B 1 217 ? 8.758 37.281 -5.617 1 88.69 217 ILE B O 1
ATOM 6089 N N . GLU B 1 218 ? 6.766 37.375 -4.578 1 87.12 218 GLU B N 1
ATOM 6090 C CA . GLU B 1 218 ? 6.141 36.344 -5.41 1 87.12 218 GLU B CA 1
ATOM 6091 C C . GLU B 1 218 ? 6.148 36.75 -6.883 1 87.12 218 GLU B C 1
ATOM 6093 O O . GLU B 1 218 ? 6.301 35.906 -7.766 1 87.12 218 GLU B O 1
ATOM 6098 N N . ALA B 1 219 ? 5.918 38 -7.129 1 86.19 219 ALA B N 1
ATOM 6099 C CA . ALA B 1 219 ? 5.883 38.5 -8.492 1 86.19 219 ALA B CA 1
ATOM 6100 C C . ALA B 1 219 ? 7.211 38.25 -9.203 1 86.19 219 ALA B C 1
ATOM 6102 O O . ALA B 1 219 ? 7.242 38.062 -10.43 1 86.19 219 ALA B O 1
ATOM 6103 N N . ARG B 1 220 ? 8.227 38.188 -8.508 1 83.25 220 ARG B N 1
ATOM 6104 C CA . ARG B 1 220 ? 9.547 37.969 -9.086 1 83.25 220 ARG B CA 1
ATOM 6105 C C . ARG B 1 220 ? 9.773 36.469 -9.367 1 83.25 220 ARG B C 1
ATOM 6107 O O . ARG B 1 220 ? 10.328 36.125 -10.414 1 83.25 220 ARG B O 1
ATOM 6114 N N . ALA B 1 221 ? 9.398 35.719 -8.406 1 81.06 221 ALA B N 1
ATOM 6115 C CA . ALA B 1 221 ? 9.531 34.281 -8.562 1 81.06 221 ALA B CA 1
ATOM 6116 C C . ALA B 1 221 ? 8.445 33.531 -7.793 1 81.06 221 ALA B C 1
ATOM 6118 O O . ALA B 1 221 ? 8.562 33.312 -6.582 1 81.06 221 ALA B O 1
ATOM 6119 N N . PRO B 1 222 ? 7.5 33.031 -8.523 1 74.62 222 PRO B N 1
ATOM 6120 C CA . PRO B 1 222 ? 6.371 32.375 -7.863 1 74.62 222 PRO B CA 1
ATOM 6121 C C . PRO B 1 222 ? 6.793 31.141 -7.074 1 74.62 222 PRO B C 1
ATOM 6123 O O . PRO B 1 222 ? 6.188 30.828 -6.047 1 74.62 222 PRO B O 1
ATOM 6126 N N . GLY B 1 223 ? 7.805 30.438 -7.395 1 78.25 223 GLY B N 1
ATOM 6127 C CA . GLY B 1 223 ? 8.25 29.234 -6.715 1 78.25 223 GLY B CA 1
ATOM 6128 C C . GLY B 1 223 ? 8.789 29.5 -5.32 1 78.25 223 GLY B C 1
ATOM 6129 O O . GLY B 1 223 ? 8.914 28.578 -4.512 1 78.25 223 GLY B O 1
ATOM 6130 N N . TRP B 1 224 ? 9 30.828 -4.992 1 85.94 224 TRP B N 1
ATOM 6131 C CA . TRP B 1 224 ? 9.578 31.172 -3.699 1 85.94 224 TRP B CA 1
ATOM 6132 C C . TRP B 1 224 ? 8.57 30.953 -2.574 1 85.94 224 TRP B C 1
ATOM 6134 O O . TRP B 1 224 ? 8.953 30.828 -1.407 1 85.94 224 TRP B O 1
ATOM 6144 N N . ARG B 1 225 ? 7.355 30.875 -2.932 1 87.44 225 ARG B N 1
ATOM 6145 C CA . ARG B 1 225 ? 6.316 30.641 -1.931 1 87.44 225 ARG B CA 1
ATOM 6146 C C . ARG B 1 225 ? 6.57 29.359 -1.161 1 87.44 225 ARG B C 1
ATOM 6148 O O . ARG B 1 225 ? 6.289 29.281 0.037 1 87.44 225 ARG B O 1
ATOM 6155 N N . ASP B 1 226 ? 7.18 28.438 -1.768 1 85.38 226 ASP B N 1
ATOM 6156 C CA . ASP B 1 226 ? 7.355 27.109 -1.188 1 85.38 226 ASP B CA 1
ATOM 6157 C C . ASP B 1 226 ? 8.414 27.125 -0.088 1 85.38 226 ASP B C 1
ATOM 6159 O O . ASP B 1 226 ? 8.508 26.188 0.71 1 85.38 226 ASP B O 1
ATOM 6163 N N . LYS B 1 227 ? 9.156 28.141 0.01 1 88.62 227 LYS B N 1
ATOM 6164 C CA . LYS B 1 227 ? 10.195 28.156 1.042 1 88.62 227 LYS B CA 1
ATOM 6165 C C . LYS B 1 227 ? 9.883 29.219 2.098 1 88.62 227 LYS B C 1
ATOM 6167 O O . LYS B 1 227 ? 10.656 29.406 3.045 1 88.62 227 LYS B O 1
ATOM 6172 N N . ILE B 1 228 ? 8.828 29.922 1.922 1 94.69 228 ILE B N 1
ATOM 6173 C CA . ILE B 1 228 ? 8.484 30.969 2.875 1 94.69 228 ILE B CA 1
ATOM 6174 C C . ILE B 1 228 ? 7.535 30.422 3.932 1 94.69 228 ILE B C 1
ATOM 6176 O O . ILE B 1 228 ? 6.469 29.891 3.604 1 94.69 228 ILE B O 1
ATOM 6180 N N . ASN B 1 229 ? 7.945 30.609 5.16 1 96.5 229 ASN B N 1
ATOM 6181 C CA . ASN B 1 229 ? 7.137 30.203 6.305 1 96.5 229 ASN B CA 1
ATOM 6182 C C . ASN B 1 229 ? 6.746 31.391 7.168 1 96.5 229 ASN B C 1
ATOM 6184 O O . ASN B 1 229 ? 7.602 32.188 7.574 1 96.5 229 ASN B O 1
ATOM 6188 N N . LEU B 1 230 ? 5.492 31.5 7.328 1 96.75 230 LEU B N 1
ATOM 6189 C CA . LEU B 1 230 ? 4.973 32.594 8.125 1 96.75 230 LEU B CA 1
ATOM 6190 C C . LEU B 1 230 ? 5.02 32.25 9.617 1 96.75 230 LEU B C 1
ATOM 6192 O O . LEU B 1 230 ? 4.648 31.156 10.016 1 96.75 230 LEU B O 1
ATOM 6196 N N . VAL B 1 231 ? 5.523 33.156 10.414 1 96.56 231 VAL B N 1
ATOM 6197 C CA . VAL B 1 231 ? 5.516 33 11.859 1 96.56 231 VAL B CA 1
ATOM 6198 C C . VAL B 1 231 ? 4.684 34.125 12.5 1 96.56 231 VAL B C 1
ATOM 6200 O O . VAL B 1 231 ? 5.031 35.281 12.406 1 96.56 231 VAL B O 1
ATOM 6203 N N . TRP B 1 232 ? 3.594 33.719 13.109 1 95 232 TRP B N 1
ATOM 6204 C CA . TRP B 1 232 ? 2.77 34.625 13.883 1 95 232 TRP B CA 1
ATOM 6205 C C . TRP B 1 232 ? 3.297 34.781 15.305 1 95 232 TRP B C 1
ATOM 6207 O O . TRP B 1 232 ? 3.379 33.812 16.047 1 95 232 TRP B O 1
ATOM 6217 N N . ILE B 1 233 ? 3.65 35.938 15.594 1 89.94 233 ILE B N 1
ATOM 6218 C CA . ILE B 1 233 ? 3.959 36.219 17 1 89.94 233 ILE B CA 1
ATOM 6219 C C . ILE B 1 233 ? 2.701 36.719 17.703 1 89.94 233 ILE B C 1
ATOM 6221 O O . ILE B 1 233 ? 2.283 37.844 17.531 1 89.94 233 ILE B O 1
ATOM 6225 N N . LEU B 1 234 ? 2.186 35.906 18.547 1 90 234 LEU B N 1
ATOM 6226 C CA . LEU B 1 234 ? 0.897 36.188 19.172 1 90 234 LEU B CA 1
ATOM 6227 C C . LEU B 1 234 ? 1.078 37 20.453 1 90 234 LEU B C 1
ATOM 6229 O O . LEU B 1 234 ? 2.025 36.781 21.203 1 90 234 LEU B O 1
ATOM 6233 N N . GLU B 1 235 ? 0.195 37.938 20.5 1 82.31 235 GLU B N 1
ATOM 6234 C CA . GLU B 1 235 ? 0.198 38.781 21.688 1 82.31 235 GLU B CA 1
ATOM 6235 C C . GLU B 1 235 ? -0.374 38.062 22.891 1 82.31 235 GLU B C 1
ATOM 6237 O O . GLU B 1 235 ? -0.83 36.906 22.781 1 82.31 235 GLU B O 1
ATOM 6242 N N . ASP B 1 236 ? -0.384 38.875 23.953 1 78.25 236 ASP B N 1
ATOM 6243 C CA . ASP B 1 236 ? -0.875 38.281 25.188 1 78.25 236 ASP B CA 1
ATOM 6244 C C . ASP B 1 236 ? -2.359 37.938 25.094 1 78.25 236 ASP B C 1
ATOM 6246 O O . ASP B 1 236 ? -3.131 38.688 24.484 1 78.25 236 ASP B O 1
ATOM 6250 N N . ASP B 1 237 ? -2.828 36.812 25.406 1 78.81 237 ASP B N 1
ATOM 6251 C CA . ASP B 1 237 ? -4.215 36.406 25.547 1 78.81 237 ASP B CA 1
ATOM 6252 C C . ASP B 1 237 ? -4.746 35.812 24.234 1 78.81 237 ASP B C 1
ATOM 6254 O O . ASP B 1 237 ? -5.91 35.406 24.156 1 78.81 237 ASP B O 1
ATOM 6258 N N . SER B 1 238 ? -3.867 36 23.219 1 85 238 SER B N 1
ATOM 6259 C CA . SER B 1 238 ? -4.324 35.406 21.969 1 85 238 SER B CA 1
ATOM 6260 C C . SER B 1 238 ? -4.055 33.906 21.906 1 85 238 SER B C 1
ATOM 6262 O O . SER B 1 238 ? -2.969 33.469 22.281 1 85 238 SER B O 1
ATOM 6264 N N . TRP B 1 239 ? -5.105 33.25 21.469 1 85.31 239 TRP B N 1
ATOM 6265 C CA . TRP B 1 239 ? -4.996 31.781 21.391 1 85.31 239 TRP B CA 1
ATOM 6266 C C . TRP B 1 239 ? -4.691 31.344 19.953 1 85.31 239 TRP B C 1
ATOM 6268 O O . TRP B 1 239 ? -4.152 30.25 19.75 1 85.31 239 TRP B O 1
ATOM 6278 N N . VAL B 1 240 ? -5.215 32.219 19.031 1 89.12 240 VAL B N 1
ATOM 6279 C CA . VAL B 1 240 ? -5.121 31.797 17.641 1 89.12 240 VAL B CA 1
ATOM 6280 C C . VAL B 1 240 ? -4.574 32.938 16.797 1 89.12 240 VAL B C 1
ATOM 6282 O O . VAL B 1 240 ? -4.531 34.094 17.234 1 89.12 240 VAL B O 1
ATOM 6285 N N . ALA B 1 241 ? -4.133 32.562 15.664 1 91.44 241 ALA B N 1
ATOM 6286 C CA . ALA B 1 241 ? -3.652 33.562 14.711 1 91.44 241 ALA B CA 1
ATOM 6287 C C . ALA B 1 241 ? -4.812 34.375 14.117 1 91.44 241 ALA B C 1
ATOM 6289 O O . ALA B 1 241 ? -5.957 33.906 14.133 1 91.44 241 ALA B O 1
ATOM 6290 N N . PRO B 1 242 ? -4.516 35.531 13.68 1 91.69 242 PRO B N 1
ATOM 6291 C CA . PRO B 1 242 ? -5.562 36.281 12.977 1 91.69 242 PRO B CA 1
ATOM 6292 C C . PRO B 1 242 ? -5.941 35.656 11.641 1 91.69 242 PRO B C 1
ATOM 6294 O O . PRO B 1 242 ? -5.172 34.875 11.078 1 91.69 242 PRO B O 1
ATOM 6297 N N . SER B 1 243 ? -7.152 35.969 11.305 1 90.5 243 SER B N 1
ATOM 6298 C CA . SER B 1 243 ? -7.594 35.5 9.984 1 90.5 243 SER B CA 1
ATOM 6299 C C . SER B 1 243 ? -6.906 36.281 8.875 1 90.5 243 SER B C 1
ATOM 6301 O O . SER B 1 243 ? -7.031 37.531 8.797 1 90.5 243 SER B O 1
ATOM 6303 N N . ALA B 1 244 ? -6.055 35.656 8.125 1 91.62 244 ALA B N 1
ATOM 6304 C CA . ALA B 1 244 ? -5.324 36.281 7.027 1 91.62 244 ALA B CA 1
ATOM 6305 C C . ALA B 1 244 ? -5.266 35.344 5.816 1 91.62 244 ALA B C 1
ATOM 6307 O O . ALA B 1 244 ? -4.203 34.812 5.473 1 91.62 244 ALA B O 1
ATOM 6308 N N . THR B 1 245 ? -6.336 35.281 5.129 1 88.88 245 THR B N 1
ATOM 6309 C CA . THR B 1 245 ? -6.48 34.344 4.016 1 88.88 245 THR B CA 1
ATOM 6310 C C . THR B 1 245 ? -5.496 34.656 2.9 1 88.88 245 THR B C 1
ATOM 6312 O O . THR B 1 245 ? -4.883 33.781 2.32 1 88.88 245 THR B O 1
ATOM 6315 N N . GLU B 1 246 ? -5.316 35.906 2.629 1 91 246 GLU B N 1
ATOM 6316 C CA . GLU B 1 246 ? -4.426 36.312 1.55 1 91 246 GLU B CA 1
ATOM 6317 C C . GLU B 1 246 ? -2.977 35.969 1.865 1 91 246 GLU B C 1
ATOM 6319 O O . GLU B 1 246 ? -2.24 35.5 0.99 1 91 246 GLU B O 1
ATOM 6324 N N . LEU B 1 247 ? -2.58 36.25 3.055 1 92.62 247 LEU B N 1
ATOM 6325 C CA . LEU B 1 247 ? -1.215 35.969 3.479 1 92.62 247 LEU B CA 1
ATOM 6326 C C . LEU B 1 247 ? -0.931 34.469 3.41 1 92.62 247 LEU B C 1
ATOM 6328 O O . LEU B 1 247 ? 0.172 34.062 3.043 1 92.62 247 LEU B O 1
ATOM 6332 N N . ARG B 1 248 ? -1.898 33.75 3.727 1 89.62 248 ARG B N 1
ATOM 6333 C CA . ARG B 1 248 ? -1.748 32.281 3.717 1 89.62 248 ARG B CA 1
ATOM 6334 C C . ARG B 1 248 ? -1.482 31.781 2.305 1 89.62 248 ARG B C 1
ATOM 6336 O O . ARG B 1 248 ? -0.769 30.781 2.121 1 89.62 248 ARG B O 1
ATOM 6343 N N . GLY B 1 249 ? -2.068 32.469 1.385 1 90.19 249 GLY B N 1
ATOM 6344 C CA . GLY B 1 249 ? -1.872 32.062 0.002 1 90.19 249 GLY B CA 1
ATOM 6345 C C . GLY B 1 249 ? -0.482 32.375 -0.519 1 90.19 249 GLY B C 1
ATOM 6346 O O . GLY B 1 249 ? -0.079 31.875 -1.569 1 90.19 249 GLY B O 1
ATOM 6347 N N . LEU B 1 250 ? 0.289 33.094 0.273 1 93.69 250 LEU B N 1
ATOM 6348 C CA . LEU B 1 250 ? 1.588 33.562 -0.184 1 93.69 250 LEU B CA 1
ATOM 6349 C C . LEU B 1 250 ? 2.719 32.812 0.512 1 93.69 250 LEU B C 1
ATOM 6351 O O . LEU B 1 250 ? 3.896 33.094 0.26 1 93.69 250 LEU B O 1
ATOM 6355 N N . VAL B 1 251 ? 2.348 31.875 1.389 1 94.44 251 VAL B N 1
ATOM 6356 C CA . VAL B 1 251 ? 3.371 31.188 2.166 1 94.44 251 VAL B CA 1
ATOM 6357 C C . VAL B 1 251 ? 3.143 29.672 2.1 1 94.44 251 VAL B C 1
ATOM 6359 O O . VAL B 1 251 ? 2.08 29.219 1.669 1 94.44 251 VAL B O 1
ATOM 6362 N N . ASN B 1 252 ? 4.148 28.938 2.463 1 91.25 252 ASN B N 1
ATOM 6363 C CA . ASN B 1 252 ? 4.066 27.484 2.455 1 91.25 252 ASN B CA 1
ATOM 6364 C C . ASN B 1 252 ? 3.385 26.953 3.713 1 91.25 252 ASN B C 1
ATOM 6366 O O . ASN B 1 252 ? 2.49 26.109 3.629 1 91.25 252 ASN B O 1
ATOM 6370 N N . ARG B 1 253 ? 3.854 27.469 4.852 1 93.62 253 ARG B N 1
ATOM 6371 C CA . ARG B 1 253 ? 3.35 27.062 6.156 1 93.62 253 ARG B CA 1
ATOM 6372 C C . ARG B 1 253 ? 3.359 28.219 7.141 1 93.62 253 ARG B C 1
ATOM 6374 O O . ARG B 1 253 ? 3.902 29.281 6.84 1 93.62 253 ARG B O 1
ATOM 6381 N N . ASP B 1 254 ? 2.672 28 8.18 1 95 254 ASP B N 1
ATOM 6382 C CA . ASP B 1 254 ? 2.719 29.031 9.219 1 95 254 ASP B CA 1
ATOM 6383 C C . ASP B 1 254 ? 2.914 28.406 10.602 1 95 254 ASP B C 1
ATOM 6385 O O . ASP B 1 254 ? 2.619 27.234 10.805 1 95 254 ASP B O 1
ATOM 6389 N N . PHE B 1 255 ? 3.484 29.141 11.43 1 96.19 255 PHE B N 1
ATOM 6390 C CA . PHE B 1 255 ? 3.734 28.797 12.82 1 96.19 255 PHE B CA 1
ATOM 6391 C C . PHE B 1 255 ? 3.178 29.859 13.758 1 96.19 255 PHE B C 1
ATOM 6393 O O . PHE B 1 255 ? 3.248 31.047 13.461 1 96.19 255 PHE B O 1
ATOM 6400 N N . LYS B 1 256 ? 2.568 29.438 14.805 1 95.44 256 LYS B N 1
ATOM 6401 C CA . LYS B 1 256 ? 2.092 30.344 15.852 1 95.44 256 LYS B CA 1
ATOM 6402 C C . LYS B 1 256 ? 2.934 30.219 17.109 1 95.44 256 LYS B C 1
ATOM 6404 O O . LYS B 1 256 ? 3.068 29.125 17.672 1 95.44 256 LYS B O 1
ATOM 6409 N N . ILE B 1 257 ? 3.473 31.281 17.516 1 92.94 257 ILE B N 1
ATOM 6410 C CA . ILE B 1 257 ? 4.355 31.297 18.672 1 92.94 257 ILE B CA 1
ATOM 6411 C C . ILE B 1 257 ? 3.879 32.344 19.672 1 92.94 257 ILE B C 1
ATOM 6413 O O . ILE B 1 257 ? 3.484 33.438 19.297 1 92.94 257 ILE B O 1
ATOM 6417 N N . SER B 1 258 ? 3.811 31.891 20.859 1 88.44 258 SER B N 1
ATOM 6418 C CA . SER B 1 258 ? 3.527 32.781 21.969 1 88.44 258 SER B CA 1
ATOM 6419 C C . SER B 1 258 ? 4.578 32.656 23.062 1 88.44 258 SER B C 1
ATOM 6421 O O . SER B 1 258 ? 5.02 31.562 23.391 1 88.44 258 SER B O 1
ATOM 6423 N N . PHE B 1 259 ? 4.992 33.781 23.562 1 80.25 259 PHE B N 1
ATOM 6424 C CA . PHE B 1 259 ? 5.973 33.781 24.656 1 80.25 259 PHE B CA 1
ATOM 6425 C C . PHE B 1 259 ? 5.312 34.125 25.984 1 80.25 259 PHE B C 1
ATOM 6427 O O . PHE B 1 259 ? 5.996 34.281 27 1 80.25 259 PHE B O 1
ATOM 6434 N N . SER B 1 260 ? 4.02 34.188 25.906 1 82.44 260 SER B N 1
ATOM 6435 C CA . SER B 1 260 ? 3.268 34.531 27.109 1 82.44 260 SER B CA 1
ATOM 6436 C C . SER B 1 260 ? 3.02 33.281 27.953 1 82.44 260 SER B C 1
ATOM 6438 O O . SER B 1 260 ? 3.104 32.156 27.469 1 82.44 260 SER B O 1
ATOM 6440 N N . GLU B 1 261 ? 2.654 33.531 29.219 1 82.25 261 GLU B N 1
ATOM 6441 C CA . GLU B 1 261 ? 2.293 32.438 30.109 1 82.25 261 GLU B CA 1
ATOM 6442 C C . GLU B 1 261 ? 0.961 31.797 29.703 1 82.25 261 GLU B C 1
ATOM 6444 O O . GLU B 1 261 ? 0.018 32.5 29.344 1 82.25 261 GLU B O 1
ATOM 6449 N N . PRO B 1 262 ? 0.941 30.531 29.797 1 83.06 262 PRO B N 1
ATOM 6450 C CA . PRO B 1 262 ? -0.298 29.859 29.391 1 83.06 262 PRO B CA 1
ATOM 6451 C C . PRO B 1 262 ? -1.438 30.078 30.391 1 83.06 262 PRO B C 1
ATOM 6453 O O . PRO B 1 262 ? -1.208 30.109 31.594 1 83.06 262 PRO B O 1
ATOM 6456 N N . GLN B 1 263 ? -2.625 30.156 29.891 1 84.81 263 GLN B N 1
ATOM 6457 C CA . GLN B 1 263 ? -3.826 30.172 30.719 1 84.81 263 GLN B CA 1
ATOM 6458 C C . GLN B 1 263 ? -4.156 28.766 31.234 1 84.81 263 GLN B C 1
ATOM 6460 O O . GLN B 1 263 ? -3.678 27.766 30.688 1 84.81 263 GLN B O 1
ATOM 6465 N N . PRO B 1 264 ? -4.926 28.688 32.281 1 82.88 264 PRO B N 1
ATOM 6466 C CA . PRO B 1 264 ? -5.211 27.391 32.906 1 82.88 264 PRO B CA 1
ATOM 6467 C C . PRO B 1 264 ? -5.852 26.406 31.922 1 82.88 264 PRO B C 1
ATOM 6469 O O . PRO B 1 264 ? -5.602 25.203 32 1 82.88 264 PRO B O 1
ATOM 6472 N N . ASN B 1 265 ? -6.652 26.891 31.031 1 89.31 265 ASN B N 1
ATOM 6473 C CA . ASN B 1 265 ? -7.344 26 30.109 1 89.31 265 ASN B CA 1
ATOM 6474 C C . ASN B 1 265 ? -6.555 25.812 28.828 1 89.31 265 ASN B C 1
ATOM 6476 O O . ASN B 1 265 ? -7.031 25.172 27.875 1 89.31 265 ASN B O 1
ATOM 6480 N N . GLN B 1 266 ? -5.371 26.344 28.875 1 88.12 266 GLN B N 1
ATOM 6481 C CA . GLN B 1 266 ? -4.539 26.266 27.672 1 88.12 266 GLN B CA 1
ATOM 6482 C C . GLN B 1 266 ? -3.516 25.141 27.797 1 88.12 266 GLN B C 1
ATOM 6484 O O . GLN B 1 266 ? -2.814 25.031 28.797 1 88.12 266 GLN B O 1
ATOM 6489 N N . GLY B 1 267 ? -3.486 24.297 26.859 1 83.62 267 GLY B N 1
ATOM 6490 C CA . GLY B 1 267 ? -2.514 23.219 26.812 1 83.62 267 GLY B CA 1
ATOM 6491 C C . GLY B 1 267 ? -1.17 23.641 26.25 1 83.62 267 GLY B C 1
ATOM 6492 O O . GLY B 1 267 ? -0.865 24.844 26.203 1 83.62 267 GLY B O 1
ATOM 6493 N N . ARG B 1 268 ? -0.368 22.656 25.891 1 81.44 268 ARG B N 1
ATOM 6494 C CA . ARG B 1 268 ? 1.014 22.906 25.484 1 81.44 268 ARG B CA 1
ATOM 6495 C C . ARG B 1 268 ? 1.101 23.219 24 1 81.44 268 ARG B C 1
ATOM 6497 O O . ARG B 1 268 ? 2.135 23.703 23.531 1 81.44 268 ARG B O 1
ATOM 6504 N N . MET B 1 269 ? 0.024 23.078 23.328 1 80.75 269 MET B N 1
ATOM 6505 C CA . MET B 1 269 ? 0.094 23.156 21.875 1 80.75 269 MET B CA 1
ATOM 6506 C C . MET B 1 269 ? 0.56 24.531 21.422 1 80.75 269 MET B C 1
ATOM 6508 O O . MET B 1 269 ? 1.394 24.641 20.516 1 80.75 269 MET B O 1
ATOM 6512 N N . LEU B 1 270 ? 0.048 25.531 22.016 1 81.44 270 LEU B N 1
ATOM 6513 C CA . LEU B 1 270 ? 0.495 26.875 21.641 1 81.44 270 LEU B CA 1
ATOM 6514 C C . LEU B 1 270 ? 1.884 27.156 22.203 1 81.44 270 LEU B C 1
ATOM 6516 O O . LEU B 1 270 ? 2.717 27.766 21.531 1 81.44 270 LEU B O 1
ATOM 6520 N N . LEU B 1 271 ? 2.156 26.625 23.312 1 83.44 271 LEU B N 1
ATOM 6521 C CA . LEU B 1 271 ? 3.43 26.859 23.984 1 83.44 271 LEU B CA 1
ATOM 6522 C C . LEU B 1 271 ? 4.578 26.219 23.219 1 83.44 271 LEU B C 1
ATOM 6524 O O . LEU B 1 271 ? 5.707 26.703 23.25 1 83.44 271 LEU B O 1
ATOM 6528 N N . ASP B 1 272 ? 4.254 25.266 22.5 1 91.81 272 ASP B N 1
ATOM 6529 C CA . ASP B 1 272 ? 5.281 24.484 21.812 1 91.81 272 ASP B CA 1
ATOM 6530 C C . ASP B 1 272 ? 5.5 25 20.391 1 91.81 272 ASP B C 1
ATOM 6532 O O . ASP B 1 272 ? 6.152 24.344 19.578 1 91.81 272 ASP B O 1
ATOM 6536 N N . GLY B 1 273 ? 4.93 26.141 20.078 1 94 273 GLY B N 1
ATOM 6537 C CA . GLY B 1 273 ? 5.07 26.703 18.75 1 94 273 GLY B CA 1
ATOM 6538 C C . GLY B 1 273 ? 6.512 26.938 18.344 1 94 273 GLY B C 1
ATOM 6539 O O . GLY B 1 273 ? 6.891 26.672 17.203 1 94 273 GLY B O 1
ATOM 6540 N N . PHE B 1 274 ? 7.281 27.453 19.344 1 94.75 274 PHE B N 1
ATOM 6541 C CA . PHE B 1 274 ? 8.695 27.688 19.078 1 94.75 274 PHE B CA 1
ATOM 6542 C C . PHE B 1 274 ? 9.422 26.391 18.766 1 94.75 274 PHE B C 1
ATOM 6544 O O . PHE B 1 274 ? 10.211 26.328 17.812 1 94.75 274 PHE B O 1
ATOM 6551 N N . GLU B 1 275 ? 9.148 25.359 19.484 1 95.31 275 GLU B N 1
ATOM 6552 C CA . GLU B 1 275 ? 9.797 24.078 19.266 1 95.31 275 GLU B CA 1
ATOM 6553 C C . GLU B 1 275 ? 9.398 23.5 17.906 1 95.31 275 GLU B C 1
ATOM 6555 O O . GLU B 1 275 ? 10.195 22.812 17.266 1 95.31 275 GLU B O 1
ATOM 6560 N N . ARG B 1 276 ? 8.203 23.75 17.5 1 96.75 276 ARG B N 1
ATOM 6561 C CA . ARG B 1 276 ? 7.77 23.266 16.188 1 96.75 276 ARG B CA 1
ATOM 6562 C C . ARG B 1 276 ? 8.555 23.922 15.07 1 96.75 276 ARG B C 1
ATOM 6564 O O . ARG B 1 276 ? 8.828 23.312 14.039 1 96.75 276 ARG B O 1
ATOM 6571 N N . LEU B 1 277 ? 8.812 25.219 15.258 1 96.19 277 LEU B N 1
ATOM 6572 C CA . LEU B 1 277 ? 9.664 25.906 14.297 1 96.19 277 LEU B CA 1
ATOM 6573 C C . LEU B 1 277 ? 11.047 25.266 14.25 1 96.19 277 LEU B C 1
ATOM 6575 O O . LEU B 1 277 ? 11.625 25.109 13.172 1 96.19 277 LEU B O 1
ATOM 6579 N N . VAL B 1 278 ? 11.594 24.922 15.422 1 96.38 278 VAL B N 1
ATOM 6580 C CA . VAL B 1 278 ? 12.891 24.25 15.5 1 96.38 278 VAL B CA 1
ATOM 6581 C C . VAL B 1 278 ? 12.82 22.906 14.781 1 96.38 278 VAL B C 1
ATOM 6583 O O . VAL B 1 278 ? 13.719 22.562 14.016 1 96.38 278 VAL B O 1
ATOM 6586 N N . HIS B 1 279 ? 11.695 22.125 15.047 1 96.12 279 HIS B N 1
ATOM 6587 C CA . HIS B 1 279 ? 11.484 20.891 14.312 1 96.12 279 HIS B CA 1
ATOM 6588 C C . HIS B 1 279 ? 11.594 21.109 12.812 1 96.12 279 HIS B C 1
ATOM 6590 O O . HIS B 1 279 ? 12.281 20.359 12.117 1 96.12 279 HIS B O 1
ATOM 6596 N N . HIS B 1 280 ? 10.906 22.125 12.375 1 94.62 280 HIS B N 1
ATOM 6597 C CA . HIS B 1 280 ? 10.867 22.422 10.953 1 94.62 280 HIS B CA 1
ATOM 6598 C C . HIS B 1 280 ? 12.266 22.672 10.398 1 94.62 280 HIS B C 1
ATOM 6600 O O . HIS B 1 280 ? 12.609 22.172 9.328 1 94.62 280 HIS B O 1
ATOM 6606 N N . LEU B 1 281 ? 13.047 23.406 11.086 1 93.56 281 LEU B N 1
ATOM 6607 C CA . LEU B 1 281 ? 14.398 23.766 10.641 1 93.56 281 LEU B CA 1
ATOM 6608 C C . LEU B 1 281 ? 15.32 22.547 10.688 1 93.56 281 LEU B C 1
ATOM 6610 O O . LEU B 1 281 ? 16.359 22.531 10.031 1 93.56 281 LEU B O 1
ATOM 6614 N N . ARG B 1 282 ? 14.914 21.594 11.477 1 92.56 282 ARG B N 1
ATOM 6615 C CA . ARG B 1 282 ? 15.734 20.391 11.602 1 92.56 282 ARG B CA 1
ATOM 6616 C C . ARG B 1 282 ? 15.18 19.266 10.734 1 92.56 282 ARG B C 1
ATOM 6618 O O . ARG B 1 282 ? 15.656 18.141 10.797 1 92.56 282 ARG B O 1
ATOM 6625 N N . GLY B 1 283 ? 14.172 19.516 10.016 1 89.56 283 GLY B N 1
ATOM 6626 C CA . GLY B 1 283 ? 13.625 18.547 9.078 1 89.56 283 GLY B CA 1
ATOM 6627 C C . GLY B 1 283 ? 12.781 17.484 9.758 1 89.56 283 GLY B C 1
ATOM 6628 O O . GLY B 1 283 ? 12.727 16.344 9.289 1 89.56 283 GLY B O 1
ATOM 6629 N N . VAL B 1 284 ? 12.258 17.812 10.891 1 92.38 284 VAL B N 1
ATOM 6630 C CA . VAL B 1 284 ? 11.406 16.891 11.633 1 92.38 284 VAL B CA 1
ATOM 6631 C C . VAL B 1 284 ? 9.969 17.391 11.633 1 92.38 284 VAL B C 1
ATOM 6633 O O . VAL B 1 284 ? 9.719 18.594 11.812 1 92.38 284 VAL B O 1
ATOM 6636 N N . ARG B 1 285 ? 9.062 16.5 11.297 1 95 285 ARG B N 1
ATOM 6637 C CA . ARG B 1 285 ? 7.641 16.812 11.359 1 95 285 ARG B CA 1
ATOM 6638 C C . ARG B 1 285 ? 6.855 15.633 11.93 1 95 285 ARG B C 1
ATOM 6640 O O . ARG B 1 285 ? 6.586 14.656 11.219 1 95 285 ARG B O 1
ATOM 6647 N N . ILE B 1 286 ? 6.438 15.805 13.117 1 96.75 286 ILE B N 1
ATOM 6648 C CA . ILE B 1 286 ? 5.742 14.734 13.828 1 96.75 286 ILE B CA 1
ATOM 6649 C C . ILE B 1 286 ? 4.23 14.906 13.664 1 96.75 286 ILE B C 1
ATOM 6651 O O . ILE B 1 286 ? 3.668 15.93 14.062 1 96.75 286 ILE B O 1
ATOM 6655 N N . GLY B 1 287 ? 3.656 13.93 12.992 1 97.69 287 GLY B N 1
ATOM 6656 C CA . GLY B 1 287 ? 2.213 13.93 12.812 1 97.69 287 GLY B CA 1
ATOM 6657 C C . GLY B 1 287 ? 1.492 13.008 13.773 1 97.69 287 GLY B C 1
ATOM 6658 O O . GLY B 1 287 ? 2.002 11.938 14.109 1 97.69 287 GLY B O 1
ATOM 6659 N N . LEU B 1 288 ? 0.295 13.414 14.203 1 98.31 288 LEU B N 1
ATOM 6660 C CA . LEU B 1 288 ? -0.573 12.617 15.062 1 98.31 288 LEU B CA 1
ATOM 6661 C C . LEU B 1 288 ? -1.899 12.32 14.367 1 98.31 288 LEU B C 1
ATOM 6663 O O . LEU B 1 288 ? -2.674 13.234 14.086 1 98.31 288 LEU B O 1
ATOM 6667 N N . ALA B 1 289 ? -2.096 11.07 14.023 1 97.88 289 ALA B N 1
ATOM 6668 C CA . ALA B 1 289 ? -3.336 10.641 13.391 1 97.88 289 ALA B CA 1
ATOM 6669 C C . ALA B 1 289 ? -4.297 10.047 14.414 1 97.88 289 ALA B C 1
ATOM 6671 O O . ALA B 1 289 ? -3.998 9.023 15.039 1 97.88 289 ALA B O 1
ATOM 6672 N N . LEU B 1 290 ? -5.434 10.672 14.57 1 97.75 290 LEU B N 1
ATOM 6673 C CA . LEU B 1 290 ? -6.418 10.242 15.555 1 97.75 290 LEU B CA 1
ATOM 6674 C C . LEU B 1 290 ? -7.621 9.602 14.883 1 97.75 290 LEU B C 1
ATOM 6676 O O . LEU B 1 290 ? -8.328 10.25 14.109 1 97.75 290 LEU B O 1
ATOM 6680 N N . GLY B 1 291 ? -7.871 8.391 15.227 1 95 291 GLY B N 1
ATOM 6681 C CA . GLY B 1 291 ? -8.93 7.629 14.578 1 95 291 GLY B CA 1
ATOM 6682 C C . GLY B 1 291 ? -10.297 7.898 15.164 1 95 291 GLY B C 1
ATOM 6683 O O . GLY B 1 291 ? -10.414 8.453 16.266 1 95 291 GLY B O 1
ATOM 6684 N N . GLY B 1 292 ? -11.281 7.508 14.383 1 92.19 292 GLY B N 1
ATOM 6685 C CA . GLY B 1 292 ? -12.664 7.594 14.844 1 92.19 292 GLY B CA 1
ATOM 6686 C C . GLY B 1 292 ? -13.094 6.391 15.656 1 92.19 292 GLY B C 1
ATOM 6687 O O . GLY B 1 292 ? -12.547 5.297 15.5 1 92.19 292 GLY B O 1
ATOM 6688 N N . GLY B 1 293 ? -14.125 6.711 16.547 1 88.12 293 GLY B N 1
ATOM 6689 C CA . GLY B 1 293 ? -14.586 5.621 17.406 1 88.12 293 GLY B CA 1
ATOM 6690 C C . GLY B 1 293 ? -15.719 6.023 18.328 1 88.12 293 GLY B C 1
ATOM 6691 O O . GLY B 1 293 ? -15.938 5.387 19.359 1 88.12 293 GLY B O 1
ATOM 6692 N N . GLY B 1 294 ? -16.469 7.074 18 1 88.81 294 GLY B N 1
ATOM 6693 C CA . GLY B 1 294 ? -17.516 7.547 18.891 1 88.81 294 GLY B CA 1
ATOM 6694 C C . GLY B 1 294 ? -17 7.871 20.281 1 88.81 294 GLY B C 1
ATOM 6695 O O . GLY B 1 294 ? -16.031 8.602 20.438 1 88.81 294 GLY B O 1
ATOM 6696 N N . ALA B 1 295 ? -17.672 7.27 21.25 1 89.5 295 ALA B N 1
ATOM 6697 C CA . ALA B 1 295 ? -17.281 7.516 22.625 1 89.5 295 ALA B CA 1
ATOM 6698 C C . ALA B 1 295 ? -15.867 7.012 22.891 1 89.5 295 ALA B C 1
ATOM 6700 O O . ALA B 1 295 ? -15.156 7.555 23.734 1 89.5 295 ALA B O 1
ATOM 6701 N N . ARG B 1 296 ? -15.461 6.02 22.25 1 92.38 296 ARG B N 1
ATOM 6702 C CA . ARG B 1 296 ? -14.133 5.449 22.422 1 92.38 296 ARG B CA 1
ATOM 6703 C C . ARG B 1 296 ? -13.047 6.465 22.062 1 92.38 296 ARG B C 1
ATOM 6705 O O . ARG B 1 296 ? -11.914 6.352 22.531 1 92.38 296 ARG B O 1
ATOM 6712 N N . GLY B 1 297 ? -13.391 7.43 21.281 1 94.44 297 GLY B N 1
ATOM 6713 C CA . GLY B 1 297 ? -12.469 8.492 20.891 1 94.44 297 GLY B CA 1
ATOM 6714 C C . GLY B 1 297 ? -12.07 9.383 22.047 1 94.44 297 GLY B C 1
ATOM 6715 O O . GLY B 1 297 ? -11.109 10.148 21.938 1 94.44 297 GLY B O 1
ATOM 6716 N N . MET B 1 298 ? -12.797 9.273 23.141 1 95.69 298 MET B N 1
ATOM 6717 C CA . MET B 1 298 ? -12.406 10.039 24.328 1 95.69 298 MET B CA 1
ATOM 6718 C C . MET B 1 298 ? -11.055 9.562 24.859 1 95.69 298 MET B C 1
ATOM 6720 O O . MET B 1 298 ? -10.391 10.281 25.609 1 95.69 298 MET B O 1
ATOM 6724 N N . ALA B 1 299 ? -10.625 8.445 24.422 1 97.44 299 ALA B N 1
ATOM 6725 C CA . ALA B 1 299 ? -9.289 7.953 24.75 1 97.44 299 ALA B CA 1
ATOM 6726 C C . ALA B 1 299 ? -8.211 8.875 24.203 1 97.44 299 ALA B C 1
ATOM 6728 O O . ALA B 1 299 ? -7.102 8.938 24.734 1 97.44 299 ALA B O 1
ATOM 6729 N N . HIS B 1 300 ? -8.516 9.547 23.109 1 98.25 300 HIS B N 1
ATOM 6730 C CA . HIS B 1 300 ? -7.559 10.469 22.5 1 98.25 300 HIS B CA 1
ATOM 6731 C C . HIS B 1 300 ? -7.145 11.562 23.484 1 98.25 300 HIS B C 1
ATOM 6733 O O . HIS B 1 300 ? -6.039 12.094 23.391 1 98.25 300 HIS B O 1
ATOM 6739 N N . LEU B 1 301 ? -8.031 11.93 24.406 1 97.69 301 LEU B N 1
ATOM 6740 C CA . LEU B 1 301 ? -7.719 12.945 25.391 1 97.69 301 LEU B CA 1
ATOM 6741 C C . LEU B 1 301 ? -6.551 12.508 26.281 1 97.69 301 LEU B C 1
ATOM 6743 O O . LEU B 1 301 ? -5.652 13.297 26.562 1 97.69 301 LEU B O 1
ATOM 6747 N N . GLY B 1 302 ? -6.598 11.25 26.641 1 97.88 302 GLY B N 1
ATOM 6748 C CA . GLY B 1 302 ? -5.477 10.703 27.391 1 97.88 302 GLY B CA 1
ATOM 6749 C C . GLY B 1 302 ? -4.199 10.633 26.578 1 97.88 302 GLY B C 1
ATOM 6750 O O . GLY B 1 302 ? -3.105 10.844 27.109 1 97.88 302 GLY B O 1
ATOM 6751 N N . VAL B 1 303 ? -4.328 10.352 25.344 1 98.19 303 VAL B N 1
ATOM 6752 C CA . VAL B 1 303 ? -3.184 10.297 24.438 1 98.19 303 VAL B CA 1
ATOM 6753 C C . VAL B 1 303 ? -2.525 11.672 24.359 1 98.19 303 VAL B C 1
ATOM 6755 O O . VAL B 1 303 ? -1.308 11.797 24.5 1 98.19 303 VAL B O 1
ATOM 6758 N N . LEU B 1 304 ? -3.35 12.695 24.141 1 97.44 304 LEU B N 1
ATOM 6759 C CA . LEU B 1 304 ? -2.844 14.062 24.062 1 97.44 304 LEU B CA 1
ATOM 6760 C C . LEU B 1 304 ? -2.127 14.461 25.344 1 97.44 304 LEU B C 1
ATOM 6762 O O . LEU B 1 304 ? -1.042 15.039 25.297 1 97.44 304 LEU B O 1
ATOM 6766 N N . LYS B 1 305 ? -2.703 14.109 26.422 1 96.56 305 LYS B N 1
ATOM 6767 C CA . LYS B 1 305 ? -2.121 14.422 27.734 1 96.56 305 LYS B CA 1
ATOM 6768 C C . LYS B 1 305 ? -0.77 13.734 27.906 1 96.56 305 LYS B C 1
ATOM 6770 O O . LYS B 1 305 ? 0.216 14.375 28.266 1 96.56 305 LYS B O 1
ATOM 6775 N N . ALA B 1 306 ? -0.739 12.469 27.641 1 97.56 306 ALA B N 1
ATOM 6776 C CA . ALA B 1 306 ? 0.469 11.68 27.844 1 97.56 306 ALA B CA 1
ATOM 6777 C C . ALA B 1 306 ? 1.595 12.141 26.938 1 97.56 306 ALA B C 1
ATOM 6779 O O . ALA B 1 306 ? 2.756 12.195 27.344 1 97.56 306 ALA B O 1
ATOM 6780 N N . LEU B 1 307 ? 1.291 12.453 25.703 1 96.56 307 LEU B N 1
ATOM 6781 C CA . LEU B 1 307 ? 2.305 12.953 24.781 1 96.56 307 LEU B CA 1
ATOM 6782 C C . LEU B 1 307 ? 2.887 14.273 25.266 1 96.56 307 LEU B C 1
ATOM 6784 O O . LEU B 1 307 ? 4.105 14.453 25.281 1 96.56 307 LEU B O 1
ATOM 6788 N N . ALA B 1 308 ? 2.023 15.148 25.672 1 93.94 308 ALA B N 1
ATOM 6789 C CA . ALA B 1 308 ? 2.461 16.453 26.156 1 93.94 308 ALA B CA 1
ATOM 6790 C C . ALA B 1 308 ? 3.342 16.297 27.406 1 93.94 308 ALA B C 1
ATOM 6792 O O . ALA B 1 308 ? 4.391 16.938 27.516 1 93.94 308 ALA B O 1
ATOM 6793 N N . GLN B 1 309 ? 2.945 15.453 28.25 1 93.25 309 GLN B N 1
ATOM 6794 C CA . GLN B 1 309 ? 3.672 15.25 29.5 1 93.25 309 GLN B CA 1
ATOM 6795 C C . GLN B 1 309 ? 5.031 14.602 29.234 1 93.25 309 GLN B C 1
ATOM 6797 O O . GLN B 1 309 ? 5.969 14.789 30.016 1 93.25 309 GLN B O 1
ATOM 6802 N N . SER B 1 310 ? 5.105 13.914 28.219 1 94.75 310 SER B N 1
ATOM 6803 C CA . SER B 1 310 ? 6.344 13.219 27.906 1 94.75 310 SER B CA 1
ATOM 6804 C C . SER B 1 310 ? 7.246 14.07 27.016 1 94.75 310 SER B C 1
ATOM 6806 O O . SER B 1 310 ? 8.289 13.609 26.547 1 94.75 310 SER B O 1
ATOM 6808 N N . GLY B 1 311 ? 6.805 15.25 26.703 1 92.88 311 GLY B N 1
ATOM 6809 C CA . GLY B 1 311 ? 7.629 16.203 25.969 1 92.88 311 GLY B CA 1
ATOM 6810 C C . GLY B 1 311 ? 7.621 15.961 24.469 1 92.88 311 GLY B C 1
ATOM 6811 O O . GLY B 1 311 ? 8.539 16.375 23.766 1 92.88 311 GLY B O 1
ATOM 6812 N N . ILE B 1 312 ? 6.723 15.234 24 1 95.56 312 ILE B N 1
ATOM 6813 C CA . ILE B 1 312 ? 6.629 15 22.562 1 95.56 312 ILE B CA 1
ATOM 6814 C C . ILE B 1 312 ? 5.812 16.109 21.906 1 95.56 312 ILE B C 1
ATOM 6816 O O . ILE B 1 312 ? 4.613 16.25 22.172 1 95.56 312 ILE B O 1
ATOM 6820 N N . VAL B 1 313 ? 6.434 16.891 21.094 1 96.5 313 VAL B N 1
ATOM 6821 C CA . VAL B 1 313 ? 5.797 18.031 20.422 1 96.5 313 VAL B CA 1
ATOM 6822 C C . VAL B 1 313 ? 5.254 17.578 19.062 1 96.5 313 VAL B C 1
ATOM 6824 O O . VAL B 1 313 ? 6.023 17.219 18.172 1 96.5 313 VAL B O 1
ATOM 6827 N N . VAL B 1 314 ? 3.945 17.641 18.922 1 96.88 314 VAL B N 1
ATOM 6828 C CA . VAL B 1 314 ? 3.283 17.266 17.688 1 96.88 314 VAL B CA 1
ATOM 6829 C C . VAL B 1 314 ? 3.23 18.453 16.734 1 96.88 314 VAL B C 1
ATOM 6831 O O . VAL B 1 314 ? 2.887 19.562 17.141 1 96.88 314 VAL B O 1
ATOM 6834 N N . ASP B 1 315 ? 3.547 18.203 15.461 1 97.31 315 ASP B N 1
ATOM 6835 C CA . ASP B 1 315 ? 3.643 19.281 14.492 1 97.31 315 ASP B CA 1
ATOM 6836 C C . ASP B 1 315 ? 2.359 19.406 13.68 1 97.31 315 ASP B C 1
ATOM 6838 O O . ASP B 1 315 ? 2.088 20.469 13.094 1 97.31 315 ASP B O 1
ATOM 6842 N N . MET B 1 316 ? 1.631 18.359 13.609 1 97.81 316 MET B N 1
ATOM 6843 C CA . MET B 1 316 ? 0.404 18.328 12.82 1 97.81 316 MET B CA 1
ATOM 6844 C C . MET B 1 316 ? -0.535 17.234 13.305 1 97.81 316 MET B C 1
ATOM 6846 O O . MET B 1 316 ? -0.082 16.188 13.781 1 97.81 316 MET B O 1
ATOM 6850 N N . ILE B 1 317 ? -1.839 17.484 13.18 1 98.44 317 ILE B N 1
ATOM 6851 C CA . ILE B 1 317 ? -2.824 16.5 13.609 1 98.44 317 ILE B CA 1
ATOM 6852 C C . ILE B 1 317 ? -3.805 16.219 12.469 1 98.44 317 ILE B C 1
ATOM 6854 O O . ILE B 1 317 ? -4.172 17.125 11.727 1 98.44 317 ILE B O 1
ATOM 6858 N N . ALA B 1 318 ? -4.102 15.031 12.227 1 98.25 318 ALA B N 1
ATOM 6859 C CA . ALA B 1 318 ? -5.211 14.617 11.375 1 98.25 318 ALA B CA 1
ATOM 6860 C C . ALA B 1 318 ? -6.18 13.711 12.133 1 98.25 318 ALA B C 1
ATOM 6862 O O . ALA B 1 318 ? -5.758 12.836 12.891 1 98.25 318 ALA B O 1
ATOM 6863 N N . GLY B 1 319 ? -7.438 14.023 11.992 1 97.69 319 GLY B N 1
ATOM 6864 C CA . GLY B 1 319 ? -8.406 13.25 12.75 1 97.69 319 GLY B CA 1
ATOM 6865 C C . GLY B 1 319 ? -9.641 12.891 11.945 1 97.69 319 GLY B C 1
ATOM 6866 O O . GLY B 1 319 ? -10.008 13.594 11.008 1 97.69 319 GLY B O 1
ATOM 6867 N N . THR B 1 320 ? -10.266 11.828 12.328 1 96 320 THR B N 1
ATOM 6868 C CA . THR B 1 320 ? -11.539 11.383 11.766 1 96 320 THR B CA 1
ATOM 6869 C C . THR B 1 320 ? -12.578 11.188 12.867 1 96 320 THR B C 1
ATOM 6871 O O . THR B 1 320 ? -12.297 10.547 13.891 1 96 320 THR B O 1
ATOM 6874 N N . SER B 1 321 ? -13.789 11.711 12.656 1 94.81 321 SER B N 1
ATOM 6875 C CA . SER B 1 321 ? -14.891 11.57 13.602 1 94.81 321 SER B CA 1
ATOM 6876 C C . SER B 1 321 ? -14.492 12.047 14.992 1 94.81 321 SER B C 1
ATOM 6878 O O . SER B 1 321 ? -14.008 13.172 15.156 1 94.81 321 SER B O 1
ATOM 6880 N N . ALA B 1 322 ? -14.531 11.164 15.992 1 94.94 322 ALA B N 1
ATOM 6881 C CA . ALA B 1 322 ? -14.141 11.547 17.344 1 94.94 322 ALA B CA 1
ATOM 6882 C C . ALA B 1 322 ? -12.695 12.031 17.391 1 94.94 322 ALA B C 1
ATOM 6884 O O . ALA B 1 322 ? -12.344 12.914 18.172 1 94.94 322 ALA B O 1
ATOM 6885 N N . GLY B 1 323 ? -11.875 11.477 16.547 1 97.25 323 GLY B N 1
ATOM 6886 C CA . GLY B 1 323 ? -10.5 11.945 16.422 1 97.25 323 GLY B CA 1
ATOM 6887 C C . GLY B 1 323 ? -10.398 13.359 15.883 1 97.25 323 GLY B C 1
ATOM 6888 O O . GLY B 1 323 ? -9.539 14.133 16.312 1 97.25 323 GLY B O 1
ATOM 6889 N N . ALA B 1 324 ? -11.273 13.625 14.93 1 97.94 324 ALA B N 1
ATOM 6890 C CA . ALA B 1 324 ? -11.32 15 14.438 1 97.94 324 ALA B CA 1
ATOM 6891 C C . ALA B 1 324 ? -11.758 15.961 15.539 1 97.94 324 ALA B C 1
ATOM 6893 O O . ALA B 1 324 ? -11.188 17.047 15.695 1 97.94 324 ALA B O 1
ATOM 6894 N N . MET B 1 325 ? -12.758 15.555 16.281 1 96.94 325 MET B N 1
ATOM 6895 C CA . MET B 1 325 ? -13.273 16.406 17.359 1 96.94 325 MET B CA 1
ATOM 6896 C C . MET B 1 325 ? -12.188 16.672 18.406 1 96.94 325 MET B C 1
ATOM 6898 O O . MET B 1 325 ? -11.859 17.828 18.672 1 96.94 325 MET B O 1
ATOM 6902 N N . THR B 1 326 ? -11.586 15.648 18.906 1 97.31 326 THR B N 1
ATOM 6903 C CA . THR B 1 326 ? -10.562 15.789 19.938 1 97.31 326 THR B CA 1
ATOM 6904 C C . THR B 1 326 ? -9.297 16.422 19.375 1 97.31 326 THR B C 1
ATOM 6906 O O . THR B 1 326 ? -8.648 17.234 20.031 1 97.31 326 THR B O 1
ATOM 6909 N N . GLY B 1 327 ? -8.977 16.047 18.156 1 97.81 327 GLY B N 1
ATOM 6910 C CA . GLY B 1 327 ? -7.793 16.594 17.516 1 97.81 327 GLY B CA 1
ATOM 6911 C C . GLY B 1 327 ? -7.871 18.094 17.266 1 97.81 327 GLY B C 1
ATOM 6912 O O . GLY B 1 327 ? -6.922 18.812 17.562 1 97.81 327 GLY B O 1
ATOM 6913 N N . ILE B 1 328 ? -9.008 18.531 16.75 1 98 328 ILE B N 1
ATOM 6914 C CA . ILE B 1 328 ? -9.18 19.938 16.453 1 98 328 ILE B CA 1
ATOM 6915 C C . ILE B 1 328 ? -9.203 20.75 17.75 1 98 328 ILE B C 1
ATOM 6917 O O . ILE B 1 328 ? -8.578 21.797 17.844 1 98 328 ILE B O 1
ATOM 6921 N N . LEU B 1 329 ? -9.867 20.266 18.734 1 97.38 329 LEU B N 1
ATOM 6922 C CA . LEU B 1 329 ? -9.914 20.969 20.016 1 97.38 329 LEU B CA 1
ATOM 6923 C C . LEU B 1 329 ? -8.531 21 20.672 1 97.38 329 LEU B C 1
ATOM 6925 O O . LEU B 1 329 ? -8.141 22.016 21.25 1 97.38 329 LEU B O 1
ATOM 6929 N N . GLY B 1 330 ? -7.832 19.922 20.594 1 96.06 330 GLY B N 1
ATOM 6930 C CA . GLY B 1 330 ? -6.453 19.906 21.062 1 96.06 330 GLY B CA 1
ATOM 6931 C C . GLY B 1 330 ? -5.57 20.891 20.297 1 96.06 330 GLY B C 1
ATOM 6932 O O . GLY B 1 330 ? -4.785 21.625 20.906 1 96.06 330 GLY B O 1
ATOM 6933 N N . ALA B 1 331 ? -5.742 20.891 19.016 1 96.69 331 ALA B N 1
ATOM 6934 C CA . ALA B 1 331 ? -4.969 21.781 18.156 1 96.69 331 ALA B CA 1
ATOM 6935 C C . ALA B 1 331 ? -5.281 23.25 18.453 1 96.69 331 ALA B C 1
ATOM 6937 O O . ALA B 1 331 ? -4.449 24.125 18.234 1 96.69 331 ALA B O 1
ATOM 6938 N N . ALA B 1 332 ? -6.48 23.438 18.938 1 95.44 332 ALA B N 1
ATOM 6939 C CA . ALA B 1 332 ? -6.906 24.781 19.312 1 95.44 332 ALA B CA 1
ATOM 6940 C C . ALA B 1 332 ? -6.219 25.234 20.594 1 95.44 332 ALA B C 1
ATOM 6942 O O . ALA B 1 332 ? -6.344 26.406 21 1 95.44 332 ALA B O 1
ATOM 6943 N N . GLY B 1 333 ? -5.543 24.391 21.219 1 93.25 333 GLY B N 1
ATOM 6944 C CA . GLY B 1 333 ? -4.754 24.766 22.391 1 93.25 333 GLY B CA 1
ATOM 6945 C C . GLY B 1 333 ? -5.426 24.422 23.703 1 93.25 333 GLY B C 1
ATOM 6946 O O . GLY B 1 333 ? -4.918 24.766 24.766 1 93.25 333 GLY B O 1
ATOM 6947 N N . LEU B 1 334 ? -6.531 23.766 23.641 1 94.25 334 LEU B N 1
ATOM 6948 C CA . LEU B 1 334 ? -7.219 23.406 24.875 1 94.25 334 LEU B CA 1
ATOM 6949 C C . LEU B 1 334 ? -6.48 22.281 25.594 1 94.25 334 LEU B C 1
ATOM 6951 O O . LEU B 1 334 ? -5.98 21.359 24.953 1 94.25 334 LEU B O 1
ATOM 6955 N N . ASP B 1 335 ? -6.488 22.438 26.859 1 94.38 335 ASP B N 1
ATOM 6956 C CA . ASP B 1 335 ? -5.832 21.438 27.688 1 94.38 335 ASP B CA 1
ATOM 6957 C C . ASP B 1 335 ? -6.617 20.141 27.703 1 94.38 335 ASP B C 1
ATOM 6959 O O . ASP B 1 335 ? -7.848 20.141 27.781 1 94.38 335 ASP B O 1
ATOM 6963 N N . ALA B 1 336 ? -5.898 19.047 27.656 1 94.94 336 ALA B N 1
ATOM 6964 C CA . ALA B 1 336 ? -6.535 17.734 27.531 1 94.94 336 ALA B CA 1
ATOM 6965 C C . ALA B 1 336 ? -7.363 17.406 28.781 1 94.94 336 ALA B C 1
ATOM 6967 O O . ALA B 1 336 ? -8.453 16.844 28.672 1 94.94 336 ALA B O 1
ATOM 6968 N N . GLU B 1 337 ? -6.848 17.703 29.906 1 94.06 337 GLU B N 1
ATOM 6969 C CA . GLU B 1 337 ? -7.582 17.453 31.141 1 94.06 337 GLU B CA 1
ATOM 6970 C C . GLU B 1 337 ? -8.828 18.328 31.234 1 94.06 337 GLU B C 1
ATOM 6972 O O . GLU B 1 337 ? -9.883 17.859 31.672 1 94.06 337 GLU B O 1
ATOM 6977 N N . HIS B 1 338 ? -8.602 19.531 30.891 1 94.69 338 HIS B N 1
ATOM 6978 C CA . HIS B 1 338 ? -9.75 20.422 30.859 1 94.69 338 HIS B CA 1
ATOM 6979 C C . HIS B 1 338 ? -10.82 19.922 29.906 1 94.69 338 HIS B C 1
ATOM 6981 O O . HIS B 1 338 ? -12.008 19.922 30.234 1 94.69 338 HIS B O 1
ATOM 6987 N N . LEU B 1 339 ? -10.43 19.531 28.781 1 95 339 LEU B N 1
ATOM 6988 C CA . LEU B 1 339 ? -11.359 18.984 27.781 1 95 339 LEU B CA 1
ATOM 6989 C C . LEU B 1 339 ? -12.07 17.75 28.312 1 95 339 LEU B C 1
ATOM 6991 O O . LEU B 1 339 ? -13.258 17.547 28.047 1 95 339 LEU B O 1
ATOM 6995 N N . THR B 1 340 ? -11.32 16.922 29 1 95.69 340 THR B N 1
ATOM 6996 C CA . THR B 1 340 ? -11.914 15.727 29.578 1 95.69 340 THR B CA 1
ATOM 6997 C C . THR B 1 340 ? -13.055 16.094 30.516 1 95.69 340 THR B C 1
ATOM 6999 O O . THR B 1 340 ? -14.125 15.477 30.469 1 95.69 340 THR B O 1
ATOM 7002 N N . LYS B 1 341 ? -12.828 17.031 31.297 1 94.06 341 LYS B N 1
ATOM 7003 C CA . LYS B 1 341 ? -13.859 17.484 32.219 1 94.06 341 LYS B CA 1
ATOM 7004 C C . LYS B 1 341 ? -15.062 18.062 31.469 1 94.06 341 LYS B C 1
ATOM 7006 O O . LYS B 1 341 ? -16.203 17.781 31.828 1 94.06 341 LYS B O 1
ATOM 7011 N N . LEU B 1 342 ? -14.797 18.859 30.484 1 93.12 342 LEU B N 1
ATOM 7012 C CA . LEU B 1 342 ? -15.875 19.438 29.688 1 93.12 342 LEU B CA 1
ATOM 7013 C C . LEU B 1 342 ? -16.734 18.359 29.047 1 93.12 342 LEU B C 1
ATOM 7015 O O . LEU B 1 342 ? -17.953 18.406 29.125 1 93.12 342 LEU B O 1
ATOM 7019 N N . PHE B 1 343 ? -16.094 17.391 28.422 1 93.25 343 PHE B N 1
ATOM 7020 C CA . PHE B 1 343 ? -16.812 16.328 27.734 1 93.25 343 PHE B CA 1
ATOM 7021 C C . PHE B 1 343 ? -17.594 15.477 28.719 1 93.25 343 PHE B C 1
ATOM 7023 O O . PHE B 1 343 ? -18.719 15.07 28.438 1 93.25 343 PHE B O 1
ATOM 7030 N N . ALA B 1 344 ? -16.969 15.125 29.844 1 91.94 344 ALA B N 1
ATOM 7031 C CA . ALA B 1 344 ? -17.641 14.328 30.875 1 91.94 344 ALA B CA 1
ATOM 7032 C C . ALA B 1 344 ? -18.922 15.016 31.344 1 91.94 344 ALA B C 1
ATOM 7034 O O . ALA B 1 344 ? -19.922 14.344 31.625 1 91.94 344 ALA B O 1
ATOM 7035 N N . GLN B 1 345 ? -18.906 16.25 31.344 1 89.62 345 GLN B N 1
ATOM 7036 C CA . GLN B 1 345 ? -20.047 17.031 31.812 1 89.62 345 GLN B CA 1
ATOM 7037 C C . GLN B 1 345 ? -21.078 17.219 30.703 1 89.62 345 GLN B C 1
ATOM 7039 O O . GLN B 1 345 ? -22.266 16.953 30.891 1 89.62 345 GLN B O 1
ATOM 7044 N N . ASP B 1 346 ? -20.641 17.641 29.531 1 89.5 346 ASP B N 1
ATOM 7045 C CA . ASP B 1 346 ? -21.547 18.078 28.469 1 89.5 346 ASP B CA 1
ATOM 7046 C C . ASP B 1 346 ? -22.109 16.891 27.703 1 89.5 346 ASP B C 1
ATOM 7048 O O . ASP B 1 346 ? -23.141 17.016 27.016 1 89.5 346 ASP B O 1
ATOM 7052 N N . LEU B 1 347 ? -21.453 15.711 27.75 1 85.94 347 LEU B N 1
ATOM 7053 C CA . LEU B 1 347 ? -21.938 14.562 27 1 85.94 347 LEU B CA 1
ATOM 7054 C C . LEU B 1 347 ? -22.594 13.531 27.922 1 85.94 347 LEU B C 1
ATOM 7056 O O . LEU B 1 347 ? -22.922 12.43 27.484 1 85.94 347 LEU B O 1
ATOM 7060 N N . LYS B 1 348 ? -22.734 13.812 29.109 1 82.69 348 LYS B N 1
ATOM 7061 C CA . LYS B 1 348 ? -23.469 12.969 30.031 1 82.69 348 LYS B CA 1
ATOM 7062 C C . LYS B 1 348 ? -24.969 13 29.719 1 82.69 348 LYS B C 1
ATOM 7064 O O . LYS B 1 348 ? -25.578 14.07 29.672 1 82.69 348 LYS B O 1
ATOM 7069 N N . PRO B 1 349 ? -25.5 11.742 29.469 1 82.19 349 PRO B N 1
ATOM 7070 C CA . PRO B 1 349 ? -26.938 11.727 29.172 1 82.19 349 PRO B CA 1
ATOM 7071 C C . PRO B 1 349 ? -27.781 12.25 30.312 1 82.19 349 PRO B C 1
ATOM 7073 O O . PRO B 1 349 ? -27.469 11.992 31.484 1 82.19 349 PRO B O 1
ATOM 7076 N N . ALA B 1 350 ? -28.797 12.883 29.891 1 77.88 350 ALA B N 1
ATOM 7077 C CA . ALA B 1 350 ? -29.75 13.344 30.906 1 77.88 350 ALA B CA 1
ATOM 7078 C C . ALA B 1 350 ? -30.453 12.164 31.562 1 77.88 350 ALA B C 1
ATOM 7080 O O . ALA B 1 350 ? -30.469 11.055 31.031 1 77.88 350 ALA B O 1
ATOM 7081 N N . TRP B 1 351 ? -30.953 12.422 32.688 1 73 351 TRP B N 1
ATOM 7082 C CA . TRP B 1 351 ? -31.484 11.422 33.594 1 73 351 TRP B CA 1
ATOM 7083 C C . TRP B 1 351 ? -32.531 10.547 32.906 1 73 351 TRP B C 1
ATOM 7085 O O . TRP B 1 351 ? -32.5 9.32 33.031 1 73 351 TRP B O 1
ATOM 7095 N N . PRO B 1 352 ? -33.375 11.016 32.094 1 73.44 352 PRO B N 1
ATOM 7096 C CA . PRO B 1 352 ? -34.375 10.141 31.484 1 73.44 352 PRO B CA 1
ATOM 7097 C C . PRO B 1 352 ? -33.781 9.117 30.531 1 73.44 352 PRO B C 1
ATOM 7099 O O . PRO B 1 352 ? -34.281 7.996 30.422 1 73.44 352 PRO B O 1
ATOM 7102 N N . PHE B 1 353 ? -32.781 9.547 29.891 1 79.06 353 PHE B N 1
ATOM 7103 C CA . PHE B 1 353 ? -32.156 8.648 28.922 1 79.06 353 PHE B CA 1
ATOM 7104 C C . PHE B 1 353 ? -31.422 7.516 29.625 1 79.06 353 PHE B C 1
ATOM 7106 O O . PHE B 1 353 ? -31.297 6.418 29.078 1 79.06 353 PHE B O 1
ATOM 7113 N N . ARG B 1 354 ? -30.969 7.719 30.812 1 73.38 354 ARG B N 1
ATOM 7114 C CA . ARG B 1 354 ? -30.203 6.727 31.547 1 73.38 354 ARG B CA 1
ATOM 7115 C C . ARG B 1 354 ? -31.094 5.598 32.062 1 73.38 354 ARG B C 1
ATOM 7117 O O . ARG B 1 354 ? -30.609 4.5 32.344 1 73.38 354 ARG B O 1
ATOM 7124 N N . LEU B 1 355 ? -32.312 5.941 32.094 1 70.31 355 LEU B N 1
ATOM 7125 C CA . LEU B 1 355 ? -33.25 4.965 32.594 1 70.31 355 LEU B CA 1
ATOM 7126 C C . LEU B 1 355 ? -33.75 4.035 31.5 1 70.31 355 LEU B C 1
ATOM 7128 O O . LEU B 1 355 ? -34.281 2.953 31.781 1 70.31 355 LEU B O 1
ATOM 7132 N N . LEU B 1 356 ? -33.531 4.379 30.281 1 74.5 356 LEU B N 1
ATOM 7133 C CA . LEU B 1 356 ? -34.062 3.611 29.156 1 74.5 356 LEU B CA 1
ATOM 7134 C C . LEU B 1 356 ? -33.031 2.617 28.641 1 74.5 356 LEU B C 1
ATOM 7136 O O . LEU B 1 356 ? -31.828 2.898 28.672 1 74.5 356 LEU B O 1
ATOM 7140 N N . PRO B 1 357 ? -33.562 1.397 28.281 1 73.06 357 PRO B N 1
ATOM 7141 C CA . PRO B 1 357 ? -32.656 0.481 27.578 1 73.06 357 PRO B CA 1
ATOM 7142 C C . PRO B 1 357 ? -32.062 1.102 26.328 1 73.06 357 PRO B C 1
ATOM 7144 O O . PRO B 1 357 ? -32.75 1.825 25.594 1 73.06 357 PRO B O 1
ATOM 7147 N N . ARG B 1 358 ? -30.859 1.162 26.156 1 73.69 358 ARG B N 1
ATOM 7148 C CA . ARG B 1 358 ? -30.125 1.765 25.047 1 73.69 358 ARG B CA 1
ATOM 7149 C C . ARG B 1 358 ? -30.172 3.287 25.109 1 73.69 358 ARG B C 1
ATOM 7151 O O . ARG B 1 358 ? -30.234 3.963 24.094 1 73.69 358 ARG B O 1
ATOM 7158 N N . GLY B 1 359 ? -30.359 3.725 26.312 1 74.38 359 GLY B N 1
ATOM 7159 C CA . GLY B 1 359 ? -30.5 5.152 26.547 1 74.38 359 GLY B CA 1
ATOM 7160 C C . GLY B 1 359 ? -29.359 5.965 25.984 1 74.38 359 GLY B C 1
ATOM 7161 O O . GLY B 1 359 ? -29.562 7.062 25.469 1 74.38 359 GLY B O 1
ATOM 7162 N N . SER B 1 360 ? -28.188 5.48 26.062 1 76.88 360 SER B N 1
ATOM 7163 C CA . SER B 1 360 ? -27.016 6.176 25.531 1 76.88 360 SER B CA 1
ATOM 7164 C C . SER B 1 360 ? -27.109 6.348 24.016 1 76.88 360 SER B C 1
ATOM 7166 O O . SER B 1 360 ? -26.75 7.395 23.484 1 76.88 360 SER B O 1
ATOM 7168 N N . HIS B 1 361 ? -27.578 5.387 23.344 1 78.38 361 HIS B N 1
ATOM 7169 C CA . HIS B 1 361 ? -27.766 5.461 21.906 1 78.38 361 HIS B CA 1
ATOM 7170 C C . HIS B 1 361 ? -28.812 6.508 21.531 1 78.38 361 HIS B C 1
ATOM 7172 O O . HIS B 1 361 ? -28.625 7.281 20.594 1 78.38 361 HIS B O 1
ATOM 7178 N N . LEU B 1 362 ? -29.875 6.48 22.297 1 75.94 362 LEU B N 1
ATOM 7179 C CA . LEU B 1 362 ? -30.969 7.426 22.062 1 75.94 362 LEU B CA 1
ATOM 7180 C C . LEU B 1 362 ? -30.5 8.859 22.312 1 75.94 362 LEU B C 1
ATOM 7182 O O . LEU B 1 362 ? -30.906 9.781 21.609 1 75.94 362 LEU B O 1
ATOM 7186 N N . TYR B 1 363 ? -29.797 8.953 23.328 1 78.56 363 TYR B N 1
ATOM 7187 C CA . TYR B 1 363 ? -29.25 10.266 23.656 1 78.56 363 TYR B CA 1
ATOM 7188 C C . TYR B 1 363 ? -28.375 10.781 22.531 1 78.56 363 TYR B C 1
ATOM 7190 O O . TYR B 1 363 ? -28.453 11.953 22.156 1 78.56 363 TYR B O 1
ATOM 7198 N N . LEU B 1 364 ? -27.484 9.992 22.031 1 78.56 364 LEU B N 1
ATOM 7199 C CA . LEU B 1 364 ? -26.609 10.383 20.922 1 78.56 364 LEU B CA 1
ATOM 7200 C C . LEU B 1 364 ? -27.438 10.766 19.688 1 78.56 364 LEU B C 1
ATOM 7202 O O . LEU B 1 364 ? -27.125 11.734 19 1 78.56 364 LEU B O 1
ATOM 7206 N N . LEU B 1 365 ? -28.438 9.977 19.453 1 75.69 365 LEU B N 1
ATOM 7207 C CA . LEU B 1 365 ? -29.344 10.289 18.344 1 75.69 365 LEU B CA 1
ATOM 7208 C C . LEU B 1 365 ? -29.953 11.672 18.531 1 75.69 365 LEU B C 1
ATOM 7210 O O . LEU B 1 365 ? -30.047 12.453 17.578 1 75.69 365 LEU B O 1
ATOM 7214 N N . TYR B 1 366 ? -30.344 11.883 19.766 1 77.5 366 TYR B N 1
ATOM 7215 C CA . TYR B 1 366 ? -30.922 13.18 20.125 1 77.5 366 TYR B CA 1
ATOM 7216 C C . TYR B 1 366 ? -29.922 14.305 19.906 1 77.5 366 TYR B C 1
ATOM 7218 O O . TYR B 1 366 ? -30.266 15.328 19.297 1 77.5 366 TYR B O 1
ATOM 7226 N N . LYS B 1 367 ? -28.75 14.156 20.328 1 80.81 367 LYS B N 1
ATOM 7227 C CA . LYS B 1 367 ? -27.719 15.18 20.188 1 80.81 367 LYS B CA 1
ATOM 7228 C C . LYS B 1 367 ? -27.406 15.477 18.734 1 80.81 367 LYS B C 1
ATOM 7230 O O . LYS B 1 367 ? -27.25 16.641 18.344 1 80.81 367 LYS B O 1
ATOM 7235 N N . TYR B 1 368 ? -27.344 14.477 17.938 1 77.06 368 TYR B N 1
ATOM 7236 C CA . TYR B 1 368 ? -27.078 14.625 16.516 1 77.06 368 TYR B CA 1
ATOM 7237 C C . TYR B 1 368 ? -28.219 15.32 15.805 1 77.06 368 TYR B C 1
ATOM 7239 O O . TYR B 1 368 ? -28.016 16.281 15.062 1 77.06 368 TYR B O 1
ATOM 7247 N N . ARG B 1 369 ? -29.422 14.906 16.047 1 76 369 ARG B N 1
ATOM 7248 C CA . ARG B 1 369 ? -30.609 15.344 15.305 1 76 369 ARG B CA 1
ATOM 7249 C C . ARG B 1 369 ? -31 16.766 15.688 1 76 369 ARG B C 1
ATOM 7251 O O . ARG B 1 369 ? -31.547 17.5 14.867 1 76 369 ARG B O 1
ATOM 7258 N N . LEU B 1 370 ? -30.672 17.172 16.938 1 75.94 370 LEU B N 1
ATOM 7259 C CA . LEU B 1 370 ? -31.078 18.484 17.391 1 75.94 370 LEU B CA 1
ATOM 7260 C C . LEU B 1 370 ? -29.938 19.5 17.266 1 75.94 370 LEU B C 1
ATOM 7262 O O . LEU B 1 370 ? -30.047 20.625 17.75 1 75.94 370 LEU B O 1
ATOM 7266 N N . GLY B 1 371 ? -28.891 19.141 16.656 1 81.06 371 GLY B N 1
ATOM 7267 C CA . GLY B 1 371 ? -27.781 20.047 16.406 1 81.06 371 GLY B CA 1
ATOM 7268 C C . GLY B 1 371 ? -27.078 20.5 17.672 1 81.06 371 GLY B C 1
ATOM 7269 O O . GLY B 1 371 ? -26.531 21.594 17.734 1 81.06 371 GLY B O 1
ATOM 7270 N N . GLN B 1 372 ? -27.078 19.766 18.672 1 85.81 372 GLN B N 1
ATOM 7271 C CA . GLN B 1 372 ? -26.531 20.156 19.969 1 85.81 372 GLN B CA 1
ATOM 7272 C C . GLN B 1 372 ? -25.016 20.125 19.953 1 85.81 372 GLN B C 1
ATOM 7274 O O . GLN B 1 372 ? -24.359 20.797 20.75 1 85.81 372 GLN B O 1
ATOM 7279 N N . PHE B 1 373 ? -24.453 19.406 19.094 1 90.12 373 PHE B N 1
ATOM 7280 C CA . PHE B 1 373 ? -23 19.375 18.984 1 90.12 373 PHE B CA 1
ATOM 7281 C C . PHE B 1 373 ? -22.453 20.719 18.516 1 90.12 373 PHE B C 1
ATOM 7283 O O . PHE B 1 373 ? -21.391 21.156 18.953 1 90.12 373 PHE B O 1
ATOM 7290 N N . ASP B 1 374 ? -23.156 21.312 17.594 1 92.94 374 ASP B N 1
ATOM 7291 C CA . ASP B 1 374 ? -22.734 22.625 17.078 1 92.94 374 ASP B CA 1
ATOM 7292 C C . ASP B 1 374 ? -22.625 23.641 18.203 1 92.94 374 ASP B C 1
ATOM 7294 O O . ASP B 1 374 ? -21.594 24.297 18.359 1 92.94 374 ASP B O 1
ATOM 7298 N N . ARG B 1 375 ? -23.656 23.703 18.984 1 92 375 ARG B N 1
ATOM 7299 C CA . ARG B 1 375 ? -23.688 24.656 20.094 1 92 375 ARG B CA 1
ATOM 7300 C C . ARG B 1 375 ? -22.594 24.344 21.109 1 92 375 ARG B C 1
ATOM 7302 O O . ARG B 1 375 ? -21.953 25.25 21.641 1 92 375 ARG B O 1
ATOM 7309 N N . MET B 1 376 ? -22.453 23.141 21.391 1 92.81 376 MET B N 1
ATOM 7310 C CA . MET B 1 376 ? -21.453 22.703 22.359 1 92.81 376 MET B CA 1
ATOM 7311 C C . MET B 1 376 ? -20.047 23.094 21.891 1 92.81 376 MET B C 1
ATOM 7313 O O . MET B 1 376 ? -19.281 23.688 22.656 1 92.81 376 MET B O 1
ATOM 7317 N N . LEU B 1 377 ? -19.734 22.828 20.719 1 95.31 377 LEU B N 1
ATOM 7318 C CA . LEU B 1 377 ? -18.406 23.062 20.172 1 95.31 377 LEU B CA 1
ATOM 7319 C C . LEU B 1 377 ? -18.109 24.562 20.047 1 95.31 377 LEU B C 1
ATOM 7321 O O . LEU B 1 377 ? -16.984 25 20.281 1 95.31 377 LEU B O 1
ATOM 7325 N N . ARG B 1 378 ? -19.125 25.312 19.672 1 95.25 378 ARG B N 1
ATOM 7326 C CA . ARG B 1 378 ? -18.938 26.75 19.531 1 95.25 378 ARG B CA 1
ATOM 7327 C C . ARG B 1 378 ? -18.688 27.422 20.875 1 95.25 378 ARG B C 1
ATOM 7329 O O . ARG B 1 378 ? -18.047 28.469 20.953 1 95.25 378 ARG B O 1
ATOM 7336 N N . LYS B 1 379 ? -19.109 26.75 21.891 1 93.75 379 LYS B N 1
ATOM 7337 C CA . LYS B 1 379 ? -18.766 27.219 23.234 1 93.75 379 LYS B CA 1
ATOM 7338 C C . LYS B 1 379 ? -17.281 27.031 23.516 1 93.75 379 LYS B C 1
ATOM 7340 O O . LYS B 1 379 ? -16.672 27.797 24.281 1 93.75 379 LYS B O 1
ATOM 7345 N N . TYR B 1 380 ? -16.703 26.047 22.922 1 93.62 380 TYR B N 1
ATOM 7346 C CA . TYR B 1 380 ? -15.312 25.703 23.203 1 93.62 380 TYR B CA 1
ATOM 7347 C C . TYR B 1 380 ? -14.367 26.516 22.312 1 93.62 380 TYR B C 1
ATOM 7349 O O . TYR B 1 380 ? -13.32 26.969 22.781 1 93.62 380 TYR B O 1
ATOM 7357 N N . ILE B 1 381 ? -14.641 26.688 21 1 93.88 381 ILE B N 1
ATOM 7358 C CA . ILE B 1 381 ? -13.641 27.25 20.094 1 93.88 381 ILE B CA 1
ATOM 7359 C C . ILE B 1 381 ? -14.273 28.359 19.266 1 93.88 381 ILE B C 1
ATOM 7361 O O . ILE B 1 381 ? -13.695 28.797 18.266 1 93.88 381 ILE B O 1
ATOM 7365 N N . SER B 1 382 ? -15.406 28.766 19.594 1 92.25 382 SER B N 1
ATOM 7366 C CA . SER B 1 382 ? -16.078 29.875 18.922 1 92.25 382 SER B CA 1
ATOM 7367 C C . SER B 1 382 ? -16.156 29.656 17.422 1 92.25 382 SER B C 1
ATOM 7369 O O . SER B 1 382 ? -16.594 28.594 16.953 1 92.25 382 SER B O 1
ATOM 7371 N N . ASN B 1 383 ? -15.773 30.734 16.625 1 94.31 383 ASN B N 1
ATOM 7372 C CA . ASN B 1 383 ? -15.852 30.656 15.172 1 94.31 383 ASN B CA 1
ATOM 7373 C C . ASN B 1 383 ? -14.469 30.625 14.531 1 94.31 383 ASN B C 1
ATOM 7375 O O . ASN B 1 383 ? -14.25 31.219 13.477 1 94.31 383 ASN B O 1
ATOM 7379 N N . TRP B 1 384 ? -13.625 30 15.25 1 95.81 384 TRP B N 1
ATOM 7380 C CA . TRP B 1 384 ? -12.266 29.906 14.727 1 95.81 384 TRP B CA 1
ATOM 7381 C C . TRP B 1 384 ? -12.227 29.016 13.484 1 95.81 384 TRP B C 1
ATOM 7383 O O . TRP B 1 384 ? -13.094 28.156 13.305 1 95.81 384 TRP B O 1
ATOM 7393 N N . THR B 1 385 ? -11.242 29.328 12.609 1 96.38 385 THR B N 1
ATOM 7394 C CA . THR B 1 385 ? -11 28.484 11.438 1 96.38 385 THR B CA 1
ATOM 7395 C C . THR B 1 385 ? -9.82 27.562 11.68 1 96.38 385 THR B C 1
ATOM 7397 O O . THR B 1 385 ? -8.992 27.797 12.562 1 96.38 385 THR B O 1
ATOM 7400 N N . LEU B 1 386 ? -9.789 26.469 10.961 1 96.75 386 LEU B N 1
ATOM 7401 C CA . LEU B 1 386 ? -8.695 25.516 11.094 1 96.75 386 LEU B CA 1
ATOM 7402 C C . LEU B 1 386 ? -7.344 26.188 10.891 1 96.75 386 LEU B C 1
ATOM 7404 O O . LEU B 1 386 ? -6.371 25.844 11.57 1 96.75 386 LEU B O 1
ATOM 7408 N N . GLN B 1 387 ? -7.289 27.203 10.062 1 94.81 387 GLN B N 1
ATOM 7409 C CA . GLN B 1 387 ? -6.055 27.891 9.703 1 94.81 387 GLN B CA 1
ATOM 7410 C C . GLN B 1 387 ? -5.535 28.734 10.859 1 94.81 387 GLN B C 1
ATOM 7412 O O . GLN B 1 387 ? -4.34 29.031 10.93 1 94.81 387 GLN B O 1
ATOM 7417 N N . GLN B 1 388 ? -6.402 29.078 11.688 1 95.44 388 GLN B N 1
ATOM 7418 C CA . GLN B 1 388 ? -6.035 29.984 12.773 1 95.44 388 GLN B CA 1
ATOM 7419 C C . GLN B 1 388 ? -5.441 29.203 13.945 1 95.44 388 GLN B C 1
ATOM 7421 O O . GLN B 1 388 ? -4.797 29.797 14.82 1 95.44 388 GLN B O 1
ATOM 7426 N N . LEU B 1 389 ? -5.617 27.984 13.977 1 96.19 389 LEU B N 1
ATOM 7427 C CA . LEU B 1 389 ? -5.277 27.188 15.148 1 96.19 389 LEU B CA 1
ATOM 7428 C C . LEU B 1 389 ? -3.764 27.078 15.312 1 96.19 389 LEU B C 1
ATOM 7430 O O . LEU B 1 389 ? -3.025 27.141 14.328 1 96.19 389 LEU B O 1
ATOM 7434 N N . PRO B 1 390 ? -3.303 26.906 16.531 1 95.44 390 PRO B N 1
ATOM 7435 C CA . PRO B 1 390 ? -1.868 26.812 16.812 1 95.44 390 PRO B CA 1
ATOM 7436 C C . PRO B 1 390 ? -1.188 25.688 16.047 1 95.44 390 PRO B C 1
ATOM 7438 O O . PRO B 1 390 ? -0.058 25.844 15.578 1 95.44 390 PRO B O 1
ATOM 7441 N N . VAL B 1 391 ? -1.872 24.594 15.977 1 96.88 391 VAL B N 1
ATOM 7442 C CA . VAL B 1 391 ? -1.323 23.438 15.289 1 96.88 391 VAL B CA 1
ATOM 7443 C C . VAL B 1 391 ? -2.156 23.125 14.047 1 96.88 391 VAL B C 1
ATOM 7445 O O . VAL B 1 391 ? -3.389 23.094 14.109 1 96.88 391 VAL B O 1
ATOM 7448 N N . PRO B 1 392 ? -1.444 23.016 12.922 1 96.94 392 PRO B N 1
ATOM 7449 C CA . PRO B 1 392 ? -2.209 22.625 11.742 1 96.94 392 PRO B CA 1
ATOM 7450 C C . PRO B 1 392 ? -2.951 21.297 11.93 1 96.94 392 PRO B C 1
ATOM 7452 O O . PRO B 1 392 ? -2.381 20.328 12.445 1 96.94 392 PRO B O 1
ATOM 7455 N N . VAL B 1 393 ? -4.219 21.328 11.578 1 97.69 393 VAL B N 1
ATOM 7456 C CA . VAL B 1 393 ? -5.047 20.141 11.805 1 97.69 393 VAL B CA 1
ATOM 7457 C C . VAL B 1 393 ? -5.914 19.875 10.57 1 97.69 393 VAL B C 1
ATOM 7459 O O . VAL B 1 393 ? -6.336 20.828 9.891 1 97.69 393 VAL B O 1
ATOM 7462 N N . LYS B 1 394 ? -6.059 18.625 10.281 1 98 394 LYS B N 1
ATOM 7463 C CA . LYS B 1 394 ? -6.898 18.188 9.172 1 98 394 LYS B CA 1
ATOM 7464 C C . LYS B 1 394 ? -7.992 17.234 9.648 1 98 394 LYS B C 1
ATOM 7466 O O . LYS B 1 394 ? -7.762 16.422 10.547 1 98 394 LYS B O 1
ATOM 7471 N N . SER B 1 395 ? -9.156 17.391 9.117 1 97.94 395 SER B N 1
ATOM 7472 C CA . SER B 1 395 ? -10.266 16.5 9.422 1 97.94 395 SER B CA 1
ATOM 7473 C C . SER B 1 395 ? -10.719 15.734 8.18 1 97.94 395 SER B C 1
ATOM 7475 O O . SER B 1 395 ? -10.68 16.266 7.07 1 97.94 395 SER B O 1
ATOM 7477 N N . VAL B 1 396 ? -11.148 14.539 8.391 1 96.31 396 VAL B N 1
ATOM 7478 C CA . VAL B 1 396 ? -11.523 13.68 7.273 1 96.31 396 VAL B CA 1
ATOM 7479 C C . VAL B 1 396 ? -13.023 13.414 7.305 1 96.31 396 VAL B C 1
ATOM 7481 O O . VAL B 1 396 ? -13.586 13.133 8.367 1 96.31 396 VAL B O 1
ATOM 7484 N N . THR B 1 397 ? -13.664 13.586 6.23 1 95.81 397 THR B N 1
ATOM 7485 C CA . THR B 1 397 ? -15.055 13.227 5.98 1 95.81 397 THR B CA 1
ATOM 7486 C C . THR B 1 397 ? -15.195 12.477 4.66 1 95.81 397 THR B C 1
ATOM 7488 O O . THR B 1 397 ? -14.195 12.195 3.992 1 95.81 397 THR B O 1
ATOM 7491 N N . VAL B 1 398 ? -16.422 12.016 4.383 1 93.69 398 VAL B N 1
ATOM 7492 C CA . VAL B 1 398 ? -16.641 11.312 3.129 1 93.69 398 VAL B CA 1
ATOM 7493 C C . VAL B 1 398 ? -17.828 11.93 2.396 1 93.69 398 VAL B C 1
ATOM 7495 O O . VAL B 1 398 ? -18.844 12.281 3.018 1 93.69 398 VAL B O 1
ATOM 7498 N N . ASP B 1 399 ? -17.656 12.117 1.104 1 94.12 399 ASP B N 1
ATOM 7499 C CA . ASP B 1 399 ? -18.734 12.578 0.24 1 94.12 399 ASP B CA 1
ATOM 7500 C C . ASP B 1 399 ? -19.438 11.406 -0.448 1 94.12 399 ASP B C 1
ATOM 7502 O O . ASP B 1 399 ? -18.844 10.742 -1.306 1 94.12 399 ASP B O 1
ATOM 7506 N N . LEU B 1 400 ? -20.688 11.203 -0.152 1 91.62 400 LEU B N 1
ATOM 7507 C CA . LEU B 1 400 ? -21.438 10.062 -0.667 1 91.62 400 LEU B CA 1
ATOM 7508 C C . LEU B 1 400 ? -21.766 10.25 -2.145 1 91.62 400 LEU B C 1
ATOM 7510 O O . LEU B 1 400 ? -22.141 9.297 -2.828 1 91.62 400 LEU B O 1
ATOM 7514 N N . VAL B 1 401 ? -21.672 11.445 -2.625 1 90.5 401 VAL B N 1
ATOM 7515 C CA . VAL B 1 401 ? -21.922 11.703 -4.039 1 90.5 401 VAL B CA 1
ATOM 7516 C C . VAL B 1 401 ? -20.734 11.227 -4.871 1 90.5 401 VAL B C 1
ATOM 7518 O O . VAL B 1 401 ? -20.891 10.422 -5.789 1 90.5 401 VAL B O 1
ATOM 7521 N N . SER B 1 402 ? -19.578 11.602 -4.477 1 89.31 402 SER B N 1
ATOM 7522 C CA . SER B 1 402 ? -18.375 11.234 -5.219 1 89.31 402 SER B CA 1
ATOM 7523 C C . SER B 1 402 ? -17.828 9.875 -4.766 1 89.31 402 SER B C 1
ATOM 7525 O O . SER B 1 402 ? -17.109 9.211 -5.508 1 89.31 402 SER B O 1
ATOM 7527 N N . GLY B 1 403 ? -18.109 9.531 -3.584 1 88.5 403 GLY B N 1
ATOM 7528 C CA . GLY B 1 403 ? -17.594 8.289 -3.018 1 88.5 403 GLY B CA 1
ATOM 7529 C C . GLY B 1 403 ? -16.156 8.406 -2.545 1 88.5 403 GLY B C 1
ATOM 7530 O O . GLY B 1 403 ? -15.492 7.391 -2.299 1 88.5 403 GLY B O 1
ATOM 7531 N N . LYS B 1 404 ? -15.672 9.609 -2.406 1 89 404 LYS B N 1
ATOM 7532 C CA . LYS B 1 404 ? -14.273 9.828 -2.037 1 89 404 LYS B CA 1
ATOM 7533 C C . LYS B 1 404 ? -14.164 10.516 -0.681 1 89 404 LYS B C 1
ATOM 7535 O O . LYS B 1 404 ? -15.086 11.211 -0.252 1 89 404 LYS B O 1
ATOM 7540 N N . PRO B 1 405 ? -13.055 10.195 -0.009 1 90.75 405 PRO B N 1
ATOM 7541 C CA . PRO B 1 405 ? -12.82 10.961 1.216 1 90.75 405 PRO B CA 1
ATOM 7542 C C . PRO B 1 405 ? -12.523 12.438 0.943 1 90.75 405 PRO B C 1
ATOM 7544 O O . PRO B 1 405 ? -11.969 12.773 -0.106 1 90.75 405 PRO B O 1
ATOM 7547 N N . LEU B 1 406 ? -12.992 13.25 1.799 1 94.38 406 LEU B N 1
ATOM 7548 C CA . LEU B 1 406 ? -12.727 14.688 1.749 1 94.38 406 LEU B CA 1
ATOM 7549 C C . LEU B 1 406 ? -11.93 15.133 2.973 1 94.38 406 LEU B C 1
ATOM 7551 O O . LEU B 1 406 ? -12.344 14.891 4.109 1 94.38 406 LEU B O 1
ATOM 7555 N N . VAL B 1 407 ? -10.781 15.719 2.734 1 96.56 407 VAL B N 1
ATOM 7556 C CA . VAL B 1 407 ? -9.922 16.219 3.807 1 96.56 407 VAL B CA 1
ATOM 7557 C C . VAL B 1 407 ? -10.055 17.734 3.908 1 96.56 407 VAL B C 1
ATOM 7559 O O . VAL B 1 407 ? -9.852 18.453 2.922 1 96.56 407 VAL B O 1
ATOM 7562 N N . ARG B 1 408 ? -10.453 18.172 5.105 1 96.38 408 ARG B N 1
ATOM 7563 C CA . ARG B 1 408 ? -10.531 19.609 5.363 1 96.38 408 ARG B CA 1
ATOM 7564 C C . ARG B 1 408 ? -9.281 20.109 6.078 1 96.38 408 ARG B C 1
ATOM 7566 O O . ARG B 1 408 ? -8.844 19.516 7.062 1 96.38 408 ARG B O 1
ATOM 7573 N N . ASP B 1 409 ? -8.68 21.141 5.551 1 95 409 ASP B N 1
ATOM 7574 C CA . ASP B 1 409 ? -7.555 21.781 6.23 1 95 409 ASP B CA 1
ATOM 7575 C C . ASP B 1 409 ? -7.77 23.281 6.344 1 95 409 ASP B C 1
ATOM 7577 O O . ASP B 1 409 ? -6.871 24.016 6.77 1 95 409 ASP B O 1
ATOM 7581 N N . SER B 1 410 ? -8.914 23.703 5.883 1 94.69 410 SER B N 1
ATOM 7582 C CA . SER B 1 410 ? -9.312 25.109 5.969 1 94.69 410 SER B CA 1
ATOM 7583 C C . SER B 1 410 ? -10.812 25.25 6.199 1 94.69 410 SER B C 1
ATOM 7585 O O . SER B 1 410 ? -11.562 24.281 6.039 1 94.69 410 SER B O 1
ATOM 7587 N N . GLY B 1 411 ? -11.141 26.422 6.66 1 94.5 411 GLY B N 1
ATOM 7588 C CA . GLY B 1 411 ? -12.547 26.672 6.906 1 94.5 411 GLY B CA 1
ATOM 7589 C C . GLY B 1 411 ? -12.914 26.641 8.375 1 94.5 411 GLY B C 1
ATOM 7590 O O . GLY B 1 411 ? -12.039 26.625 9.242 1 94.5 411 GLY B O 1
ATOM 7591 N N . ASP B 1 412 ? -14.25 26.656 8.602 1 96.69 412 ASP B N 1
ATOM 7592 C CA . ASP B 1 412 ? -14.766 26.703 9.969 1 96.69 412 ASP B CA 1
ATOM 7593 C C . ASP B 1 412 ? -14.43 25.406 10.719 1 96.69 412 ASP B C 1
ATOM 7595 O O . ASP B 1 412 ? -14.727 24.312 10.242 1 96.69 412 ASP B O 1
ATOM 7599 N N . ALA B 1 413 ? -13.789 25.594 11.906 1 97.44 413 ALA B N 1
ATOM 7600 C CA . ALA B 1 413 ? -13.344 24.438 12.68 1 97.44 413 ALA B CA 1
ATOM 7601 C C . ALA B 1 413 ? -14.523 23.594 13.156 1 97.44 413 ALA B C 1
ATOM 7603 O O . ALA B 1 413 ? -14.5 22.375 13.055 1 97.44 413 ALA B O 1
ATOM 7604 N N . THR B 1 414 ? -15.531 24.281 13.656 1 97.31 414 THR B N 1
ATOM 7605 C CA . THR B 1 414 ? -16.703 23.578 14.164 1 97.31 414 THR B CA 1
ATOM 7606 C C . THR B 1 414 ? -17.406 22.812 13.047 1 97.31 414 THR B C 1
ATOM 7608 O O . THR B 1 414 ? -17.75 21.641 13.211 1 97.31 414 THR B O 1
ATOM 7611 N N . ASP B 1 415 ? -17.547 23.406 11.883 1 95.81 415 ASP B N 1
ATOM 7612 C CA . ASP B 1 415 ? -18.172 22.734 10.742 1 95.81 415 ASP B CA 1
ATOM 7613 C C . ASP B 1 415 ? -17.359 21.5 10.328 1 95.81 415 ASP B C 1
ATOM 7615 O O . ASP B 1 415 ? -17.938 20.469 9.969 1 95.81 415 ASP B O 1
ATOM 7619 N N . SER B 1 416 ? -16.094 21.672 10.367 1 96.88 416 SER B N 1
ATOM 7620 C CA . SER B 1 416 ? -15.227 20.547 9.992 1 96.88 416 SER B CA 1
ATOM 7621 C C . SER B 1 416 ? -15.422 19.359 10.93 1 96.88 416 SER B C 1
ATOM 7623 O O . SER B 1 416 ? -15.414 18.219 10.492 1 96.88 416 SER B O 1
ATOM 7625 N N . ILE B 1 417 ? -15.617 19.641 12.195 1 97.12 417 ILE B N 1
ATOM 7626 C CA . ILE B 1 417 ? -15.867 18.578 13.164 1 97.12 417 ILE B CA 1
ATOM 7627 C C . ILE B 1 417 ? -17.219 17.938 12.898 1 97.12 417 ILE B C 1
ATOM 7629 O O . ILE B 1 417 ? -17.344 16.703 12.82 1 97.12 417 ILE B O 1
ATOM 7633 N N . LEU B 1 418 ? -18.234 18.781 12.734 1 95.25 418 LEU B N 1
ATOM 7634 C CA . LEU B 1 418 ? -19.609 18.297 12.555 1 95.25 418 LEU B CA 1
ATOM 7635 C C . LEU B 1 418 ? -19.703 17.391 11.328 1 95.25 418 LEU B C 1
ATOM 7637 O O . LEU B 1 418 ? -20.391 16.375 11.359 1 95.25 418 LEU B O 1
ATOM 7641 N N . GLU B 1 419 ? -19.016 17.797 10.281 1 94.75 419 GLU B N 1
ATOM 7642 C CA . GLU B 1 419 ? -18.984 16.969 9.078 1 94.75 419 GLU B CA 1
ATOM 7643 C C . GLU B 1 419 ? -18.344 15.625 9.352 1 94.75 419 GLU B C 1
ATOM 7645 O O . GLU B 1 419 ? -18.828 14.586 8.883 1 94.75 419 GLU B O 1
ATOM 7650 N N . SER B 1 420 ? -17.281 15.617 10.07 1 96 420 SER B N 1
ATOM 7651 C CA . SER B 1 420 ? -16.469 14.43 10.281 1 96 420 SER B CA 1
ATOM 7652 C C . SER B 1 420 ? -17.141 13.461 11.25 1 96 420 SER B C 1
ATOM 7654 O O . SER B 1 420 ? -16.938 12.25 11.164 1 96 420 SER B O 1
ATOM 7656 N N . ILE B 1 421 ? -18 13.945 12.172 1 93.06 421 ILE B N 1
ATOM 7657 C CA . ILE B 1 421 ? -18.609 13.086 13.18 1 93.06 421 ILE B CA 1
ATOM 7658 C C . ILE B 1 421 ? -20 12.648 12.727 1 93.06 421 ILE B C 1
ATOM 7660 O O . ILE B 1 421 ? -20.734 12.031 13.492 1 93.06 421 ILE B O 1
ATOM 7664 N N . ASN B 1 422 ? -20.375 13 11.531 1 91.19 422 ASN B N 1
ATOM 7665 C CA . ASN B 1 422 ? -21.719 12.711 11.039 1 91.19 422 ASN B CA 1
ATOM 7666 C C . ASN B 1 422 ? -21.875 11.234 10.688 1 91.19 422 ASN B C 1
ATOM 7668 O O . ASN B 1 422 ? -21.938 10.883 9.508 1 91.19 422 ASN B O 1
ATOM 7672 N N . ILE B 1 423 ? -22.109 10.375 11.602 1 86 423 ILE B N 1
ATOM 7673 C CA . ILE B 1 42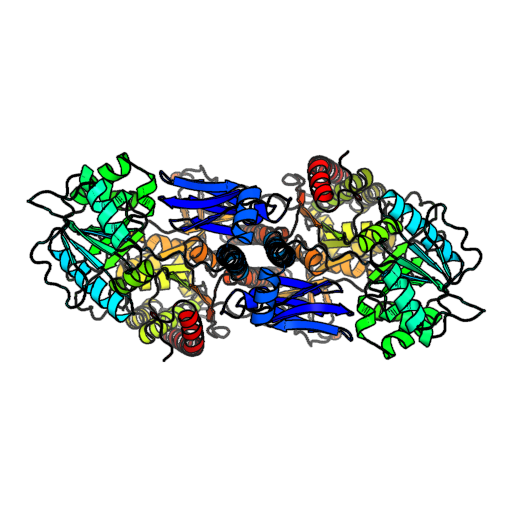3 ? -22.203 8.93 11.445 1 86 423 ILE B CA 1
ATOM 7674 C C . ILE B 1 423 ? -23.516 8.562 10.766 1 86 423 ILE B C 1
ATOM 7676 O O . ILE B 1 423 ? -24.594 8.945 11.234 1 86 423 ILE B O 1
ATOM 7680 N N . PRO B 1 424 ? -23.516 7.844 9.711 1 80.19 424 PRO B N 1
ATOM 7681 C CA . PRO B 1 424 ? -24.719 7.516 8.93 1 80.19 424 PRO B CA 1
ATOM 7682 C C . PRO B 1 424 ? -25.812 6.871 9.766 1 80.19 424 PRO B C 1
ATOM 7684 O O . PRO B 1 424 ? -27 7.102 9.523 1 80.19 424 PRO B O 1
ATOM 7687 N N . VAL B 1 425 ? -25.609 6.07 10.75 1 74.06 425 VAL B N 1
ATOM 7688 C CA . VAL B 1 425 ? -26.625 5.375 11.547 1 74.06 425 VAL B CA 1
ATOM 7689 C C . VAL B 1 425 ? -27.297 6.359 12.5 1 74.06 425 VAL B C 1
ATOM 7691 O O . VAL B 1 425 ? -28.438 6.156 12.906 1 74.06 425 VAL B O 1
ATOM 7694 N N . PHE B 1 426 ? -26.688 7.496 12.711 1 77.38 426 PHE B N 1
ATOM 7695 C CA . PHE B 1 426 ? -27.188 8.398 13.742 1 77.38 426 PHE B CA 1
ATOM 7696 C C . PHE B 1 426 ? -27.719 9.68 13.125 1 77.38 426 PHE B C 1
ATOM 7698 O O . PHE B 1 426 ? -28.469 10.414 13.773 1 77.38 426 PHE B O 1
ATOM 7705 N N . SER B 1 427 ? -27.312 9.938 11.891 1 79 427 SER B N 1
ATOM 7706 C CA . SER B 1 427 ? -27.703 11.219 11.312 1 79 427 SER B CA 1
ATOM 7707 C C . SER B 1 427 ? -27.828 11.125 9.797 1 79 427 SER B C 1
ATOM 7709 O O . SER B 1 427 ? -27.297 10.195 9.18 1 79 427 SER B O 1
ATOM 7711 N N . LYS B 1 428 ? -28.531 12.156 9.266 1 85.31 428 LYS B N 1
ATOM 7712 C CA . LYS B 1 428 ? -28.594 12.312 7.816 1 85.31 428 LYS B CA 1
ATOM 7713 C C . LYS B 1 428 ? -27.312 12.961 7.285 1 85.31 428 LYS B C 1
ATOM 7715 O O . LYS B 1 428 ? -26.609 13.672 8.016 1 85.31 428 LYS B O 1
ATOM 7720 N N . PRO B 1 429 ? -27.047 12.68 6.02 1 91 429 PRO B N 1
ATOM 7721 C CA . PRO B 1 429 ? -25.875 13.344 5.445 1 91 429 PRO B CA 1
ATOM 7722 C C . PRO B 1 429 ? -26.016 14.867 5.43 1 91 429 PRO B C 1
ATOM 7724 O O . PRO B 1 429 ? -27.125 15.391 5.281 1 91 429 PRO B O 1
ATOM 7727 N N . ILE B 1 430 ? -24.969 15.562 5.715 1 91.06 430 ILE B N 1
ATOM 7728 C CA . ILE B 1 430 ? -24.922 17.016 5.543 1 91.06 430 ILE B CA 1
ATOM 7729 C C . ILE B 1 430 ? -24.797 17.344 4.059 1 91.06 430 ILE B C 1
ATOM 7731 O O . ILE B 1 430 ? -23.812 16.984 3.414 1 91.06 430 ILE B O 1
ATOM 7735 N N . VAL B 1 431 ? -25.781 17.969 3.562 1 91.19 431 VAL B N 1
ATOM 7736 C CA . VAL B 1 431 ? -25.828 18.219 2.127 1 91.19 431 VAL B CA 1
ATOM 7737 C C . VAL B 1 431 ? -25.531 19.688 1.854 1 91.19 431 VAL B C 1
ATOM 7739 O O . VAL B 1 431 ? -26.266 20.578 2.303 1 91.19 431 VAL B O 1
ATOM 7742 N N . ARG B 1 432 ? -24.422 19.906 1.126 1 89.12 432 ARG B N 1
ATOM 7743 C CA . ARG B 1 432 ? -24.078 21.266 0.715 1 89.12 432 ARG B CA 1
ATOM 7744 C C . ARG B 1 432 ? -23.109 21.266 -0.453 1 89.12 432 ARG B C 1
ATOM 7746 O O . ARG B 1 432 ? -22.25 20.375 -0.551 1 89.12 432 ARG B O 1
ATOM 7753 N N . ASN B 1 433 ? -23.266 22.219 -1.396 1 89.06 433 ASN B N 1
ATOM 7754 C CA . ASN B 1 433 ? -22.359 22.438 -2.521 1 89.06 433 ASN B CA 1
ATOM 7755 C C . ASN B 1 433 ? -22.172 21.172 -3.342 1 89.06 433 ASN B C 1
ATOM 7757 O O . ASN B 1 433 ? -21.031 20.812 -3.674 1 89.06 433 ASN B O 1
ATOM 7761 N N . GLY B 1 434 ? -23.234 20.453 -3.451 1 90.06 434 GLY B N 1
ATOM 7762 C CA . GLY B 1 434 ? -23.172 19.266 -4.293 1 90.06 434 GLY B CA 1
ATOM 7763 C C . GLY B 1 434 ? -22.562 18.062 -3.59 1 90.06 434 GLY B C 1
ATOM 7764 O O . GLY B 1 434 ? -22.203 17.078 -4.238 1 90.06 434 GLY B O 1
ATOM 7765 N N . GLN B 1 435 ? -22.422 18.219 -2.305 1 93 435 GLN B N 1
ATOM 7766 C CA . GLN B 1 435 ? -21.828 17.141 -1.514 1 93 435 GLN B CA 1
ATOM 7767 C C . GLN B 1 435 ? -22.812 16.609 -0.476 1 93 435 GLN B C 1
ATOM 7769 O O . GLN B 1 435 ? -23.703 17.344 -0.019 1 93 435 GLN B O 1
ATOM 7774 N N . ALA B 1 436 ? -22.734 15.383 -0.267 1 93.88 436 ALA B N 1
ATOM 7775 C CA . ALA B 1 436 ? -23.422 14.734 0.84 1 93.88 436 ALA B CA 1
ATOM 7776 C C . ALA B 1 436 ? -22.438 14.102 1.812 1 93.88 436 ALA B C 1
ATOM 7778 O O . ALA B 1 436 ? -21.953 12.992 1.577 1 93.88 436 ALA B O 1
ATOM 7779 N N . LEU B 1 437 ? -22.25 14.789 2.932 1 93.94 437 LEU B N 1
ATOM 7780 C CA . LEU B 1 437 ? -21.109 14.492 3.783 1 93.94 437 LEU B CA 1
ATOM 7781 C C . LEU B 1 437 ? -21.516 13.617 4.961 1 93.94 437 LEU B C 1
ATOM 7783 O O . LEU B 1 437 ? -22.562 13.844 5.574 1 93.94 437 LEU B O 1
ATOM 7787 N N . VAL B 1 438 ? -20.734 12.594 5.195 1 93.38 438 VAL B N 1
ATOM 7788 C CA . VAL B 1 438 ? -20.891 11.711 6.344 1 93.38 438 VAL B CA 1
ATOM 7789 C C . VAL B 1 438 ? -19.547 11.484 7.02 1 93.38 438 VAL B C 1
ATOM 7791 O O . VAL B 1 438 ? -18.531 12.039 6.59 1 93.38 438 VAL B O 1
ATOM 7794 N N . ASP B 1 439 ? -19.562 10.695 8.062 1 91.38 439 ASP B N 1
ATOM 7795 C CA . ASP B 1 439 ? -18.375 10.406 8.859 1 91.38 439 ASP B CA 1
ATOM 7796 C C . ASP B 1 439 ? -17.25 9.82 7.992 1 91.38 439 ASP B C 1
ATOM 7798 O O . ASP B 1 439 ? -17.5 8.93 7.18 1 91.38 439 ASP B O 1
ATOM 7802 N N . GLY B 1 440 ? -16.016 10.336 8.25 1 89.38 440 GLY B N 1
ATOM 7803 C CA . GLY B 1 440 ? -14.859 9.922 7.473 1 89.38 440 GLY B CA 1
ATOM 7804 C C . GLY B 1 440 ? -14.445 8.492 7.734 1 89.38 440 GLY B C 1
ATOM 7805 O O . GLY B 1 440 ? -13.695 7.902 6.945 1 89.38 440 GLY B O 1
ATOM 7806 N N . GLY B 1 441 ? -14.867 7.934 8.805 1 88.06 441 GLY B N 1
ATOM 7807 C CA . GLY B 1 441 ? -14.492 6.586 9.188 1 88.06 441 GLY B CA 1
ATOM 7808 C C . GLY B 1 441 ? -14.953 5.531 8.195 1 88.06 441 GLY B C 1
ATOM 7809 O O . GLY B 1 441 ? -14.461 4.402 8.211 1 88.06 441 GLY B O 1
ATOM 7810 N N . LEU B 1 442 ? -15.82 5.949 7.355 1 83.56 442 LEU B N 1
ATOM 7811 C CA . LEU B 1 442 ? -16.344 5.047 6.336 1 83.56 442 LEU B CA 1
ATOM 7812 C C . LEU B 1 442 ? -15.234 4.582 5.398 1 83.56 442 LEU B C 1
ATOM 7814 O O . LEU B 1 442 ? -15.211 3.422 4.984 1 83.56 442 LEU B O 1
ATOM 7818 N N . VAL B 1 443 ? -14.328 5.5 5.117 1 84.81 443 VAL B N 1
ATOM 7819 C CA . VAL B 1 443 ? -13.336 5.164 4.102 1 84.81 443 VAL B CA 1
ATOM 7820 C C . VAL B 1 443 ? -11.93 5.348 4.676 1 84.81 443 VAL B C 1
ATOM 7822 O O . VAL B 1 443 ? -10.984 4.68 4.246 1 84.81 443 VAL B O 1
ATOM 7825 N N . ASN B 1 444 ? -11.781 6.199 5.594 1 87.69 444 ASN B N 1
ATOM 7826 C CA . ASN B 1 444 ? -10.484 6.492 6.191 1 87.69 444 ASN B CA 1
ATOM 7827 C C . ASN B 1 444 ? -10.609 6.832 7.676 1 87.69 444 ASN B C 1
ATOM 7829 O O . ASN B 1 444 ? -10.641 8.008 8.047 1 87.69 444 ASN B O 1
ATOM 7833 N N . ASN B 1 445 ? -10.508 5.832 8.484 1 90 445 ASN B N 1
ATOM 7834 C CA . ASN B 1 445 ? -10.773 6.012 9.906 1 90 445 ASN B CA 1
ATOM 7835 C C . ASN B 1 445 ? -9.539 6.531 10.641 1 90 445 ASN B C 1
ATOM 7837 O O . ASN B 1 445 ? -9.664 7.273 11.617 1 90 445 ASN B O 1
ATOM 7841 N N . ILE B 1 446 ? -8.445 6.09 10.281 1 92.38 446 ILE B N 1
ATOM 7842 C CA . ILE B 1 446 ? -7.195 6.57 10.859 1 92.38 446 ILE B CA 1
ATOM 7843 C C . ILE B 1 446 ? -6.348 7.23 9.773 1 92.38 446 ILE B C 1
ATOM 7845 O O . ILE B 1 446 ? -5.641 6.551 9.023 1 92.38 446 ILE B O 1
ATOM 7849 N N . PRO B 1 447 ? -6.328 8.477 9.727 1 93.81 447 PRO B N 1
ATOM 7850 C CA . PRO B 1 447 ? -5.797 9.188 8.562 1 93.81 447 PRO B CA 1
ATOM 7851 C C . PRO B 1 447 ? -4.285 9.391 8.633 1 93.81 447 PRO B C 1
ATOM 7853 O O . PRO B 1 447 ? -3.799 10.516 8.484 1 93.81 447 PRO B O 1
ATOM 7856 N N . ALA B 1 448 ? -3.477 8.336 8.781 1 93.25 448 ALA B N 1
ATOM 7857 C CA . ALA B 1 448 ? -2.018 8.414 8.773 1 93.25 448 ALA B CA 1
ATOM 7858 C C . ALA B 1 448 ? -1.501 8.805 7.387 1 93.25 448 ALA B C 1
ATOM 7860 O O . ALA B 1 448 ? -0.51 9.523 7.266 1 93.25 448 ALA B O 1
ATOM 7861 N N . ASP B 1 449 ? -2.189 8.367 6.387 1 86.94 449 ASP B N 1
ATOM 7862 C CA . ASP B 1 449 ? -1.805 8.68 5.012 1 86.94 449 ASP B CA 1
ATOM 7863 C C . ASP B 1 449 ? -1.897 10.18 4.742 1 86.94 449 ASP B C 1
ATOM 7865 O O . ASP B 1 449 ? -1.046 10.742 4.055 1 86.94 449 ASP B O 1
ATOM 7869 N N . VAL B 1 450 ? -2.92 10.789 5.332 1 92.81 450 VAL B N 1
ATOM 7870 C CA . VAL B 1 450 ? -3.129 12.219 5.16 1 92.81 450 VAL B CA 1
ATOM 7871 C C . VAL B 1 450 ? -1.928 12.992 5.707 1 92.81 450 VAL B C 1
ATOM 7873 O O . VAL B 1 450 ? -1.48 13.969 5.102 1 92.81 450 VAL B O 1
ATOM 7876 N N . LEU B 1 451 ? -1.41 12.516 6.785 1 95.44 451 LEU B N 1
ATOM 7877 C CA . LEU B 1 451 ? -0.27 13.172 7.414 1 95.44 451 LEU B CA 1
ATOM 7878 C C . LEU B 1 451 ? 0.999 12.969 6.594 1 95.44 451 LEU B C 1
ATOM 7880 O O . LEU B 1 451 ? 1.776 13.898 6.398 1 95.44 451 LEU B O 1
ATOM 7884 N N . VAL B 1 452 ? 1.21 11.773 6.09 1 88 452 VAL B N 1
ATOM 7885 C CA . VAL B 1 452 ? 2.375 11.492 5.258 1 88 452 VAL B CA 1
ATOM 7886 C C . VAL B 1 452 ? 2.328 12.344 3.992 1 88 452 VAL B C 1
ATOM 7888 O O . VAL B 1 452 ? 3.33 12.945 3.609 1 88 452 VAL B O 1
ATOM 7891 N N . GLU B 1 453 ? 1.142 12.438 3.461 1 83.75 453 GLU B N 1
ATOM 7892 C CA . GLU B 1 453 ? 0.96 13.234 2.25 1 83.75 453 GLU B CA 1
ATOM 7893 C C . GLU B 1 453 ? 1.203 14.719 2.521 1 83.75 453 GLU B C 1
ATOM 7895 O O . GLU B 1 453 ? 1.568 15.469 1.615 1 83.75 453 GLU B O 1
ATOM 7900 N N . SER B 1 454 ? 1.011 15.047 3.783 1 91.25 454 SER B N 1
ATOM 7901 C CA . SER B 1 454 ? 1.2 16.438 4.168 1 91.25 454 SER B CA 1
ATOM 7902 C C . SER B 1 454 ? 2.648 16.719 4.559 1 91.25 454 SER B C 1
ATOM 7904 O O . SER B 1 454 ? 2.969 17.797 5.059 1 91.25 454 SER B O 1
ATOM 7906 N N . GLY B 1 455 ? 3.512 15.766 4.492 1 86 455 GLY B N 1
ATOM 7907 C CA . GLY B 1 455 ? 4.938 15.984 4.668 1 86 455 GLY B CA 1
ATOM 7908 C C . GLY B 1 455 ? 5.449 15.523 6.02 1 86 455 GLY B C 1
ATOM 7909 O O . GLY B 1 455 ? 6.613 15.75 6.363 1 86 455 GLY B O 1
ATOM 7910 N N . CYS B 1 456 ? 4.633 14.883 6.832 1 92.25 456 CYS B N 1
ATOM 7911 C CA . CYS B 1 456 ? 5.121 14.336 8.094 1 92.25 456 CYS B CA 1
ATOM 7912 C C . CYS B 1 456 ? 6.062 13.164 7.855 1 92.25 456 CYS B C 1
ATOM 7914 O O . CYS B 1 456 ? 5.766 12.273 7.062 1 92.25 456 CYS B O 1
ATOM 7916 N N . ASN B 1 457 ? 7.207 13.219 8.484 1 86.88 457 ASN B N 1
ATOM 7917 C CA . ASN B 1 457 ? 8.164 12.133 8.305 1 86.88 457 ASN B CA 1
ATOM 7918 C C . ASN B 1 457 ? 8.188 11.195 9.508 1 86.88 457 ASN B C 1
ATOM 7920 O O . ASN B 1 457 ? 8.969 10.242 9.539 1 86.88 457 ASN B O 1
ATOM 7924 N N . PHE B 1 458 ? 7.41 11.445 10.484 1 91.38 458 PHE B N 1
ATOM 7925 C CA . PHE B 1 458 ? 7.145 10.586 11.633 1 91.38 458 PHE B CA 1
ATOM 7926 C C . PHE B 1 458 ? 5.68 10.664 12.047 1 91.38 458 PHE B C 1
ATOM 7928 O O . PHE B 1 458 ? 5.195 11.734 12.422 1 91.38 458 PHE B O 1
ATOM 7935 N N . VAL B 1 459 ? 4.996 9.57 11.961 1 94.94 459 VAL B N 1
ATOM 7936 C CA . VAL B 1 459 ? 3.555 9.617 12.195 1 94.94 459 VAL B CA 1
ATOM 7937 C C . VAL B 1 459 ? 3.189 8.672 13.336 1 94.94 459 VAL B C 1
ATOM 7939 O O . VAL B 1 459 ? 3.551 7.492 13.312 1 94.94 459 VAL B O 1
ATOM 7942 N N . ILE B 1 460 ? 2.539 9.188 14.344 1 97.25 460 ILE B N 1
ATOM 7943 C CA . ILE B 1 460 ? 1.938 8.406 15.422 1 97.25 460 ILE B CA 1
ATOM 7944 C C . ILE B 1 460 ? 0.443 8.242 15.164 1 97.25 460 ILE B C 1
ATOM 7946 O O . ILE B 1 460 ? -0.293 9.227 15.078 1 97.25 460 ILE B O 1
ATOM 7950 N N . ALA B 1 461 ? 0.049 7.043 15.008 1 96.31 461 ALA B N 1
ATOM 7951 C CA . ALA B 1 461 ? -1.369 6.77 14.797 1 96.31 461 ALA B CA 1
ATOM 7952 C C . ALA B 1 461 ? -2.008 6.184 16.047 1 96.31 461 ALA B C 1
ATOM 7954 O O . ALA B 1 461 ? -1.394 5.371 16.75 1 96.31 461 ALA B O 1
ATOM 7955 N N . VAL B 1 462 ? -3.219 6.629 16.359 1 96.94 462 VAL B N 1
ATOM 7956 C CA . VAL B 1 462 ? -3.967 6.125 17.5 1 96.94 462 VAL B CA 1
ATOM 7957 C C . VAL B 1 462 ? -5.266 5.477 17.031 1 96.94 462 VAL B C 1
ATOM 7959 O O . VAL B 1 462 ? -6.125 6.145 16.453 1 96.94 462 VAL B O 1
ATOM 7962 N N . SER B 1 463 ? -5.363 4.258 17.281 1 92.62 463 SER B N 1
ATOM 7963 C CA . SER B 1 463 ? -6.551 3.504 16.891 1 92.62 463 SER B CA 1
ATOM 7964 C C . SER B 1 463 ? -7.457 3.234 18.078 1 92.62 463 SER B C 1
ATOM 7966 O O . SER B 1 463 ? -7.059 2.557 19.031 1 92.62 463 SER B O 1
ATOM 7968 N N . VAL B 1 464 ? -8.617 3.777 18.031 1 92.31 464 VAL B N 1
ATOM 7969 C CA . VAL B 1 464 ? -9.594 3.514 19.078 1 92.31 464 VAL B CA 1
ATOM 7970 C C . VAL B 1 464 ? -10.727 2.648 18.531 1 92.31 464 VAL B C 1
ATOM 7972 O O . VAL B 1 464 ? -11.891 2.822 18.906 1 92.31 464 VAL B O 1
ATOM 7975 N N . THR B 1 465 ? -10.375 1.879 17.547 1 80.94 465 THR B N 1
ATOM 7976 C CA . THR B 1 465 ? -11.336 0.959 16.953 1 80.94 465 THR B CA 1
ATOM 7977 C C . THR B 1 465 ? -11.398 -0.344 17.75 1 80.94 465 THR B C 1
ATOM 7979 O O . THR B 1 465 ? -10.367 -0.842 18.219 1 80.94 465 THR B O 1
ATOM 7982 N N . ALA B 1 466 ? -12.594 -0.712 17.984 1 69.31 466 ALA B N 1
ATOM 7983 C CA . ALA B 1 466 ? -12.758 -1.991 18.656 1 69.31 466 ALA B CA 1
ATOM 7984 C C . ALA B 1 466 ? -12.242 -3.145 17.812 1 69.31 466 ALA B C 1
ATOM 7986 O O . ALA B 1 466 ? -12.344 -3.104 16.578 1 69.31 466 ALA B O 1
ATOM 7987 N N . LYS B 1 467 ? -11.586 -4.07 18.484 1 76 467 LYS B N 1
ATOM 7988 C CA . LYS B 1 467 ? -11.203 -5.297 17.781 1 76 467 LYS B CA 1
ATOM 7989 C C . LYS B 1 467 ? -12.438 -6.137 17.453 1 76 467 LYS B C 1
ATOM 7991 O O . LYS B 1 467 ? -13.438 -6.098 18.172 1 76 467 LYS B O 1
ATOM 7996 N N . LEU B 1 468 ? -12.375 -6.742 16.312 1 78.06 468 LEU B N 1
ATOM 7997 C CA . LEU B 1 468 ? -13.469 -7.613 15.906 1 78.06 468 LEU B CA 1
ATOM 7998 C C . LEU B 1 468 ? -13.57 -8.82 16.828 1 78.06 468 LEU B C 1
ATOM 8000 O O . LEU B 1 468 ? -12.57 -9.484 17.109 1 78.06 468 LEU B O 1
ATOM 8004 N N . GLU B 1 469 ? -14.719 -8.961 17.469 1 78.31 469 GLU B N 1
ATOM 8005 C CA . GLU B 1 469 ? -14.93 -10.172 18.266 1 78.31 469 GLU B CA 1
ATOM 8006 C C . GLU B 1 469 ? -14.875 -11.414 17.375 1 78.31 469 GLU B C 1
ATOM 8008 O O . GLU B 1 469 ? -15.445 -11.43 16.281 1 78.31 469 GLU B O 1
ATOM 8013 N N . LEU B 1 470 ? -14.164 -12.422 17.828 1 83.69 470 LEU B N 1
ATOM 8014 C CA . LEU B 1 470 ? -14.062 -13.656 17.047 1 83.69 470 LEU B CA 1
ATOM 8015 C C . LEU B 1 470 ? -15.289 -14.531 17.266 1 83.69 470 LEU B C 1
ATOM 8017 O O . LEU B 1 470 ? -15.172 -15.688 17.672 1 83.69 470 LEU B O 1
ATOM 8021 N N . GLU B 1 471 ? -16.391 -13.953 17.172 1 84.81 471 GLU B N 1
ATOM 8022 C CA . GLU B 1 471 ? -17.688 -14.625 17.312 1 84.81 471 GLU B CA 1
ATOM 8023 C C . GLU B 1 471 ? -18.719 -14 16.375 1 84.81 471 GLU B C 1
ATOM 8025 O O . GLU B 1 471 ? -18.766 -12.781 16.219 1 84.81 471 GLU B O 1
ATOM 8030 N N . PHE B 1 472 ? -19.406 -14.914 15.719 1 86.88 472 PHE B N 1
ATOM 8031 C CA . PHE B 1 472 ? -20.5 -14.477 14.859 1 86.88 472 PHE B CA 1
ATOM 8032 C C . PHE B 1 472 ? -21.672 -15.438 14.953 1 86.88 472 PHE B C 1
ATOM 8034 O O . PHE B 1 472 ? -21.531 -16.641 14.727 1 86.88 472 PHE B O 1
ATOM 8041 N N . ALA B 1 473 ? -22.797 -14.906 15.242 1 87.81 473 ALA B N 1
ATOM 8042 C CA . ALA B 1 473 ? -24.016 -15.688 15.406 1 87.81 473 ALA B CA 1
ATOM 8043 C C . ALA B 1 473 ? -23.781 -16.891 16.297 1 87.81 473 ALA B C 1
ATOM 8045 O O . ALA B 1 473 ? -24.141 -18.016 15.945 1 87.81 473 ALA B O 1
ATOM 8046 N N . LYS B 1 474 ? -23.031 -16.703 17.391 1 83.88 474 LYS B N 1
ATOM 8047 C CA . LYS B 1 474 ? -22.75 -17.688 18.438 1 83.88 474 LYS B CA 1
ATOM 8048 C C . LYS B 1 474 ? -21.719 -18.719 17.953 1 83.88 474 LYS B C 1
ATOM 8050 O O . LYS B 1 474 ? -21.5 -19.734 18.609 1 83.88 474 LYS B O 1
ATOM 8055 N N . ASN B 1 475 ? -21.219 -18.484 16.766 1 89.88 475 ASN B N 1
ATOM 8056 C CA . ASN B 1 475 ? -20.172 -19.359 16.266 1 89.88 475 ASN B CA 1
ATOM 8057 C C . ASN B 1 475 ? -18.781 -18.812 16.578 1 89.88 475 ASN B C 1
ATOM 8059 O O . ASN B 1 475 ? -18.516 -17.625 16.406 1 89.88 475 ASN B O 1
ATOM 8063 N N . ARG B 1 476 ? -17.891 -19.688 17.078 1 89.31 476 ARG B N 1
ATOM 8064 C CA . ARG B 1 476 ? -16.5 -19.375 17.375 1 89.31 476 ARG B CA 1
ATOM 8065 C C . ARG B 1 476 ? -15.562 -20.266 16.562 1 89.31 476 ARG B C 1
ATOM 8067 O O . ARG B 1 476 ? -15.992 -21.266 16 1 89.31 476 ARG B O 1
ATOM 8074 N N . PRO B 1 477 ? -14.297 -19.938 16.391 1 87.69 477 PRO B N 1
ATOM 8075 C CA . PRO B 1 477 ? -13.367 -20.703 15.555 1 87.69 477 PRO B CA 1
ATOM 8076 C C . PRO B 1 477 ? -13.312 -22.172 15.945 1 87.69 477 PRO B C 1
ATOM 8078 O O . PRO B 1 477 ? -13.125 -23.047 15.086 1 87.69 477 PRO B O 1
ATOM 8081 N N . ASP B 1 478 ? -13.617 -22.484 17.141 1 86.31 478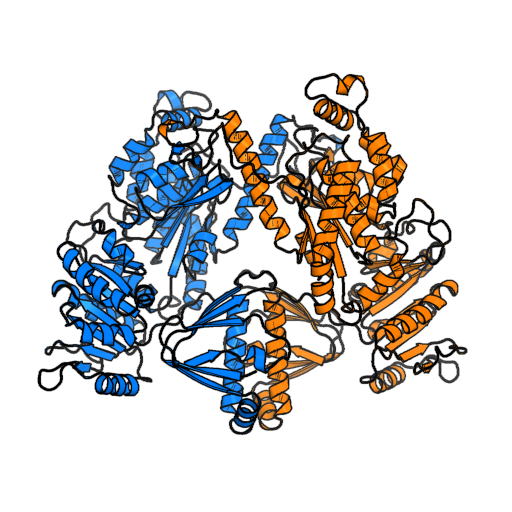 ASP B N 1
ATOM 8082 C CA . ASP B 1 478 ? -13.5 -23.859 17.594 1 86.31 478 ASP B CA 1
ATOM 8083 C C . ASP B 1 478 ? -14.875 -24.516 17.703 1 86.31 478 ASP B C 1
ATOM 8085 O O . ASP B 1 478 ? -14.992 -25.656 18.172 1 86.31 478 ASP B O 1
ATOM 8089 N N . THR B 1 479 ? -15.867 -23.828 17.219 1 88.69 479 THR B N 1
ATOM 8090 C CA . THR B 1 479 ? -17.203 -24.406 17.281 1 88.69 479 THR B CA 1
ATOM 8091 C C . THR B 1 479 ? -17.328 -25.578 16.297 1 88.69 479 THR B C 1
ATOM 8093 O O . THR B 1 479 ? -17.062 -25.422 15.102 1 88.69 479 THR B O 1
ATOM 8096 N N . PRO B 1 480 ? -17.609 -26.75 16.734 1 88.62 480 PRO B N 1
ATOM 8097 C CA . PRO B 1 480 ? -17.828 -27.875 15.82 1 88.62 480 PRO B CA 1
ATOM 8098 C C . PRO B 1 480 ? -18.969 -27.625 14.836 1 88.62 480 PRO B C 1
ATOM 8100 O O . PRO B 1 480 ? -19.953 -26.953 15.18 1 88.62 480 PRO B O 1
ATOM 8103 N N . THR B 1 481 ? -18.859 -28.219 13.68 1 88.31 481 THR B N 1
ATOM 8104 C CA . THR B 1 481 ? -19.828 -28 12.602 1 88.31 481 THR B CA 1
ATOM 8105 C C . THR B 1 481 ? -21.234 -28.359 13.055 1 88.31 481 THR B C 1
ATOM 8107 O O . THR B 1 481 ? -22.203 -27.672 12.734 1 88.31 481 THR B O 1
ATOM 8110 N N . SER B 1 482 ? -21.359 -29.359 13.773 1 89 482 SER B N 1
ATOM 8111 C CA . SER B 1 482 ? -22.656 -29.859 14.203 1 89 482 SER B CA 1
ATOM 8112 C C . SER B 1 482 ? -23.344 -28.875 15.133 1 89 482 SER B C 1
ATOM 8114 O O . SER B 1 482 ? -24.578 -28.859 15.234 1 89 482 SER B O 1
ATOM 8116 N N . GLU B 1 483 ? -22.594 -27.984 15.75 1 88.19 483 GLU B N 1
ATOM 8117 C CA . GLU B 1 483 ? -23.125 -27.062 16.75 1 88.19 483 GLU B CA 1
ATOM 8118 C C . GLU B 1 483 ? -23.25 -25.656 16.188 1 88.19 483 GLU B C 1
ATOM 8120 O O . GLU B 1 483 ? -23.734 -24.75 16.875 1 88.19 483 GLU B O 1
ATOM 8125 N N . MET B 1 484 ? -22.859 -25.516 15.039 1 87.06 484 MET B N 1
ATOM 8126 C CA . MET B 1 484 ? -22.859 -24.172 14.461 1 87.06 484 MET B CA 1
ATOM 8127 C C . MET B 1 484 ? -24.266 -23.75 14.094 1 87.06 484 MET B C 1
ATOM 8129 O O . MET B 1 484 ? -25.109 -24.578 13.742 1 87.06 484 MET B O 1
ATOM 8133 N N . THR B 1 485 ? -24.531 -22.453 14.273 1 85.62 485 THR B N 1
ATOM 8134 C CA . THR B 1 485 ? -25.844 -21.875 14.016 1 85.62 485 THR B CA 1
ATOM 8135 C C . THR B 1 485 ? -25.828 -21.016 12.75 1 85.62 485 THR B C 1
ATOM 8137 O O . THR B 1 485 ? -24.766 -20.516 12.359 1 85.62 485 THR B O 1
ATOM 8140 N N . SER B 1 486 ? -27 -20.953 12.148 1 85.56 486 SER B N 1
ATOM 8141 C CA . SER B 1 486 ? -27.141 -20.109 10.969 1 85.56 486 SER B CA 1
ATOM 8142 C C . SER B 1 486 ? -27.438 -18.672 11.359 1 85.56 486 SER B C 1
ATOM 8144 O O . SER B 1 486 ? -27.922 -18.391 12.461 1 85.56 486 SER B O 1
ATOM 8146 N N . ALA B 1 487 ? -27 -17.75 10.578 1 85.81 487 ALA B N 1
ATOM 8147 C CA . ALA B 1 487 ? -27.25 -16.328 10.789 1 85.81 487 ALA B CA 1
ATOM 8148 C C . ALA B 1 487 ? -28.281 -15.805 9.797 1 85.81 487 ALA B C 1
ATOM 8150 O O . ALA B 1 487 ? -28.391 -16.297 8.68 1 85.81 487 ALA B O 1
ATOM 8151 N N . SER B 1 488 ? -29.062 -14.867 10.258 1 82.31 488 SER B N 1
ATOM 8152 C CA . SER B 1 488 ? -30 -14.203 9.359 1 82.31 488 SER B CA 1
ATOM 8153 C C . SER B 1 488 ? -29.281 -13.344 8.336 1 82.31 488 SER B C 1
ATOM 8155 O O . SER B 1 488 ? -28.094 -13.055 8.492 1 82.31 488 SER B O 1
ATOM 8157 N N . ILE B 1 489 ? -29.984 -13.016 7.324 1 78.38 489 ILE B N 1
ATOM 8158 C CA . ILE B 1 489 ? -29.422 -12.18 6.27 1 78.38 489 ILE B CA 1
ATOM 8159 C C . ILE B 1 489 ? -29.031 -10.82 6.844 1 78.38 489 ILE B C 1
ATOM 8161 O O . ILE B 1 489 ? -27.969 -10.289 6.52 1 78.38 489 ILE B O 1
ATOM 8165 N N . LEU B 1 490 ? -29.875 -10.289 7.691 1 74.25 490 LEU B N 1
ATOM 8166 C CA . LEU B 1 490 ? -29.594 -8.984 8.289 1 74.25 490 LEU B CA 1
ATOM 8167 C C . LEU B 1 490 ? -28.344 -9.047 9.172 1 74.25 490 LEU B C 1
ATOM 8169 O O . LEU B 1 490 ? -27.484 -8.172 9.109 1 74.25 490 LEU B O 1
ATOM 8173 N N . GLN B 1 491 ? -28.266 -10.148 10.008 1 79.81 491 GLN B N 1
ATOM 8174 C CA . GLN B 1 491 ? -27.062 -10.344 10.82 1 79.81 491 GLN B CA 1
ATOM 8175 C C . GLN B 1 491 ? -25.812 -10.43 9.953 1 79.81 491 GLN B C 1
ATOM 8177 O O . GLN B 1 491 ? -24.766 -9.875 10.297 1 79.81 491 GLN B O 1
ATOM 8182 N N . THR B 1 492 ? -26 -11.102 8.844 1 84.12 492 THR B N 1
ATOM 8183 C CA . THR B 1 492 ? -24.891 -11.305 7.922 1 84.12 492 THR B CA 1
ATOM 8184 C C . THR B 1 492 ? -24.453 -9.984 7.297 1 84.12 492 THR B C 1
ATOM 8186 O O . THR B 1 492 ? -23.266 -9.68 7.238 1 84.12 492 THR B O 1
ATOM 8189 N N . ILE B 1 493 ? -25.344 -9.156 6.867 1 75.88 493 ILE B N 1
ATOM 8190 C CA . ILE B 1 493 ? -25.047 -7.871 6.246 1 75.88 493 ILE B CA 1
ATOM 8191 C C . ILE B 1 493 ? -24.359 -6.957 7.258 1 75.88 493 ILE B C 1
ATOM 8193 O O . ILE B 1 493 ? -23.328 -6.344 6.953 1 75.88 493 ILE B O 1
ATOM 8197 N N . LEU B 1 494 ? -24.859 -6.863 8.453 1 74.12 494 LEU B N 1
ATOM 8198 C CA . LEU B 1 494 ? -24.297 -5.996 9.484 1 74.12 494 LEU B CA 1
ATOM 8199 C C . LEU B 1 494 ? -22.875 -6.438 9.844 1 74.12 494 LEU B C 1
ATOM 8201 O O . LEU B 1 494 ? -21.984 -5.605 10.008 1 74.12 494 LEU B O 1
ATOM 8205 N N . ARG B 1 495 ? -22.734 -7.816 9.984 1 81.88 495 ARG B N 1
ATOM 8206 C CA . ARG B 1 495 ? -21.391 -8.344 10.273 1 81.88 495 ARG B CA 1
ATOM 8207 C C . ARG B 1 495 ? -20.438 -8.062 9.125 1 81.88 495 ARG B C 1
ATOM 8209 O O . ARG B 1 495 ? -19.266 -7.75 9.344 1 81.88 495 ARG B O 1
ATOM 8216 N N . SER B 1 496 ? -20.984 -8.234 7.898 1 81.19 496 SER B N 1
ATOM 8217 C CA . SER B 1 496 ? -20.172 -7.953 6.723 1 81.19 496 SER B CA 1
ATOM 8218 C C . SER B 1 496 ? -19.703 -6.5 6.715 1 81.19 496 SER B C 1
ATOM 8220 O O . SER B 1 496 ? -18.531 -6.223 6.406 1 81.19 496 SER B O 1
ATOM 8222 N N . TYR B 1 497 ? -20.531 -5.602 7.094 1 75 497 TYR B N 1
ATOM 8223 C CA . TYR B 1 497 ? -20.203 -4.184 7.188 1 75 497 TYR B CA 1
ATOM 8224 C C . TYR B 1 497 ? -19.094 -3.949 8.203 1 75 497 TYR B C 1
ATOM 8226 O O . TYR B 1 497 ? -18.156 -3.191 7.949 1 75 497 TYR B O 1
ATOM 8234 N N . LEU B 1 498 ? -19.219 -4.57 9.32 1 75.69 498 LEU B N 1
ATOM 8235 C CA . LEU B 1 498 ? -18.219 -4.43 10.375 1 75.69 498 LEU B CA 1
ATOM 8236 C C . LEU B 1 498 ? -16.875 -4.984 9.922 1 75.69 498 LEU B C 1
ATOM 8238 O O . LEU B 1 498 ? -15.836 -4.371 10.164 1 75.69 498 LEU B O 1
ATOM 8242 N N . VAL B 1 499 ? -16.969 -6.148 9.312 1 82.19 499 VAL B N 1
ATOM 8243 C CA . VAL B 1 499 ? -15.75 -6.797 8.82 1 82.19 499 VAL B CA 1
ATOM 8244 C C . VAL B 1 499 ? -15.07 -5.906 7.789 1 82.19 499 VAL B C 1
ATOM 8246 O O . VAL B 1 499 ? -13.852 -5.734 7.816 1 82.19 499 VAL B O 1
ATOM 8249 N N . GLN B 1 500 ? -15.828 -5.371 6.855 1 80.62 500 GLN B N 1
ATOM 8250 C CA . GLN B 1 500 ? -15.273 -4.465 5.855 1 80.62 500 GLN B CA 1
ATOM 8251 C C . GLN B 1 500 ? -14.633 -3.244 6.512 1 80.62 500 GLN B C 1
ATOM 8253 O O . GLN B 1 500 ? -13.547 -2.816 6.113 1 80.62 500 GLN B O 1
ATOM 8258 N N . SER B 1 501 ? -15.32 -2.73 7.492 1 77.31 501 SER B N 1
ATOM 8259 C CA . SER B 1 501 ? -14.828 -1.548 8.195 1 77.31 501 SER B CA 1
ATOM 8260 C C . SER B 1 501 ? -13.484 -1.822 8.867 1 77.31 501 SER B C 1
ATOM 8262 O O . SER B 1 501 ? -12.547 -1.033 8.742 1 77.31 501 SER B O 1
ATOM 8264 N N . VAL B 1 502 ? -13.414 -2.947 9.516 1 77.75 502 VAL B N 1
ATOM 8265 C CA . VAL B 1 502 ? -12.203 -3.314 10.242 1 77.75 502 VAL B CA 1
ATOM 8266 C C . VAL B 1 502 ? -11.055 -3.506 9.258 1 77.75 502 VAL B C 1
ATOM 8268 O O . VAL B 1 502 ? -9.93 -3.078 9.523 1 77.75 502 VAL B O 1
ATOM 8271 N N . ASN B 1 503 ? -11.352 -4.141 8.203 1 78.5 503 ASN B N 1
ATOM 8272 C CA . ASN B 1 503 ? -10.297 -4.383 7.223 1 78.5 503 ASN B CA 1
ATOM 8273 C C . ASN B 1 503 ? -9.852 -3.09 6.547 1 78.5 503 ASN B C 1
ATOM 8275 O O . ASN B 1 503 ? -8.68 -2.934 6.211 1 78.5 503 ASN B O 1
ATOM 8279 N N . MET B 1 504 ? -10.781 -2.201 6.359 1 76.31 504 MET B N 1
ATOM 8280 C CA . MET B 1 504 ? -10.445 -0.902 5.785 1 76.31 504 MET B CA 1
ATOM 8281 C C . MET B 1 504 ? -9.516 -0.12 6.711 1 76.31 504 MET B C 1
ATOM 8283 O O . MET B 1 504 ? -8.625 0.596 6.246 1 76.31 504 MET B O 1
ATOM 8287 N N . HIS B 1 505 ? -9.711 -0.297 7.988 1 76.25 505 HIS B N 1
ATOM 8288 C CA . HIS B 1 505 ? -8.914 0.401 8.992 1 76.25 505 HIS B CA 1
ATOM 8289 C C . HIS B 1 505 ? -7.449 -0.023 8.922 1 76.25 505 HIS B C 1
ATOM 8291 O O . HIS B 1 505 ? -6.551 0.795 9.133 1 76.25 505 HIS B O 1
ATOM 8297 N N . SER B 1 506 ? -7.242 -1.21 8.586 1 74.44 506 SER B N 1
ATOM 8298 C CA . SER B 1 506 ? -5.883 -1.734 8.547 1 74.44 506 SER B CA 1
ATOM 8299 C C . SER B 1 506 ? -5.059 -1.058 7.457 1 74.44 506 SER B C 1
ATOM 8301 O O . SER B 1 506 ? -3.852 -0.868 7.609 1 74.44 506 SER B O 1
ATOM 8303 N N . PHE B 1 507 ? -5.664 -0.589 6.48 1 71.19 507 PHE B N 1
ATOM 8304 C CA . PHE B 1 507 ? -4.961 0.069 5.383 1 71.19 507 PHE B CA 1
ATOM 8305 C C . PHE B 1 507 ? -4.582 1.495 5.766 1 71.19 507 PHE B C 1
ATOM 8307 O O . PHE B 1 507 ? -3.504 1.975 5.402 1 71.19 507 PHE B O 1
ATOM 8314 N N . GLY B 1 508 ? -5.363 2.125 6.512 1 70.62 508 GLY B N 1
ATOM 8315 C CA . GLY B 1 508 ? -5.133 3.512 6.875 1 70.62 508 GLY B CA 1
ATOM 8316 C C . GLY B 1 508 ? -3.99 3.689 7.859 1 70.62 508 GLY B C 1
ATOM 8317 O O . GLY B 1 508 ? -3.357 4.746 7.898 1 70.62 508 GLY B O 1
ATOM 8318 N N . VAL B 1 509 ? -3.689 2.648 8.602 1 77.81 509 VAL B N 1
ATOM 8319 C CA . VAL B 1 509 ? -2.707 2.744 9.672 1 77.81 509 VAL B CA 1
ATOM 8320 C C . VAL B 1 509 ? -1.323 2.377 9.141 1 77.81 509 VAL B C 1
ATOM 8322 O O . VAL B 1 509 ? -0.308 2.713 9.758 1 77.81 509 VAL B O 1
ATOM 8325 N N . GLN B 1 510 ? -1.246 1.871 7.961 1 76.19 510 GLN B N 1
ATOM 8326 C CA . GLN B 1 510 ? -0.018 1.279 7.441 1 76.19 510 GLN B CA 1
ATOM 8327 C C . GLN B 1 510 ? 1.089 2.324 7.324 1 76.19 510 GLN B C 1
ATOM 8329 O O . GLN B 1 510 ? 2.248 2.045 7.633 1 76.19 510 GLN B O 1
ATOM 8334 N N . PRO B 1 511 ? 0.698 3.557 7.082 1 77.69 511 PRO B N 1
ATOM 8335 C CA . PRO B 1 511 ? 1.762 4.551 6.906 1 77.69 511 PRO B CA 1
ATOM 8336 C C . PRO B 1 511 ? 2.338 5.039 8.234 1 77.69 511 PRO B C 1
ATOM 8338 O O . PRO B 1 511 ? 3.357 5.734 8.25 1 77.69 511 PRO B O 1
ATOM 8341 N N . ALA B 1 512 ? 1.778 4.664 9.312 1 88.94 512 ALA B N 1
ATOM 8342 C CA . ALA B 1 512 ? 2.199 5.164 10.617 1 88.94 512 ALA B CA 1
ATOM 8343 C C . ALA B 1 512 ? 3.498 4.504 11.062 1 88.94 512 ALA B C 1
ATOM 8345 O O . ALA B 1 512 ? 3.764 3.348 10.719 1 88.94 512 ALA B O 1
ATOM 8346 N N . ASP B 1 513 ? 4.332 5.223 11.766 1 86.5 513 ASP B N 1
ATOM 8347 C CA . ASP B 1 513 ? 5.566 4.695 12.336 1 86.5 513 ASP B CA 1
ATOM 8348 C C . ASP B 1 513 ? 5.297 3.979 13.656 1 86.5 513 ASP B C 1
ATOM 8350 O O . ASP B 1 513 ? 5.969 2.996 13.984 1 86.5 513 ASP B O 1
ATOM 8354 N N . VAL B 1 514 ? 4.387 4.484 14.398 1 92.56 514 VAL B N 1
ATOM 8355 C CA . VAL B 1 514 ? 3.959 3.885 15.656 1 92.56 514 VAL B CA 1
ATOM 8356 C C . VAL B 1 514 ? 2.436 3.9 15.75 1 92.56 514 VAL B C 1
ATOM 8358 O O . VAL B 1 514 ? 1.793 4.879 15.352 1 92.56 514 VAL B O 1
ATOM 8361 N N . VAL B 1 515 ? 1.934 2.82 16.188 1 93 515 VAL B N 1
ATOM 8362 C CA . VAL B 1 515 ? 0.49 2.723 16.375 1 93 515 VAL B CA 1
ATOM 8363 C C . VAL B 1 515 ? 0.18 2.496 17.859 1 93 515 VAL B C 1
ATOM 8365 O O . VAL B 1 515 ? 0.703 1.563 18.469 1 93 515 VAL B O 1
ATOM 8368 N N . ILE B 1 516 ? -0.566 3.402 18.422 1 95.75 516 ILE B N 1
ATOM 8369 C CA . ILE B 1 516 ? -1.082 3.254 19.766 1 95.75 516 ILE B CA 1
ATOM 8370 C C . ILE B 1 516 ? -2.512 2.717 19.719 1 95.75 516 ILE B C 1
ATOM 8372 O O . ILE B 1 516 ? -3.379 3.303 19.078 1 95.75 516 ILE B O 1
ATOM 8376 N N . GLU B 1 517 ? -2.732 1.65 20.406 1 93.12 517 GLU B N 1
ATOM 8377 C CA . GLU B 1 517 ? -4.047 1.018 20.391 1 93.12 517 GLU B CA 1
ATOM 8378 C C . GLU B 1 517 ? -4.598 0.867 21.812 1 93.12 517 GLU B C 1
ATOM 8380 O O . GLU B 1 517 ? -4.527 -0.215 22.406 1 93.12 517 GLU B O 1
ATOM 8385 N N . PRO B 1 518 ? -5.211 1.922 22.312 1 94.56 518 PRO B N 1
ATOM 8386 C CA . PRO B 1 518 ? -5.867 1.752 23.609 1 94.56 518 PRO B CA 1
ATOM 8387 C C . PRO B 1 518 ? -6.918 0.643 23.594 1 94.56 518 PRO B C 1
ATOM 8389 O O . PRO B 1 518 ? -7.641 0.484 22.609 1 94.56 518 PRO B O 1
ATOM 8392 N N . ASP B 1 519 ? -6.973 -0.17 24.578 1 90.88 519 ASP B N 1
ATOM 8393 C CA . ASP B 1 519 ? -7.949 -1.251 24.656 1 90.88 519 ASP B CA 1
ATOM 8394 C C . ASP B 1 519 ? -9.328 -0.717 25.016 1 90.88 519 ASP B C 1
ATOM 8396 O O . ASP B 1 519 ? -9.688 -0.681 26.203 1 90.88 519 ASP B O 1
ATOM 8400 N N . VAL B 1 520 ? -10.078 -0.42 24.047 1 89.69 520 VAL B N 1
ATOM 8401 C CA . VAL B 1 520 ? -11.398 0.165 24.266 1 89.69 520 VAL B CA 1
ATOM 8402 C C . VAL B 1 520 ? -12.477 -0.84 23.875 1 89.69 520 VAL B C 1
ATOM 8404 O O . VAL B 1 520 ? -13.648 -0.473 23.703 1 89.69 520 VAL B O 1
ATOM 8407 N N . THR B 1 521 ? -12.188 -2.111 23.562 1 81.75 521 THR B N 1
ATOM 8408 C CA . THR B 1 521 ? -13.078 -3.127 23.016 1 81.75 521 THR B CA 1
ATOM 8409 C C . THR B 1 521 ? -14.297 -3.326 23.906 1 81.75 521 THR B C 1
ATOM 8411 O O . THR B 1 521 ? -15.398 -3.584 23.422 1 81.75 521 THR B O 1
ATOM 8414 N N . GLY B 1 522 ? -14.273 -3.156 25.203 1 78.5 522 GLY B N 1
ATOM 8415 C CA . GLY B 1 522 ? -15.383 -3.393 26.094 1 78.5 522 GLY B CA 1
ATOM 8416 C C . GLY B 1 522 ? -16.297 -2.193 26.234 1 78.5 522 GLY B C 1
ATOM 8417 O O . GLY B 1 522 ? -17.281 -2.242 26.984 1 78.5 522 GLY B O 1
ATOM 8418 N N . ILE B 1 523 ? -16.109 -1.177 25.516 1 83.81 523 ILE B N 1
ATOM 8419 C CA . ILE B 1 523 ? -16.891 0.049 25.672 1 83.81 523 ILE B CA 1
ATOM 8420 C C . ILE B 1 523 ? -17.656 0.326 24.375 1 83.81 523 ILE B C 1
ATOM 8422 O O . ILE B 1 523 ? -17.094 0.275 23.281 1 83.81 523 ILE B O 1
ATOM 8426 N N . ASP B 1 524 ? -18.859 0.606 24.562 1 79.88 524 ASP B N 1
ATOM 8427 C CA . ASP B 1 524 ? -19.734 0.867 23.422 1 79.88 524 ASP B CA 1
ATOM 8428 C C . ASP B 1 524 ? -19.469 2.256 22.844 1 79.88 524 ASP B C 1
ATOM 8430 O O . ASP B 1 524 ? -19.078 3.172 23.562 1 79.88 524 ASP B O 1
ATOM 8434 N N . LEU B 1 525 ? -19.844 2.432 21.578 1 80.19 525 LEU B N 1
ATOM 8435 C CA . LEU B 1 525 ? -19.594 3.66 20.844 1 80.19 525 LEU B CA 1
ATOM 8436 C C . LEU B 1 525 ? -20.406 4.82 21.406 1 80.19 525 LEU B C 1
ATOM 8438 O O . LEU B 1 525 ? -20.062 5.984 21.203 1 80.19 525 LEU B O 1
ATOM 8442 N N . SER B 1 526 ? -21.484 4.531 22.141 1 79.69 526 SER B N 1
ATOM 8443 C CA . SER B 1 526 ? -22.391 5.57 22.594 1 79.69 526 SER B CA 1
ATOM 8444 C C . SER B 1 526 ? -22.172 5.906 24.062 1 79.69 526 SER B C 1
ATOM 8446 O O . SER B 1 526 ? -22.812 6.797 24.609 1 79.69 526 SER B O 1
ATOM 8448 N N . GLU B 1 527 ? -21.188 5.301 24.688 1 81.44 527 GLU B N 1
ATOM 8449 C CA . GLU B 1 527 ? -21.031 5.434 26.125 1 81.44 527 GLU B CA 1
ATOM 8450 C C . GLU B 1 527 ? -20.078 6.578 26.484 1 81.44 527 GLU B C 1
ATOM 8452 O O . GLU B 1 527 ? -19.031 6.363 27.094 1 81.44 527 GLU B O 1
ATOM 8457 N N . PHE B 1 528 ? -20.562 7.773 26.312 1 85.94 528 PHE B N 1
ATOM 8458 C CA . PHE B 1 528 ? -19.766 8.969 26.562 1 85.94 528 PHE B CA 1
ATOM 8459 C C . PHE B 1 528 ? -19.656 9.234 28.062 1 85.94 528 PHE B C 1
ATOM 8461 O O . PHE B 1 528 ? -18.828 10.031 28.5 1 85.94 528 PHE B O 1
ATOM 8468 N N . SER B 1 529 ? -20.438 8.57 28.875 1 83.75 529 SER B N 1
ATOM 8469 C CA . SER B 1 529 ? -20.391 8.719 30.312 1 83.75 529 SER B CA 1
ATOM 8470 C C . SER B 1 529 ? -19.094 8.172 30.891 1 83.75 529 SER B C 1
ATOM 8472 O O . SER B 1 529 ? -18.703 8.508 32 1 83.75 529 SER B O 1
ATOM 8474 N N . ARG B 1 530 ? -18.469 7.457 30.125 1 90.06 530 ARG B N 1
ATOM 8475 C CA . ARG B 1 530 ? -17.234 6.832 30.562 1 90.06 530 ARG B CA 1
ATOM 8476 C C . ARG B 1 530 ? -16.016 7.582 30.016 1 90.06 530 ARG B C 1
ATOM 8478 O O . ARG B 1 530 ? -14.953 6.988 29.812 1 90.06 530 ARG B O 1
ATOM 8485 N N . THR B 1 531 ? -16.172 8.82 29.844 1 93.31 531 THR B N 1
ATOM 8486 C CA . THR B 1 531 ? -15.133 9.664 29.266 1 93.31 531 THR B CA 1
ATOM 8487 C C . THR B 1 531 ? -13.867 9.617 30.109 1 93.31 531 THR B C 1
ATOM 8489 O O . THR B 1 531 ? -12.758 9.461 29.578 1 93.31 531 THR B O 1
ATOM 8492 N N . ASN B 1 532 ? -13.977 9.758 31.422 1 95.06 532 ASN B N 1
ATOM 8493 C CA . ASN B 1 532 ? -12.82 9.734 32.312 1 95.06 532 ASN B CA 1
ATOM 8494 C C . ASN B 1 532 ? -12.07 8.414 32.219 1 95.06 532 ASN B C 1
ATOM 8496 O O . ASN B 1 532 ? -10.836 8.391 32.188 1 95.06 532 ASN B O 1
ATOM 8500 N N . GLU B 1 533 ? -12.805 7.375 32.219 1 95.31 533 GLU B N 1
ATOM 8501 C CA . GLU B 1 533 ? -12.219 6.047 32.094 1 95.31 533 GLU B CA 1
ATOM 8502 C C . GLU B 1 533 ? -11.484 5.895 30.766 1 95.31 533 GLU B C 1
ATOM 8504 O O . GLU B 1 533 ? -10.375 5.371 30.719 1 95.31 533 GLU B O 1
ATOM 8509 N N . LEU B 1 534 ? -12.086 6.305 29.734 1 95.62 534 LEU B N 1
ATOM 8510 C CA . LEU B 1 534 ? -11.516 6.207 28.406 1 95.62 534 LEU B CA 1
ATOM 8511 C C . LEU B 1 534 ? -10.234 7.035 28.297 1 95.62 534 LEU B C 1
ATOM 8513 O O . LEU B 1 534 ? -9.242 6.582 27.719 1 95.62 534 LEU B O 1
ATOM 8517 N N . ALA B 1 535 ? -10.297 8.258 28.844 1 97.19 535 ALA B N 1
ATOM 8518 C CA . ALA B 1 535 ? -9.102 9.094 28.844 1 97.19 535 ALA B CA 1
ATOM 8519 C C . ALA B 1 535 ? -7.949 8.398 29.578 1 97.19 535 ALA B C 1
ATOM 8521 O O . ALA B 1 535 ? -6.805 8.445 29.109 1 97.19 535 ALA B O 1
ATOM 8522 N N . ALA B 1 536 ? -8.273 7.75 30.625 1 97.19 536 ALA B N 1
ATOM 8523 C CA . ALA B 1 536 ? -7.258 7.035 31.391 1 97.19 536 ALA B CA 1
ATOM 8524 C C . ALA B 1 536 ? -6.672 5.879 30.594 1 97.19 536 ALA B C 1
ATOM 8526 O O . ALA B 1 536 ? -5.465 5.629 30.641 1 97.19 536 ALA B O 1
ATOM 8527 N N . ILE B 1 537 ? -7.5 5.207 29.891 1 96.69 537 ILE B N 1
ATOM 8528 C CA . ILE B 1 537 ? -7.066 4.098 29.047 1 96.69 537 ILE B CA 1
ATOM 8529 C C . ILE B 1 537 ? -6.121 4.613 27.969 1 96.69 537 ILE B C 1
ATOM 8531 O O . ILE B 1 537 ? -5.082 4.004 27.703 1 96.69 537 ILE B O 1
ATOM 8535 N N . GLY B 1 538 ? -6.457 5.723 27.359 1 97.81 538 GLY B N 1
ATOM 8536 C CA . GLY B 1 538 ? -5.602 6.332 26.344 1 97.81 538 GLY B CA 1
ATOM 8537 C C . GLY B 1 538 ? -4.254 6.766 26.891 1 97.81 538 GLY B C 1
ATOM 8538 O O . GLY B 1 538 ? -3.227 6.574 26.234 1 97.81 538 GLY B O 1
ATOM 8539 N N . GLU B 1 539 ? -4.352 7.348 28.094 1 97.94 539 GLU B N 1
ATOM 8540 C CA . GLU B 1 539 ? -3.123 7.793 28.734 1 97.94 539 GLU B CA 1
ATOM 8541 C C . GLU B 1 539 ? -2.188 6.617 29.016 1 97.94 539 GLU B C 1
ATOM 8543 O O . GLU B 1 539 ? -0.995 6.684 28.719 1 97.94 539 GLU B O 1
ATOM 8548 N N . LYS B 1 540 ? -2.742 5.578 29.531 1 97.62 540 LYS B N 1
ATOM 8549 C CA . LYS B 1 540 ? -1.962 4.391 29.859 1 97.62 540 LYS B CA 1
ATOM 8550 C C . LYS B 1 540 ? -1.346 3.771 28.609 1 97.62 540 LYS B C 1
ATOM 8552 O O . LYS B 1 540 ? -0.156 3.445 28.594 1 97.62 540 LYS B O 1
ATOM 8557 N N . ALA B 1 541 ? -2.102 3.596 27.594 1 97.25 541 ALA B N 1
ATOM 8558 C CA . ALA B 1 541 ? -1.62 3.008 26.359 1 97.25 541 ALA B CA 1
ATOM 8559 C C . ALA B 1 541 ? -0.489 3.842 25.75 1 97.25 541 ALA B C 1
ATOM 8561 O O . ALA B 1 541 ? 0.473 3.295 25.219 1 97.25 541 ALA B O 1
ATOM 8562 N N . THR B 1 542 ? -0.64 5.105 25.844 1 97.88 542 THR B N 1
ATOM 8563 C CA . THR B 1 542 ? 0.365 6.004 25.281 1 97.88 542 THR B CA 1
ATOM 8564 C C . THR B 1 542 ? 1.662 5.926 26.078 1 97.88 542 THR B C 1
ATOM 8566 O O . THR B 1 542 ? 2.75 5.852 25.5 1 97.88 542 THR B O 1
ATOM 8569 N N . LEU B 1 543 ? 1.548 5.957 27.359 1 97.44 543 LEU B N 1
ATOM 8570 C CA . LEU B 1 543 ? 2.727 5.879 28.219 1 97.44 543 LEU B CA 1
ATOM 8571 C C . LEU B 1 543 ? 3.506 4.594 27.969 1 97.44 543 LEU B C 1
ATOM 8573 O O . LEU B 1 543 ? 4.738 4.59 28.016 1 97.44 543 LEU B O 1
ATOM 8577 N N . GLU B 1 544 ? 2.785 3.533 27.656 1 96.81 544 GLU B N 1
ATOM 8578 C CA . GLU B 1 544 ? 3.426 2.264 27.328 1 96.81 544 GLU B CA 1
ATOM 8579 C C . GLU B 1 544 ? 4.168 2.355 26 1 96.81 544 GLU B C 1
ATOM 8581 O O . GLU B 1 544 ? 5.168 1.662 25.781 1 96.81 544 GLU B O 1
ATOM 8586 N N . ALA B 1 545 ? 3.725 3.221 25.156 1 96.25 545 ALA B N 1
ATOM 8587 C CA . ALA B 1 545 ? 4.301 3.336 23.812 1 96.25 545 ALA B CA 1
ATOM 8588 C C . ALA B 1 545 ? 5.426 4.367 23.781 1 96.25 545 ALA B C 1
ATOM 8590 O O . ALA B 1 545 ? 6.203 4.426 22.828 1 96.25 545 ALA B O 1
ATOM 8591 N N . ILE B 1 546 ? 5.59 5.207 24.781 1 96.69 546 ILE B N 1
ATOM 8592 C CA . ILE B 1 546 ? 6.484 6.359 24.812 1 96.69 546 ILE B CA 1
ATOM 8593 C C . ILE B 1 546 ? 7.926 5.902 24.609 1 96.69 546 ILE B C 1
ATOM 8595 O O . ILE B 1 546 ? 8.664 6.48 23.812 1 96.69 546 ILE B O 1
ATOM 8599 N N . PRO B 1 547 ? 8.367 4.805 25.312 1 94.94 547 PRO B N 1
ATOM 8600 C CA . PRO B 1 547 ? 9.75 4.379 25.094 1 94.94 547 PRO B CA 1
ATOM 8601 C C . PRO B 1 547 ? 10.055 4.062 23.641 1 94.94 547 PRO B C 1
ATOM 8603 O O . PRO B 1 547 ? 11.094 4.461 23.109 1 94.94 547 PRO B O 1
ATOM 8606 N N . LYS B 1 548 ? 9.109 3.428 23.016 1 92.69 548 LYS B N 1
ATOM 8607 C CA . LYS B 1 548 ? 9.289 3.104 21.609 1 92.69 548 LYS B CA 1
ATOM 8608 C C . LYS B 1 548 ? 9.289 4.367 20.75 1 92.69 548 LYS B C 1
ATOM 8610 O O . LYS B 1 548 ? 10.109 4.5 19.844 1 92.69 548 LYS B O 1
ATOM 8615 N N . ILE B 1 549 ? 8.383 5.266 21.031 1 95.31 549 ILE B N 1
ATOM 8616 C CA . ILE B 1 549 ? 8.281 6.523 20.297 1 95.31 549 ILE B CA 1
ATOM 8617 C C . ILE B 1 549 ? 9.594 7.297 20.438 1 95.31 549 ILE B C 1
ATOM 8619 O O . ILE B 1 549 ? 10.156 7.754 19.438 1 95.31 549 ILE B O 1
ATOM 8623 N N . LYS B 1 550 ? 10.102 7.398 21.594 1 94.12 550 LYS B N 1
ATOM 8624 C CA . LYS B 1 550 ? 11.328 8.148 21.844 1 94.12 550 LYS B CA 1
ATOM 8625 C C . LYS B 1 550 ? 12.523 7.492 21.156 1 94.12 550 LYS B C 1
ATOM 8627 O O . LYS B 1 550 ? 13.383 8.18 20.609 1 94.12 550 LYS B O 1
ATOM 8632 N N . ALA B 1 551 ? 12.578 6.172 21.203 1 90.06 551 ALA B N 1
ATOM 8633 C CA . ALA B 1 551 ? 13.656 5.449 20.531 1 90.06 551 ALA B CA 1
ATOM 8634 C C . ALA B 1 551 ? 13.656 5.73 19.031 1 90.06 551 ALA B C 1
ATOM 8636 O O . ALA B 1 551 ? 14.711 5.973 18.438 1 90.06 551 ALA B O 1
ATOM 8637 N N . LEU B 1 552 ? 12.484 5.738 18.484 1 86.75 552 LEU B N 1
ATOM 8638 C CA . LEU B 1 552 ? 12.375 5.977 17.047 1 86.75 552 LEU B CA 1
ATOM 8639 C C . LEU B 1 552 ? 12.688 7.43 16.719 1 86.75 552 LEU B C 1
ATOM 8641 O O . LEU B 1 552 ? 13.297 7.715 15.688 1 86.75 552 LEU B O 1
ATOM 8645 N N . LEU B 1 553 ? 12.281 8.305 17.578 1 91.25 553 LEU B N 1
ATOM 8646 C CA . LEU B 1 553 ? 12.57 9.719 17.359 1 91.25 553 LEU B CA 1
ATOM 8647 C C . LEU B 1 553 ? 14.07 9.992 17.484 1 91.25 553 LEU B C 1
ATOM 8649 O O . LEU B 1 553 ? 14.609 10.828 16.75 1 91.25 553 LEU B O 1
ATOM 8653 N N . THR B 1 554 ? 14.703 9.297 18.391 1 89.31 554 THR B N 1
ATOM 8654 C CA . THR B 1 554 ? 16.156 9.422 18.531 1 89.31 554 THR B CA 1
ATOM 8655 C C . THR B 1 554 ? 16.844 8.969 17.25 1 89.31 554 THR B C 1
ATOM 8657 O O . THR B 1 554 ? 17.844 9.57 16.828 1 89.31 554 THR B O 1
ATOM 8660 N N . GLN B 1 555 ? 16.312 7.977 16.719 1 80.56 555 GLN B N 1
ATOM 8661 C CA . GLN B 1 555 ? 16.875 7.508 15.445 1 80.56 555 GLN B CA 1
ATOM 8662 C C . GLN B 1 555 ? 16.656 8.539 14.344 1 80.56 555 GLN B C 1
ATOM 8664 O O . GLN B 1 555 ? 17.5 8.672 13.445 1 80.56 555 GLN B O 1
ATOM 8669 N N . LEU B 1 556 ? 15.594 9.219 14.531 1 81.94 556 LEU B N 1
ATOM 8670 C CA . LEU B 1 556 ? 15.289 10.25 13.547 1 81.94 556 LEU B CA 1
ATOM 8671 C C . LEU B 1 556 ? 16.234 11.445 13.695 1 81.94 556 LEU B C 1
ATOM 8673 O O . LEU B 1 556 ? 16.766 11.938 12.703 1 81.94 556 LEU B O 1
ATOM 8677 N N . ASP B 1 557 ? 16.438 11.875 14.898 1 87.5 557 ASP B N 1
ATOM 8678 C CA . ASP B 1 557 ? 17.328 12.984 15.25 1 87.5 557 ASP B CA 1
ATOM 8679 C C . ASP B 1 557 ? 17.828 12.852 16.688 1 87.5 557 ASP B C 1
ATOM 8681 O O . ASP B 1 557 ? 17.109 13.211 17.625 1 87.5 557 ASP B O 1
ATOM 8685 N N . ASP B 1 558 ? 18.984 12.461 16.844 1 86.62 558 ASP B N 1
ATOM 8686 C CA . ASP B 1 558 ? 19.5 12.141 18.172 1 86.62 558 ASP B CA 1
ATOM 8687 C C . ASP B 1 558 ? 19.828 13.406 18.953 1 86.62 558 ASP B C 1
ATOM 8689 O O . ASP B 1 558 ? 19.953 13.367 20.188 1 86.62 558 ASP B O 1
ATOM 8693 N N . GLN B 1 559 ? 19.922 14.508 18.297 1 87.25 559 GLN B N 1
ATOM 8694 C CA . GLN B 1 559 ? 20.172 15.758 19.016 1 87.25 559 GLN B CA 1
ATOM 8695 C C . GLN B 1 559 ? 18.875 16.359 19.531 1 87.25 559 GLN B C 1
ATOM 8697 O O . GLN B 1 559 ? 18.812 16.812 20.672 1 87.25 559 GLN B O 1
ATOM 8702 N N . LEU B 1 560 ? 17.891 16.328 18.719 1 90.12 560 LEU B N 1
ATOM 8703 C CA . LEU B 1 560 ? 16.594 16.875 19.094 1 90.12 560 LEU B CA 1
ATOM 8704 C C . LEU B 1 560 ? 15.914 16 20.141 1 90.12 560 LEU B C 1
ATOM 8706 O O . LEU B 1 560 ? 15.219 16.516 21.016 1 90.12 560 LEU B O 1
ATOM 8710 N N . PHE B 1 561 ? 16.156 14.68 19.922 1 91.44 561 PHE B N 1
ATOM 8711 C CA . PHE B 1 561 ? 15.547 13.719 20.844 1 91.44 561 PHE B CA 1
ATOM 8712 C C . PHE B 1 561 ? 16.609 12.828 21.469 1 91.44 561 PHE B C 1
ATOM 8714 O O . PHE B 1 561 ? 16.75 11.664 21.109 1 91.44 561 PHE B O 1
ATOM 8721 N N . PRO B 1 562 ? 17.234 13.375 22.406 1 84.75 562 PRO B N 1
ATOM 8722 C CA . PRO B 1 562 ? 18.328 12.594 23.016 1 84.75 562 PRO B CA 1
ATOM 8723 C C . PRO B 1 562 ? 17.812 11.383 23.797 1 84.75 562 PRO B C 1
ATOM 8725 O O . PRO B 1 562 ? 16.688 11.398 24.297 1 84.75 562 PRO B O 1
ATOM 8728 N N . GLU B 1 563 ? 18.609 10.258 23.656 1 75.69 563 GLU B N 1
ATOM 8729 C CA . GLU B 1 563 ? 18.266 9.047 24.406 1 75.69 563 GLU B CA 1
ATOM 8730 C C . GLU B 1 563 ? 18.328 9.305 25.906 1 75.69 563 GLU B C 1
ATOM 8732 O O . GLU B 1 563 ? 19.234 9.977 26.406 1 75.69 563 GLU B O 1
ATOM 8737 N N . ASN B 1 564 ? 17.297 9.422 26.688 1 57.41 564 ASN B N 1
ATOM 8738 C CA . ASN B 1 564 ? 17.422 9.539 28.141 1 57.41 564 ASN B CA 1
ATOM 8739 C C . ASN B 1 564 ? 18.188 8.367 28.734 1 57.41 564 ASN B C 1
ATOM 8741 O O . ASN B 1 564 ? 18.062 7.234 28.281 1 57.41 564 ASN B O 1
#

Solvent-accessible surface area (backbone atoms only — not comparable to full-atom values): 56925 Å² total; per-residue (Å²): 90,38,38,30,33,30,67,38,44,39,29,40,35,34,33,32,33,98,84,61,46,73,74,40,74,47,75,38,35,60,73,32,70,47,41,55,63,36,51,61,34,91,59,81,57,59,64,46,78,44,70,63,42,86,59,44,69,49,77,33,45,48,69,56,47,51,50,44,29,69,75,30,57,66,54,40,48,50,50,46,35,52,50,47,47,49,36,43,30,62,62,56,60,53,54,64,53,82,58,57,49,32,36,32,36,31,25,66,43,78,84,51,52,61,53,56,56,54,47,53,52,53,44,36,75,49,73,46,54,50,32,40,34,25,66,57,84,78,53,72,60,59,84,93,40,57,75,44,65,39,50,56,96,90,33,70,59,49,73,68,56,46,51,53,54,52,58,72,38,65,84,61,45,38,36,37,34,43,38,63,46,82,49,57,67,68,61,48,42,51,52,55,69,69,28,62,30,32,38,40,35,38,38,84,90,37,49,66,60,49,39,55,53,51,50,57,44,34,74,75,40,64,59,55,27,71,34,27,28,36,32,38,55,46,56,82,91,55,67,53,53,69,93,48,71,71,51,54,73,58,30,59,47,74,41,34,30,44,88,60,82,76,52,92,59,39,32,59,48,34,62,40,21,58,56,45,52,52,31,52,57,63,33,45,33,33,20,38,13,24,13,28,30,54,29,38,16,35,14,51,37,13,33,54,41,39,37,52,73,70,68,53,76,72,50,31,35,24,10,4,16,28,11,17,44,53,42,47,46,39,26,49,16,39,16,38,69,55,47,48,53,50,45,40,59,75,50,39,70,54,72,73,35,70,73,37,88,64,13,46,52,52,42,51,33,47,36,55,72,67,50,45,56,60,58,54,45,36,71,74,56,50,88,42,34,30,71,22,28,32,30,51,38,34,28,25,19,24,24,60,19,77,49,41,76,41,76,41,58,62,50,52,39,59,59,47,29,53,39,8,51,28,39,45,94,52,33,61,58,50,69,48,73,25,33,31,29,22,24,6,48,64,75,40,20,25,32,24,52,60,36,47,73,69,60,31,54,39,32,40,24,36,42,33,58,61,70,81,62,59,49,39,65,90,24,29,66,80,37,51,52,91,73,52,58,83,51,53,49,66,57,44,45,55,49,48,50,51,32,36,46,54,55,47,38,59,62,24,48,62,68,28,76,40,78,39,65,32,88,47,59,92,54,54,52,48,46,32,69,44,26,66,60,33,16,50,43,14,23,51,38,36,56,71,42,42,64,58,52,48,54,53,41,20,71,72,35,50,57,87,32,55,85,127,90,38,39,32,34,30,66,39,44,40,28,42,34,35,33,34,33,96,84,63,47,74,73,41,76,47,75,38,36,61,74,32,69,47,42,57,63,37,52,61,36,90,60,82,58,61,64,46,76,43,69,62,42,85,59,44,70,48,77,34,45,50,68,56,47,52,50,43,29,68,73,31,58,65,52,39,49,49,49,46,34,52,50,46,47,49,36,44,30,60,62,57,59,53,54,65,53,82,58,57,49,30,36,33,37,30,26,68,43,78,84,51,51,60,54,57,56,54,48,54,52,52,44,36,73,48,73,45,53,50,31,39,34,25,65,56,85,76,53,70,61,58,84,94,41,57,75,44,66,39,50,56,95,88,34,70,59,49,72,66,56,47,52,51,55,52,57,72,38,66,84,60,44,35,36,35,34,43,38,62,46,83,50,57,66,68,61,48,42,51,52,54,68,70,27,63,31,33,40,41,36,38,38,82,90,38,49,67,61,50,40,54,52,50,51,57,45,35,73,74,38,64,59,55,26,71,34,26,28,36,32,37,54,46,57,84,90,54,67,52,54,69,92,48,71,70,50,54,74,58,32,60,47,74,41,33,30,45,88,60,82,75,53,92,58,39,32,60,48,33,62,42,21,57,57,42,52,52,30,52,56,62,34,46,34,34,21,37,13,26,12,26,29,51,29,37,18,36,14,51,38,14,32,52,42,36,37,53,74,69,67,53,77,71,49,30,34,24,10,3,15,29,10,18,45,53,42,47,46,37,26,49,16,38,17,37,68,53,49,48,54,51,45,39,60,74,50,38,69,54,72,73,34,70,72,38,89,63,14,46,52,52,41,50,31,47,37,54,71,68,50,46,56,60,58,55,44,38,72,73,56,50,85,42,34,30,71,22,28,31,30,51,38,32,29,25,20,24,25,61,19,77,49,41,78,42,78,42,59,63,50,52,39,56,60,48,29,56,39,8,50,28,39,47,94,52,34,61,58,51,68,48,75,26,32,31,30,21,25,5,47,64,74,38,20,27,33,24,52,59,35,46,74,70,60,31,54,40,31,41,26,36,43,32,57,60,69,82,61,60,51,39,64,90,26,28,66,81,36,50,52,91,72,53,56,82,51,52,50,67,58,42,47,55,49,49,52,51,32,35,47,56,56,47,39,56,62,25,48,63,67,29,74,40,77,38,65,33,88,47,59,91,55,55,53,49,48,30,70,44,25,66,60,32,16,50,44,15,22,52,39,37,57,70,42,41,65,59,53,48,54,53,43,20,71,70,35,50,57,86,31,56,83,127

Radius of gyration: 33.5 Å; Cα contacts (8 Å, |Δi|>4): 2416; chains: 2; bounding box: 86×100×67 Å

Foldseek 3Di:
DKKKFWQAAKKWKFQAPPVRHTLDIAIHGHGAIDDLVVLVDVDDGRIDIGTLDDTDMDIGDSVRLVVCCVVPVVSVVVSVVNVVVVVCCSVVVQLFHDFWQEEEEEEQDPVCQVLVLVLCVVVVLLVAQEAEEECDPCVVPSPPHHYDYQDDPNHGDDLVRVVVVVVVCVPRTHYYYYYYNPDDLVVVLSSLRRTQAYEYEDEPVCLVVLLVNLVSNCVVPVSSQQRYEYEYEDDPPDLWGDDRPSNVVSHNYYAYEYPDDDDPFFACLNVCRSVLVSCVSRRAAEEEWQFDFFLLSLQVLLLLQLCRVLPNHHQEYEAFASGLVLVLLVLSGGRSVSVLVLLLPLLDDDPVLVVDDVSLLVRLLVCLVVVVLLVSVCVRRNFDWQRTTNHFYKYWKAFPQVRDIDIDRTGTSSVSNSLQNAAVVRHFFDDDPNTGIHHRLLQARTQQVVVVVVSHSAYETEDSDADDDQDAPNDHPPDDPVRDDDDDPVSVVVVVSVVVSVVSHVVNCVNHPHYQYQHCNPPHSSPNNCSVVSNVSSNVSNNVCVLVVLVVVCVVPCSSRPDD/DKKKFWQAAKKWKFQAPPVRHTLDIAIHGHGAIDDLVVLVDVDDGRIDIGTLDDTDMDIGDSVRLVVCCVVPVVSVVVSVVNVVVVVCCSVVVQLFHDFWQEEEEEEQDPVCQVLVLVLCVVVVLLVAQEAEEECDPCPVPSPPHHYDYQDDPNHGDDLVRVVVVVVVCVPRTHYYYYYYNPDDLVVVLSSLRRTQAYEYEDEPVCLVVLLVNLVSNCVVPVSSQQRYEYEYEDDPPDLWGDDRPSNVVSHNYYAYEYPDDDDPFFACLNVCRSVLVSCVSRRAAEEEWQFDFFLLSLQVLLLLQLCVVLPNHHQEYEAFASSLVLVLLVLSGGRSVSVLVLLLPLLDDDPVLVVDDVSLLVRLLVCLVVVVLLVSVCVRRNFDWQRTTNHQYKYWKAFPQVRDIDIDRTGGSSVSNSLQNAAVVRHFFDDDPNTGIHHRLLQARTQQVVVVVVSHSAYETEDSDADDDQDAPNDHPPDDPVRDDDDDPVSVVVVVSVVVSVVSHVVNCVNHPHYQYQHCNPPHSSPNNCSVVSNVSSNVSNNVCSLVVLVVVCVVPCSSRPDD

Nearest PDB structures (foldseek):
  5fya-assembly1_B  TM=8.406E-01  e=3.419E-18  Pseudomonas aeruginosa PAO1
  5fya-assembly1_A  TM=8.013E-01  e=1.021E-18  Pseudomonas aeruginosa PAO1
  4ev0-assembly1_A  TM=6.614E-01  e=1.796E-04  Thermus thermophilus HB8
  3i54-assembly1_A  TM=6.943E-01  e=9.333E-04  Mycobacterium tuberculosis
  7ff9-assembly4_H  TM=5.148E-01  e=3.472E-04  Pseudomonas aeruginosa PAO1

Secondary structure (DSSP, 8-state):
-EEEEEEES-EEEEEE-TTS-EEEEEEE-TT-EE-HHHHH-SS---EEEEESSS-EEEEEEHHHHHHHHHH-HHHHHHHHHHHHHHHHHHHTT--PPPPPSEEEEEESSGGGTHHHHHHHHHHHHTT---EEEES-S-----TT--EEESEETTEEPPHHHHHHHHHHTTTT--EEEEEETT--HHHHHHHHHH-SEEEEEE-GGGHHHHHHHHHHHHHH-GGGGGGEEEEEEE-TT--S----HHHHTT-SEEEEEE-SPPPTTB-HHHHTHHHHHHHHHTT--EEEEE---GGGGGHHHHHHHHHHHTT----EEEEETHHHHHHHHHHTTB-HHHHHHHHHHHTSPPHHHHHSTTHHHHHHHHHHHTTHHHHHHHHHHTT-BGGGSSS-EEEEEEETTTTEEEEE-SSBHHHHHHHHT--TTTS--EEETTEEEEEGGGT-SS-HHHHHHTT-SEEEEE--PPPPPS-BTTB-TT--GGG-----HHHHHHHHHHHHHHHHHHHHHTT-SEEE----TTS-TT-GGGHHHHHHHHHHHHHHHHHHHHHHHHHH-TTTS---/-EEEEEEES-EEEEEE-TTS-EEEEEEE-TT-EE-HHHHH-SS---EEEEESSS-EEEEEEHHHHHHHHHH-HHHHHHHHHHHHHHHHHHHTT--PPPPPSEEEEEESSGGGTHHHHHHHHHHHHTT---EEEES-S-----TT--EEESEETTEEPPHHHHHHHHHHTTTT--EEEEEETT--HHHHHHHHHH-SEEEEEE-GGGHHHHHHHHHHHHHH-GGGGGGEEEEEEE-TT--S----HHHHTT-SEEEEEE-SPPPTTB-HHHHTHHHHHHHHHTT--EEEEE---GGGGGHHHHHHHHHHHTT----EEEEETHHHHHHHHHHTTB-HHHHHHHHHHHTSPPHHHHHSTTHHHHHHHHHHHTTHHHHHHHHHHTT-BGGGSSS-EEEEEEETTTTEEEEE-SSBHHHHHHHHT--TTTS--EEETTEEEEEGGGT-SS-HHHHHHTT-SEEEEE--PPPPPS-BTTB-TT--GGG-----HHHHHHHHHHHHHHHHHHHHHTT-SEEE----TTS-TT-GGGHHHHHHHHHHHHHHHHHHHHHHHHHH-TTTS---